Protein AF-0000000078822548 (afdb_homodimer)

Secondary structure (DSSP, 8-state):
-----GGGGGTS--SSTTS-S-------THHHHHHHHHH--TT---HHHHHHHHHHHHHHHHHHHHHHHHHHHHHHHHHHHHHHHHHHHHHHHHTTTSSSHHHHHHHHHHHHHHHHHHHHHHHHHHHH-TT--HHHHHHHHHHHHHHHTHHHHHHHHHTT-S-HHHHHHHHHHHHHHHHHHHHHHHHT---HHHHHHHHHHHHHHHHHHHHHHHHHHHHHHHHHSB--HHHHHHHHHHHHHHHHHHHHHHHHHHHHHHHHHHHHHTSHHHHHHHHHHHHHHSPPTT-B--TTHHHHHHHHHHHHHHHHHHHHHHHHHHHHHHHHHHHHHHHHHHHHHHHHHHHHHH--SS-S-GGGSTT-TTS--HHHHHT----TTS---SSSHHHHHHHHHHHHHHHHHHHHHHHHHHHHHHHHHHHHHHHHHHH---HHHHHHHHHHHHHHHT--HHHHHHHHHHHHHHH-/-----GGGGGTS--SSTTS-S-------THHHHHHHHHH--TTS--HHHHHHHHHHHHHHHHHHHHHHHHHHHHHHHHHHHHHHHHHHHHHHHHTTTSSSHHHHHHHHHHHHHHHHHHHHHHHHHHHH-TT--HHHHHHHHHHHHHHHTHHHHHHHHHTT-S-HHHHHHHHHHHHHHHHHHHHHHHHT---HHHHHHHHHHHHHHHHHHHHHHHHHHHHHHHHHSB--HHHHHHHHHHHHHHHHHHHHHHHHHHHHHHHHHHHHHTSHHHHHHHHHHHHHHSPPTT-B--TTHHHHHHHHHHHHHHHHHHHHHHHHHHHHHHHHHHHHHHHHHHHHHHHHHHHHHH--TTTS-GGGSTT-TTS--HHHHHT----TT----SSSHHHHHHHHHHHHHHHHHHHHHHHHHHHHHHHHHHHHHHHHHHH---HHHHHHHHHHHHHHHT--HHHHHHHHHHHHHHH-

Solvent-accessible surface area (backbone atoms only — not comparable to full-atom values): 49166 Å² total; per-residue (Å²): 135,83,73,72,63,75,74,54,66,71,67,54,70,63,86,73,69,75,62,69,67,69,77,74,82,75,82,71,66,67,50,57,58,48,43,48,65,68,71,36,66,71,87,62,82,44,36,68,56,32,48,51,47,18,42,50,40,46,44,49,52,49,50,40,48,51,44,48,50,53,37,48,49,48,51,52,51,49,45,54,50,50,53,49,43,46,54,30,50,48,48,14,55,75,46,74,57,73,37,47,54,67,60,35,51,52,47,51,56,53,49,55,54,48,50,55,51,44,51,52,37,48,40,51,38,58,72,59,32,86,73,65,41,34,64,57,28,46,39,50,21,52,47,44,46,41,59,70,46,42,62,61,52,52,49,31,52,75,68,64,73,52,54,69,71,55,50,53,49,42,47,49,52,52,45,49,48,54,51,45,48,48,46,52,54,35,71,67,49,87,44,40,71,59,30,34,48,38,48,15,47,46,24,44,53,50,19,49,49,32,49,51,51,39,37,53,54,49,34,49,35,21,62,66,31,36,37,45,57,71,58,40,52,49,46,53,45,34,51,51,52,23,54,52,25,47,50,49,16,39,67,47,47,37,70,68,49,35,51,52,48,52,59,64,59,68,37,70,62,46,51,52,42,50,51,55,49,45,58,56,69,70,49,52,73,62,35,77,42,60,48,73,54,21,58,55,49,41,46,42,44,48,49,51,51,46,53,53,48,52,51,50,52,51,51,52,50,51,48,54,52,50,51,51,51,52,45,53,52,42,54,52,49,43,52,53,48,53,52,49,52,52,52,50,61,73,54,51,70,81,59,81,33,71,81,59,38,85,72,25,77,90,54,79,54,67,38,32,63,64,38,38,83,62,78,78,77,65,78,67,71,71,95,40,72,52,46,52,50,40,50,52,22,48,54,47,29,53,51,50,56,53,28,49,58,55,49,48,53,52,51,44,49,52,45,41,49,47,32,32,41,49,43,20,67,73,68,69,45,49,71,60,54,27,45,48,50,42,47,50,50,10,59,76,65,73,47,56,50,58,56,47,22,49,50,54,49,51,52,49,58,71,70,99,134,83,74,74,63,75,74,53,66,69,67,54,70,63,86,71,69,75,61,71,69,69,76,72,82,77,81,69,68,66,51,58,58,46,41,47,63,66,71,37,68,70,85,63,83,44,36,68,54,33,47,50,48,17,43,50,40,47,43,49,50,49,50,42,48,50,45,49,49,52,36,48,51,49,50,52,51,48,46,55,52,51,52,50,41,46,53,29,50,49,47,14,55,76,48,75,57,74,37,48,53,67,60,35,52,53,46,51,55,53,49,56,53,49,50,54,50,44,53,51,38,47,39,53,38,58,71,60,32,84,74,64,41,35,64,59,28,47,39,47,20,53,46,43,44,41,59,70,46,42,61,61,51,52,48,30,52,75,67,64,72,51,53,70,69,56,51,52,49,40,47,49,52,52,46,48,48,55,51,44,49,49,48,54,54,35,70,67,48,87,44,39,71,58,28,35,48,37,49,16,45,46,24,43,53,52,20,50,50,32,50,52,50,38,35,54,53,48,34,49,36,21,61,66,30,35,38,46,57,72,59,39,52,50,45,54,44,32,52,52,51,24,53,53,24,46,50,50,17,41,67,48,47,40,69,68,49,35,51,52,50,52,58,65,59,66,36,72,63,46,50,52,42,51,50,55,48,45,57,57,69,70,50,52,76,62,35,77,44,58,48,73,53,21,59,56,50,42,43,42,43,46,50,52,53,45,52,53,48,54,52,51,51,51,52,52,50,50,48,53,53,50,51,52,52,52,43,52,52,44,54,51,50,41,52,52,50,53,53,50,52,52,52,50,63,73,54,51,72,80,56,78,35,72,84,56,39,86,72,25,77,90,54,80,53,68,37,30,63,66,38,37,84,63,77,79,78,64,77,68,74,70,93,39,72,53,48,52,49,40,50,52,22,49,54,47,28,52,49,50,57,55,29,50,58,56,50,48,54,50,50,44,47,53,45,41,51,48,32,32,42,49,44,21,67,74,68,69,47,49,70,61,56,27,46,47,50,43,47,50,51,10,58,75,65,72,46,55,50,57,58,46,23,49,50,54,48,50,54,50,58,72,71,98

InterPro domains:
  IPR005561 ANTAR domain [PF03861] (405-457)
  IPR005561 ANTAR domain [PS50921] (396-457)
  IPR005561 ANTAR domain [SM01012] (402-457)
  IPR011006 CheY-like superfamily [SSF52172] (381-457)
  IPR013587 Nitrate/nitrite sensing protein [PF08376] (78-319)
  IPR036388 Winged helix-like DNA-binding domain superfamily [G3DSA:1.10.10.10] (405-462)

Nearest PDB structures (foldseek):
  4akk-assembly1_B  TM=7.105E-01  e=1.099E-14  Klebsiella oxytoca
  4akk-assembly1_B  TM=7.104E-01  e=1.226E-14  Klebsiella oxytoca

Organism: Methylobacillus flagellatus (strain ATCC 51484 / DSM 6875 / VKM B-1610 / KT) (NCBI:txid265072)

Structure (mmCIF, N/CA/C/O backbone):
data_AF-0000000078822548-model_v1
#
loop_
_entity.id
_entity.type
_entity.pdbx_description
1 polymer 'Response regulator receiver and ANTAR domain protein'
#
loop_
_atom_site.group_PDB
_atom_site.id
_atom_site.type_symbol
_atom_site.label_atom_id
_atom_site.label_alt_id
_atom_site.label_comp_id
_atom_site.label_asym_id
_atom_site.label_entity_id
_atom_site.label_seq_id
_atom_site.pdbx_PDB_ins_code
_atom_site.Cartn_x
_atom_site.Cartn_y
_atom_site.Cartn_z
_atom_site.occupancy
_atom_site.B_iso_or_equiv
_atom_site.auth_seq_id
_atom_site.auth_comp_id
_atom_site.auth_asym_id
_atom_site.auth_atom_id
_atom_site.pdbx_PDB_model_num
ATOM 1 N N . MET A 1 1 ? -16.266 44.938 33.969 1 22.66 1 MET A N 1
ATOM 2 C CA . MET A 1 1 ? -16.922 43.906 33.188 1 22.66 1 MET A CA 1
ATOM 3 C C . MET A 1 1 ? -16.531 44.031 31.703 1 22.66 1 MET A C 1
ATOM 5 O O . MET A 1 1 ? -17.109 44.844 30.969 1 22.66 1 MET A O 1
ATOM 9 N N . GLN A 1 2 ? -15.211 44.031 31.406 1 28.94 2 GLN A N 1
ATOM 10 C CA . GLN A 1 2 ? -14.562 44.438 30.156 1 28.94 2 GLN A CA 1
ATOM 11 C C . GLN A 1 2 ? -15.055 43.562 28.984 1 28.94 2 GLN A C 1
ATOM 13 O O . GLN A 1 2 ? -15.055 42.344 29.062 1 28.94 2 GLN A O 1
ATOM 18 N N . ALA A 1 3 ? -15.812 44.094 28.109 1 38.53 3 ALA A N 1
ATOM 19 C CA . ALA A 1 3 ? -16.578 43.625 26.953 1 38.53 3 ALA A CA 1
ATOM 20 C C . ALA A 1 3 ? -15.68 42.844 25.969 1 38.53 3 ALA A C 1
ATOM 22 O O . ALA A 1 3 ? -14.57 43.281 25.672 1 38.53 3 ALA A O 1
ATOM 23 N N . ARG A 1 4 ? -15.852 41.594 26.016 1 43.69 4 ARG A N 1
ATOM 24 C CA . ARG A 1 4 ? -15.195 40.719 25.062 1 43.69 4 ARG A CA 1
ATOM 25 C C . ARG A 1 4 ? -15.328 41.25 23.641 1 43.69 4 ARG A C 1
ATOM 27 O O . ARG A 1 4 ? -16.359 41.844 23.281 1 43.69 4 ARG A O 1
ATOM 34 N N . HIS A 1 5 ? -14.344 41.656 23.125 1 38.56 5 HIS A N 1
ATOM 35 C CA . HIS A 1 5 ? -14.352 42.25 21.797 1 38.56 5 HIS A CA 1
ATOM 36 C C . HIS A 1 5 ? -15.195 41.438 20.828 1 38.56 5 HIS A C 1
ATOM 38 O O . HIS A 1 5 ? -15.195 40.188 20.906 1 38.56 5 HIS A O 1
ATOM 44 N N . PRO A 1 6 ? -16.281 41.969 20.219 1 35.84 6 PRO A N 1
ATOM 45 C CA . PRO A 1 6 ? -17.266 41.344 19.344 1 35.84 6 PRO A CA 1
ATOM 46 C C . PRO A 1 6 ? -16.625 40.406 18.312 1 35.84 6 PRO A C 1
ATOM 48 O O . PRO A 1 6 ? -17.297 39.531 17.797 1 35.84 6 PRO A O 1
ATOM 51 N N . GLY A 1 7 ? -15.547 40.781 17.953 1 37.34 7 GLY A N 1
ATOM 52 C CA . GLY A 1 7 ? -15 40 16.828 1 37.34 7 GLY A CA 1
ATOM 53 C C . GLY A 1 7 ? -14.781 38.531 17.172 1 37.34 7 GLY A C 1
ATOM 54 O O . GLY A 1 7 ? -14.391 37.75 16.297 1 37.34 7 GLY A O 1
ATOM 55 N N . TYR A 1 8 ? -14.617 38.281 18.5 1 38.38 8 TYR A N 1
ATOM 56 C CA . TYR A 1 8 ? -14.195 36.969 18.906 1 38.38 8 TYR A CA 1
ATOM 57 C C . TYR A 1 8 ? -15.367 35.969 18.875 1 38.38 8 TYR A C 1
ATOM 59 O O . TYR A 1 8 ? -15.219 34.812 19.234 1 38.38 8 TYR A O 1
ATOM 67 N N . ARG A 1 9 ? -16.531 36.438 18.766 1 38.66 9 ARG A N 1
ATOM 68 C CA . ARG A 1 9 ? -17.656 35.5 18.828 1 38.66 9 ARG A CA 1
ATOM 69 C C . ARG A 1 9 ? -17.5 34.406 17.797 1 38.66 9 ARG A C 1
ATOM 71 O O . ARG A 1 9 ? -18.078 33.344 17.938 1 38.66 9 ARG A O 1
ATOM 78 N N . ALA A 1 10 ? -16.875 34.844 16.766 1 36.78 10 ALA A N 1
ATOM 79 C CA . ALA A 1 10 ? -16.891 33.938 15.633 1 36.78 10 ALA A CA 1
ATOM 80 C C . ALA A 1 10 ? -15.938 32.75 15.852 1 36.78 10 ALA A C 1
ATOM 82 O O . ALA A 1 10 ? -15.875 31.828 15.039 1 36.78 10 ALA A O 1
ATOM 83 N N . TYR A 1 11 ? -15.07 33 16.781 1 36.44 11 TYR A N 1
ATOM 84 C CA . TYR A 1 11 ? -14.055 31.953 16.797 1 36.44 11 TYR A CA 1
ATOM 85 C C . TYR A 1 11 ? -14.516 30.75 17.609 1 36.44 11 TYR A C 1
ATOM 87 O O . TYR A 1 11 ? -13.828 29.719 17.656 1 36.44 11 TYR A O 1
ATOM 95 N N . CYS A 1 12 ? -15.242 31.016 18.875 1 35.56 12 CYS A N 1
ATOM 96 C CA . CYS A 1 12 ? -15.453 29.859 19.734 1 35.56 12 CYS A CA 1
ATOM 97 C C . CYS A 1 12 ? -16.484 28.906 19.141 1 35.56 12 CYS A C 1
ATOM 99 O O . CYS A 1 12 ? -17.547 29.344 18.703 1 35.56 12 CYS A O 1
ATOM 101 N N . PRO A 1 13 ? -16.141 27.75 18.766 1 37.09 13 PRO A N 1
ATOM 102 C CA . PRO A 1 13 ? -17.266 26.891 18.422 1 37.09 13 PRO A CA 1
ATOM 103 C C . PRO A 1 13 ? -18.453 27.062 19.375 1 37.09 13 PRO A C 1
ATOM 105 O O . PRO A 1 13 ? -18.266 27.453 20.531 1 37.09 13 PRO A O 1
ATOM 108 N N . PRO A 1 14 ? -19.641 27.516 19.031 1 30.48 14 PRO A N 1
ATOM 109 C CA . PRO A 1 14 ? -20.688 27.516 20.047 1 30.48 14 PRO A CA 1
ATOM 110 C C . PRO A 1 14 ? -20.5 26.438 21.109 1 30.48 14 PRO A C 1
ATOM 112 O O . PRO A 1 14 ? -19.906 25.391 20.812 1 30.48 14 PRO A O 1
ATOM 115 N N . ARG A 1 15 ? -20.375 26.812 22.438 1 32.22 15 ARG A N 1
ATOM 116 C CA . ARG A 1 15 ? -20.328 25.844 23.531 1 32.22 15 ARG A CA 1
ATOM 117 C C . ARG A 1 15 ? -21 24.547 23.141 1 32.22 15 ARG A C 1
ATOM 119 O O . ARG A 1 15 ? -20.641 23.469 23.625 1 32.22 15 ARG A O 1
ATOM 126 N N . GLY A 1 16 ? -22.375 24.547 22.828 1 30.14 16 GLY A N 1
ATOM 127 C CA . GLY A 1 16 ? -23.266 23.406 22.734 1 30.14 16 GLY A CA 1
ATOM 128 C C . GLY A 1 16 ? -22.906 22.453 21.594 1 30.14 16 GLY A C 1
ATOM 129 O O . GLY A 1 16 ? -23.469 21.375 21.484 1 30.14 16 GLY A O 1
ATOM 130 N N . GLY A 1 17 ? -22.531 22.953 20.438 1 29.14 17 GLY A N 1
ATOM 131 C CA . GLY A 1 17 ? -22.641 22.156 19.234 1 29.14 17 GLY A CA 1
ATOM 132 C C . GLY A 1 17 ? -21.484 21.203 19.047 1 29.14 17 GLY A C 1
ATOM 133 O O . GLY A 1 17 ? -21.312 20.625 17.969 1 29.14 17 GLY A O 1
ATOM 134 N N . LEU A 1 18 ? -20.406 21.375 19.641 1 33.59 18 LEU A N 1
ATOM 135 C CA . LEU A 1 18 ? -19.375 20.344 19.625 1 33.59 18 LEU A CA 1
ATOM 136 C C . LEU A 1 18 ? -19.906 19.031 20.172 1 33.59 18 LEU A C 1
ATOM 138 O O . LEU A 1 18 ? -19.156 18.078 20.359 1 33.59 18 LEU A O 1
ATOM 142 N N . THR A 1 19 ? -21.047 18.938 20.984 1 30.55 19 THR A N 1
ATOM 143 C CA . THR A 1 19 ? -21.625 17.75 21.609 1 30.55 19 THR A CA 1
ATOM 144 C C . THR A 1 19 ? -21.828 16.641 20.562 1 30.55 19 THR A C 1
ATOM 146 O O . THR A 1 19 ? -21.672 15.461 20.875 1 30.55 19 THR A O 1
ATOM 149 N N . ASP A 1 20 ? -22.656 16.891 19.453 1 30.83 20 ASP A N 1
ATOM 150 C CA . ASP A 1 20 ? -23.438 15.773 18.953 1 30.83 20 ASP A CA 1
ATOM 151 C C . ASP A 1 20 ? -22.609 14.93 17.969 1 30.83 20 ASP A C 1
ATOM 153 O O . ASP A 1 20 ? -23.172 14.258 17.109 1 30.83 20 ASP A O 1
ATOM 157 N N . CYS A 1 21 ? -21.484 15.461 17.609 1 33.53 21 CYS A N 1
ATOM 158 C CA . CYS A 1 21 ? -21.031 14.32 16.828 1 33.53 21 CYS A CA 1
ATOM 159 C C . CYS A 1 21 ? -20.828 13.094 17.703 1 33.53 21 CYS A C 1
ATOM 161 O O . CYS A 1 21 ? -19.953 13.102 18.578 1 33.53 21 CYS A O 1
ATOM 163 N N . PRO A 1 22 ? -21.797 12.305 17.984 1 29.62 22 PRO A N 1
ATOM 164 C CA . PRO A 1 22 ? -21.625 11.102 18.797 1 29.62 22 PRO A CA 1
ATOM 165 C C . PRO A 1 22 ? -20.375 10.312 18.406 1 29.62 22 PRO A C 1
ATOM 167 O O . PRO A 1 22 ? -20.141 10.047 17.219 1 29.62 22 PRO A O 1
ATOM 170 N N . ILE A 1 23 ? -19.406 10.539 19.156 1 33.94 23 ILE A N 1
ATOM 171 C CA . ILE A 1 23 ? -18.297 9.594 19.031 1 33.94 23 ILE A CA 1
ATOM 172 C C . ILE A 1 23 ? -18.828 8.164 19.078 1 33.94 23 ILE A C 1
ATOM 174 O O . ILE A 1 23 ? -19.391 7.742 20.094 1 33.94 23 ILE A O 1
ATOM 178 N N . ILE A 1 24 ? -19.172 7.602 18.125 1 30.88 24 ILE A N 1
ATOM 179 C CA . ILE A 1 24 ? -19.562 6.195 18.094 1 30.88 24 ILE A CA 1
ATOM 180 C C . ILE A 1 24 ? -18.391 5.32 18.516 1 30.88 24 ILE A C 1
ATOM 182 O O . ILE A 1 24 ? -17.312 5.367 17.906 1 30.88 24 ILE A O 1
ATOM 186 N N . VAL A 1 25 ? -18.359 4.941 19.766 1 31.62 25 VAL A N 1
ATOM 187 C CA . VAL A 1 25 ? -17.391 4.07 20.406 1 31.62 25 VAL A CA 1
ATOM 188 C C . VAL A 1 25 ? -17.359 2.713 19.719 1 31.62 25 VAL A C 1
ATOM 190 O O . VAL A 1 25 ? -18.406 2.066 19.562 1 31.62 25 VAL A O 1
ATOM 193 N N . GLY A 1 26 ? -16.391 2.51 18.969 1 34.06 26 GLY A N 1
ATOM 194 C CA . GLY A 1 26 ? -16.109 1.391 18.078 1 34.06 26 GLY A CA 1
ATOM 195 C C . GLY A 1 26 ? -15.898 0.083 18.828 1 34.06 26 GLY A C 1
ATOM 196 O O . GLY A 1 26 ? -15.625 0.082 20.031 1 34.06 26 GLY A O 1
ATOM 197 N N . PHE A 1 27 ? -16.266 -1.013 18.25 1 34 27 PHE A N 1
ATOM 198 C CA . PHE A 1 27 ? -16.312 -2.449 18.484 1 34 27 PHE A CA 1
ATOM 199 C C . PHE A 1 27 ? -14.914 -3.023 18.656 1 34 27 PHE A C 1
ATOM 201 O O . PHE A 1 27 ? -13.953 -2.535 18.047 1 34 27 PHE A O 1
ATOM 208 N N . SER A 1 28 ? -14.555 -3.77 19.625 1 38.16 28 SER A N 1
ATOM 209 C CA . SER A 1 28 ? -13.344 -4.43 20.094 1 38.16 28 SER A CA 1
ATOM 210 C C . SER A 1 28 ? -12.844 -5.461 19.094 1 38.16 28 SER A C 1
ATOM 212 O O . SER A 1 28 ? -13.609 -6.305 18.625 1 38.16 28 SER A O 1
ATOM 214 N N . ILE A 1 29 ? -11.844 -5.289 18.453 1 42.53 29 ILE A N 1
ATOM 215 C CA . ILE A 1 29 ? -11.023 -6.141 17.594 1 42.53 29 ILE A CA 1
ATOM 216 C C . ILE A 1 29 ? -10.812 -7.496 18.266 1 42.53 29 ILE A C 1
ATOM 218 O O . ILE A 1 29 ? -10.602 -8.5 17.578 1 42.53 29 ILE A O 1
ATOM 222 N N . ASP A 1 30 ? -10.852 -7.613 19.547 1 46.5 30 ASP A N 1
ATOM 223 C CA . ASP A 1 30 ? -10.633 -8.867 20.266 1 46.5 30 ASP A CA 1
ATOM 224 C C . ASP A 1 30 ? -11.586 -9.953 19.781 1 46.5 30 ASP A C 1
ATOM 226 O O . ASP A 1 30 ? -11.352 -11.141 20.016 1 46.5 30 ASP A O 1
ATOM 230 N N . ARG A 1 31 ? -12.547 -9.539 19.219 1 44.84 31 ARG A N 1
ATOM 231 C CA . ARG A 1 31 ? -13.586 -10.523 18.906 1 44.84 31 ARG A CA 1
ATOM 232 C C . ARG A 1 31 ? -13.164 -11.414 17.75 1 44.84 31 ARG A C 1
ATOM 234 O O . ARG A 1 31 ? -13.5 -12.602 17.719 1 44.84 31 ARG A O 1
ATOM 241 N N . THR A 1 32 ? -12.484 -10.867 16.797 1 45.75 32 THR A N 1
ATOM 242 C CA . THR A 1 32 ? -12.141 -11.695 15.641 1 45.75 32 THR A CA 1
ATOM 243 C C . THR A 1 32 ? -11.172 -12.805 16.047 1 45.75 32 THR A C 1
ATOM 245 O O . THR A 1 32 ? -11.312 -13.945 15.594 1 45.75 32 THR A O 1
ATOM 248 N N . ARG A 1 33 ? -10.227 -12.453 16.891 1 50.5 33 ARG A N 1
ATOM 249 C CA . ARG A 1 33 ? -9.32 -13.492 17.375 1 50.5 33 ARG A CA 1
ATOM 250 C C . ARG A 1 33 ? -10.078 -14.578 18.141 1 50.5 33 ARG A C 1
ATOM 252 O O . ARG A 1 33 ? -9.766 -15.758 18.016 1 50.5 33 ARG A O 1
ATOM 259 N N . MET A 1 34 ? -10.961 -14.008 18.781 1 48.66 34 MET A N 1
ATOM 260 C CA . MET A 1 34 ? -11.766 -14.945 19.562 1 48.66 34 MET A CA 1
ATOM 261 C C . MET A 1 34 ? -12.586 -15.852 18.656 1 48.66 34 MET A C 1
ATOM 263 O O . MET A 1 34 ? -12.734 -17.047 18.938 1 48.66 34 MET A O 1
ATOM 267 N N . ILE A 1 35 ? -13.031 -15.297 17.641 1 48.94 35 ILE A N 1
ATOM 268 C CA . ILE A 1 35 ? -13.859 -16.094 16.734 1 48.94 35 ILE A CA 1
ATOM 269 C C . ILE A 1 35 ? -13 -17.141 16.031 1 48.94 35 ILE A C 1
ATOM 271 O O . ILE A 1 35 ? -13.398 -18.297 15.906 1 48.94 35 ILE A O 1
ATOM 275 N N . ILE A 1 36 ? -11.844 -16.656 15.578 1 52.59 36 ILE A N 1
ATOM 276 C CA . ILE A 1 36 ? -10.992 -17.609 14.875 1 52.59 36 ILE A CA 1
ATOM 277 C C . ILE A 1 36 ? -10.633 -18.766 15.805 1 52.59 36 ILE A C 1
ATOM 279 O O . ILE A 1 36 ? -10.688 -19.938 15.406 1 52.59 36 ILE A O 1
ATOM 283 N N . ALA A 1 37 ? -10.258 -18.359 17.031 1 51.22 37 ALA A N 1
ATOM 284 C CA . ALA A 1 37 ? -9.867 -19.391 17.984 1 51.22 37 ALA A CA 1
ATOM 285 C C . ALA A 1 37 ? -11.039 -20.328 18.297 1 51.22 37 ALA A C 1
ATOM 287 O O . ALA A 1 37 ? -10.844 -21.531 18.469 1 51.22 37 ALA A O 1
ATOM 288 N N . THR A 1 38 ? -12.164 -19.75 18.344 1 50.06 38 THR A N 1
ATOM 289 C CA . THR A 1 38 ? -13.289 -20.547 18.797 1 50.06 38 THR A CA 1
ATOM 290 C C . THR A 1 38 ? -13.914 -21.312 17.625 1 50.06 38 THR A C 1
ATOM 292 O O . THR A 1 38 ? -14.344 -22.453 17.766 1 50.06 38 THR A O 1
ATOM 295 N N . GLU A 1 39 ? -14.102 -20.656 16.578 1 54.25 39 GLU A N 1
ATOM 296 C CA . GLU A 1 39 ? -14.883 -21.266 15.508 1 54.25 39 GLU A CA 1
ATOM 297 C C . GLU A 1 39 ? -14 -22.109 14.602 1 54.25 39 GLU A C 1
ATOM 299 O O . GLU A 1 39 ? -14.5 -23 13.898 1 54.25 39 GLU A O 1
ATOM 304 N N . PHE A 1 40 ? -12.781 -21.766 14.617 1 55.16 40 PHE A N 1
ATOM 305 C CA . PHE A 1 40 ? -12.016 -22.469 13.594 1 55.16 40 PHE A CA 1
ATOM 306 C C . PHE A 1 40 ? -10.992 -23.406 14.234 1 55.16 40 PHE A C 1
ATOM 308 O O . PHE A 1 40 ? -10.211 -22.984 15.094 1 55.16 40 PHE A O 1
ATOM 315 N N . ASN A 1 41 ? -11.344 -24.609 14.289 1 52.97 41 ASN A N 1
ATOM 316 C CA . ASN A 1 41 ? -10.273 -25.562 14.594 1 52.97 41 ASN A CA 1
ATOM 317 C C . ASN A 1 41 ? -9.062 -25.344 13.68 1 52.97 41 ASN A C 1
ATOM 319 O O . ASN A 1 41 ? -9.148 -25.562 12.469 1 52.97 41 ASN A O 1
ATOM 323 N N . MET A 1 42 ? -8.016 -24.688 14.102 1 53.38 42 MET A N 1
ATOM 324 C CA . MET A 1 42 ? -6.859 -24.141 13.383 1 53.38 42 MET A CA 1
ATOM 325 C C . MET A 1 42 ? -6.09 -25.25 12.68 1 53.38 42 MET A C 1
ATOM 327 O O . MET A 1 42 ? -5.207 -24.984 11.859 1 53.38 42 MET A O 1
ATOM 331 N N . LYS A 1 43 ? -6.328 -26.516 12.867 1 56.59 43 LYS A N 1
ATOM 332 C CA . LYS A 1 43 ? -5.465 -27.562 12.312 1 56.59 43 LYS A CA 1
ATOM 333 C C . LYS A 1 43 ? -5.938 -27.984 10.922 1 56.59 43 LYS A C 1
ATOM 335 O O . LYS A 1 43 ? -5.16 -28.531 10.141 1 56.59 43 LYS A O 1
ATOM 340 N N . ASP A 1 44 ? -7.258 -27.594 10.57 1 69.5 44 ASP A N 1
ATOM 341 C CA . ASP A 1 44 ? -7.691 -28.047 9.258 1 69.5 44 ASP A CA 1
ATOM 342 C C . ASP A 1 44 ? -8.531 -27 8.547 1 69.5 44 ASP A C 1
ATOM 344 O O . ASP A 1 44 ? -9.758 -27.062 8.547 1 69.5 44 ASP A O 1
ATOM 348 N N . PHE A 1 45 ? -7.758 -26.094 7.961 1 82.44 45 PHE A N 1
ATOM 349 C CA . PHE A 1 45 ? -8.492 -25.047 7.262 1 82.44 45 PHE A CA 1
ATOM 350 C C . PHE A 1 45 ? -9.172 -25.594 6.016 1 82.44 45 PHE A C 1
ATOM 352 O O . PHE A 1 45 ? -8.531 -26.266 5.199 1 82.44 45 PHE A O 1
ATOM 359 N N . SER A 1 46 ? -10.531 -25.422 6.02 1 88.19 46 SER A N 1
ATOM 360 C CA . SER A 1 46 ? -11.328 -25.734 4.832 1 88.19 46 SER A CA 1
ATOM 361 C C . SER A 1 46 ? -11.633 -24.469 4.035 1 88.19 46 SER A C 1
ATOM 363 O O . SER A 1 46 ? -11.492 -23.359 4.547 1 88.19 46 SER A O 1
ATOM 365 N N . PRO A 1 47 ? -11.961 -24.625 2.781 1 90.94 47 PRO A N 1
ATOM 366 C CA . PRO A 1 47 ? -12.375 -23.453 1.993 1 90.94 47 PRO A CA 1
ATOM 367 C C . PRO A 1 47 ? -13.523 -22.688 2.639 1 90.94 47 PRO A C 1
ATOM 369 O O . PRO A 1 47 ? -13.523 -21.453 2.617 1 90.94 47 PRO A O 1
ATOM 372 N N . ASP A 1 48 ? -14.445 -23.406 3.27 1 90.06 48 ASP A N 1
ATOM 373 C CA . ASP A 1 48 ? -15.57 -22.766 3.93 1 90.06 48 ASP A CA 1
ATOM 374 C C . ASP A 1 48 ? -15.094 -21.812 5.027 1 90.06 48 ASP A C 1
ATOM 376 O O . ASP A 1 48 ? -15.555 -20.672 5.121 1 90.06 48 ASP A O 1
ATOM 380 N N . GLN A 1 49 ? -14.172 -22.312 5.75 1 89.69 49 GLN A N 1
ATOM 381 C CA . GLN A 1 49 ? -13.664 -21.531 6.871 1 89.69 49 GLN A CA 1
ATOM 382 C C . GLN A 1 49 ? -12.922 -20.297 6.387 1 89.69 49 GLN A C 1
ATOM 384 O O . GLN A 1 49 ? -13.094 -19.203 6.945 1 89.69 49 GLN A O 1
ATOM 389 N N . THR A 1 50 ? -12.125 -20.422 5.391 1 92.94 50 THR A N 1
ATOM 390 C CA . THR A 1 50 ? -11.352 -19.281 4.902 1 92.94 50 THR A CA 1
ATOM 391 C C . THR A 1 50 ? -12.25 -18.266 4.207 1 92.94 50 THR A C 1
ATOM 393 O O . THR A 1 50 ? -11.984 -17.062 4.25 1 92.94 50 THR A O 1
ATOM 396 N N . ILE A 1 51 ? -13.359 -18.781 3.578 1 93.44 51 ILE A N 1
ATOM 397 C CA . ILE A 1 51 ? -14.328 -17.875 2.973 1 93.44 51 ILE A CA 1
ATOM 398 C C . ILE A 1 51 ? -14.969 -17 4.051 1 93.44 51 ILE A C 1
ATOM 400 O O . ILE A 1 51 ? -15.07 -15.781 3.904 1 93.44 51 ILE A O 1
ATOM 404 N N . ILE A 1 52 ? -15.344 -17.672 5.098 1 93.06 52 ILE A N 1
ATOM 405 C CA . ILE A 1 52 ? -15.977 -16.969 6.207 1 93.06 52 ILE A CA 1
ATOM 406 C C . ILE A 1 52 ? -14.969 -16.016 6.848 1 93.06 52 ILE A C 1
ATOM 408 O O . ILE A 1 52 ? -15.297 -14.859 7.152 1 93.06 52 ILE A O 1
ATOM 412 N N . LEU A 1 53 ? -13.758 -16.484 7.027 1 91.69 53 LEU A N 1
ATOM 413 C CA . LEU A 1 53 ? -12.711 -15.648 7.609 1 91.69 53 LEU A CA 1
ATOM 414 C C . LEU A 1 53 ? -12.477 -14.406 6.758 1 91.69 53 LEU A C 1
ATOM 416 O O . LEU A 1 53 ? -12.219 -13.32 7.285 1 91.69 53 LEU A O 1
ATOM 420 N N . ALA A 1 54 ? -12.555 -14.578 5.457 1 93.44 54 ALA A N 1
ATOM 421 C CA . ALA A 1 54 ? -12.383 -13.438 4.562 1 93.44 54 ALA A CA 1
ATOM 422 C C . ALA A 1 54 ? -13.438 -12.375 4.824 1 93.44 54 ALA A C 1
ATOM 424 O O . ALA A 1 54 ? -13.133 -11.18 4.852 1 93.44 54 ALA A O 1
ATOM 425 N N . LYS A 1 55 ? -14.664 -12.844 5.055 1 94.06 55 LYS A N 1
ATOM 426 C CA . LYS A 1 55 ? -15.75 -11.914 5.34 1 94.06 55 LYS A CA 1
ATOM 427 C C . LYS A 1 55 ? -15.539 -11.219 6.684 1 94.06 55 LYS A C 1
ATOM 429 O O . LYS A 1 55 ? -15.773 -10.008 6.805 1 94.06 55 LYS A O 1
ATOM 434 N N . ILE A 1 56 ? -15.078 -11.961 7.574 1 91.19 56 ILE A N 1
ATOM 435 C CA . ILE A 1 56 ? -14.844 -11.43 8.914 1 91.19 56 ILE A CA 1
ATOM 436 C C . ILE A 1 56 ? -13.727 -10.391 8.852 1 91.19 56 ILE A C 1
ATOM 438 O O . ILE A 1 56 ? -13.844 -9.305 9.438 1 91.19 56 ILE A O 1
ATOM 442 N N . ARG A 1 57 ? -12.656 -10.703 8.18 1 89.62 57 ARG A N 1
ATOM 443 C CA . ARG A 1 57 ? -11.531 -9.781 8.055 1 89.62 57 ARG A CA 1
ATOM 444 C C . ARG A 1 57 ? -11.961 -8.484 7.379 1 89.62 57 ARG A C 1
ATOM 446 O O . ARG A 1 57 ? -11.453 -7.41 7.699 1 89.62 57 ARG A O 1
ATOM 453 N N . HIS A 1 58 ? -12.867 -8.617 6.449 1 90.56 58 HIS A N 1
ATOM 454 C CA . HIS A 1 58 ? -13.383 -7.43 5.789 1 90.56 58 HIS A CA 1
ATOM 455 C C . HIS A 1 58 ? -14.117 -6.527 6.777 1 90.56 58 HIS A C 1
ATOM 457 O O . HIS A 1 58 ? -13.945 -5.309 6.758 1 90.56 58 HIS A O 1
ATOM 463 N N . ILE A 1 59 ? -14.898 -7.102 7.605 1 91 59 ILE A N 1
ATOM 464 C CA . ILE A 1 59 ? -15.633 -6.359 8.617 1 91 59 ILE A CA 1
ATOM 465 C C . ILE A 1 59 ? -14.648 -5.719 9.602 1 91 59 ILE A C 1
ATOM 467 O O . ILE A 1 59 ? -14.805 -4.555 9.977 1 91 59 ILE A O 1
ATOM 471 N N . GLU A 1 60 ? -13.586 -6.445 9.961 1 86.5 60 GLU A N 1
ATOM 472 C CA . GLU A 1 60 ? -12.57 -5.922 10.859 1 86.5 60 GLU A CA 1
ATOM 473 C C . GLU A 1 60 ? -11.867 -4.711 10.25 1 86.5 60 GLU A C 1
ATOM 475 O O . GLU A 1 60 ? -11.555 -3.75 10.961 1 86.5 60 GLU A O 1
ATOM 480 N N . GLU A 1 61 ? -11.617 -4.816 9.047 1 87 61 GLU A N 1
ATOM 481 C CA . GLU A 1 61 ? -10.984 -3.703 8.344 1 87 61 GLU A CA 1
ATOM 482 C C . GLU A 1 61 ? -11.859 -2.453 8.391 1 87 61 GLU A C 1
ATOM 484 O O . GLU A 1 61 ? -11.359 -1.347 8.609 1 87 61 GLU A O 1
ATOM 489 N N . LEU A 1 62 ? -13.141 -2.615 8.188 1 89.44 62 LEU A N 1
ATOM 490 C CA . LEU A 1 62 ? -14.062 -1.486 8.234 1 89.44 62 LEU A CA 1
ATOM 491 C C . LEU A 1 62 ? -14.156 -0.912 9.641 1 89.44 62 LEU A C 1
ATOM 493 O O . LEU A 1 62 ? -14.258 0.305 9.812 1 89.44 62 LEU A O 1
ATOM 497 N N . GLU A 1 63 ? -14.039 -1.769 10.594 1 85.69 63 GLU A N 1
ATOM 498 C CA . GLU A 1 63 ? -14.062 -1.316 11.984 1 85.69 63 GLU A CA 1
ATOM 499 C C . GLU A 1 63 ? -12.797 -0.542 12.328 1 85.69 63 GLU A C 1
ATOM 501 O O . GLU A 1 63 ? -12.852 0.466 13.039 1 85.69 63 GLU A O 1
ATOM 506 N N . ARG A 1 64 ? -11.727 -1.045 11.883 1 84.88 64 ARG A N 1
ATOM 507 C CA . ARG A 1 64 ? -10.469 -0.329 12.07 1 84.88 64 ARG A CA 1
ATOM 508 C C . ARG A 1 64 ? -10.523 1.053 11.422 1 84.88 64 ARG A C 1
ATOM 510 O O . ARG A 1 64 ? -10.047 2.031 12 1 84.88 64 ARG A O 1
ATOM 517 N N . LEU A 1 65 ? -11.109 1.115 10.281 1 87.5 65 LEU A N 1
ATOM 518 C CA . LEU A 1 65 ? -11.234 2.387 9.578 1 87.5 65 LEU A CA 1
ATOM 519 C C . LEU A 1 65 ? -12.125 3.354 10.352 1 87.5 65 LEU A C 1
ATOM 521 O O . LEU A 1 65 ? -11.898 4.566 10.32 1 87.5 65 LEU A O 1
ATOM 525 N N . SER A 1 66 ? -13.109 2.777 11 1 87.88 66 SER A N 1
ATOM 526 C CA . SER A 1 66 ? -13.977 3.615 11.828 1 87.88 66 SER A CA 1
ATOM 527 C C . SER A 1 66 ? -13.188 4.281 12.953 1 87.88 66 SER A C 1
ATOM 529 O O . SER A 1 66 ? -13.344 5.477 13.203 1 87.88 66 SER A O 1
ATOM 531 N N . ALA A 1 67 ? -12.336 3.508 13.578 1 84.19 67 ALA A N 1
ATOM 532 C CA . ALA A 1 67 ? -11.477 4.066 14.617 1 84.19 67 ALA A CA 1
ATOM 533 C C . ALA A 1 67 ? -10.523 5.109 14.047 1 84.19 67 ALA A C 1
ATOM 535 O O . ALA A 1 67 ? -10.281 6.145 14.672 1 84.19 67 ALA A O 1
ATOM 536 N N . CYS A 1 68 ? -10.016 4.812 12.961 1 88.38 68 CYS A N 1
ATOM 537 C CA . CYS A 1 68 ? -9.109 5.738 12.281 1 88.38 68 CYS A CA 1
ATOM 538 C C . CYS A 1 68 ? -9.82 7.047 11.953 1 88.38 68 CYS A C 1
ATOM 540 O O . CYS A 1 68 ? -9.234 8.125 12.086 1 88.38 68 CYS A O 1
ATOM 542 N N . THR A 1 69 ? -11.047 6.961 11.539 1 89.75 69 THR A N 1
ATOM 543 C CA . THR A 1 69 ? -11.805 8.148 11.18 1 89.75 69 THR A CA 1
ATOM 544 C C . THR A 1 69 ? -12.047 9.031 12.398 1 89.75 69 THR A C 1
ATOM 546 O O . THR A 1 69 ? -11.977 10.258 12.32 1 89.75 69 THR A O 1
ATOM 549 N N . VAL A 1 70 ? -12.266 8.422 13.516 1 90.94 70 VAL A N 1
ATOM 550 C CA . VAL A 1 70 ? -12.445 9.172 14.758 1 90.94 70 VAL A CA 1
ATOM 551 C C . VAL A 1 70 ? -11.148 9.891 15.117 1 90.94 70 VAL A C 1
ATOM 553 O O . VAL A 1 70 ? -11.172 11.039 15.562 1 90.94 70 VAL A O 1
ATOM 556 N N . PHE A 1 71 ? -10.109 9.227 14.961 1 93.69 71 PHE A N 1
ATOM 557 C CA . PHE A 1 71 ? -8.805 9.812 15.25 1 93.69 71 PHE A CA 1
ATOM 558 C C . PHE A 1 71 ? -8.539 11.008 14.344 1 93.69 71 PHE A C 1
ATOM 560 O O . PHE A 1 71 ? -8.125 12.07 14.805 1 93.69 71 PHE A O 1
ATOM 567 N N . VAL A 1 72 ? -8.805 10.82 13.047 1 94.44 72 VAL A N 1
ATOM 568 C CA . VAL A 1 72 ? -8.586 11.883 12.078 1 94.44 72 VAL A CA 1
ATOM 569 C C . VAL A 1 72 ? -9.492 13.078 12.398 1 94.44 72 VAL A C 1
ATOM 571 O O . VAL A 1 72 ? -9.078 14.227 12.273 1 94.44 72 VAL A O 1
ATOM 574 N N . GLU A 1 73 ? -10.672 12.781 12.789 1 94.12 73 GLU A N 1
ATOM 575 C CA . GLU A 1 73 ? -11.602 13.828 13.219 1 94.12 73 GLU A CA 1
ATOM 576 C C . GLU A 1 73 ? -11.023 14.641 14.375 1 94.12 73 GLU A C 1
ATOM 578 O O . GLU A 1 73 ? -11.094 15.875 14.367 1 94.12 73 GLU A O 1
ATOM 583 N N . THR A 1 74 ? -10.492 13.961 15.312 1 95.38 74 THR A N 1
ATOM 584 C CA . THR A 1 74 ? -9.891 14.617 16.469 1 95.38 74 THR A CA 1
ATOM 585 C C . THR A 1 74 ? -8.711 15.492 16.047 1 95.38 74 THR A C 1
ATOM 587 O O . THR A 1 74 ? -8.57 16.625 16.516 1 95.38 74 THR A O 1
ATOM 590 N N . ILE A 1 75 ? -7.898 14.984 15.164 1 96.75 75 ILE A N 1
ATOM 591 C CA . ILE A 1 75 ? -6.766 15.75 14.664 1 96.75 75 ILE A CA 1
ATOM 592 C C . ILE A 1 75 ? -7.27 17.016 13.961 1 96.75 75 ILE A C 1
ATOM 594 O O . ILE A 1 75 ? -6.727 18.094 14.164 1 96.75 75 ILE A O 1
ATOM 598 N N . GLY A 1 76 ? -8.305 16.812 13.141 1 95.19 76 GLY A N 1
ATOM 599 C CA . GLY A 1 76 ? -8.891 17.953 12.469 1 95.19 76 GLY A CA 1
ATOM 600 C C . GLY A 1 76 ? -9.359 19.031 13.43 1 95.19 76 GLY A C 1
ATOM 601 O O . GLY A 1 76 ? -9.156 20.219 13.188 1 95.19 76 GLY A O 1
ATOM 602 N N . LEU A 1 77 ? -9.93 18.625 14.5 1 94.5 77 LEU A N 1
ATOM 603 C CA . LEU A 1 77 ? -10.414 19.562 15.516 1 94.5 77 LEU A CA 1
ATOM 604 C C . LEU A 1 77 ? -9.258 20.297 16.172 1 94.5 77 LEU A C 1
ATOM 606 O O . LEU A 1 77 ? -9.328 21.5 16.391 1 94.5 77 LEU A O 1
ATOM 610 N N . ILE A 1 78 ? -8.266 19.594 16.453 1 96.25 78 ILE A N 1
ATOM 611 C CA . ILE A 1 78 ? -7.098 20.188 17.109 1 96.25 78 ILE A CA 1
ATOM 612 C C . ILE A 1 78 ? -6.461 21.203 16.172 1 96.25 78 ILE A C 1
ATOM 614 O O . ILE A 1 78 ? -6.07 22.297 16.609 1 96.25 78 ILE A O 1
ATOM 618 N N . ILE A 1 79 ? -6.344 20.859 14.906 1 96.44 79 ILE A N 1
ATOM 619 C CA . ILE A 1 79 ? -5.781 21.781 13.922 1 96.44 79 ILE A CA 1
ATOM 620 C C . ILE A 1 79 ? -6.586 23.078 13.914 1 96.44 79 ILE A C 1
ATOM 622 O O . ILE A 1 79 ? -6.016 24.172 13.977 1 96.44 79 ILE A O 1
ATOM 626 N N . HIS A 1 80 ? -7.871 22.969 13.953 1 94.62 80 HIS A N 1
ATOM 627 C CA . HIS A 1 80 ? -8.742 24.141 13.953 1 94.62 80 HIS A CA 1
ATOM 628 C C . HIS A 1 80 ? -8.5 25 15.18 1 94.62 80 HIS A C 1
ATOM 630 O O . HIS A 1 80 ? -8.383 26.234 15.062 1 94.62 80 HIS A O 1
ATOM 636 N N . GLN A 1 81 ? -8.328 24.406 16.281 1 94.19 81 GLN A N 1
ATOM 637 C CA . GLN A 1 81 ? -8.188 25.156 17.531 1 94.19 81 GLN A CA 1
ATOM 638 C C . GLN A 1 81 ? -6.793 25.75 17.672 1 94.19 81 GLN A C 1
ATOM 640 O O . GLN A 1 81 ? -6.629 26.844 18.219 1 94.19 81 GLN A O 1
ATOM 645 N N . ILE A 1 82 ? -5.824 25.016 17.188 1 96 82 ILE A N 1
ATOM 646 C CA . ILE A 1 82 ? -4.465 25.547 17.219 1 96 82 ILE A CA 1
ATOM 647 C C . ILE A 1 82 ? -4.355 26.734 16.266 1 96 82 ILE A C 1
ATOM 649 O O . ILE A 1 82 ? -3.65 27.703 16.547 1 96 82 ILE A O 1
ATOM 653 N N . GLN A 1 83 ? -5.07 26.656 15.164 1 93 83 GLN A N 1
ATOM 654 C CA . GLN A 1 83 ? -5.121 27.781 14.234 1 93 83 GLN A CA 1
ATOM 655 C C . GLN A 1 83 ? -5.754 29 14.891 1 93 83 GLN A C 1
ATOM 657 O O . GLN A 1 83 ? -5.309 30.141 14.664 1 93 83 GLN A O 1
ATOM 662 N N . ALA A 1 84 ? -6.73 28.797 15.688 1 93.06 84 ALA A N 1
ATOM 663 C CA . ALA A 1 84 ? -7.34 29.875 16.438 1 93.06 84 ALA A CA 1
ATOM 664 C C . ALA A 1 84 ? -6.352 30.469 17.453 1 93.06 84 ALA A C 1
ATOM 666 O O . ALA A 1 84 ? -6.266 31.688 17.609 1 93.06 84 ALA A O 1
ATOM 667 N N . GLU A 1 85 ? -5.629 29.609 18.078 1 94.88 85 GLU A N 1
ATOM 668 C CA . GLU A 1 85 ? -4.629 30.078 19.031 1 94.88 85 GLU A CA 1
ATOM 669 C C . GLU A 1 85 ? -3.537 30.891 18.344 1 94.88 85 GLU A C 1
ATOM 671 O O . GLU A 1 85 ? -3.066 31.891 18.891 1 94.88 85 GLU A O 1
ATOM 676 N N . ARG A 1 86 ? -3.143 30.359 17.234 1 94.12 86 ARG A N 1
ATOM 677 C CA . ARG A 1 86 ? -2.162 31.109 16.453 1 94.12 86 ARG A CA 1
ATOM 678 C C . ARG A 1 86 ? -2.65 32.531 16.156 1 94.12 86 ARG A C 1
ATOM 680 O O . ARG A 1 86 ? -1.919 33.5 16.375 1 94.12 86 ARG A O 1
ATOM 687 N N . GLY A 1 87 ? -3.902 32.656 15.711 1 89.5 87 GLY A N 1
ATOM 688 C CA . GLY A 1 87 ? -4.469 33.969 15.414 1 89.5 87 GLY A CA 1
ATOM 689 C C . GLY A 1 87 ? -4.512 34.875 16.625 1 89.5 87 GLY A C 1
ATOM 690 O O . GLY A 1 87 ? -4.082 36.031 16.547 1 89.5 87 GLY A O 1
ATOM 691 N N . ALA A 1 88 ? -4.969 34.375 17.719 1 91.31 88 ALA A N 1
ATOM 692 C CA . ALA A 1 88 ? -5.07 35.188 18.953 1 91.31 88 ALA A CA 1
ATOM 693 C C . ALA A 1 88 ? -3.691 35.594 19.453 1 91.31 88 ALA A C 1
ATOM 695 O O . ALA A 1 88 ? -3.512 36.719 19.922 1 91.31 88 ALA A O 1
ATOM 696 N N . SER A 1 89 ? -2.754 34.688 19.359 1 93.75 89 SER A N 1
ATOM 697 C CA . SER A 1 89 ? -1.396 34.969 19.812 1 93.75 89 SER A CA 1
ATOM 698 C C . SER A 1 89 ? -0.748 36.062 18.953 1 93.75 89 SER A C 1
ATOM 700 O O . SER A 1 89 ? -0.051 36.938 19.469 1 93.75 89 SER A O 1
ATOM 702 N N . CYS A 1 90 ? -1.003 35.938 17.703 1 88.06 90 CYS A N 1
ATOM 703 C CA . CYS A 1 90 ? -0.45 36.938 16.797 1 88.06 90 CYS A CA 1
ATOM 704 C C . CYS A 1 90 ? -1.024 38.312 17.094 1 88.06 90 CYS A C 1
ATOM 706 O O . CYS A 1 90 ? -0.286 39.312 17.141 1 88.06 90 CYS A O 1
ATOM 708 N N . LEU A 1 91 ? -2.336 38.438 17.328 1 85.12 91 LEU A N 1
ATOM 709 C CA . LEU A 1 91 ? -2.967 39.719 17.641 1 85.12 91 LEU A CA 1
ATOM 710 C C . LEU A 1 91 ? -2.492 40.219 19 1 85.12 91 LEU A C 1
ATOM 712 O O . LEU A 1 91 ? -2.305 41.438 19.172 1 85.12 91 LEU A O 1
ATOM 716 N N . TYR A 1 92 ? -2.316 39.344 19.859 1 90.81 92 TYR A N 1
ATOM 717 C CA . TYR A 1 92 ? -1.805 39.688 21.172 1 90.81 92 TYR A CA 1
ATOM 718 C C . TYR A 1 92 ? -0.418 40.312 21.062 1 90.81 92 TYR A C 1
ATOM 720 O O . TYR A 1 92 ? -0.161 41.375 21.641 1 90.81 92 TYR A O 1
ATOM 728 N N . LEU A 1 93 ? 0.44 39.688 20.359 1 89.5 93 LEU A N 1
ATOM 729 C CA . LEU A 1 93 ? 1.797 40.219 20.172 1 89.5 93 LEU A CA 1
ATOM 730 C C . LEU A 1 93 ? 1.786 41.531 19.406 1 89.5 93 LEU A C 1
ATOM 732 O O . LEU A 1 93 ? 2.506 42.469 19.766 1 89.5 93 LEU A O 1
ATOM 736 N N . ALA A 1 94 ? 0.996 41.594 18.391 1 82.44 94 ALA A N 1
ATOM 737 C CA . ALA A 1 94 ? 0.941 42.781 17.547 1 82.44 94 ALA A CA 1
ATOM 738 C C . ALA A 1 94 ? 0.445 44 18.344 1 82.44 94 ALA A C 1
ATOM 740 O O . ALA A 1 94 ? 0.81 45.125 18.047 1 82.44 94 ALA A O 1
ATOM 741 N N . SER A 1 95 ? -0.342 43.781 19.375 1 83.88 95 SER A N 1
ATOM 742 C CA . SER A 1 95 ? -0.9 44.875 20.188 1 83.88 95 SER A CA 1
ATOM 743 C C . SER A 1 95 ? -0.094 45.094 21.453 1 83.88 95 SER A C 1
ATOM 745 O O . SER A 1 95 ? -0.549 45.75 22.375 1 83.88 95 SER A O 1
ATOM 747 N N . ALA A 1 96 ? 1.017 44.406 21.531 1 86.69 96 ALA A N 1
ATOM 748 C CA . ALA A 1 96 ? 1.866 44.5 22.719 1 86.69 96 ALA A CA 1
ATOM 749 C C . ALA A 1 96 ? 1.095 44.094 23.984 1 86.69 96 ALA A C 1
ATOM 751 O O . ALA A 1 96 ? 1.228 44.75 25.016 1 86.69 96 ALA A O 1
ATOM 752 N N . GLY A 1 97 ? 0.153 43.062 23.766 1 87.88 97 GLY A N 1
ATOM 753 C CA . GLY A 1 97 ? -0.563 42.469 24.891 1 87.88 97 GLY A CA 1
ATOM 754 C C . GLY A 1 97 ? -1.832 43.219 25.25 1 87.88 97 GLY A C 1
ATOM 755 O O . GLY A 1 97 ? -2.537 42.844 26.188 1 87.88 97 GLY A O 1
ATOM 756 N N . GLN A 1 98 ? -2.182 44.281 24.547 1 86.94 98 GLN A N 1
ATOM 757 C CA . GLN A 1 98 ? -3.316 45.125 24.891 1 86.94 98 GLN A CA 1
ATOM 758 C C . GLN A 1 98 ? -4.629 44.5 24.422 1 86.94 98 GLN A C 1
ATOM 760 O O . GLN A 1 98 ? -5.691 44.812 24.969 1 86.94 98 GLN A O 1
ATOM 765 N N . ARG A 1 99 ? -4.512 43.719 23.453 1 85.06 99 ARG A N 1
ATOM 766 C CA . ARG A 1 99 ? -5.715 43.094 22.906 1 85.06 99 ARG A CA 1
ATOM 767 C C . ARG A 1 99 ? -5.605 41.562 22.938 1 85.06 99 ARG A C 1
ATOM 769 O O . ARG A 1 99 ? -4.504 41.031 22.891 1 85.06 99 ARG A O 1
ATOM 776 N N . PHE A 1 100 ? -6.711 40.844 23.078 1 86.31 100 PHE A N 1
ATOM 777 C CA . PHE A 1 100 ? -6.914 39.406 22.891 1 86.31 100 PHE A CA 1
ATOM 778 C C . PHE A 1 100 ? -6.27 38.625 24 1 86.31 100 PHE A C 1
ATOM 780 O O . PHE A 1 100 ? -6.051 37.406 23.875 1 86.31 100 PHE A O 1
ATOM 787 N N . GLY A 1 101 ? -5.855 39.281 25.062 1 89.44 101 GLY A N 1
ATOM 788 C CA . GLY A 1 101 ? -5.309 38.562 26.188 1 89.44 101 GLY A CA 1
ATOM 789 C C . GLY A 1 101 ? -6.281 37.562 26.797 1 89.44 101 GLY A C 1
ATOM 790 O O . GLY A 1 101 ? -5.941 36.406 26.984 1 89.44 101 GLY A O 1
ATOM 791 N N . ARG A 1 102 ? -7.469 38 27.031 1 91.25 102 ARG A N 1
ATOM 792 C CA . ARG A 1 102 ? -8.484 37.156 27.625 1 91.25 102 ARG A CA 1
ATOM 793 C C . ARG A 1 102 ? -8.914 36.062 26.656 1 91.25 102 ARG A C 1
ATOM 795 O O . ARG A 1 102 ? -9.047 34.875 27.031 1 91.25 102 ARG A O 1
ATOM 802 N N . GLU A 1 103 ? -9.18 36.438 25.438 1 89.31 103 GLU A N 1
ATOM 803 C CA . GLU A 1 103 ? -9.578 35.5 24.406 1 89.31 103 GLU A CA 1
ATOM 804 C C . GLU A 1 103 ? -8.523 34.406 24.234 1 89.31 103 GLU A C 1
ATOM 806 O O . GLU A 1 103 ? -8.859 33.219 24.125 1 89.31 103 GLU A O 1
ATOM 811 N N . ARG A 1 104 ? -7.309 34.844 24.141 1 93.56 104 ARG A N 1
ATOM 812 C CA . ARG A 1 104 ? -6.203 33.875 24 1 93.56 104 ARG A CA 1
ATOM 813 C C . ARG A 1 104 ? -6.168 32.906 25.156 1 93.56 104 ARG A C 1
ATOM 815 O O . ARG A 1 104 ? -5.973 31.703 24.953 1 93.56 104 ARG A O 1
ATOM 822 N N . SER A 1 105 ? -6.387 33.406 26.359 1 94.62 105 SER A N 1
ATOM 823 C CA . SER A 1 105 ? -6.391 32.562 27.531 1 94.62 105 SER A CA 1
ATOM 824 C C . SER A 1 105 ? -7.508 31.516 27.469 1 94.62 105 SER A C 1
ATOM 826 O O . SER A 1 105 ? -7.309 30.359 27.828 1 94.62 105 SER A O 1
ATOM 828 N N . ASP A 1 106 ? -8.648 31.906 27.031 1 93.69 106 ASP A N 1
ATOM 829 C CA . ASP A 1 106 ? -9.773 30.984 26.875 1 93.69 106 ASP A CA 1
ATOM 830 C C . ASP A 1 106 ? -9.453 29.891 25.859 1 93.69 106 ASP A C 1
ATOM 832 O O . ASP A 1 106 ? -9.758 28.719 26.078 1 93.69 106 ASP A O 1
ATOM 836 N N . ILE A 1 107 ? -8.914 30.297 24.797 1 94.38 107 ILE A N 1
ATOM 837 C CA . ILE A 1 107 ? -8.57 29.359 23.734 1 94.38 107 ILE A CA 1
ATOM 838 C C . ILE A 1 107 ? -7.543 28.344 24.234 1 94.38 107 ILE A C 1
ATOM 840 O O . ILE A 1 107 ? -7.66 27.141 23.984 1 94.38 107 ILE A O 1
ATOM 844 N N . ILE A 1 108 ? -6.539 28.828 24.953 1 96.06 108 ILE A N 1
ATOM 845 C CA . ILE A 1 108 ? -5.496 27.969 25.5 1 96.06 108 ILE A CA 1
ATOM 846 C C . ILE A 1 108 ? -6.109 26.922 26.438 1 96.06 108 ILE A C 1
ATOM 848 O O . ILE A 1 108 ? -5.75 25.75 26.391 1 96.06 108 ILE A O 1
ATOM 852 N N . GLU A 1 109 ? -7.039 27.375 27.25 1 94.44 109 GLU A N 1
ATOM 853 C CA . GLU A 1 109 ? -7.715 26.469 28.156 1 94.44 109 GLU A CA 1
ATOM 854 C C . GLU A 1 109 ? -8.469 25.375 27.406 1 94.44 109 GLU A C 1
ATOM 856 O O . GLU A 1 109 ? -8.391 24.203 27.75 1 94.44 109 GLU A O 1
ATOM 861 N N . GLN A 1 110 ? -9.156 25.734 26.406 1 93.12 110 GLN A N 1
ATOM 862 C CA . GLN A 1 110 ? -9.867 24.781 25.578 1 93.12 110 GLN A CA 1
ATOM 863 C C . GLN A 1 110 ? -8.891 23.812 24.891 1 93.12 110 GLN A C 1
ATOM 865 O O . GLN A 1 110 ? -9.156 22.609 24.812 1 93.12 110 GLN A O 1
ATOM 870 N N . ASN A 1 111 ? -7.793 24.344 24.406 1 95.12 111 ASN A N 1
ATOM 871 C CA . ASN A 1 111 ? -6.805 23.531 23.703 1 95.12 111 ASN A CA 1
ATOM 872 C C . ASN A 1 111 ? -6.156 22.516 24.625 1 95.12 111 ASN A C 1
ATOM 874 O O . ASN A 1 111 ? -5.789 21.422 24.188 1 95.12 111 ASN A O 1
ATOM 878 N N . GLN A 1 112 ? -6.012 22.875 25.875 1 93.31 112 GLN A N 1
ATOM 879 C CA . GLN A 1 112 ? -5.469 21.922 26.844 1 93.31 112 GLN A CA 1
ATOM 880 C C . GLN A 1 112 ? -6.402 20.734 27.016 1 93.31 112 GLN A C 1
ATOM 882 O O . GLN A 1 112 ? -5.949 19.594 27.156 1 93.31 112 GLN A O 1
ATOM 887 N N . GLY A 1 113 ? -7.703 21 27 1 92.56 113 GLY A N 1
ATOM 888 C CA . GLY A 1 113 ? -8.664 19.906 27.031 1 92.56 113 GLY A CA 1
ATOM 889 C C . GLY A 1 113 ? -8.625 19.047 25.781 1 92.56 113 GLY A C 1
ATOM 890 O O . GLY A 1 113 ? -8.758 17.828 25.859 1 92.56 113 GLY A O 1
ATOM 891 N N . LEU A 1 114 ? -8.422 19.641 24.719 1 92.81 114 LEU A N 1
ATOM 892 C CA . LEU A 1 114 ? -8.391 18.922 23.438 1 92.81 114 LEU A CA 1
ATOM 893 C C . LEU A 1 114 ? -7.148 18.047 23.344 1 92.81 114 LEU A C 1
ATOM 895 O O . LEU A 1 114 ? -7.18 16.984 22.719 1 92.81 114 LEU A O 1
ATOM 899 N N . GLU A 1 115 ? -6.039 18.531 23.938 1 93.69 115 GLU A N 1
ATOM 900 C CA . GLU A 1 115 ? -4.855 17.672 23.969 1 93.69 115 GLU A CA 1
ATOM 901 C C . GLU A 1 115 ? -5.152 16.359 24.672 1 93.69 115 GLU A C 1
ATOM 903 O O . GLU A 1 115 ? -4.711 15.297 24.219 1 93.69 115 GLU A O 1
ATOM 908 N N . LEU A 1 116 ? -5.883 16.422 25.766 1 91.56 116 LEU A N 1
ATOM 909 C CA . LEU A 1 116 ? -6.266 15.203 26.469 1 91.56 116 LEU A CA 1
ATOM 910 C C . LEU A 1 116 ? -7.117 14.305 25.578 1 91.56 116 LEU A C 1
ATOM 912 O O . LEU A 1 116 ? -6.941 13.086 25.578 1 91.56 116 LEU A O 1
ATOM 916 N N . ARG A 1 117 ? -7.973 14.898 24.859 1 91.5 117 ARG A N 1
ATOM 917 C CA . ARG A 1 117 ? -8.805 14.141 23.922 1 91.5 117 ARG A CA 1
ATOM 918 C C . ARG A 1 117 ? -7.957 13.492 22.844 1 91.5 117 ARG A C 1
ATOM 920 O O . ARG A 1 117 ? -8.25 12.375 22.406 1 91.5 117 ARG A O 1
ATOM 927 N N . PHE A 1 118 ? -6.992 14.203 22.438 1 93.81 118 PHE A N 1
ATOM 928 C CA . PHE A 1 118 ? -6.086 13.656 21.438 1 93.81 118 PHE A CA 1
ATOM 929 C C . PHE A 1 118 ? -5.406 12.398 21.969 1 93.81 118 PHE A C 1
ATOM 931 O O . PHE A 1 118 ? -5.355 11.375 21.266 1 93.81 118 PHE A O 1
ATOM 938 N N . ARG A 1 119 ? -4.875 12.5 23.109 1 91.81 119 ARG A N 1
ATOM 939 C CA . ARG A 1 119 ? -4.141 11.383 23.703 1 91.81 119 ARG A CA 1
ATOM 940 C C . ARG A 1 119 ? -5.055 10.18 23.922 1 91.81 119 ARG A C 1
ATOM 942 O O . ARG A 1 119 ? -4.637 9.039 23.734 1 91.81 119 ARG A O 1
ATOM 949 N N . GLU A 1 120 ? -6.293 10.422 24.234 1 88.81 120 GLU A N 1
ATOM 950 C CA . GLU A 1 120 ? -7.266 9.344 24.375 1 88.81 120 GLU A CA 1
ATOM 951 C C . GLU A 1 120 ? -7.559 8.695 23.031 1 88.81 120 GLU A C 1
ATOM 953 O O . GLU A 1 120 ? -7.617 7.465 22.922 1 88.81 120 GLU A O 1
ATOM 958 N N . ALA A 1 121 ? -7.793 9.516 22.062 1 90.12 121 ALA A N 1
ATOM 959 C CA . ALA A 1 121 ? -8.055 9.008 20.719 1 90.12 121 ALA A CA 1
ATOM 960 C C . ALA A 1 121 ? -6.863 8.227 20.188 1 90.12 121 ALA A C 1
ATOM 962 O O . ALA A 1 121 ? -7.031 7.211 19.5 1 90.12 121 ALA A O 1
ATOM 963 N N . LEU A 1 122 ? -5.676 8.742 20.5 1 91.5 122 LEU A N 1
ATOM 964 C CA . LEU A 1 122 ? -4.449 8.055 20.109 1 91.5 122 LEU A CA 1
ATOM 965 C C . LEU A 1 122 ? -4.367 6.672 20.734 1 91.5 122 LEU A C 1
ATOM 967 O O . LEU A 1 122 ? -4.027 5.695 20.062 1 91.5 122 LEU A O 1
ATOM 971 N N . GLN A 1 123 ? -4.699 6.609 21.984 1 86.5 123 GLN A N 1
ATOM 972 C CA . GLN A 1 123 ? -4.691 5.328 22.672 1 86.5 123 GLN A CA 1
ATOM 973 C C . GLN A 1 123 ? -5.641 4.336 22 1 86.5 123 GLN A C 1
ATOM 975 O O . GLN A 1 123 ? -5.281 3.176 21.781 1 86.5 123 GLN A O 1
ATOM 980 N N . ARG A 1 124 ? -6.758 4.793 21.672 1 84.38 124 ARG A N 1
ATOM 981 C CA . ARG A 1 124 ? -7.73 3.936 21 1 84.38 124 ARG A CA 1
ATOM 982 C C . ARG A 1 124 ? -7.23 3.502 19.641 1 84.38 124 ARG A C 1
ATOM 984 O O . ARG A 1 124 ? -7.391 2.344 19.25 1 84.38 124 ARG A O 1
ATOM 991 N N . HIS A 1 125 ? -6.641 4.402 19 1 86.62 125 HIS A N 1
ATOM 992 C CA . HIS A 1 125 ? -6.102 4.141 17.672 1 86.62 125 HIS A CA 1
ATOM 993 C C . HIS A 1 125 ? -5.016 3.07 17.719 1 86.62 125 HIS A C 1
ATOM 995 O O . HIS A 1 125 ? -5.012 2.148 16.906 1 86.62 125 HIS A O 1
ATOM 1001 N N . LEU A 1 126 ? -4.137 3.164 18.688 1 83.69 126 LEU A N 1
ATOM 1002 C CA . LEU A 1 126 ? -3.02 2.234 18.797 1 83.69 126 LEU A CA 1
ATOM 1003 C C . LEU A 1 126 ? -3.494 0.873 19.297 1 83.69 126 LEU A C 1
ATOM 1005 O O . LEU A 1 126 ? -2.9 -0.156 18.969 1 83.69 126 LEU A O 1
ATOM 1009 N N . GLU A 1 127 ? -4.543 0.844 20 1 76.81 127 GLU A N 1
ATOM 1010 C CA . GLU A 1 127 ? -5.09 -0.407 20.516 1 76.81 127 GLU A CA 1
ATOM 1011 C C . GLU A 1 127 ? -5.816 -1.185 19.422 1 76.81 127 GLU A C 1
ATOM 1013 O O . GLU A 1 127 ? -5.758 -2.416 19.391 1 76.81 127 GLU A O 1
ATOM 1018 N N . HIS A 1 128 ? -6.406 -0.472 18.562 1 70.75 128 HIS A N 1
ATOM 1019 C CA . HIS A 1 128 ? -7.258 -1.122 17.562 1 70.75 128 HIS A CA 1
ATOM 1020 C C . HIS A 1 128 ? -6.504 -1.356 16.266 1 70.75 128 HIS A C 1
ATOM 1022 O O . HIS A 1 128 ? -6.973 -2.094 15.391 1 70.75 128 HIS A O 1
ATOM 1028 N N . ASP A 1 129 ? -5.477 -0.69 16.219 1 65.81 129 ASP A N 1
ATOM 1029 C CA . ASP A 1 129 ? -4.793 -0.788 14.93 1 65.81 129 ASP A CA 1
ATOM 1030 C C . ASP A 1 129 ? -3.381 -1.342 15.094 1 65.81 129 ASP A C 1
ATOM 1032 O O . ASP A 1 129 ? -2.434 -0.583 15.312 1 65.81 129 ASP A O 1
ATOM 1036 N N . SER A 1 130 ? -3.334 -2.525 14.906 1 64.94 130 SER A N 1
ATOM 1037 C CA . SER A 1 130 ? -2.029 -3.174 14.992 1 64.94 130 SER A CA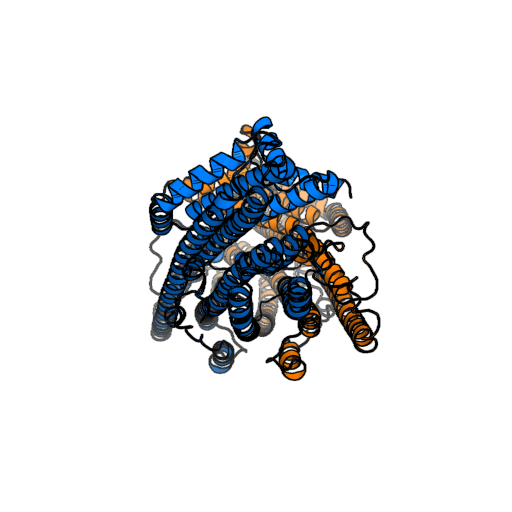 1
ATOM 1038 C C . SER A 1 130 ? -1.185 -2.883 13.758 1 64.94 130 SER A C 1
ATOM 1040 O O . SER A 1 130 ? -0.01 -3.252 13.703 1 64.94 130 SER A O 1
ATOM 1042 N N . MET A 1 131 ? -1.788 -2.059 12.93 1 71.56 131 MET A N 1
ATOM 1043 C CA . MET A 1 131 ? -1.105 -1.828 11.664 1 71.56 131 MET A CA 1
ATOM 1044 C C . MET A 1 131 ? -0.357 -0.5 11.68 1 71.56 131 MET A C 1
ATOM 1046 O O . MET A 1 131 ? 0.335 -0.16 10.719 1 71.56 131 MET A O 1
ATOM 1050 N N . VAL A 1 132 ? -0.445 0.15 12.805 1 85.31 132 VAL A N 1
ATOM 1051 C CA . VAL A 1 132 ? 0.32 1.39 12.891 1 85.31 132 VAL A CA 1
ATOM 1052 C C . VAL A 1 132 ? 1.813 1.081 12.828 1 85.31 132 VAL A C 1
ATOM 1054 O O . VAL A 1 132 ? 2.336 0.344 13.672 1 85.31 132 VAL A O 1
ATOM 1057 N N . ASP A 1 133 ? 2.43 1.659 11.914 1 88.56 133 ASP A N 1
ATOM 1058 C CA . ASP A 1 133 ? 3.818 1.288 11.664 1 88.56 133 ASP A CA 1
ATOM 1059 C C . ASP A 1 133 ? 4.777 2.32 12.25 1 88.56 133 ASP A C 1
ATOM 1061 O O . ASP A 1 133 ? 4.352 3.264 12.922 1 88.56 133 ASP A O 1
ATOM 1065 N N . ALA A 1 134 ? 6.059 2.074 12.047 1 91.12 134 ALA A N 1
ATOM 1066 C CA . ALA A 1 134 ? 7.109 2.914 12.617 1 91.12 134 ALA A CA 1
ATOM 1067 C C . ALA A 1 134 ? 7.035 4.336 12.062 1 91.12 134 ALA A C 1
ATOM 1069 O O . ALA A 1 134 ? 7.324 5.301 12.773 1 91.12 134 ALA A O 1
ATOM 1070 N N . LYS A 1 135 ? 6.668 4.465 10.859 1 91.38 135 LYS A N 1
ATOM 1071 C CA . LYS A 1 135 ? 6.555 5.785 10.242 1 91.38 135 LYS A CA 1
ATOM 1072 C C . LYS A 1 135 ? 5.508 6.637 10.953 1 91.38 135 LYS A C 1
ATOM 1074 O O . LYS A 1 135 ? 5.797 7.758 11.375 1 91.38 135 LYS A O 1
ATOM 1079 N N . GLN A 1 136 ? 4.34 6.066 11.094 1 93.25 136 GLN A N 1
ATOM 1080 C CA . GLN A 1 136 ? 3.26 6.801 11.742 1 93.25 136 GLN A CA 1
ATOM 1081 C C . GLN A 1 136 ? 3.604 7.109 13.195 1 93.25 136 GLN A C 1
ATOM 1083 O O . GLN A 1 136 ? 3.314 8.203 13.688 1 93.25 136 GLN A O 1
ATOM 1088 N N . LEU A 1 137 ? 4.23 6.195 13.852 1 94.06 137 LEU A N 1
ATOM 1089 C CA . LEU A 1 137 ? 4.594 6.383 15.25 1 94.06 137 LEU A CA 1
ATOM 1090 C C . LEU A 1 137 ? 5.648 7.477 15.391 1 94.06 137 LEU A C 1
ATOM 1092 O O . LEU A 1 137 ? 5.656 8.211 16.391 1 94.06 137 LEU A O 1
ATOM 1096 N N . THR A 1 138 ? 6.516 7.578 14.461 1 93.88 138 THR A N 1
ATOM 1097 C CA . THR A 1 138 ? 7.504 8.648 14.484 1 93.88 138 THR A CA 1
ATOM 1098 C C . THR A 1 138 ? 6.836 10.008 14.328 1 93.88 138 THR A C 1
ATOM 1100 O O . THR A 1 138 ? 7.184 10.961 15.023 1 93.88 138 THR A O 1
ATOM 1103 N N . LEU A 1 139 ? 5.883 10.07 13.453 1 94.5 139 LEU A N 1
ATOM 1104 C CA . LEU A 1 139 ? 5.109 11.297 13.305 1 94.5 139 LEU A CA 1
ATOM 1105 C C . LEU A 1 139 ? 4.395 11.656 14.602 1 94.5 139 LEU A C 1
ATOM 1107 O O . LEU A 1 139 ? 4.406 12.812 15.031 1 94.5 139 LEU A O 1
ATOM 1111 N N . ILE A 1 140 ? 3.854 10.633 15.188 1 95.94 140 ILE A N 1
ATOM 1112 C CA . ILE A 1 140 ? 3.141 10.812 16.453 1 95.94 140 ILE A CA 1
ATOM 1113 C C . ILE A 1 140 ? 4.109 11.297 17.531 1 95.94 140 ILE A C 1
ATOM 1115 O O . ILE A 1 140 ? 3.764 12.156 18.344 1 95.94 140 ILE A O 1
ATOM 1119 N N . SER A 1 141 ? 5.336 10.836 17.5 1 95.44 141 SER A N 1
ATOM 1120 C CA . SER A 1 141 ? 6.355 11.266 18.453 1 95.44 141 SER A CA 1
ATOM 1121 C C . SER A 1 141 ? 6.648 12.758 18.312 1 95.44 141 SER A C 1
ATOM 1123 O O . SER A 1 141 ? 6.789 13.469 19.312 1 95.44 141 SER A O 1
ATOM 1125 N N . TRP A 1 142 ? 6.738 13.18 17.109 1 94.38 142 TRP A N 1
ATOM 1126 C CA . TRP A 1 142 ? 6.934 14.602 16.859 1 94.38 142 TRP A CA 1
ATOM 1127 C C . TRP A 1 142 ? 5.773 15.422 17.406 1 94.38 142 TRP A C 1
ATOM 1129 O O . TRP A 1 142 ? 5.98 16.453 18.047 1 94.38 142 TRP A O 1
ATOM 1139 N N . ILE A 1 143 ? 4.582 14.961 17.188 1 96.31 143 ILE A N 1
ATOM 1140 C CA . ILE A 1 143 ? 3.377 15.664 17.609 1 96.31 143 ILE A CA 1
ATOM 1141 C C . ILE A 1 143 ? 3.318 15.719 19.141 1 96.31 143 ILE A C 1
ATOM 1143 O O . ILE A 1 143 ? 3.035 16.766 19.719 1 96.31 143 ILE A O 1
ATOM 1147 N N . LEU A 1 144 ? 3.627 14.633 19.766 1 95.12 144 LEU A N 1
ATOM 1148 C CA . LEU A 1 144 ? 3.613 14.586 21.234 1 95.12 144 LEU A CA 1
ATOM 1149 C C . LEU A 1 144 ? 4.672 15.523 21.812 1 95.12 144 LEU A C 1
ATOM 1151 O O . LEU A 1 144 ? 4.43 16.188 22.812 1 95.12 144 LEU A O 1
ATOM 1155 N N . LEU A 1 145 ? 5.832 15.531 21.156 1 93.44 145 LEU A N 1
ATOM 1156 C CA . LEU A 1 145 ? 6.867 16.469 21.594 1 93.44 145 LEU A CA 1
ATOM 1157 C C . LEU A 1 145 ? 6.391 17.906 21.438 1 93.44 145 LEU A C 1
ATOM 1159 O O . LEU A 1 145 ? 6.641 18.75 22.312 1 93.44 145 LEU A O 1
ATOM 1163 N N . GLY A 1 146 ? 5.707 18.203 20.359 1 94.5 146 GLY A N 1
ATOM 1164 C CA . GLY A 1 146 ? 5.105 19.516 20.172 1 94.5 146 GLY A CA 1
ATOM 1165 C C . GLY A 1 146 ? 4.117 19.875 21.266 1 94.5 146 GLY A C 1
ATOM 1166 O O . GLY A 1 146 ? 4.16 20.984 21.797 1 94.5 146 GLY A O 1
ATOM 1167 N N . PHE A 1 147 ? 3.283 18.953 21.609 1 94.75 147 PHE A N 1
ATOM 1168 C CA . PHE A 1 147 ? 2.33 19.172 22.688 1 94.75 147 PHE A CA 1
ATOM 1169 C C . PHE A 1 147 ? 3.053 19.484 23.984 1 94.75 147 PHE A C 1
ATOM 1171 O O . PHE A 1 147 ? 2.705 20.422 24.703 1 94.75 147 PHE A O 1
ATOM 1178 N N . ASP A 1 148 ? 4.051 18.734 24.266 1 92.25 148 ASP A N 1
ATOM 1179 C CA . ASP A 1 148 ? 4.785 18.875 25.516 1 92.25 148 ASP A CA 1
ATOM 1180 C C . ASP A 1 148 ? 5.43 20.25 25.625 1 92.25 148 ASP A C 1
ATOM 1182 O O . ASP A 1 148 ? 5.598 20.781 26.734 1 92.25 148 ASP A O 1
ATOM 1186 N N . GLN A 1 149 ? 5.715 20.828 24.5 1 93.19 149 GLN A N 1
ATOM 1187 C CA . GLN A 1 149 ? 6.504 22.047 24.531 1 93.19 149 GLN A CA 1
ATOM 1188 C C . GLN A 1 149 ? 5.648 23.266 24.188 1 93.19 149 GLN A C 1
ATOM 1190 O O . GLN A 1 149 ? 6.168 24.375 24 1 93.19 149 GLN A O 1
ATOM 1195 N N . LEU A 1 150 ? 4.336 23.094 24.094 1 94.69 150 LEU A N 1
ATOM 1196 C CA . LEU A 1 150 ? 3.424 24.188 23.828 1 94.69 150 LEU A CA 1
ATOM 1197 C C . LEU A 1 150 ? 3.396 25.172 24.984 1 94.69 150 LEU A C 1
ATOM 1199 O O . LEU A 1 150 ? 3.27 26.391 24.781 1 94.69 150 LEU A O 1
ATOM 1203 N N . LYS A 1 151 ? 3.498 24.609 26.188 1 94.19 151 LYS A N 1
ATOM 1204 C CA . LYS A 1 151 ? 3.471 25.469 27.359 1 94.19 151 LYS A CA 1
ATOM 1205 C C . LYS A 1 151 ? 4.609 26.5 27.328 1 94.19 151 LYS A C 1
ATOM 1207 O O . LYS A 1 151 ? 4.398 27.672 27.609 1 94.19 151 LYS A O 1
ATOM 1212 N N . ALA A 1 152 ? 5.777 26.031 27 1 93.31 152 ALA A N 1
ATOM 1213 C CA . ALA A 1 152 ? 6.93 26.922 26.906 1 93.31 152 ALA A CA 1
ATOM 1214 C C . ALA A 1 152 ? 6.727 27.969 25.828 1 93.31 152 ALA A C 1
ATOM 1216 O O . ALA A 1 152 ? 7.078 29.141 26 1 93.31 152 ALA A O 1
ATOM 1217 N N . LEU A 1 153 ? 6.188 27.594 24.703 1 95 153 LEU A N 1
ATOM 1218 C CA . LEU A 1 153 ? 5.91 28.547 23.625 1 95 153 LEU A CA 1
ATOM 1219 C C . LEU A 1 153 ? 4.898 29.594 24.062 1 95 153 LEU A C 1
ATOM 1221 O O . LEU A 1 153 ? 5.09 30.781 23.828 1 95 153 LEU A O 1
ATOM 1225 N N . ARG A 1 154 ? 3.826 29.141 24.719 1 95.88 154 ARG A N 1
ATOM 1226 C CA . ARG A 1 154 ? 2.783 30.031 25.219 1 95.88 154 ARG A CA 1
ATOM 1227 C C . ARG A 1 154 ? 3.35 31.047 26.203 1 95.88 154 ARG A C 1
ATOM 1229 O O . ARG A 1 154 ? 2.957 32.219 26.188 1 95.88 154 ARG A O 1
ATOM 1236 N N . HIS A 1 155 ? 4.309 30.641 26.984 1 95.12 155 HIS A N 1
ATOM 1237 C CA . HIS A 1 155 ? 4.965 31.531 27.938 1 95.12 155 HIS A CA 1
ATOM 1238 C C . HIS A 1 155 ? 5.785 32.594 27.203 1 95.12 155 HIS A C 1
ATOM 1240 O O . HIS A 1 155 ? 5.777 33.75 27.594 1 95.12 155 HIS A O 1
ATOM 1246 N N . GLN A 1 156 ? 6.477 32.156 26.188 1 94.94 156 GLN A N 1
ATOM 1247 C CA . GLN A 1 156 ? 7.25 33.125 25.406 1 94.94 156 GLN A CA 1
ATOM 1248 C C . GLN A 1 156 ? 6.344 34.188 24.781 1 94.94 156 GLN A C 1
ATOM 1250 O O . GLN A 1 156 ? 6.707 35.375 24.734 1 94.94 156 GLN A O 1
ATOM 1255 N N . VAL A 1 157 ? 5.223 33.781 24.344 1 95.19 157 VAL A N 1
ATOM 1256 C CA . VAL A 1 157 ? 4.277 34.719 23.734 1 95.19 157 VAL A CA 1
ATOM 1257 C C . VAL A 1 157 ? 3.752 35.688 24.812 1 95.19 157 VAL A C 1
ATOM 1259 O O . VAL A 1 157 ? 3.701 36.906 24.594 1 95.19 157 VAL A O 1
ATOM 1262 N N . THR A 1 158 ? 3.41 35.125 25.969 1 95.44 158 THR A N 1
ATOM 1263 C CA . THR A 1 158 ? 2.869 35.938 27.062 1 95.44 158 THR A CA 1
ATOM 1264 C C . THR A 1 158 ? 3.869 37 27.5 1 95.44 158 THR A C 1
ATOM 1266 O O . THR A 1 158 ? 3.486 38.156 27.766 1 95.44 158 THR A O 1
ATOM 1269 N N . LEU A 1 159 ? 5.176 36.625 27.438 1 94.81 159 LEU A N 1
ATOM 1270 C CA . LEU A 1 159 ? 6.219 37.531 27.922 1 94.81 159 LEU A CA 1
ATOM 1271 C C . LEU A 1 159 ? 6.773 38.375 26.797 1 94.81 159 LEU A C 1
ATOM 1273 O O . LEU A 1 159 ? 7.703 39.156 27 1 94.81 159 LEU A O 1
ATOM 1277 N N . HIS A 1 160 ? 6.27 38.25 25.609 1 93.69 160 HIS A N 1
ATOM 1278 C CA . HIS A 1 160 ? 6.719 38.969 24.438 1 93.69 160 HIS A CA 1
ATOM 1279 C C . HIS A 1 160 ? 8.195 38.719 24.156 1 93.69 160 HIS A C 1
ATOM 1281 O O . HIS A 1 160 ? 8.945 39.625 23.812 1 93.69 160 HIS A O 1
ATOM 1287 N N . LYS A 1 161 ? 8.586 37.469 24.328 1 93.56 161 LYS A N 1
ATOM 1288 C CA . LYS A 1 161 ? 9.977 37.062 24.094 1 93.56 161 LYS A CA 1
ATOM 1289 C C . LYS A 1 161 ? 10.133 36.344 22.766 1 93.56 161 LYS A C 1
ATOM 1291 O O . LYS A 1 161 ? 11.125 35.656 22.531 1 93.56 161 LYS A O 1
ATOM 1296 N N . ILE A 1 162 ? 9.117 36.375 22 1 93.81 162 ILE A N 1
ATOM 1297 C CA . ILE A 1 162 ? 9.148 35.781 20.656 1 93.81 162 ILE A CA 1
ATOM 1298 C C . ILE A 1 162 ? 8.664 36.812 19.641 1 93.81 162 ILE A C 1
ATOM 1300 O O . ILE A 1 162 ? 7.727 37.562 19.906 1 93.81 162 ILE A O 1
ATOM 1304 N N . SER A 1 163 ? 9.391 36.812 18.5 1 90.62 163 SER A N 1
ATOM 1305 C CA . SER A 1 163 ? 8.984 37.75 17.453 1 90.62 163 SER A CA 1
ATOM 1306 C C . SER A 1 163 ? 7.688 37.281 16.797 1 90.62 163 SER A C 1
ATOM 1308 O O . SER A 1 163 ? 7.32 36.125 16.859 1 90.62 163 SER A O 1
ATOM 1310 N N . PHE A 1 164 ? 7.004 38.281 16.203 1 87.5 164 PHE A N 1
ATOM 1311 C CA . PHE A 1 164 ? 5.758 38 15.492 1 87.5 164 PHE A CA 1
ATOM 1312 C C . PHE A 1 164 ? 5.957 36.938 14.422 1 87.5 164 PHE A C 1
ATOM 1314 O O . PHE A 1 164 ? 5.242 35.938 14.391 1 87.5 164 PHE A O 1
ATOM 1321 N N . PRO A 1 165 ? 6.91 36.969 13.547 1 86.94 165 PRO A N 1
ATOM 1322 C CA . PRO A 1 165 ? 7.117 35.938 12.523 1 86.94 165 PRO A CA 1
ATOM 1323 C C . PRO A 1 165 ? 7.449 34.562 13.125 1 86.94 165 PRO A C 1
ATOM 1325 O O . PRO A 1 165 ? 6.992 33.562 12.617 1 86.94 165 PRO A O 1
ATOM 1328 N N . ASP A 1 166 ? 8.211 34.562 14.18 1 91.88 166 ASP A N 1
ATOM 1329 C CA . ASP A 1 166 ? 8.586 33.312 14.805 1 91.88 166 ASP A CA 1
ATOM 1330 C C . ASP A 1 166 ? 7.379 32.625 15.453 1 91.88 166 ASP A C 1
ATOM 1332 O O . ASP A 1 166 ? 7.289 31.406 15.477 1 91.88 166 ASP A O 1
ATOM 1336 N N . CYS A 1 167 ? 6.531 33.469 16 1 93.75 167 CYS A N 1
ATOM 1337 C CA . CYS A 1 167 ? 5.301 32.938 16.578 1 93.75 167 CYS A CA 1
ATOM 1338 C C . CYS A 1 167 ? 4.469 32.219 15.516 1 93.75 167 CYS A C 1
ATOM 1340 O O . CYS A 1 167 ? 4.066 31.078 15.711 1 93.75 167 CYS A O 1
ATOM 1342 N N . ILE A 1 168 ? 4.297 32.844 14.406 1 91.44 168 ILE A N 1
ATOM 1343 C CA . ILE A 1 168 ? 3.535 32.281 13.305 1 91.44 168 ILE A CA 1
ATOM 1344 C C . ILE A 1 168 ? 4.188 30.953 12.859 1 91.44 168 ILE A C 1
ATOM 1346 O O . ILE A 1 168 ? 3.514 29.938 12.742 1 91.44 168 ILE A O 1
ATOM 1350 N N . GLN A 1 169 ? 5.445 31.016 12.711 1 91.44 169 GLN A N 1
ATOM 1351 C CA . GLN A 1 169 ? 6.164 29.859 12.188 1 91.44 169 GLN A CA 1
ATOM 1352 C C . GLN A 1 169 ? 6.121 28.688 13.172 1 91.44 169 GLN A C 1
ATOM 1354 O O . GLN A 1 169 ? 6.082 27.531 12.758 1 91.44 169 GLN A O 1
ATOM 1359 N N . SER A 1 170 ? 6.191 29.016 14.406 1 94.31 170 SER A N 1
ATOM 1360 C CA . SER A 1 170 ? 6.125 27.969 15.422 1 94.31 170 SER A CA 1
ATOM 1361 C C . SER A 1 170 ? 4.801 27.203 15.352 1 94.31 170 SER A C 1
ATOM 1363 O O . SER A 1 170 ? 4.785 25.969 15.328 1 94.31 170 SER A O 1
ATOM 1365 N N . PHE A 1 171 ? 3.715 27.938 15.281 1 95.5 171 PHE A N 1
ATOM 1366 C CA . PHE A 1 171 ? 2.414 27.297 15.188 1 95.5 171 PHE A CA 1
ATOM 1367 C C . PHE A 1 171 ? 2.264 26.578 13.844 1 95.5 171 PHE A C 1
ATOM 1369 O O . PHE A 1 171 ? 1.659 25.516 13.766 1 95.5 171 PHE A O 1
ATOM 1376 N N . ASN A 1 172 ? 2.805 27.188 12.773 1 93.38 172 ASN A N 1
ATOM 1377 C CA . ASN A 1 172 ? 2.777 26.531 11.477 1 93.38 172 ASN A CA 1
ATOM 1378 C C . ASN A 1 172 ? 3.459 25.172 11.523 1 93.38 172 ASN A C 1
ATOM 1380 O O . ASN A 1 172 ? 2.971 24.203 10.93 1 93.38 172 ASN A O 1
ATOM 1384 N N . ARG A 1 173 ? 4.527 25.109 12.156 1 92.5 173 ARG A N 1
ATOM 1385 C CA . ARG A 1 173 ? 5.281 23.875 12.305 1 92.5 173 ARG A CA 1
ATOM 1386 C C . ARG A 1 173 ? 4.441 22.797 12.977 1 92.5 173 ARG A C 1
ATOM 1388 O O . ARG A 1 173 ? 4.391 21.656 12.5 1 92.5 173 ARG A O 1
ATOM 1395 N N . PHE A 1 174 ? 3.861 23.172 14.055 1 95.31 174 PHE A N 1
ATOM 1396 C CA . PHE A 1 174 ? 3.066 22.203 14.805 1 95.31 174 PHE A CA 1
ATOM 1397 C C . PHE A 1 174 ? 1.878 21.719 13.984 1 95.31 174 PHE A C 1
ATOM 1399 O O . PHE A 1 174 ? 1.623 20.516 13.898 1 95.31 174 PHE A O 1
ATOM 1406 N N . VAL A 1 175 ? 1.121 22.625 13.383 1 96.06 175 VAL A N 1
ATOM 1407 C CA . VAL A 1 175 ? -0.017 22.281 12.539 1 96.06 175 VAL A CA 1
ATOM 1408 C C . VAL A 1 175 ? 0.447 21.406 11.375 1 96.06 175 VAL A C 1
ATOM 1410 O O . VAL A 1 175 ? -0.24 20.453 11 1 96.06 175 VAL A O 1
ATOM 1413 N N . GLY A 1 176 ? 1.611 21.703 10.812 1 93 176 GLY A N 1
ATOM 1414 C CA . GLY A 1 176 ? 2.176 20.891 9.742 1 93 176 GLY A CA 1
ATOM 1415 C C . GLY A 1 176 ? 2.387 19.438 10.141 1 93 176 GLY A C 1
ATOM 1416 O O . GLY A 1 176 ? 2.15 18.531 9.344 1 93 176 GLY A O 1
ATOM 1417 N N . CYS A 1 177 ? 2.816 19.25 11.352 1 94.19 177 CYS A N 1
ATOM 1418 C CA . CYS A 1 177 ? 2.994 17.891 11.859 1 94.19 177 CYS A CA 1
ATOM 1419 C C . CYS A 1 177 ? 1.663 17.156 11.914 1 94.19 177 CYS A C 1
ATOM 1421 O O . CYS A 1 177 ? 1.576 15.992 11.523 1 94.19 177 CYS A O 1
ATOM 1423 N N . LEU A 1 178 ? 0.701 17.859 12.391 1 96.44 178 LEU A N 1
ATOM 1424 C CA . LEU A 1 178 ? -0.622 17.25 12.508 1 96.44 178 LEU A CA 1
ATOM 1425 C C . LEU A 1 178 ? -1.187 16.9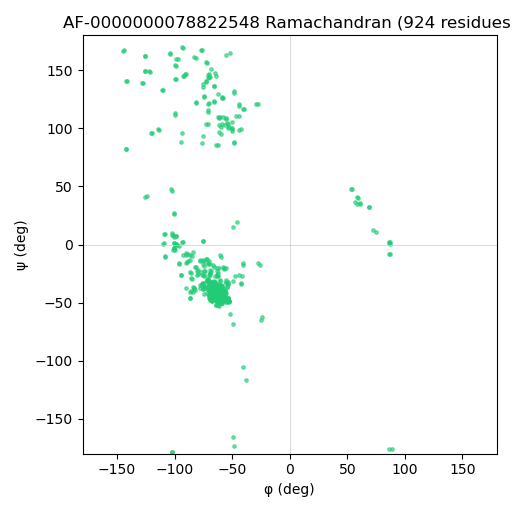06 11.141 1 96.44 178 LEU A C 1
ATOM 1427 O O . LEU A 1 178 ? -1.757 15.828 10.953 1 96.44 178 LEU A O 1
ATOM 1431 N N . ILE A 1 179 ? -1.003 17.75 10.172 1 95.06 179 ILE A N 1
ATOM 1432 C CA . ILE A 1 179 ? -1.497 17.531 8.82 1 95.06 179 ILE A CA 1
ATOM 1433 C C . ILE A 1 179 ? -0.749 16.359 8.18 1 95.06 179 ILE A C 1
ATOM 1435 O O . ILE A 1 179 ? -1.345 15.547 7.473 1 95.06 179 ILE A O 1
ATOM 1439 N N . SER A 1 180 ? 0.536 16.266 8.453 1 92.19 180 SER A N 1
ATOM 1440 C CA . SER A 1 180 ? 1.322 15.148 7.949 1 92.19 180 SER A CA 1
ATOM 1441 C C . SER A 1 180 ? 0.78 13.82 8.461 1 92.19 180 SER A C 1
ATOM 1443 O O . SER A 1 180 ? 0.819 12.812 7.75 1 92.19 180 SER A O 1
ATOM 1445 N N . LEU A 1 181 ? 0.336 13.844 9.664 1 94.25 181 LEU A N 1
ATOM 1446 C CA . LEU A 1 181 ? -0.251 12.625 10.227 1 94.25 181 LEU A CA 1
ATOM 1447 C C . LEU A 1 181 ? -1.54 12.266 9.5 1 94.25 181 LEU A C 1
ATOM 1449 O O . LEU A 1 181 ? -1.773 11.094 9.195 1 94.25 181 LEU A O 1
ATOM 1453 N N . ILE A 1 182 ? -2.389 13.234 9.164 1 93.31 182 ILE A N 1
ATOM 1454 C CA . ILE A 1 182 ? -3.6 12.977 8.391 1 93.31 182 ILE A CA 1
ATOM 1455 C C . ILE A 1 182 ? -3.23 12.367 7.043 1 93.31 182 ILE A C 1
ATOM 1457 O O . ILE A 1 182 ? -3.861 11.406 6.594 1 93.31 182 ILE A O 1
ATOM 1461 N N . PHE A 1 183 ? -2.236 12.875 6.488 1 88.5 183 PHE A N 1
ATOM 1462 C CA . PHE A 1 183 ? -1.798 12.375 5.191 1 88.5 183 PHE A CA 1
ATOM 1463 C C . PHE A 1 183 ? -1.333 10.922 5.301 1 88.5 183 PHE A C 1
ATOM 1465 O O . PHE A 1 183 ? -1.66 10.094 4.445 1 88.5 183 PHE A O 1
ATOM 1472 N N . ASP A 1 184 ? -0.568 10.633 6.305 1 90.44 184 ASP A N 1
ATOM 1473 C CA . ASP A 1 184 ? -0.079 9.273 6.504 1 90.44 184 ASP A CA 1
ATOM 1474 C C . ASP A 1 184 ? -1.237 8.289 6.68 1 90.44 184 ASP A C 1
ATOM 1476 O O . ASP A 1 184 ? -1.223 7.195 6.109 1 90.44 184 ASP A O 1
ATOM 1480 N N . ILE A 1 185 ? -2.186 8.695 7.426 1 89.62 185 ILE A N 1
ATOM 1481 C CA . ILE A 1 185 ? -3.355 7.855 7.664 1 89.62 185 ILE A CA 1
ATOM 1482 C C . ILE A 1 185 ? -4.117 7.652 6.355 1 89.62 185 ILE A C 1
ATOM 1484 O O . ILE A 1 185 ? -4.562 6.543 6.055 1 89.62 185 ILE A O 1
ATOM 1488 N N . THR A 1 186 ? -4.23 8.68 5.574 1 85.38 186 THR A N 1
ATOM 1489 C CA . THR A 1 186 ? -4.898 8.617 4.277 1 85.38 186 THR A CA 1
ATOM 1490 C C . THR A 1 186 ? -4.176 7.645 3.348 1 85.38 186 THR A C 1
ATOM 1492 O O . THR A 1 186 ? -4.809 6.832 2.674 1 85.38 186 THR A O 1
ATOM 1495 N N . ASP A 1 187 ? -2.92 7.684 3.383 1 81.88 187 ASP A N 1
ATOM 1496 C CA . ASP A 1 187 ? -2.082 6.879 2.5 1 81.88 187 ASP A CA 1
ATOM 1497 C C . ASP A 1 187 ? -2.178 5.398 2.852 1 81.88 187 ASP A C 1
ATOM 1499 O O . ASP A 1 187 ? -1.952 4.535 2 1 81.88 187 ASP A O 1
ATOM 1503 N N . ASN A 1 188 ? -2.504 5.066 3.996 1 77.44 188 ASN A N 1
ATOM 1504 C CA . ASN A 1 188 ? -2.535 3.684 4.457 1 77.44 188 ASN A CA 1
ATOM 1505 C C . ASN A 1 188 ? -3.949 3.111 4.414 1 77.44 188 ASN A C 1
ATOM 1507 O O . ASN A 1 188 ? -4.164 1.949 4.766 1 77.44 188 ASN A O 1
ATOM 1511 N N . ALA A 1 189 ? -4.918 3.896 3.969 1 72.44 189 ALA A N 1
ATOM 1512 C CA . ALA A 1 189 ? -6.301 3.422 3.918 1 72.44 189 ALA A CA 1
ATOM 1513 C C . ALA A 1 189 ? -6.492 2.418 2.787 1 72.44 189 ALA A C 1
ATOM 1515 O O . ALA A 1 189 ? -5.945 2.59 1.694 1 72.44 189 ALA A O 1
ATOM 1516 N N . VAL A 1 190 ? -7.262 1.423 3.109 1 71.12 190 VAL A N 1
ATOM 1517 C CA . VAL A 1 190 ? -7.363 0.287 2.199 1 71.12 190 VAL A CA 1
ATOM 1518 C C . VAL A 1 190 ? -8.742 0.269 1.544 1 71.12 190 VAL A C 1
ATOM 1520 O O . VAL A 1 190 ? -9.086 -0.68 0.836 1 71.12 190 VAL A O 1
ATOM 1523 N N . ASN A 1 191 ? -9.578 1.173 1.811 1 80.56 191 ASN A N 1
ATOM 1524 C CA . ASN A 1 191 ? -10.891 1.274 1.18 1 80.56 191 ASN A CA 1
ATOM 1525 C C . ASN A 1 191 ? -10.977 2.49 0.262 1 80.56 191 ASN A C 1
ATOM 1527 O O . ASN A 1 191 ? -10.664 3.609 0.675 1 80.56 191 ASN A O 1
ATOM 1531 N N . SER A 1 192 ? -11.484 2.258 -0.898 1 80.69 192 SER A N 1
ATOM 1532 C CA . SER A 1 192 ? -11.453 3.301 -1.918 1 80.69 192 SER A CA 1
ATOM 1533 C C . SER A 1 192 ? -12.367 4.465 -1.547 1 80.69 192 SER A C 1
ATOM 1535 O O . SER A 1 192 ? -11.992 5.629 -1.708 1 80.69 192 SER A O 1
ATOM 1537 N N . LYS A 1 193 ? -13.508 4.141 -1.128 1 86.88 193 LYS A N 1
ATOM 1538 C CA . LYS A 1 193 ? -14.461 5.199 -0.799 1 86.88 193 LYS A CA 1
ATOM 1539 C C . LYS A 1 193 ? -13.961 6.047 0.366 1 86.88 193 LYS A C 1
ATOM 1541 O O . LYS A 1 193 ? -13.984 7.277 0.301 1 86.88 193 LYS A O 1
ATOM 1546 N N . ILE A 1 194 ? -13.484 5.41 1.336 1 90.62 194 ILE A N 1
ATOM 1547 C CA . ILE A 1 194 ? -13.008 6.121 2.514 1 90.62 194 ILE A CA 1
ATOM 1548 C C . ILE A 1 194 ? -11.711 6.863 2.178 1 90.62 194 ILE A C 1
ATOM 1550 O O . ILE A 1 194 ? -11.492 7.984 2.643 1 90.62 194 ILE A O 1
ATOM 1554 N N . SER A 1 195 ? -10.883 6.25 1.411 1 88.62 195 SER A N 1
ATOM 1555 C CA . SER A 1 195 ? -9.656 6.91 0.979 1 88.62 195 SER A CA 1
ATOM 1556 C C . SER A 1 195 ? -9.953 8.211 0.233 1 88.62 195 SER A C 1
ATOM 1558 O O . SER A 1 195 ? -9.234 9.195 0.382 1 88.62 195 SER A O 1
ATOM 1560 N N . THR A 1 196 ? -10.977 8.18 -0.558 1 89.38 196 THR A N 1
ATOM 1561 C CA . THR A 1 196 ? -11.383 9.375 -1.287 1 89.38 196 THR A CA 1
ATOM 1562 C C . THR A 1 196 ? -11.836 10.469 -0.324 1 89.38 196 THR A C 1
ATOM 1564 O O . THR A 1 196 ? -11.484 11.633 -0.491 1 89.38 196 THR A O 1
ATOM 1567 N N . TYR A 1 197 ? -12.57 10.07 0.654 1 92.56 197 TYR A N 1
ATOM 1568 C CA . TYR A 1 197 ? -12.984 11.008 1.689 1 92.56 197 TYR A CA 1
ATOM 1569 C C . TYR A 1 197 ? -11.773 11.594 2.41 1 92.56 197 TYR A C 1
ATOM 1571 O O . TYR A 1 197 ? -11.703 12.797 2.65 1 92.56 197 TYR A O 1
ATOM 1579 N N . LEU A 1 198 ? -10.883 10.688 2.732 1 92.44 198 LEU A N 1
ATOM 1580 C CA . LEU A 1 198 ? -9.695 11.109 3.469 1 92.44 198 LEU A CA 1
ATOM 1581 C C . LEU A 1 198 ? -8.836 12.039 2.623 1 92.44 198 LEU A C 1
ATOM 1583 O O . LEU A 1 198 ? -8.258 13 3.141 1 92.44 198 LEU A O 1
ATOM 1587 N N . LEU A 1 199 ? -8.789 11.82 1.389 1 90.38 199 LEU A N 1
ATOM 1588 C CA . LEU A 1 199 ? -8.039 12.68 0.486 1 90.38 199 LEU A CA 1
ATOM 1589 C C . LEU A 1 199 ? -8.688 14.055 0.38 1 90.38 199 LEU A C 1
ATOM 1591 O O . LEU A 1 199 ? -7.996 15.078 0.387 1 90.38 199 LEU A O 1
ATOM 1595 N N . ALA A 1 200 ? -9.953 14.055 0.232 1 94.31 200 ALA A N 1
ATOM 1596 C CA . ALA A 1 200 ? -10.68 15.328 0.234 1 94.31 200 ALA A CA 1
ATOM 1597 C C . ALA A 1 200 ? -10.438 16.094 1.529 1 94.31 200 ALA A C 1
ATOM 1599 O O . ALA A 1 200 ? -10.203 17.297 1.507 1 94.31 200 ALA A O 1
ATOM 1600 N N . LEU A 1 201 ? -10.477 15.359 2.57 1 95.5 201 LEU A N 1
ATOM 1601 C CA . LEU A 1 201 ? -10.273 15.977 3.877 1 95.5 201 LEU A CA 1
ATOM 1602 C C . LEU A 1 201 ? -8.875 16.562 3.988 1 95.5 201 LEU A C 1
ATOM 1604 O O . LEU A 1 201 ? -8.703 17.688 4.457 1 95.5 201 LEU A O 1
ATOM 1608 N N . TYR A 1 202 ? -7.941 15.781 3.609 1 94 202 TYR A N 1
ATOM 1609 C CA . TYR A 1 202 ? -6.559 16.25 3.643 1 94 202 TYR A CA 1
ATOM 1610 C C . TYR A 1 202 ? -6.418 17.578 2.896 1 94 202 TYR A C 1
ATOM 1612 O O . TYR A 1 202 ? -5.816 18.516 3.408 1 94 202 TYR A O 1
ATOM 1620 N N . ASN A 1 203 ? -6.949 17.641 1.703 1 93.62 203 ASN A N 1
ATOM 1621 C CA . ASN A 1 203 ? -6.824 18.844 0.886 1 93.62 203 ASN A CA 1
ATOM 1622 C C . ASN A 1 203 ? -7.578 20.016 1.497 1 93.62 203 ASN A C 1
ATOM 1624 O O . ASN A 1 203 ? -7.117 21.156 1.433 1 93.62 203 ASN A O 1
ATOM 1628 N N . LEU A 1 204 ? -8.664 19.734 2.055 1 97.12 204 LEU A N 1
ATOM 1629 C CA . LEU A 1 204 ? -9.438 20.797 2.697 1 97.12 204 LEU A CA 1
ATOM 1630 C C . LEU A 1 204 ? -8.68 21.359 3.895 1 97.12 204 LEU A C 1
ATOM 1632 O O . LEU A 1 204 ? -8.594 22.578 4.051 1 97.12 204 LEU A O 1
ATOM 1636 N N . VAL A 1 205 ? -8.141 20.484 4.68 1 96.56 205 VAL A N 1
ATOM 1637 C CA . VAL A 1 205 ? -7.434 20.891 5.887 1 96.56 205 VAL A CA 1
ATOM 1638 C C . VAL A 1 205 ? -6.168 21.656 5.504 1 96.56 205 VAL A C 1
ATOM 1640 O O . VAL A 1 205 ? -5.84 22.688 6.121 1 96.56 205 VAL A O 1
ATOM 1643 N N . GLN A 1 206 ? -5.492 21.188 4.496 1 93.69 206 GLN A N 1
ATOM 1644 C CA . GLN A 1 206 ? -4.297 21.875 4.027 1 93.69 206 GLN A CA 1
ATOM 1645 C C . GLN A 1 206 ? -4.641 23.25 3.473 1 93.69 206 GLN A C 1
ATOM 1647 O O . GLN A 1 206 ? -3.949 24.234 3.76 1 93.69 206 GLN A O 1
ATOM 1652 N N . GLY A 1 207 ? -5.641 23.328 2.686 1 95.94 207 GLY A N 1
ATOM 1653 C CA . GLY A 1 207 ? -6.09 24.625 2.201 1 95.94 207 GLY A CA 1
ATOM 1654 C C . GLY A 1 207 ? -6.469 25.578 3.316 1 95.94 207 GLY A C 1
ATOM 1655 O O . GLY A 1 207 ? -6.125 26.766 3.273 1 95.94 207 GLY A O 1
ATOM 1656 N N . LYS A 1 208 ? -7.152 25.062 4.246 1 97.06 208 LYS A N 1
ATOM 1657 C CA . LYS A 1 208 ? -7.551 25.859 5.402 1 97.06 208 LYS A CA 1
ATOM 1658 C C . LYS A 1 208 ? -6.336 26.391 6.156 1 97.06 208 LYS A C 1
ATOM 1660 O O . LYS A 1 208 ? -6.348 27.516 6.656 1 97.06 208 LYS A O 1
ATOM 1665 N N . GLU A 1 209 ? -5.316 25.516 6.25 1 95.94 209 GLU A N 1
ATOM 1666 C CA . GLU A 1 209 ? -4.078 25.953 6.895 1 95.94 209 GLU A CA 1
ATOM 1667 C C . GLU A 1 209 ? -3.463 27.141 6.16 1 95.94 209 GLU A C 1
ATOM 1669 O O . GLU A 1 209 ? -3.057 28.125 6.789 1 95.94 209 GLU A O 1
ATOM 1674 N N . PHE A 1 210 ? -3.43 27.109 4.887 1 95.31 210 PHE A N 1
ATOM 1675 C CA . PHE A 1 210 ? -2.869 28.203 4.117 1 95.31 210 PHE A CA 1
ATOM 1676 C C . PHE A 1 210 ? -3.74 29.453 4.246 1 95.31 210 PHE A C 1
ATOM 1678 O O . PHE A 1 210 ? -3.23 30.578 4.238 1 95.31 210 PHE A O 1
ATOM 1685 N N . ALA A 1 211 ? -5 29.25 4.359 1 96.94 211 ALA A N 1
ATOM 1686 C CA . ALA A 1 211 ? -5.895 30.375 4.617 1 96.94 211 ALA A CA 1
ATOM 1687 C C . ALA A 1 211 ? -5.598 31.016 5.973 1 96.94 211 ALA A C 1
ATOM 1689 O O . ALA A 1 211 ? -5.652 32.25 6.117 1 96.94 211 ALA A O 1
ATOM 1690 N N . GLY A 1 212 ? -5.324 30.156 6.918 1 95.25 212 GLY A N 1
ATOM 1691 C CA . GLY A 1 212 ? -4.93 30.672 8.219 1 95.25 212 GLY A CA 1
ATOM 1692 C C . GLY A 1 212 ? -3.633 31.453 8.188 1 95.25 212 GLY A C 1
ATOM 1693 O O . GLY A 1 212 ? -3.504 32.5 8.844 1 95.25 212 GLY A O 1
ATOM 1694 N N . GLN A 1 213 ? -2.705 31 7.469 1 93.69 213 GLN A N 1
ATOM 1695 C CA . GLN A 1 213 ? -1.452 31.719 7.297 1 93.69 213 GLN A CA 1
ATOM 1696 C C . GLN A 1 213 ? -1.683 33.062 6.578 1 93.69 213 GLN A C 1
ATOM 1698 O O . GLN A 1 213 ? -1.049 34.062 6.906 1 93.69 213 GLN A O 1
ATOM 1703 N N . GLU A 1 214 ? -2.559 33 5.633 1 95.25 214 GLU A N 1
ATOM 1704 C CA . GLU A 1 214 ? -2.932 34.219 4.941 1 95.25 214 GLU A CA 1
ATOM 1705 C C . GLU A 1 214 ? -3.459 35.25 5.922 1 95.25 214 GLU A C 1
ATOM 1707 O O . GLU A 1 214 ? -3.098 36.438 5.836 1 95.25 214 GLU A O 1
ATOM 1712 N N . ARG A 1 215 ? -4.316 34.844 6.781 1 93.88 215 ARG A N 1
ATOM 1713 C CA . ARG A 1 215 ? -4.844 35.75 7.809 1 93.88 215 ARG A CA 1
ATOM 1714 C C . ARG A 1 215 ? -3.713 36.406 8.594 1 93.88 215 ARG A C 1
ATOM 1716 O O . ARG A 1 215 ? -3.732 37.625 8.82 1 93.88 215 ARG A O 1
ATOM 1723 N N . ALA A 1 216 ? -2.719 35.562 9.008 1 89.31 216 ALA A N 1
ATOM 1724 C CA . ALA A 1 216 ? -1.608 36.062 9.82 1 89.31 216 ALA A CA 1
ATOM 1725 C C . ALA A 1 216 ? -0.754 37.062 9.031 1 89.31 216 ALA A C 1
ATOM 1727 O O . ALA A 1 216 ? -0.428 38.156 9.531 1 89.31 216 ALA A O 1
ATOM 1728 N N . VAL A 1 217 ? -0.448 36.75 7.828 1 90.25 217 VAL A N 1
ATOM 1729 C CA . VAL A 1 217 ? 0.402 37.594 6.992 1 90.25 217 VAL A CA 1
ATOM 1730 C C . VAL A 1 217 ? -0.316 38.906 6.68 1 90.25 217 VAL A C 1
ATOM 1732 O O . VAL A 1 217 ? 0.275 39.969 6.781 1 90.25 217 VAL A O 1
ATOM 1735 N N . GLY A 1 218 ? -1.593 38.812 6.305 1 92.19 218 GLY A N 1
ATOM 1736 C CA . GLY A 1 218 ? -2.369 40 6.035 1 92.19 218 GLY A CA 1
ATOM 1737 C C . GLY A 1 218 ? -2.506 40.906 7.25 1 92.19 218 GLY A C 1
ATOM 1738 O O . GLY A 1 218 ? -2.432 42.125 7.129 1 92.19 218 GLY A O 1
ATOM 1739 N N . SER A 1 219 ? -2.744 40.312 8.367 1 89 219 SER A N 1
ATOM 1740 C CA . SER A 1 219 ? -2.83 41.094 9.594 1 89 219 SER A CA 1
ATOM 1741 C C . SER A 1 219 ? -1.536 41.844 9.859 1 89 219 SER A C 1
ATOM 1743 O O . SER A 1 219 ? -1.565 43 10.305 1 89 219 SER A O 1
ATOM 1745 N N . TYR A 1 220 ? -0.448 41.156 9.648 1 85.31 220 TYR A N 1
ATOM 1746 C CA . TYR A 1 220 ? 0.843 41.812 9.797 1 85.31 220 TYR A CA 1
ATOM 1747 C C . TYR A 1 220 ? 0.978 42.969 8.812 1 85.31 220 TYR A C 1
ATOM 1749 O O . TYR A 1 220 ? 1.448 44.062 9.172 1 85.31 220 TYR A O 1
ATOM 1757 N N . MET A 1 221 ? 0.605 42.75 7.621 1 89.88 221 MET A N 1
ATOM 1758 C CA . MET A 1 221 ? 0.731 43.781 6.578 1 89.88 221 MET A CA 1
ATOM 1759 C C . MET A 1 221 ? -0.116 45 6.902 1 89.88 221 MET A C 1
ATOM 1761 O O . MET A 1 221 ? 0.372 46.125 6.844 1 89.88 221 MET A O 1
ATOM 1765 N N . PHE A 1 222 ? -1.332 44.875 7.23 1 90.06 222 PHE A N 1
ATOM 1766 C CA . PHE A 1 222 ? -2.184 46 7.621 1 90.06 222 PHE A CA 1
ATOM 1767 C C . PHE A 1 222 ? -1.666 46.656 8.898 1 90.06 222 PHE A C 1
ATOM 1769 O O . PHE A 1 222 ? -1.672 47.875 9.016 1 90.06 222 PHE A O 1
ATOM 1776 N N . GLY A 1 223 ? -1.206 45.812 9.836 1 84.56 223 GLY A N 1
ATOM 1777 C CA . GLY A 1 223 ? -0.726 46.344 11.109 1 84.56 223 GLY A CA 1
ATOM 1778 C C . GLY A 1 223 ? 0.542 47.156 10.984 1 84.56 223 GLY A C 1
ATOM 1779 O O . GLY A 1 223 ? 0.763 48.094 11.766 1 84.56 223 GLY A O 1
ATOM 1780 N N . SER A 1 224 ? 1.358 46.812 10.07 1 84.44 224 SER A N 1
ATOM 1781 C CA . SER A 1 224 ? 2.611 47.531 9.867 1 84.44 224 SER A CA 1
ATOM 1782 C C . SER A 1 224 ? 2.375 48.875 9.203 1 84.44 224 SER A C 1
ATOM 1784 O O . SER A 1 224 ? 3.25 49.719 9.211 1 84.44 224 SER A O 1
ATOM 1786 N N . GLY A 1 225 ? 1.292 49 8.539 1 88.19 225 GLY A N 1
ATOM 1787 C CA . GLY A 1 225 ? 0.927 50.25 7.902 1 88.19 225 GLY A CA 1
ATOM 1788 C C . GLY A 1 225 ? 1.493 50.406 6.504 1 88.19 225 GLY A C 1
ATOM 1789 O O . GLY A 1 225 ? 1.191 51.375 5.805 1 88.19 225 GLY A O 1
ATOM 1790 N N . GLN A 1 226 ? 2.354 49.5 6.129 1 90.56 226 GLN A N 1
ATOM 1791 C CA . GLN A 1 226 ? 2.934 49.531 4.793 1 90.56 226 GLN A CA 1
ATOM 1792 C C . GLN A 1 226 ? 3.09 48.125 4.227 1 90.56 226 GLN A C 1
ATOM 1794 O O . GLN A 1 226 ? 3.412 47.188 4.965 1 90.56 226 GLN A O 1
ATOM 1799 N N . VAL A 1 227 ? 2.791 48.031 2.916 1 91.5 227 VAL A N 1
ATOM 1800 C CA . VAL A 1 227 ? 2.928 46.75 2.248 1 91.5 227 VAL A CA 1
ATOM 1801 C C . VAL A 1 227 ? 4.391 46.531 1.868 1 91.5 227 VAL A C 1
ATOM 1803 O O . VAL A 1 227 ? 5.02 47.375 1.246 1 91.5 227 VAL A O 1
ATOM 1806 N N . GLN A 1 228 ? 4.914 45.531 2.314 1 90.62 228 GLN A N 1
ATOM 1807 C CA . GLN A 1 228 ? 6.262 45.094 1.954 1 90.62 228 GLN A CA 1
ATOM 1808 C C . GLN A 1 228 ? 6.234 44 0.897 1 90.62 228 GLN A C 1
ATOM 1810 O O . GLN A 1 228 ? 5.445 43.062 0.995 1 90.62 228 GLN A O 1
ATOM 1815 N N . GLN A 1 229 ? 7.137 44.062 0.045 1 90.12 229 GLN A N 1
ATOM 1816 C CA . GLN A 1 229 ? 7.164 43.188 -1.105 1 90.12 229 GLN A CA 1
ATOM 1817 C C . GLN A 1 229 ? 7.312 41.719 -0.666 1 90.12 229 GLN A C 1
ATOM 1819 O O . GLN A 1 229 ? 6.695 40.844 -1.244 1 90.12 229 GLN A O 1
ATOM 1824 N N . GLU A 1 230 ? 8.109 41.5 0.272 1 86.25 230 GLU A N 1
ATOM 1825 C CA . GLU A 1 230 ? 8.352 40.125 0.748 1 86.25 230 GLU A CA 1
ATOM 1826 C C . GLU A 1 230 ? 7.066 39.5 1.254 1 86.25 230 GLU A C 1
ATOM 1828 O O . GLU A 1 230 ? 6.785 38.312 0.943 1 86.25 230 GLU A O 1
ATOM 1833 N N . HIS A 1 231 ? 6.328 40.25 1.991 1 89.19 231 HIS A N 1
ATOM 1834 C CA . HIS A 1 231 ? 5.09 39.719 2.553 1 89.19 231 HIS A CA 1
ATOM 1835 C C . HIS A 1 231 ? 4 39.625 1.489 1 89.19 231 HIS A C 1
ATOM 1837 O O . HIS A 1 231 ? 3.154 38.719 1.542 1 89.19 231 HIS A O 1
ATOM 1843 N N . GLN A 1 232 ? 4.051 40.562 0.564 1 92.06 232 GLN A N 1
ATOM 1844 C CA . GLN A 1 232 ? 3.111 40.5 -0.548 1 92.06 232 GLN A CA 1
ATOM 1845 C C . GLN A 1 232 ? 3.34 39.219 -1.366 1 92.06 232 GLN A C 1
ATOM 1847 O O . GLN A 1 232 ? 2.383 38.562 -1.771 1 92.06 232 GLN A O 1
ATOM 1852 N N . GLN A 1 233 ? 4.57 38.906 -1.614 1 87.81 233 GLN A N 1
ATOM 1853 C CA . GLN A 1 233 ? 4.906 37.688 -2.338 1 87.81 233 GLN A CA 1
ATOM 1854 C C . GLN A 1 233 ? 4.445 36.438 -1.572 1 87.81 233 GLN A C 1
ATOM 1856 O O . GLN A 1 233 ? 3.928 35.5 -2.168 1 87.81 233 GLN A O 1
ATOM 1861 N N . LYS A 1 234 ? 4.637 36.438 -0.339 1 88.88 234 LYS A N 1
ATOM 1862 C CA . LYS A 1 234 ? 4.176 35.344 0.491 1 88.88 234 LYS A CA 1
ATOM 1863 C C . LYS A 1 234 ? 2.658 35.188 0.421 1 88.88 234 LYS A C 1
ATOM 1865 O O . LYS A 1 234 ? 2.141 34.062 0.351 1 88.88 234 LYS A O 1
ATOM 1870 N N . LEU A 1 235 ? 2.014 36.312 0.471 1 92.5 235 LEU A N 1
ATOM 1871 C CA . LEU A 1 235 ? 0.558 36.281 0.375 1 92.5 235 LEU A CA 1
ATOM 1872 C C . LEU A 1 235 ? 0.104 35.688 -0.942 1 92.5 235 LEU A C 1
ATOM 1874 O O . LEU A 1 235 ? -0.817 34.844 -0.963 1 92.5 235 LEU A O 1
ATOM 1878 N N . LEU A 1 236 ? 0.749 36.031 -1.995 1 90.56 236 LEU A N 1
ATOM 1879 C CA . LEU A 1 236 ? 0.418 35.5 -3.316 1 90.56 236 LEU A CA 1
ATOM 1880 C C . LEU A 1 236 ? 0.659 34 -3.379 1 90.56 236 LEU A C 1
ATOM 1882 O O . LEU A 1 236 ? -0.138 33.281 -3.963 1 90.56 236 LEU A O 1
ATOM 1886 N N . GLU A 1 237 ? 1.685 33.594 -2.771 1 88.38 237 GLU A N 1
ATOM 1887 C CA . GLU A 1 237 ? 1.99 32.156 -2.713 1 88.38 237 GLU A CA 1
ATOM 1888 C C . GLU A 1 237 ? 0.918 31.406 -1.942 1 88.38 237 GLU A C 1
ATOM 1890 O O . GLU A 1 237 ? 0.474 30.344 -2.375 1 88.38 237 GLU A O 1
ATOM 1895 N N . LEU A 1 238 ? 0.554 31.891 -0.828 1 92.88 238 LEU A N 1
ATOM 1896 C CA . LEU A 1 238 ? -0.462 31.25 0.003 1 92.88 238 LEU A CA 1
ATOM 1897 C C . LEU A 1 238 ? -1.788 31.141 -0.744 1 92.88 238 LEU A C 1
ATOM 1899 O O . LEU A 1 238 ? -2.486 30.141 -0.64 1 92.88 238 LEU A O 1
ATOM 1903 N N . ILE A 1 239 ? -2.092 32.219 -1.491 1 93.69 239 ILE A N 1
ATOM 1904 C CA . ILE A 1 239 ? -3.318 32.219 -2.281 1 93.69 239 ILE A CA 1
ATOM 1905 C C . ILE A 1 239 ? -3.262 31.125 -3.332 1 93.69 239 ILE A C 1
ATOM 1907 O O . ILE A 1 239 ? -4.215 30.359 -3.486 1 93.69 239 ILE A O 1
ATOM 1911 N N . ALA A 1 240 ? -2.17 30.969 -3.973 1 88.81 240 ALA A N 1
ATOM 1912 C CA . ALA A 1 240 ? -2.002 29.953 -5 1 88.81 240 ALA A CA 1
ATOM 1913 C C . ALA A 1 240 ? -2.113 28.547 -4.402 1 88.81 240 ALA A C 1
ATOM 1915 O O . ALA A 1 240 ? -2.732 27.656 -4.992 1 88.81 240 ALA A O 1
ATOM 1916 N N . LEU A 1 241 ? -1.503 28.328 -3.328 1 89 241 LEU A N 1
ATOM 1917 C CA . LEU A 1 241 ? -1.543 27.031 -2.656 1 89 241 LEU A CA 1
ATOM 1918 C C . LEU A 1 241 ? -2.965 26.688 -2.225 1 89 241 LEU A C 1
ATOM 1920 O O . LEU A 1 241 ? -3.393 25.531 -2.342 1 89 241 LEU A O 1
ATOM 1924 N N . GLN A 1 242 ? -3.66 27.688 -1.731 1 94.44 242 GLN A N 1
ATOM 1925 C CA . GLN A 1 242 ? -5.059 27.484 -1.374 1 94.44 242 GLN A CA 1
ATOM 1926 C C . GLN A 1 242 ? -5.875 27.031 -2.58 1 94.44 242 GLN A C 1
ATOM 1928 O O . GLN A 1 242 ? -6.605 26.031 -2.506 1 94.44 242 GLN A O 1
ATOM 1933 N N . ASP A 1 243 ? -5.73 27.75 -3.631 1 92.62 243 ASP A N 1
ATOM 1934 C CA . ASP A 1 243 ? -6.5 27.453 -4.836 1 92.62 243 ASP A CA 1
ATOM 1935 C C . ASP A 1 243 ? -6.27 26.016 -5.293 1 92.62 243 ASP A C 1
ATOM 1937 O O . ASP A 1 243 ? -7.215 25.297 -5.641 1 92.62 243 ASP A O 1
ATOM 1941 N N . ARG A 1 244 ? -5.125 25.578 -5.262 1 87.31 244 ARG A N 1
ATOM 1942 C CA . ARG A 1 244 ? -4.781 24.219 -5.68 1 87.31 244 ARG A CA 1
ATOM 1943 C C . ARG A 1 244 ? -5.445 23.188 -4.781 1 87.31 244 ARG A C 1
ATOM 1945 O O . ARG A 1 244 ? -6.07 22.234 -5.266 1 87.31 244 ARG A O 1
ATOM 1952 N N . HIS A 1 245 ? -5.289 23.297 -3.531 1 92.88 245 HIS A N 1
ATOM 1953 C CA . HIS A 1 245 ? -5.82 22.312 -2.592 1 92.88 245 HIS A CA 1
ATOM 1954 C C . HIS A 1 245 ? -7.344 22.312 -2.602 1 92.88 245 HIS A C 1
ATOM 1956 O O . HIS A 1 245 ? -7.969 21.25 -2.48 1 92.88 245 HIS A O 1
ATOM 1962 N N . PHE A 1 246 ? -7.949 23.516 -2.758 1 95.56 246 PHE A N 1
ATOM 1963 C CA . PHE A 1 246 ? -9.406 23.562 -2.795 1 95.56 246 PHE A CA 1
ATOM 1964 C C . PHE A 1 246 ? -9.938 22.969 -4.098 1 95.56 246 PHE A C 1
ATOM 1966 O O . PHE A 1 246 ? -11.008 22.359 -4.117 1 95.56 246 PHE A O 1
ATOM 1973 N N . GLU A 1 247 ? -9.18 23.094 -5.125 1 92.44 247 GLU A N 1
ATOM 1974 C CA . GLU A 1 247 ? -9.531 22.422 -6.367 1 92.44 247 GLU A CA 1
ATOM 1975 C C . GLU A 1 247 ? -9.531 20.906 -6.191 1 92.44 247 GLU A C 1
ATOM 1977 O O . GLU A 1 247 ? -10.453 20.219 -6.633 1 92.44 247 GLU A O 1
ATOM 1982 N N . LEU A 1 248 ? -8.539 20.406 -5.598 1 89 248 LEU A N 1
ATOM 1983 C CA . LEU A 1 248 ? -8.43 18.969 -5.344 1 89 248 LEU A CA 1
ATOM 1984 C C . LEU A 1 248 ? -9.523 18.5 -4.387 1 89 248 LEU A C 1
ATOM 1986 O O . LEU A 1 248 ? -10.078 17.422 -4.555 1 89 248 LEU A O 1
ATOM 1990 N N . PHE A 1 249 ? -9.828 19.297 -3.41 1 94.94 249 PHE A N 1
ATOM 1991 C CA . PHE A 1 249 ? -10.938 18.984 -2.508 1 94.94 249 PHE A CA 1
ATOM 1992 C C . PHE A 1 249 ? -12.234 18.812 -3.283 1 94.94 249 PHE A C 1
ATOM 1994 O O . PHE A 1 249 ? -12.961 17.844 -3.064 1 94.94 249 PHE A O 1
ATOM 2001 N N . CYS A 1 250 ? -12.438 19.703 -4.184 1 94.06 250 CYS A N 1
ATOM 2002 C CA . CYS A 1 250 ? -13.664 19.641 -4.977 1 94.06 250 CYS A CA 1
ATOM 2003 C C . CYS A 1 250 ? -13.648 18.453 -5.918 1 94.06 250 CYS A C 1
ATOM 2005 O O . CYS A 1 250 ? -14.688 17.828 -6.168 1 94.06 250 CYS A O 1
ATOM 2007 N N . GLN A 1 251 ? -12.555 18.141 -6.398 1 87.81 251 GLN A N 1
ATOM 2008 C CA . GLN A 1 251 ? -12.414 17 -7.301 1 87.81 251 GLN A CA 1
ATOM 2009 C C . GLN A 1 251 ? -12.719 15.688 -6.582 1 87.81 251 GLN A C 1
ATOM 2011 O O . GLN A 1 251 ? -13.445 14.844 -7.105 1 87.81 251 GLN A O 1
ATOM 2016 N N . PHE A 1 252 ? -12.258 15.555 -5.383 1 88.31 252 PHE A N 1
ATOM 2017 C CA . PHE A 1 252 ? -12.391 14.289 -4.672 1 88.31 252 PHE A CA 1
ATOM 2018 C C . PHE A 1 252 ? -13.641 14.289 -3.801 1 88.31 252 PHE A C 1
ATOM 2020 O O . PHE A 1 252 ? -14.133 13.227 -3.418 1 88.31 252 PHE A O 1
ATOM 2027 N N . GLY A 1 253 ? -14.117 15.406 -3.359 1 88.94 253 GLY A N 1
ATOM 2028 C CA . GLY A 1 253 ? -15.234 15.523 -2.436 1 88.94 253 GLY A CA 1
ATOM 2029 C C . GLY A 1 253 ? -16.562 15.117 -3.051 1 88.94 253 GLY A C 1
ATOM 2030 O O . GLY A 1 253 ? -17.531 14.844 -2.336 1 88.94 253 GLY A O 1
ATOM 2031 N N . GLY A 1 254 ? -16.688 15.023 -4.309 1 87.44 254 GLY A N 1
ATOM 2032 C CA . GLY A 1 254 ? -17.938 14.672 -4.949 1 87.44 254 GLY A CA 1
ATOM 2033 C C . GLY A 1 254 ? -18.812 15.875 -5.242 1 87.44 254 GLY A C 1
ATOM 2034 O O . GLY A 1 254 ? -18.469 17 -4.887 1 87.44 254 GLY A O 1
ATOM 2035 N N . HIS A 1 255 ? -19.984 15.602 -5.742 1 90.81 255 HIS A N 1
ATOM 2036 C CA . HIS A 1 255 ? -20.859 16.656 -6.25 1 90.81 255 HIS A CA 1
ATOM 2037 C C . HIS A 1 255 ? -21.5 17.438 -5.109 1 90.81 255 HIS A C 1
ATOM 2039 O O . HIS A 1 255 ? -21.609 18.656 -5.184 1 90.81 255 HIS A O 1
ATOM 2045 N N . GLN A 1 256 ? -21.859 16.859 -4.098 1 91.12 256 GLN A N 1
ATOM 2046 C CA . GLN A 1 256 ? -22.531 17.516 -2.984 1 91.12 256 GLN A CA 1
ATOM 2047 C C . GLN A 1 256 ? -21.609 18.516 -2.291 1 91.12 256 GLN A C 1
ATOM 2049 O O . GLN A 1 256 ? -22.016 19.641 -1.993 1 91.12 256 GLN A O 1
ATOM 2054 N N . LEU A 1 257 ? -20.406 18.109 -2.045 1 93.25 257 LEU A N 1
ATOM 2055 C CA . LEU A 1 257 ? -19.453 18.984 -1.371 1 93.25 257 LEU A CA 1
ATOM 2056 C C . LEU A 1 257 ? -19 20.109 -2.295 1 93.25 257 LEU A C 1
ATOM 2058 O O . LEU A 1 257 ? -18.734 21.219 -1.838 1 93.25 257 LEU A O 1
ATOM 2062 N N . GLN A 1 258 ? -18.969 19.812 -3.555 1 94.25 258 GLN A N 1
ATOM 2063 C CA . GLN A 1 258 ? -18.656 20.844 -4.527 1 94.25 258 GLN A CA 1
ATOM 2064 C C . GLN A 1 258 ? -19.719 21.938 -4.52 1 94.25 258 GLN A C 1
ATOM 2066 O O . GLN A 1 258 ? -19.391 23.125 -4.562 1 94.25 258 GLN A O 1
ATOM 2071 N N . LYS A 1 259 ? -20.906 21.562 -4.461 1 95.12 259 LYS A N 1
ATOM 2072 C CA . LYS A 1 259 ? -22 22.516 -4.41 1 95.12 259 LYS A CA 1
ATOM 2073 C C . LYS A 1 259 ? -21.984 23.312 -3.111 1 95.12 259 LYS A C 1
ATOM 2075 O O . LYS A 1 259 ? -22.203 24.531 -3.117 1 95.12 259 LYS A O 1
ATOM 2080 N N . ALA A 1 260 ? -21.734 22.625 -2.053 1 95.25 260 ALA A N 1
ATOM 2081 C CA . ALA A 1 260 ? -21.656 23.297 -0.757 1 95.25 260 ALA A CA 1
ATOM 2082 C C . ALA A 1 260 ? -20.531 24.312 -0.724 1 95.25 260 ALA A C 1
ATOM 2084 O O . ALA A 1 260 ? -20.672 25.406 -0.172 1 95.25 260 ALA A O 1
ATOM 2085 N N . TRP A 1 261 ? -19.438 23.922 -1.309 1 96.06 261 TRP A N 1
ATOM 2086 C CA . TRP A 1 261 ? -18.281 24.828 -1.396 1 96.06 261 TRP A CA 1
ATOM 2087 C C . TRP A 1 261 ? -18.641 26.078 -2.195 1 96.06 261 TRP A C 1
ATOM 2089 O O . TRP A 1 261 ? -18.391 27.203 -1.745 1 96.06 261 TRP A O 1
ATOM 2099 N N . ALA A 1 262 ? -19.234 25.875 -3.328 1 94.88 262 ALA A N 1
ATOM 2100 C CA . ALA A 1 262 ? -19.594 26.984 -4.199 1 94.88 262 ALA A CA 1
ATOM 2101 C C . ALA A 1 262 ? -20.578 27.938 -3.504 1 94.88 262 ALA A C 1
ATOM 2103 O O . ALA A 1 262 ? -20.438 29.156 -3.594 1 94.88 262 ALA A O 1
ATOM 2104 N N . ALA A 1 263 ? -21.469 27.406 -2.861 1 94.75 263 ALA A N 1
ATOM 2105 C CA . ALA A 1 263 ? -22.469 28.203 -2.152 1 94.75 263 ALA A CA 1
ATOM 2106 C C . ALA A 1 263 ? -21.828 29.016 -1.024 1 94.75 263 ALA A C 1
ATOM 2108 O O . ALA A 1 263 ? -22.172 30.172 -0.812 1 94.75 263 ALA A O 1
ATOM 2109 N N . SER A 1 264 ? -20.906 28.375 -0.337 1 92.94 264 SER A N 1
ATOM 2110 C CA . SER A 1 264 ? -20.25 29.016 0.793 1 92.94 264 SER A CA 1
ATOM 2111 C C . SER A 1 264 ? -19.344 30.156 0.328 1 92.94 264 SER A C 1
ATOM 2113 O O . SER A 1 264 ? -19.219 31.172 1.011 1 92.94 264 SER A O 1
ATOM 2115 N N . MET A 1 265 ? -18.75 30.016 -0.878 1 90.38 265 MET A N 1
ATOM 2116 C CA . MET A 1 265 ? -17.766 30.984 -1.356 1 90.38 265 MET A CA 1
ATOM 2117 C C . MET A 1 265 ? -18.453 32.125 -2.102 1 90.38 265 MET A C 1
ATOM 2119 O O . MET A 1 265 ? -17.828 33.156 -2.375 1 90.38 265 MET A O 1
ATOM 2123 N N . ASP A 1 266 ? -19.688 32 -2.336 1 90.25 266 ASP A N 1
ATOM 2124 C CA . ASP A 1 266 ? -20.406 33.031 -3.086 1 90.25 266 ASP A CA 1
ATOM 2125 C C . ASP A 1 266 ? -21.188 33.938 -2.148 1 90.25 266 ASP A C 1
ATOM 2127 O O . ASP A 1 266 ? -22.078 34.688 -2.59 1 90.25 266 ASP A O 1
ATOM 2131 N N . THR A 1 267 ? -20.859 34.125 -0.995 1 92.31 267 THR A N 1
ATOM 2132 C CA . THR A 1 267 ? -21.531 35 -0.034 1 92.31 267 THR A CA 1
ATOM 2133 C C . THR A 1 267 ? -20.922 36.375 -0.042 1 92.31 267 THR A C 1
ATOM 2135 O O . THR A 1 267 ? -19.844 36.594 -0.595 1 92.31 267 THR A O 1
ATOM 2138 N N . SER A 1 268 ? -21.594 37.312 0.623 1 92.69 268 SER A N 1
ATOM 2139 C CA . SER A 1 268 ? -21.141 38.688 0.687 1 92.69 268 SER A CA 1
ATOM 2140 C C . SER A 1 268 ? -19.844 38.812 1.485 1 92.69 268 SER A C 1
ATOM 2142 O O . SER A 1 268 ? -18.969 39.625 1.148 1 92.69 268 SER A O 1
ATOM 2144 N N . ILE A 1 269 ? -19.75 38 2.387 1 91.62 269 ILE A N 1
ATOM 2145 C CA . ILE A 1 269 ? -18.562 38.031 3.24 1 91.62 269 ILE A CA 1
ATOM 2146 C C . ILE A 1 269 ? -17.328 37.625 2.428 1 91.62 269 ILE A C 1
ATOM 2148 O O . ILE A 1 269 ? -16.266 38.25 2.561 1 91.62 269 ILE A O 1
ATOM 2152 N N . HIS A 1 270 ? -17.453 36.719 1.591 1 93.19 270 HIS A N 1
ATOM 2153 C CA . HIS A 1 270 ? -16.312 36.25 0.796 1 93.19 270 HIS A CA 1
ATOM 2154 C C . HIS A 1 270 ? -15.992 37.219 -0.323 1 93.19 270 HIS A C 1
ATOM 2156 O O . HIS A 1 270 ? -14.836 37.344 -0.725 1 93.19 270 HIS A O 1
ATOM 2162 N N . GLN A 1 271 ? -16.984 38 -0.716 1 94.19 271 GLN A N 1
ATOM 2163 C CA . GLN A 1 271 ? -16.719 39.062 -1.672 1 94.19 271 GLN A CA 1
ATOM 2164 C C . GLN A 1 271 ? -15.891 40.156 -1.039 1 94.19 271 GLN A C 1
ATOM 2166 O O . GLN A 1 271 ? -14.953 40.688 -1.658 1 94.19 271 GLN A O 1
ATOM 2171 N N . ARG A 1 272 ? -16.297 40.469 0.132 1 95.5 272 ARG A N 1
ATOM 2172 C CA . ARG A 1 272 ? -15.539 41.469 0.86 1 95.5 272 ARG A CA 1
ATOM 2173 C C . ARG A 1 272 ? -14.117 41 1.134 1 95.5 272 ARG A C 1
ATOM 2175 O O . ARG A 1 272 ? -13.172 41.781 1.032 1 95.5 272 ARG A O 1
ATOM 2182 N N . HIS A 1 273 ? -13.969 39.781 1.517 1 96.06 273 HIS A N 1
ATOM 2183 C CA . HIS A 1 273 ? -12.641 39.219 1.718 1 96.06 273 HIS A CA 1
ATOM 2184 C C . HIS A 1 273 ? -11.789 39.344 0.462 1 96.06 273 HIS A C 1
ATOM 2186 O O . HIS A 1 273 ? -10.617 39.719 0.542 1 96.06 273 HIS A O 1
ATOM 2192 N N . ARG A 1 274 ? -12.359 39.125 -0.689 1 95.31 274 ARG A N 1
ATOM 2193 C CA . ARG A 1 274 ? -11.648 39.219 -1.956 1 95.31 274 ARG A CA 1
ATOM 2194 C C . ARG A 1 274 ? -11.219 40.656 -2.223 1 95.31 274 ARG A C 1
ATOM 2196 O O . ARG A 1 274 ? -10.148 40.906 -2.781 1 95.31 274 ARG A O 1
ATOM 2203 N N . GLN A 1 275 ? -12.023 41.531 -1.799 1 95.38 275 GLN A N 1
ATOM 2204 C CA . GLN A 1 275 ? -11.695 42.938 -1.963 1 95.38 275 GLN A CA 1
ATOM 2205 C C . GLN A 1 275 ? -10.461 43.312 -1.142 1 95.38 275 GLN A C 1
ATOM 2207 O O . GLN A 1 275 ? -9.562 44 -1.637 1 95.38 275 GLN A O 1
ATOM 2212 N N . PHE A 1 276 ? -10.461 42.875 0.059 1 95.69 276 PHE A N 1
ATOM 2213 C CA . PHE A 1 276 ? -9.328 43.156 0.925 1 95.69 276 PHE A CA 1
ATOM 2214 C C . PHE A 1 276 ? -8.07 42.469 0.42 1 95.69 276 PHE A C 1
ATOM 2216 O O . PHE A 1 276 ? -6.973 43.031 0.486 1 95.69 276 PHE A O 1
ATOM 2223 N N . ARG A 1 277 ? -8.266 41.25 -0.045 1 95.44 277 ARG A N 1
ATOM 2224 C CA . ARG A 1 277 ? -7.168 40.531 -0.698 1 95.44 277 ARG A CA 1
ATOM 2225 C C . ARG A 1 277 ? -6.586 41.375 -1.838 1 95.44 277 ARG A C 1
ATOM 2227 O O . ARG A 1 277 ? -5.367 41.469 -1.968 1 95.44 277 ARG A O 1
ATOM 2234 N N . GLY A 1 278 ? -7.43 41.875 -2.578 1 95.12 278 GLY A N 1
ATOM 2235 C CA . GLY A 1 278 ? -7.02 42.719 -3.705 1 95.12 278 GLY A CA 1
ATOM 2236 C C . GLY A 1 278 ? -6.242 43.938 -3.289 1 95.12 278 GLY A C 1
ATOM 2237 O O . GLY A 1 278 ? -5.27 44.312 -3.949 1 95.12 278 GLY A O 1
ATOM 2238 N N . LYS A 1 279 ? -6.621 44.562 -2.203 1 94.38 279 LYS A N 1
ATOM 2239 C CA . LYS A 1 279 ? -5.918 45.75 -1.688 1 94.38 279 LYS A CA 1
ATOM 2240 C C . LYS A 1 279 ? -4.457 45.438 -1.391 1 94.38 279 LYS A C 1
ATOM 2242 O O . LYS A 1 279 ? -3.568 46.25 -1.642 1 94.38 279 LYS A O 1
ATOM 2247 N N . LEU A 1 280 ? -4.266 44.25 -0.88 1 94.62 280 LEU A N 1
ATOM 2248 C CA . LEU A 1 280 ? -2.922 43.844 -0.474 1 94.62 280 LEU A CA 1
ATOM 2249 C C . LEU A 1 280 ? -2.123 43.312 -1.664 1 94.62 280 LEU A C 1
ATOM 2251 O O . LEU A 1 280 ? -0.926 43.594 -1.782 1 94.62 280 LEU A O 1
ATOM 2255 N N . THR A 1 281 ? -2.766 42.594 -2.553 1 94.56 281 THR A N 1
ATOM 2256 C CA . THR A 1 281 ? -2.053 41.906 -3.629 1 94.56 281 THR A CA 1
ATOM 2257 C C . THR A 1 281 ? -1.733 42.875 -4.762 1 94.56 281 THR A C 1
ATOM 2259 O O . THR A 1 281 ? -0.773 42.656 -5.508 1 94.56 281 THR A O 1
ATOM 2262 N N . HIS A 1 282 ? -2.441 43.969 -4.902 1 92.75 282 HIS A N 1
ATOM 2263 C CA . HIS A 1 282 ? -2.234 44.938 -5.984 1 92.75 282 HIS A CA 1
ATOM 2264 C C . HIS A 1 282 ? -1.43 46.156 -5.508 1 92.75 282 HIS A C 1
ATOM 2266 O O . HIS A 1 282 ? -1.096 47.031 -6.301 1 92.75 282 HIS A O 1
ATOM 2272 N N . ALA A 1 283 ? -1.143 46.156 -4.27 1 92.75 283 ALA A N 1
ATOM 2273 C CA . ALA A 1 283 ? -0.416 47.281 -3.717 1 92.75 283 ALA A CA 1
ATOM 2274 C C . ALA A 1 283 ? 1.029 47.312 -4.207 1 92.75 283 ALA A C 1
ATOM 2276 O O . ALA A 1 283 ? 1.617 46.25 -4.465 1 92.75 283 ALA A O 1
ATOM 2277 N N . HIS A 1 284 ? 1.568 48.438 -4.379 1 92.12 284 HIS A N 1
ATOM 2278 C CA . HIS A 1 284 ? 2.986 48.562 -4.699 1 92.12 284 HIS A CA 1
ATOM 2279 C C . HIS A 1 284 ? 3.844 48.5 -3.441 1 92.12 284 HIS A C 1
ATOM 2281 O O . HIS A 1 284 ? 3.338 48.656 -2.33 1 92.12 284 HIS A O 1
ATOM 2287 N N . ASP A 1 285 ? 5.082 48.219 -3.676 1 91.5 285 ASP A N 1
ATOM 2288 C CA . ASP A 1 285 ? 5.996 48.125 -2.541 1 91.5 285 ASP A CA 1
ATOM 2289 C C . ASP A 1 285 ? 6.039 49.438 -1.766 1 91.5 285 ASP A C 1
ATOM 2291 O O . ASP A 1 285 ? 6.234 50.5 -2.352 1 91.5 285 ASP A O 1
ATOM 2295 N N . GLY A 1 286 ? 5.82 49.375 -0.547 1 91.19 286 GLY A N 1
ATOM 2296 C CA . GLY A 1 286 ? 5.855 50.562 0.304 1 91.19 286 GLY A CA 1
ATOM 2297 C C . GLY A 1 286 ? 4.531 51.312 0.348 1 91.19 286 GLY A C 1
ATOM 2298 O O . GLY A 1 286 ? 4.395 52.312 1.064 1 91.19 286 GLY A O 1
ATOM 2299 N N . GLN A 1 287 ? 3.559 50.844 -0.307 1 93.56 287 GLN A N 1
ATOM 2300 C CA . GLN A 1 287 ? 2.268 51.531 -0.336 1 93.56 287 GLN A CA 1
ATOM 2301 C C . GLN A 1 287 ? 1.626 51.531 1.048 1 93.56 287 GLN A C 1
ATOM 2303 O O . GLN A 1 287 ? 1.64 50.531 1.76 1 93.56 287 GLN A O 1
ATOM 2308 N N . ALA A 1 288 ? 1.061 52.719 1.423 1 93.5 288 ALA A N 1
ATOM 2309 C CA . ALA A 1 288 ? 0.431 52.844 2.732 1 93.5 288 ALA A CA 1
ATOM 2310 C C . ALA A 1 288 ? -0.929 52.156 2.77 1 93.5 288 ALA A C 1
ATOM 2312 O O . ALA A 1 288 ? -1.682 52.219 1.793 1 93.5 288 ALA A O 1
ATOM 2313 N N . VAL A 1 289 ? -1.161 51.469 3.863 1 91.5 289 VAL A N 1
ATOM 2314 C CA . VAL A 1 289 ? -2.463 50.844 4.105 1 91.5 289 VAL A CA 1
ATOM 2315 C C . VAL A 1 289 ? -3.002 51.312 5.461 1 91.5 289 VAL A C 1
ATOM 2317 O O . VAL A 1 289 ? -2.23 51.656 6.355 1 91.5 289 VAL A O 1
ATOM 2320 N N . LYS A 1 290 ? -4.289 51.375 5.539 1 90.38 290 LYS A N 1
ATOM 2321 C CA . LYS A 1 290 ? -4.926 51.812 6.773 1 90.38 290 LYS A CA 1
ATOM 2322 C C . LYS A 1 290 ? -4.863 50.75 7.844 1 90.38 290 LYS A C 1
ATOM 2324 O O . LYS A 1 290 ? -5.391 49.625 7.652 1 90.38 290 LYS A O 1
ATOM 2329 N N . THR A 1 291 ? -4.395 51.031 9.008 1 84.19 291 THR A N 1
ATOM 2330 C CA . THR A 1 291 ? -4.203 50.094 10.102 1 84.19 291 THR A CA 1
ATOM 2331 C C . THR A 1 291 ? -5.543 49.562 10.609 1 84.19 291 THR A C 1
ATOM 2333 O O . THR A 1 291 ? -5.645 48.406 11.047 1 84.19 291 THR A O 1
ATOM 2336 N N . HIS A 1 292 ? -6.516 50.375 10.508 1 84.75 292 HIS A N 1
ATOM 2337 C CA . HIS A 1 292 ? -7.832 49.969 10.992 1 84.75 292 HIS A CA 1
ATOM 2338 C C . HIS A 1 292 ? -8.43 48.875 10.125 1 84.75 292 HIS A C 1
ATOM 2340 O O . HIS A 1 292 ? -9.289 48.125 10.57 1 84.75 292 HIS A O 1
ATOM 2346 N N . ASP A 1 293 ? -7.938 48.781 8.867 1 91.25 293 ASP A N 1
ATOM 2347 C CA . ASP A 1 293 ? -8.391 47.719 7.965 1 91.25 293 ASP A CA 1
ATOM 2348 C C . ASP A 1 293 ? -7.945 46.344 8.469 1 91.25 293 ASP A C 1
ATOM 2350 O O . ASP A 1 293 ? -8.492 45.312 8.055 1 91.25 293 ASP A O 1
ATOM 2354 N N . GLY A 1 294 ? -6.961 46.344 9.359 1 88.81 294 GLY A N 1
ATOM 2355 C CA . GLY A 1 294 ? -6.438 45.094 9.898 1 88.81 294 GLY A CA 1
ATOM 2356 C C . GLY A 1 294 ? -7.469 44.312 10.695 1 88.81 294 GLY A C 1
ATOM 2357 O O . GLY A 1 294 ? -7.523 43.062 10.602 1 88.81 294 GLY A O 1
ATOM 2358 N N . ASP A 1 295 ? -8.273 44.969 11.398 1 87.12 295 ASP A N 1
ATOM 2359 C CA . ASP A 1 295 ? -9.305 44.344 12.195 1 87.12 295 ASP A CA 1
ATOM 2360 C C . ASP A 1 295 ? -10.367 43.688 11.305 1 87.12 295 ASP A C 1
ATOM 2362 O O . ASP A 1 295 ? -10.797 42.562 11.555 1 87.12 295 ASP A O 1
ATOM 2366 N N . GLU A 1 296 ? -10.773 44.406 10.414 1 92.12 296 GLU A N 1
ATOM 2367 C CA . GLU A 1 296 ? -11.773 43.875 9.484 1 92.12 296 GLU A CA 1
ATOM 2368 C C . GLU A 1 296 ? -11.219 42.688 8.711 1 92.12 296 GLU A C 1
ATOM 2370 O O . GLU A 1 296 ? -11.922 41.688 8.516 1 92.12 296 GLU A O 1
ATOM 2375 N N . TRP A 1 297 ? -10.008 42.812 8.227 1 94.12 297 TRP A N 1
ATOM 2376 C CA . TRP A 1 297 ? -9.336 41.719 7.547 1 94.12 297 TRP A CA 1
ATOM 2377 C C . TRP A 1 297 ? -9.344 40.438 8.414 1 94.12 297 TRP A C 1
ATOM 2379 O O . TRP A 1 297 ? -9.703 39.375 7.941 1 94.12 297 TRP A O 1
ATOM 2389 N N . PHE A 1 298 ? -8.969 40.625 9.617 1 91.19 298 PHE A N 1
ATOM 2390 C CA . PHE A 1 298 ? -8.898 39.5 10.539 1 91.19 298 PHE A CA 1
ATOM 2391 C C . PHE A 1 298 ? -10.266 38.844 10.695 1 91.19 298 PHE A C 1
ATOM 2393 O O . PHE A 1 298 ? -10.383 37.625 10.68 1 91.19 298 PHE A O 1
ATOM 2400 N N . GLU A 1 299 ? -11.266 39.625 10.805 1 91.5 299 GLU A N 1
ATOM 2401 C CA . GLU A 1 299 ? -12.617 39.094 10.977 1 91.5 299 GLU A CA 1
ATOM 2402 C C . GLU A 1 299 ? -13.086 38.375 9.727 1 91.5 299 GLU A C 1
ATOM 2404 O O . GLU A 1 299 ? -13.711 37.312 9.812 1 91.5 299 GLU A O 1
ATOM 2409 N N . LEU A 1 300 ? -12.875 38.969 8.617 1 95.06 300 LEU A N 1
ATOM 2410 C CA . LEU A 1 300 ? -13.266 38.375 7.352 1 95.06 300 LEU A CA 1
ATOM 2411 C C . LEU A 1 300 ? -12.578 37 7.168 1 95.06 300 LEU A C 1
ATOM 2413 O O . LEU A 1 300 ? -13.227 36.031 6.812 1 95.06 300 LEU A O 1
ATOM 2417 N N . CYS A 1 301 ? -11.25 36.969 7.398 1 95.5 301 CYS A N 1
ATOM 2418 C CA . CYS A 1 301 ? -10.5 35.75 7.281 1 95.5 301 CYS A CA 1
ATOM 2419 C C . CYS A 1 301 ? -10.984 34.719 8.289 1 95.5 301 CYS A C 1
ATOM 2421 O O . CYS A 1 301 ? -11.07 33.531 7.98 1 95.5 301 CYS A O 1
ATOM 2423 N N . SER A 1 302 ? -11.266 35.125 9.484 1 93 302 SER A N 1
ATOM 2424 C CA . SER A 1 302 ? -11.75 34.219 10.523 1 93 302 SER A CA 1
ATOM 2425 C C . SER A 1 302 ? -13.086 33.594 10.133 1 93 302 SER A C 1
ATOM 2427 O O . SER A 1 302 ? -13.312 32.406 10.367 1 93 302 SER A O 1
ATOM 2429 N N . GLN A 1 303 ? -13.93 34.438 9.602 1 94.19 303 GLN A N 1
ATOM 2430 C CA . GLN A 1 303 ? -15.219 33.906 9.148 1 94.19 303 GLN A CA 1
ATOM 2431 C C . GLN A 1 303 ? -15.023 32.875 8.023 1 94.19 303 GLN A C 1
ATOM 2433 O O . GLN A 1 303 ? -15.711 31.859 7.984 1 94.19 303 GLN A O 1
ATOM 2438 N N . ARG A 1 304 ? -14.195 33.188 7.117 1 95.69 304 ARG A N 1
ATOM 2439 C CA . ARG A 1 304 ? -13.891 32.219 6.043 1 95.69 304 ARG A CA 1
ATOM 2440 C C . ARG A 1 304 ? -13.383 30.906 6.605 1 95.69 304 ARG A C 1
ATOM 2442 O O . ARG A 1 304 ? -13.805 29.844 6.156 1 95.69 304 ARG A O 1
ATOM 2449 N N . LEU A 1 305 ? -12.5 30.969 7.559 1 94.81 305 LEU A N 1
ATOM 2450 C CA . LEU A 1 305 ? -11.977 29.766 8.195 1 94.81 305 LEU A CA 1
ATOM 2451 C C . LEU A 1 305 ? -13.094 28.984 8.875 1 94.81 305 LEU A C 1
ATOM 2453 O O . LEU A 1 305 ? -13.102 27.75 8.836 1 94.81 305 LEU A O 1
ATOM 2457 N N . THR A 1 306 ? -14.008 29.688 9.461 1 94.19 306 THR A N 1
ATOM 2458 C CA . THR A 1 306 ? -15.156 29.047 10.102 1 94.19 306 THR A CA 1
ATOM 2459 C C . THR A 1 306 ? -16.031 28.344 9.062 1 94.19 306 THR A C 1
ATOM 2461 O O . THR A 1 306 ? -16.516 27.234 9.305 1 94.19 306 THR A O 1
ATOM 2464 N N . ASP A 1 307 ? -16.25 28.984 8 1 95.62 307 ASP A N 1
ATOM 2465 C CA . ASP A 1 307 ? -17.047 28.391 6.934 1 95.62 307 ASP A CA 1
ATOM 2466 C C . ASP A 1 307 ? -16.375 27.109 6.414 1 95.62 307 ASP A C 1
ATOM 2468 O O . ASP A 1 307 ? -17.062 26.109 6.164 1 95.62 307 ASP A O 1
ATOM 2472 N N . ILE A 1 308 ? -15.102 27.188 6.211 1 96.44 308 ILE A N 1
ATOM 2473 C CA . ILE A 1 308 ? -14.367 26.016 5.758 1 96.44 308 ILE A CA 1
ATOM 2474 C C . ILE A 1 308 ? -14.469 24.906 6.805 1 96.44 308 ILE A C 1
ATOM 2476 O O . ILE A 1 308 ? -14.594 23.734 6.457 1 96.44 308 ILE A O 1
ATOM 2480 N N . TRP A 1 309 ? -14.43 25.25 8.039 1 95.38 309 TRP A N 1
ATOM 2481 C CA . TRP A 1 309 ? -14.586 24.297 9.133 1 95.38 309 TRP A CA 1
ATOM 2482 C C . TRP A 1 309 ? -15.938 23.578 9.047 1 95.38 309 TRP A C 1
ATOM 2484 O O . TRP A 1 309 ? -16.016 22.375 9.258 1 95.38 309 TRP A O 1
ATOM 2494 N N . HIS A 1 310 ? -16.984 24.312 8.734 1 94.81 310 HIS A N 1
ATOM 2495 C CA . HIS A 1 310 ? -18.297 23.703 8.609 1 94.81 310 HIS A CA 1
ATOM 2496 C C . HIS A 1 310 ? -18.328 22.688 7.473 1 94.81 310 HIS A C 1
ATOM 2498 O O . HIS A 1 310 ? -18.953 21.641 7.594 1 94.81 310 HIS A O 1
ATOM 2504 N N . LEU A 1 311 ? -17.688 23.031 6.441 1 96.38 311 LEU A N 1
ATOM 2505 C CA . LEU A 1 311 ? -17.578 22.078 5.336 1 96.38 311 LEU A CA 1
ATOM 2506 C C . LEU A 1 311 ? -16.797 20.844 5.758 1 96.38 311 LEU A C 1
ATOM 2508 O O . LEU A 1 311 ? -17.125 19.719 5.352 1 96.38 311 LEU A O 1
ATOM 2512 N N . GLN A 1 312 ? -15.742 21.047 6.504 1 96.56 312 GLN A N 1
ATOM 2513 C CA . GLN A 1 312 ? -14.961 19.938 7.039 1 96.56 312 GLN A CA 1
ATOM 2514 C C . GLN A 1 312 ? -15.836 19.016 7.887 1 96.56 312 GLN A C 1
ATOM 2516 O O . GLN A 1 312 ? -15.75 17.797 7.762 1 96.56 312 GLN A O 1
ATOM 2521 N N . CYS A 1 313 ? -16.672 19.594 8.703 1 95.19 313 CYS A N 1
ATOM 2522 C CA . CYS A 1 313 ? -17.578 18.812 9.547 1 95.19 313 CYS A CA 1
ATOM 2523 C C . CYS A 1 313 ? -18.547 18 8.703 1 95.19 313 CYS A C 1
ATOM 2525 O O . CYS A 1 313 ? -18.844 16.844 9.016 1 95.19 313 CYS A O 1
ATOM 2527 N N . GLN A 1 314 ? -19.016 18.625 7.699 1 95.25 314 GLN A N 1
ATOM 2528 C CA . GLN A 1 314 ? -19.922 17.922 6.797 1 95.25 314 GLN A CA 1
ATOM 2529 C C . GLN A 1 314 ? -19.219 16.734 6.133 1 95.25 314 GLN A C 1
ATOM 2531 O O . GLN A 1 314 ? -19.812 15.664 6.016 1 95.25 314 GLN A O 1
ATOM 2536 N N . LEU A 1 315 ? -18.062 16.969 5.703 1 96.38 315 LEU A N 1
ATOM 2537 C CA . LEU A 1 315 ? -17.266 15.922 5.07 1 96.38 315 LEU A CA 1
ATOM 2538 C C . LEU A 1 315 ? -17.047 14.758 6.031 1 96.38 315 LEU A C 1
ATOM 2540 O O . LEU A 1 315 ? -17.203 13.602 5.652 1 96.38 315 LEU A O 1
ATOM 2544 N N . ILE A 1 316 ? -16.688 15.016 7.234 1 95.12 316 ILE A N 1
ATOM 2545 C CA . ILE A 1 316 ? -16.422 14.008 8.25 1 95.12 316 ILE A CA 1
ATOM 2546 C C . ILE A 1 316 ? -17.703 13.234 8.555 1 95.12 316 ILE A C 1
ATOM 2548 O O . ILE A 1 316 ? -17.672 12.008 8.688 1 95.12 316 ILE A O 1
ATOM 2552 N N . LYS A 1 317 ? -18.812 13.961 8.656 1 94.62 317 LYS A N 1
ATOM 2553 C CA . LYS A 1 317 ? -20.094 13.297 8.867 1 94.62 317 LYS A CA 1
ATOM 2554 C C . LYS A 1 317 ? -20.406 12.328 7.73 1 94.62 317 LYS A C 1
ATOM 2556 O O . LYS A 1 317 ? -20.844 11.203 7.969 1 94.62 317 LYS A O 1
ATOM 2561 N N . GLY A 1 318 ? -20.219 12.828 6.562 1 94.38 318 GLY A N 1
ATOM 2562 C CA . GLY A 1 318 ? -20.422 11.961 5.414 1 94.38 318 GLY A CA 1
ATOM 2563 C C . GLY A 1 318 ? -19.562 10.711 5.453 1 94.38 318 GLY A C 1
ATOM 2564 O O . GLY A 1 318 ? -20.016 9.633 5.082 1 94.38 318 GLY A O 1
ATOM 2565 N N . MET A 1 319 ? -18.375 10.844 5.852 1 93.38 319 MET A N 1
ATOM 2566 C CA . MET A 1 319 ? -17.453 9.719 5.973 1 93.38 319 MET A CA 1
ATOM 2567 C C . MET A 1 319 ? -17.953 8.703 6.992 1 93.38 319 MET A C 1
ATOM 2569 O O . MET A 1 319 ? -17.922 7.496 6.746 1 93.38 319 MET A O 1
ATOM 2573 N N . HIS A 1 320 ? -18.422 9.172 8.148 1 94.5 320 HIS A N 1
ATOM 2574 C CA . HIS A 1 320 ? -18.984 8.297 9.164 1 94.5 320 HIS A CA 1
ATOM 2575 C C . HIS A 1 320 ? -20.203 7.547 8.641 1 94.5 320 HIS A C 1
ATOM 2577 O O . HIS A 1 320 ? -20.344 6.34 8.859 1 94.5 320 HIS A O 1
ATOM 2583 N N . ASP A 1 321 ? -21.047 8.281 7.941 1 95.19 321 ASP A N 1
ATOM 2584 C CA . ASP A 1 321 ? -22.25 7.664 7.375 1 95.19 321 ASP A CA 1
ATOM 2585 C C . ASP A 1 321 ? -21.891 6.574 6.371 1 95.19 321 ASP A C 1
ATOM 2587 O O . ASP A 1 321 ? -22.484 5.5 6.367 1 95.19 321 ASP A O 1
ATOM 2591 N N . MET A 1 322 ? -20.938 6.871 5.559 1 94.19 322 MET A N 1
ATOM 2592 C CA . MET A 1 322 ? -20.484 5.902 4.562 1 94.19 322 MET A CA 1
ATOM 2593 C C . MET A 1 322 ? -19.938 4.648 5.234 1 94.19 322 MET A C 1
ATOM 2595 O O . MET A 1 322 ? -20.25 3.531 4.828 1 94.19 322 MET A O 1
ATOM 2599 N N . LEU A 1 323 ? -19.141 4.777 6.215 1 93.56 323 LEU A N 1
ATOM 2600 C CA . LEU A 1 323 ? -18.531 3.652 6.914 1 93.56 323 LEU A CA 1
ATOM 2601 C C . LEU A 1 323 ? -19.594 2.793 7.594 1 93.56 323 LEU A C 1
ATOM 2603 O O . LEU A 1 323 ? -19.484 1.563 7.605 1 93.56 323 LEU A O 1
ATOM 2607 N N . GLU A 1 324 ? -20.578 3.477 8.141 1 94.12 324 GLU A N 1
ATOM 2608 C CA . GLU A 1 324 ? -21.672 2.746 8.766 1 94.12 324 GLU A CA 1
ATOM 2609 C C . GLU A 1 324 ? -22.422 1.9 7.738 1 94.12 324 GLU A C 1
ATOM 2611 O O . GLU A 1 324 ? -22.766 0.746 8.008 1 94.12 324 GLU A O 1
ATOM 2616 N N . THR A 1 325 ? -22.656 2.482 6.637 1 95.56 325 THR A N 1
ATOM 2617 C CA . THR A 1 325 ? -23.344 1.771 5.559 1 95.56 325 THR A CA 1
ATOM 2618 C C . THR A 1 325 ? -22.516 0.578 5.09 1 95.56 325 THR A C 1
ATOM 2620 O O . THR A 1 325 ? -23.047 -0.529 4.949 1 95.56 325 THR A O 1
ATOM 2623 N N . LEU A 1 326 ? -21.266 0.772 4.879 1 93.88 326 LEU A N 1
ATOM 2624 C CA . LEU A 1 326 ? -20.391 -0.291 4.422 1 93.88 326 LEU A CA 1
ATOM 2625 C C . LEU A 1 326 ? -20.312 -1.421 5.441 1 93.88 326 LEU A C 1
ATOM 2627 O O . LEU A 1 326 ? -20.344 -2.598 5.078 1 93.88 326 LEU A O 1
ATOM 2631 N N . ALA A 1 327 ? -20.219 -1.085 6.703 1 94.12 327 ALA A N 1
ATOM 2632 C CA . ALA A 1 327 ? -20.141 -2.082 7.77 1 94.12 327 ALA A CA 1
ATOM 2633 C C . ALA A 1 327 ? -21.422 -2.916 7.828 1 94.12 327 ALA A C 1
ATOM 2635 O O . ALA A 1 327 ? -21.359 -4.141 7.973 1 94.12 327 ALA A O 1
ATOM 2636 N N . LYS A 1 328 ? -22.578 -2.234 7.707 1 95.38 328 LYS A N 1
ATOM 2637 C CA . LYS A 1 328 ? -23.859 -2.932 7.715 1 95.38 328 LYS A CA 1
ATOM 2638 C C . LYS A 1 328 ? -23.969 -3.891 6.531 1 95.38 328 LYS A C 1
ATOM 2640 O O . LYS A 1 328 ? -24.391 -5.035 6.691 1 95.38 328 LYS A O 1
ATOM 2645 N N . GLU A 1 329 ? -23.562 -3.445 5.398 1 95.38 329 GLU A N 1
ATOM 2646 C CA . GLU A 1 329 ? -23.578 -4.281 4.199 1 95.38 329 GLU A CA 1
ATOM 2647 C C . GLU A 1 329 ? -22.656 -5.484 4.348 1 95.38 329 GLU A C 1
ATOM 2649 O O . GLU A 1 329 ? -23 -6.598 3.943 1 95.38 329 GLU A O 1
ATOM 2654 N N . ALA A 1 330 ? -21.5 -5.281 4.895 1 94.56 330 ALA A N 1
ATOM 2655 C CA . ALA A 1 330 ? -20.531 -6.355 5.078 1 94.56 330 ALA A CA 1
ATOM 2656 C C . ALA A 1 330 ? -21.047 -7.406 6.055 1 94.56 330 ALA A C 1
ATOM 2658 O O . ALA A 1 330 ? -20.875 -8.609 5.836 1 94.56 330 ALA A O 1
ATOM 2659 N N . LYS A 1 331 ? -21.688 -6.98 7.145 1 95.44 331 LYS A N 1
ATOM 2660 C CA . LYS A 1 331 ? -22.266 -7.902 8.125 1 95.44 331 LYS A CA 1
ATOM 2661 C C . LYS A 1 331 ? -23.406 -8.711 7.52 1 95.44 331 LYS A C 1
ATOM 2663 O O . LYS A 1 331 ? -23.5 -9.922 7.758 1 95.44 331 LYS A O 1
ATOM 2668 N N . ASN A 1 332 ? -24.203 -8.023 6.711 1 96.31 332 ASN A N 1
ATOM 2669 C CA . ASN A 1 332 ? -25.266 -8.719 6 1 96.31 332 ASN A CA 1
ATOM 2670 C C . ASN A 1 332 ? -24.703 -9.758 5.027 1 96.31 332 ASN A C 1
ATOM 2672 O O . ASN A 1 332 ? -25.25 -10.859 4.91 1 96.31 332 ASN A O 1
ATOM 2676 N N . ASP A 1 333 ? -23.688 -9.422 4.355 1 95.06 333 ASP A N 1
ATOM 2677 C CA . ASP A 1 333 ? -23.047 -10.328 3.402 1 95.06 333 ASP A CA 1
ATOM 2678 C C . ASP A 1 333 ? -22.484 -11.555 4.105 1 95.06 333 ASP A C 1
ATOM 2680 O O . ASP A 1 333 ? -22.531 -12.664 3.574 1 95.06 333 ASP A O 1
ATOM 2684 N N . LEU A 1 334 ? -21.875 -11.367 5.301 1 95.31 334 LEU A N 1
ATOM 2685 C CA . LEU A 1 334 ? -21.359 -12.477 6.09 1 95.31 334 LEU A CA 1
ATOM 2686 C C . LEU A 1 334 ? -22.469 -13.461 6.449 1 95.31 334 LEU A C 1
ATOM 2688 O O . LEU A 1 334 ? -22.312 -14.672 6.301 1 95.31 334 LEU A O 1
ATOM 2692 N N . GLU A 1 335 ? -23.625 -12.93 6.824 1 95.12 335 GLU A N 1
ATOM 2693 C CA . GLU A 1 335 ? -24.75 -13.773 7.211 1 95.12 335 GLU A CA 1
ATOM 2694 C C . GLU A 1 335 ? -25.297 -14.539 6.012 1 95.12 335 GLU A C 1
ATOM 2696 O O . GLU A 1 335 ? -25.609 -15.727 6.117 1 95.12 335 GLU A O 1
ATOM 2701 N N . LYS A 1 336 ? -25.422 -13.914 4.914 1 94.81 336 LYS A N 1
ATOM 2702 C CA . LYS A 1 336 ? -25.875 -14.578 3.697 1 94.81 336 LYS A CA 1
ATOM 2703 C C . LYS A 1 336 ? -24.922 -15.695 3.287 1 94.81 336 LYS A C 1
ATOM 2705 O O . LYS A 1 336 ? -25.359 -16.766 2.865 1 94.81 336 LYS A O 1
ATOM 2710 N N . THR A 1 337 ? -23.641 -15.445 3.422 1 93.69 337 THR A N 1
ATOM 2711 C CA . THR A 1 337 ? -22.641 -16.438 3.064 1 93.69 337 THR A CA 1
ATOM 2712 C C . THR A 1 337 ? -22.719 -17.656 3.986 1 93.69 337 THR A C 1
ATOM 2714 O O . THR A 1 337 ? -22.625 -18.797 3.527 1 93.69 337 THR A O 1
ATOM 2717 N N . ARG A 1 338 ? -22.922 -17.391 5.289 1 92.69 338 ARG A N 1
ATOM 2718 C CA . ARG A 1 338 ? -23.062 -18.484 6.25 1 92.69 338 ARG A CA 1
ATOM 2719 C C . ARG A 1 338 ? -24.25 -19.359 5.898 1 92.69 338 ARG A C 1
ATOM 2721 O O . ARG A 1 338 ? -24.156 -20.594 5.906 1 92.69 338 ARG A O 1
ATOM 2728 N N . GLN A 1 339 ? -25.328 -18.719 5.531 1 92.12 339 GLN A N 1
ATOM 2729 C CA . GLN A 1 339 ? -26.531 -19.453 5.16 1 92.12 339 GLN A CA 1
ATOM 2730 C C . GLN A 1 339 ? -26.328 -20.25 3.875 1 92.12 339 GLN A C 1
ATOM 2732 O O . GLN A 1 339 ? -26.75 -21.406 3.773 1 92.12 339 GLN A O 1
ATOM 2737 N N . TYR A 1 340 ? -25.656 -19.625 3 1 91 340 TYR A N 1
ATOM 2738 C CA . TYR A 1 340 ? -25.391 -20.281 1.728 1 91 340 TYR A CA 1
ATOM 2739 C C . TYR A 1 340 ? -24.531 -21.531 1.93 1 91 340 TYR A C 1
ATOM 2741 O O . TYR A 1 340 ? -24.828 -22.594 1.39 1 91 340 TYR A O 1
ATOM 2749 N N . LEU A 1 341 ? -23.5 -21.438 2.709 1 89.88 341 LEU A N 1
ATOM 2750 C CA . LEU A 1 341 ? -22.578 -22.547 2.939 1 89.88 341 LEU A CA 1
ATOM 2751 C C . LEU A 1 341 ? -23.266 -23.672 3.709 1 89.88 341 LEU A C 1
ATOM 2753 O O . LEU A 1 341 ? -23 -24.844 3.467 1 89.88 341 LEU A O 1
ATOM 2757 N N . GLN A 1 342 ? -24.125 -23.312 4.605 1 88.31 342 GLN A N 1
ATOM 2758 C CA . GLN A 1 342 ? -24.906 -24.312 5.332 1 88.31 342 GLN A CA 1
ATOM 2759 C C . GLN A 1 342 ? -25.828 -25.078 4.395 1 88.31 342 GLN A C 1
ATOM 2761 O O . GLN A 1 342 ? -25.984 -26.297 4.527 1 88.31 342 GLN A O 1
ATOM 2766 N N . LYS A 1 343 ? -26.375 -24.422 3.475 1 86.06 343 LYS A N 1
ATOM 2767 C CA . LYS A 1 343 ? -27.25 -25.062 2.492 1 86.06 343 LYS A CA 1
ATOM 2768 C C . LYS A 1 343 ? -26.469 -26 1.588 1 86.06 343 LYS A C 1
ATOM 2770 O O . LYS A 1 343 ? -26.922 -27.109 1.312 1 86.06 343 LYS A O 1
ATOM 2775 N N . VAL A 1 344 ? -25.312 -25.531 1.154 1 82.56 344 VAL A N 1
ATOM 2776 C CA . VAL A 1 344 ? -24.484 -26.328 0.253 1 82.56 344 VAL A CA 1
ATOM 2777 C C . VAL A 1 344 ? -24 -27.578 0.969 1 82.56 344 VAL A C 1
ATOM 2779 O O . VAL A 1 344 ? -23.906 -28.656 0.364 1 82.56 344 VAL A O 1
ATOM 2782 N N . ARG A 1 345 ? -23.719 -27.594 2.254 1 77.81 345 ARG A N 1
ATOM 2783 C CA . ARG A 1 345 ? -23.219 -28.734 3.016 1 77.81 345 ARG A CA 1
ATOM 2784 C C . ARG A 1 345 ? -24.328 -29.75 3.254 1 77.81 345 ARG A C 1
ATOM 2786 O O . ARG A 1 345 ? -24.078 -30.953 3.307 1 77.81 345 ARG A O 1
ATOM 2793 N N . ARG A 1 346 ? -25.516 -29.266 3.588 1 74.12 346 ARG A N 1
ATOM 2794 C CA . ARG A 1 346 ? -26.641 -30.156 3.869 1 74.12 346 ARG A CA 1
ATOM 2795 C C . ARG A 1 346 ? -27.078 -30.906 2.615 1 74.12 346 ARG A C 1
ATOM 2797 O O . ARG A 1 346 ? -27.625 -32 2.703 1 74.12 346 ARG A O 1
ATOM 2804 N N . GLN A 1 347 ? -26.984 -30.328 1.638 1 63.09 347 GLN A N 1
ATOM 2805 C CA . GLN A 1 347 ? -27.375 -31 0.405 1 63.09 347 GLN A CA 1
ATOM 2806 C C . GLN A 1 347 ? -26.156 -31.484 -0.367 1 63.09 347 GLN A C 1
ATOM 2808 O O . GLN A 1 347 ? -25.828 -30.953 -1.433 1 63.09 347 GLN A O 1
ATOM 2813 N N . PRO A 1 348 ? -25.281 -32.094 0.45 1 54.44 348 PRO A N 1
ATOM 2814 C CA . PRO A 1 348 ? -24.047 -32.531 -0.212 1 54.44 348 PRO A CA 1
ATOM 2815 C C . PRO A 1 348 ? -24.312 -33.281 -1.52 1 54.44 348 PRO A C 1
ATOM 2817 O O . PRO A 1 348 ? -23.375 -33.688 -2.203 1 54.44 348 PRO A O 1
ATOM 2820 N N . ALA A 1 349 ? -25.5 -33.906 -1.551 1 48.31 349 ALA A N 1
ATOM 2821 C CA . ALA A 1 349 ? -25.844 -34.938 -2.516 1 48.31 349 ALA A CA 1
ATOM 2822 C C . ALA A 1 349 ? -25.281 -34.625 -3.895 1 48.31 349 ALA A C 1
ATOM 2824 O O . ALA A 1 349 ? -24.453 -35.375 -4.426 1 48.31 349 ALA A O 1
ATOM 2825 N N . GLN A 1 350 ? -26.312 -34.438 -4.855 1 44.06 350 GLN A N 1
ATOM 2826 C CA . GLN A 1 350 ? -26.203 -34.656 -6.297 1 44.06 350 GLN A CA 1
ATOM 2827 C C . GLN A 1 350 ? -25.141 -33.719 -6.902 1 44.06 350 GLN A C 1
ATOM 2829 O O . GLN A 1 350 ? -24.797 -33.875 -8.078 1 44.06 350 GLN A O 1
ATOM 2834 N N . SER A 1 351 ? -24.797 -32.688 -6.285 1 42.75 351 SER A N 1
ATOM 2835 C CA . SER A 1 351 ? -24.203 -31.547 -6.977 1 42.75 351 SER A CA 1
ATOM 2836 C C . SER A 1 351 ? -22.672 -31.672 -7.027 1 42.75 351 SER A C 1
ATOM 2838 O O . SER A 1 351 ? -22 -30.781 -7.539 1 42.75 351 SER A O 1
ATOM 2840 N N . ALA A 1 352 ? -22.062 -32.188 -5.957 1 48.94 352 ALA A N 1
ATOM 2841 C CA . ALA A 1 352 ? -20.656 -32.281 -6.305 1 48.94 352 ALA A CA 1
ATOM 2842 C C . ALA A 1 352 ? -20.469 -32.875 -7.707 1 48.94 352 ALA A C 1
ATOM 2844 O O . ALA A 1 352 ? -19.844 -33.906 -7.875 1 48.94 352 ALA A O 1
ATOM 2845 N N . THR A 1 353 ? -21.531 -32.781 -8.383 1 49.09 353 THR A N 1
ATOM 2846 C CA . THR A 1 353 ? -21.375 -33.094 -9.805 1 49.09 353 THR A CA 1
ATOM 2847 C C . THR A 1 353 ? -20.172 -32.344 -10.383 1 49.09 353 THR A C 1
ATOM 2849 O O . THR A 1 353 ? -19.797 -31.281 -9.867 1 49.09 353 THR A O 1
ATOM 2852 N N . LEU A 1 354 ? -19.391 -33.156 -11.102 1 54.12 354 LEU A N 1
ATOM 2853 C CA . LEU A 1 354 ? -18.266 -32.812 -11.953 1 54.12 354 LEU A CA 1
ATOM 2854 C C . LEU A 1 354 ? -18.406 -31.406 -12.516 1 54.12 354 LEU A C 1
ATOM 2856 O O . LEU A 1 354 ? -17.422 -30.719 -12.734 1 54.12 354 LEU A O 1
ATOM 2860 N N . ASP A 1 355 ? -19.75 -30.875 -12.398 1 58.59 355 ASP A N 1
ATOM 2861 C CA . ASP A 1 355 ? -19.969 -29.688 -13.227 1 58.59 355 ASP A CA 1
ATOM 2862 C C . ASP A 1 355 ? -19.594 -28.406 -12.477 1 58.59 355 ASP A C 1
ATOM 2864 O O . ASP A 1 355 ? -19.328 -27.375 -13.102 1 58.59 355 ASP A O 1
ATOM 2868 N N . SER A 1 356 ? -19.422 -28.562 -11.102 1 61.81 356 SER A N 1
ATOM 2869 C CA . SER A 1 356 ? -19.062 -27.328 -10.406 1 61.81 356 SER A CA 1
ATOM 2870 C C . SER A 1 356 ? -17.766 -27.5 -9.617 1 61.81 356 SER A C 1
ATOM 2872 O O . SER A 1 356 ? -17.641 -26.984 -8.5 1 61.81 356 SER A O 1
ATOM 2874 N N . ALA A 1 357 ? -16.906 -28.125 -10.203 1 79.38 357 ALA A N 1
ATOM 2875 C CA . ALA A 1 357 ? -15.656 -28.453 -9.547 1 79.38 357 ALA A CA 1
ATOM 2876 C C . ALA A 1 357 ? -14.555 -27.484 -9.945 1 79.38 357 ALA A C 1
ATOM 2878 O O . ALA A 1 357 ? -14.633 -26.844 -11 1 79.38 357 ALA A O 1
ATOM 2879 N N . PHE A 1 358 ? -13.617 -27.344 -9.07 1 87.19 358 PHE A N 1
ATOM 2880 C CA . PHE A 1 358 ? -12.438 -26.516 -9.305 1 87.19 358 PHE A CA 1
ATOM 2881 C C . PHE A 1 358 ? -11.758 -26.922 -10.609 1 87.19 358 PHE A C 1
ATOM 2883 O O . PHE A 1 358 ? -11.312 -26.062 -11.375 1 87.19 358 PHE A O 1
ATOM 2890 N N . PHE A 1 359 ? -11.773 -28.156 -10.961 1 89.5 359 PHE A N 1
ATOM 2891 C CA . PHE A 1 359 ? -11.039 -28.625 -12.125 1 89.5 359 PHE A CA 1
ATOM 2892 C C . PHE A 1 359 ? -11.969 -28.812 -13.32 1 89.5 359 PHE A C 1
ATOM 2894 O O . PHE A 1 359 ? -11.578 -29.406 -14.328 1 89.5 359 PHE A O 1
ATOM 2901 N N . ASN A 1 360 ? -13.25 -28.375 -13.211 1 86.31 360 ASN A N 1
ATOM 2902 C CA . ASN A 1 360 ? -14.109 -28.297 -14.391 1 86.31 360 ASN A CA 1
ATOM 2903 C C . ASN A 1 360 ? -13.695 -27.125 -15.289 1 86.31 360 ASN A C 1
ATOM 2905 O O . ASN A 1 360 ? -14.023 -25.969 -15.008 1 86.31 360 ASN A O 1
ATOM 2909 N N . LEU A 1 361 ? -13.062 -27.422 -16.328 1 85.12 361 LEU A N 1
ATOM 2910 C CA . LEU A 1 361 ? -12.414 -26.422 -17.188 1 85.12 361 LEU A CA 1
ATOM 2911 C C . LEU A 1 361 ? -13.453 -25.625 -17.969 1 85.12 361 LEU A C 1
ATOM 2913 O O . LEU A 1 361 ? -13.133 -24.609 -18.578 1 85.12 361 LEU A O 1
ATOM 2917 N N . SER A 1 362 ? -14.68 -26.078 -17.969 1 78.62 362 SER A N 1
ATOM 2918 C CA . SER A 1 362 ? -15.758 -25.328 -18.609 1 78.62 362 SER A CA 1
ATOM 2919 C C . SER A 1 362 ? -16.094 -24.078 -17.797 1 78.62 362 SER A C 1
ATOM 2921 O O . SER A 1 362 ? -16.75 -23.156 -18.312 1 78.62 362 SER A O 1
ATOM 2923 N N . ILE A 1 363 ? -15.625 -24.094 -16.562 1 78.75 363 ILE A N 1
ATOM 2924 C CA . ILE A 1 363 ? -15.812 -22.938 -15.695 1 78.75 363 ILE A CA 1
ATOM 2925 C C . ILE A 1 363 ? -14.539 -22.094 -15.672 1 78.75 363 ILE A C 1
ATOM 2927 O O . ILE A 1 363 ? -13.5 -22.547 -15.18 1 78.75 363 ILE A O 1
ATOM 2931 N N . PRO A 1 364 ? -14.539 -20.938 -16.203 1 76.81 364 PRO A N 1
ATOM 2932 C CA . PRO A 1 364 ? -13.336 -20.094 -16.188 1 76.81 364 PRO A CA 1
ATOM 2933 C C . PRO A 1 364 ? -13.078 -19.469 -14.828 1 76.81 364 PRO A C 1
ATOM 2935 O O . PRO A 1 364 ? -13.547 -18.359 -14.555 1 76.81 364 PRO A O 1
ATOM 2938 N N . VAL A 1 365 ? -12.32 -20.062 -14.039 1 78.38 365 VAL A N 1
ATOM 2939 C CA . VAL A 1 365 ? -12.117 -19.562 -12.688 1 78.38 365 VAL A CA 1
ATOM 2940 C C . VAL A 1 365 ? -10.797 -18.781 -12.625 1 78.38 365 VAL A C 1
ATOM 2942 O O . VAL A 1 365 ? -10.492 -18.156 -11.617 1 78.38 365 VAL A O 1
ATOM 2945 N N . GLU A 1 366 ? -10.016 -18.75 -13.703 1 76.38 366 GLU A N 1
ATOM 2946 C CA . GLU A 1 366 ? -8.695 -18.125 -13.703 1 76.38 366 GLU A CA 1
ATOM 2947 C C . GLU A 1 366 ? -8.789 -16.625 -13.406 1 76.38 366 GLU A C 1
ATOM 2949 O O . GLU A 1 366 ? -8.023 -16.109 -12.594 1 76.38 366 GLU A O 1
ATOM 2954 N N . ASN A 1 367 ? -9.758 -16.016 -13.938 1 74.06 367 ASN A N 1
ATOM 2955 C CA . ASN A 1 367 ? -9.945 -14.578 -13.727 1 74.06 367 ASN A CA 1
ATOM 2956 C C . ASN A 1 367 ? -10.398 -14.281 -12.305 1 74.06 367 ASN A C 1
ATOM 2958 O O . ASN A 1 367 ? -10.062 -13.234 -11.742 1 74.06 367 ASN A O 1
ATOM 2962 N N . ALA A 1 368 ? -11.047 -15.258 -11.836 1 76.31 368 ALA A N 1
ATOM 2963 C CA . ALA A 1 368 ? -11.617 -15.039 -10.508 1 76.31 368 ALA A CA 1
ATOM 2964 C C . ALA A 1 368 ? -10.523 -15.078 -9.438 1 76.31 368 ALA A C 1
ATOM 2966 O O . ALA A 1 368 ? -10.5 -14.234 -8.539 1 76.31 368 ALA A O 1
ATOM 2967 N N . TYR A 1 369 ? -9.57 -15.938 -9.633 1 75.94 369 TYR A N 1
ATOM 2968 C CA . TYR A 1 369 ? -8.586 -16 -8.562 1 75.94 369 TYR A CA 1
ATOM 2969 C C . TYR A 1 369 ? -7.445 -15.023 -8.812 1 75.94 369 TYR A C 1
ATOM 2971 O O . TYR A 1 369 ? -6.637 -14.75 -7.922 1 75.94 369 TYR A O 1
ATOM 2979 N N . THR A 1 370 ? -7.43 -14.414 -9.969 1 77.94 370 THR A N 1
ATOM 2980 C CA . THR A 1 370 ? -6.461 -13.352 -10.242 1 77.94 370 THR A CA 1
ATOM 2981 C C . THR A 1 370 ? -7.113 -11.977 -10.117 1 77.94 370 THR A C 1
ATOM 2983 O O . THR A 1 370 ? -6.449 -10.953 -10.289 1 77.94 370 THR A O 1
ATOM 2986 N N . PHE A 1 371 ? -8.375 -12.039 -9.891 1 76.19 371 PHE A N 1
ATOM 2987 C CA . PHE A 1 371 ? -9.18 -10.844 -9.68 1 76.19 371 PHE A CA 1
ATOM 2988 C C . PHE A 1 371 ? -9.148 -9.945 -10.906 1 76.19 371 PHE A C 1
ATOM 2990 O O . PHE A 1 371 ? -8.984 -8.734 -10.789 1 76.19 371 PHE A O 1
ATOM 2997 N N . LEU A 1 372 ? -9.117 -10.609 -11.992 1 69.62 372 LEU A N 1
ATOM 2998 C CA . LEU A 1 372 ? -9.172 -9.883 -13.258 1 69.62 372 LEU A CA 1
ATOM 2999 C C . LEU A 1 372 ? -10.609 -9.734 -13.727 1 69.62 372 LEU A C 1
ATOM 3001 O O . LEU A 1 372 ? -11.469 -10.555 -13.391 1 69.62 372 LEU A O 1
ATOM 3005 N N . ALA A 1 373 ? -10.914 -8.594 -14.414 1 60.19 373 ALA A N 1
ATOM 3006 C CA . ALA A 1 373 ? -12.25 -8.266 -14.898 1 60.19 373 ALA A CA 1
ATOM 3007 C C . ALA A 1 373 ? -12.805 -9.375 -15.789 1 60.19 373 ALA A C 1
ATOM 3009 O O . ALA A 1 373 ? -12.078 -9.93 -16.625 1 60.19 373 ALA A O 1
ATOM 3010 N N . HIS A 1 374 ? -13.805 -10.102 -15.273 1 58.19 374 HIS A N 1
ATOM 3011 C CA . HIS A 1 374 ? -14.5 -11.062 -16.109 1 58.19 374 HIS A CA 1
ATOM 3012 C C . HIS A 1 374 ? -15.727 -10.438 -16.766 1 58.19 374 HIS A C 1
ATOM 3014 O O . HIS A 1 374 ? -16.312 -9.5 -16.234 1 58.19 374 HIS A O 1
ATOM 3020 N N . ASP A 1 375 ? -15.945 -10.938 -18.047 1 53.56 375 ASP A N 1
ATOM 3021 C CA . ASP A 1 375 ? -17.203 -10.586 -18.672 1 53.56 375 ASP A CA 1
ATOM 3022 C C . ASP A 1 375 ? -18.391 -11.109 -17.875 1 53.56 375 ASP A C 1
ATOM 3024 O O . ASP A 1 375 ? -18.453 -12.289 -17.531 1 53.56 375 ASP A O 1
ATOM 3028 N N . SER A 1 376 ? -19.031 -10.305 -17.156 1 52 376 SER A N 1
ATOM 3029 C CA . SER A 1 376 ? -20.203 -10.531 -16.312 1 52 376 SER A CA 1
ATOM 3030 C C . SER A 1 376 ? -21.203 -11.461 -17 1 52 376 SER A C 1
ATOM 3032 O O . SER A 1 376 ? -22.141 -11.93 -16.359 1 52 376 SER A O 1
ATOM 3034 N N . GLN A 1 377 ? -21.109 -11.68 -18.266 1 49.28 377 GLN A N 1
ATOM 3035 C CA . GLN A 1 377 ? -22.188 -12.312 -19 1 49.28 377 GLN A CA 1
ATOM 3036 C C . GLN A 1 377 ? -22.234 -13.812 -18.719 1 49.28 377 GLN A C 1
ATOM 3038 O O . GLN A 1 377 ? -23.188 -14.492 -19.094 1 49.28 377 GLN A O 1
ATOM 3043 N N . HIS A 1 378 ? -21.266 -14.344 -18.156 1 53.41 378 HIS A N 1
ATOM 3044 C CA . HIS A 1 378 ? -21.359 -15.797 -18.047 1 53.41 378 HIS A CA 1
ATOM 3045 C C . HIS A 1 378 ? -21.969 -16.203 -16.703 1 53.41 378 HIS A C 1
ATOM 3047 O O . HIS A 1 378 ? -21.453 -15.852 -15.648 1 53.41 378 HIS A O 1
ATOM 3053 N N . ALA A 1 379 ? -23.312 -16.422 -16.828 1 51.19 379 ALA A N 1
ATOM 3054 C CA . ALA A 1 379 ? -24.109 -16.953 -15.727 1 51.19 379 ALA A CA 1
ATOM 3055 C C . ALA A 1 379 ? -23.453 -18.203 -15.141 1 51.19 379 ALA A C 1
ATOM 3057 O O . ALA A 1 379 ? -23.047 -19.094 -15.883 1 51.19 379 ALA A O 1
ATOM 3058 N N . TYR A 1 380 ? -22.859 -18.062 -13.984 1 53.19 380 TYR A N 1
ATOM 3059 C CA . TYR A 1 380 ? -22.125 -19.156 -13.336 1 53.19 380 TYR A CA 1
ATOM 3060 C C . TYR A 1 380 ? -23.094 -20.234 -12.867 1 53.19 380 TYR A C 1
ATOM 3062 O O . TYR A 1 380 ? -24.25 -19.953 -12.555 1 53.19 380 TYR A O 1
ATOM 3070 N N . PRO A 1 381 ? -22.578 -21.453 -13 1 56.97 381 PRO A N 1
ATOM 3071 C CA . PRO A 1 381 ? -23.406 -22.625 -12.711 1 56.97 381 PRO A CA 1
ATOM 3072 C C . PRO A 1 381 ? -24.141 -22.5 -11.383 1 56.97 381 PRO A C 1
ATOM 3074 O O . PRO A 1 381 ? -23.891 -21.578 -10.609 1 56.97 381 PRO A O 1
ATOM 3077 N N . MET A 1 382 ? -24.812 -23.594 -10.984 1 60.25 382 MET A N 1
ATOM 3078 C CA . MET A 1 382 ? -25.656 -23.906 -9.836 1 60.25 382 MET A CA 1
ATOM 3079 C C . MET A 1 382 ? -24.953 -23.547 -8.531 1 60.25 382 MET A C 1
ATOM 3081 O O . MET A 1 382 ? -23.734 -23.406 -8.492 1 60.25 382 MET A O 1
ATOM 3085 N N . GLU A 1 383 ? -25.594 -23.469 -7.492 1 69.62 383 GLU A N 1
ATOM 3086 C CA . GLU A 1 383 ? -25.172 -23.172 -6.125 1 69.62 383 GLU A CA 1
ATOM 3087 C C . GLU A 1 383 ? -24.047 -24.094 -5.672 1 69.62 383 GLU A C 1
ATOM 3089 O O . GLU A 1 383 ? -24.266 -25.297 -5.512 1 69.62 383 GLU A O 1
ATOM 3094 N N . SER A 1 384 ? -22.812 -23.594 -5.707 1 85.44 384 SER A N 1
ATOM 3095 C CA . SER A 1 384 ? -21.625 -24.344 -5.305 1 85.44 384 SER A CA 1
ATOM 3096 C C . SER A 1 384 ? -20.609 -23.438 -4.625 1 85.44 384 SER A C 1
ATOM 3098 O O . SER A 1 384 ? -20.781 -22.219 -4.598 1 85.44 384 SER A O 1
ATOM 3100 N N . ILE A 1 385 ? -19.672 -24.047 -4.027 1 88.19 385 ILE A N 1
ATOM 3101 C CA . ILE A 1 385 ? -18.578 -23.297 -3.412 1 88.19 385 ILE A CA 1
ATOM 3102 C C . ILE A 1 385 ? -17.844 -22.5 -4.48 1 88.19 385 ILE A C 1
ATOM 3104 O O . ILE A 1 385 ? -17.359 -21.391 -4.219 1 88.19 385 ILE A O 1
ATOM 3108 N N . VAL A 1 386 ? -17.812 -23.031 -5.691 1 88.81 386 VAL A N 1
ATOM 3109 C CA . VAL A 1 386 ? -17.156 -22.359 -6.801 1 88.81 386 VAL A CA 1
ATOM 3110 C C . VAL A 1 386 ? -17.891 -21.062 -7.133 1 88.81 386 VAL A C 1
ATOM 3112 O O . VAL A 1 386 ? -17.266 -20.016 -7.312 1 88.81 386 VAL A O 1
ATOM 3115 N N . SER A 1 387 ? -19.172 -21.156 -7.137 1 85.75 387 SER A N 1
ATOM 3116 C CA . SER A 1 387 ? -19.969 -19.969 -7.438 1 85.75 387 SER A CA 1
ATOM 3117 C C . SER A 1 387 ? -19.766 -18.891 -6.371 1 85.75 387 SER A C 1
ATOM 3119 O O . SER A 1 387 ? -19.688 -17.703 -6.688 1 85.75 387 SER A O 1
ATOM 3121 N N . LEU A 1 388 ? -19.75 -19.391 -5.191 1 88.81 388 LEU A N 1
ATOM 3122 C CA . LEU A 1 388 ? -19.547 -18.453 -4.082 1 88.81 388 LEU A CA 1
ATOM 3123 C C . LEU A 1 388 ? -18.172 -17.797 -4.18 1 88.81 388 LEU A C 1
ATOM 3125 O O . LEU A 1 388 ? -18.047 -16.578 -4.004 1 88.81 388 LEU A O 1
ATOM 3129 N N . LEU A 1 389 ? -17.156 -18.531 -4.457 1 91.19 389 LEU A N 1
ATOM 3130 C CA . LEU A 1 389 ? -15.805 -18.016 -4.578 1 91.19 389 LEU A CA 1
ATOM 3131 C C . LEU A 1 389 ? -15.688 -17.062 -5.766 1 91.19 389 LEU A C 1
ATOM 3133 O O . LEU A 1 389 ? -14.969 -16.062 -5.699 1 91.19 389 LEU A O 1
ATOM 3137 N N . GLN A 1 390 ? -16.344 -17.375 -6.781 1 87.69 390 GLN A N 1
ATOM 3138 C CA . GLN A 1 390 ? -16.344 -16.484 -7.941 1 87.69 390 GLN A CA 1
ATOM 3139 C C . GLN A 1 390 ? -16.938 -15.125 -7.598 1 87.69 390 GLN A C 1
ATOM 3141 O O . GLN A 1 390 ? -16.391 -14.086 -7.965 1 87.69 390 GLN A O 1
ATOM 3146 N N . GLN A 1 391 ? -18.016 -15.219 -6.918 1 86.75 391 GLN A N 1
ATOM 3147 C CA . GLN A 1 391 ? -18.672 -13.977 -6.508 1 86.75 391 GLN A CA 1
ATOM 3148 C C . GLN A 1 391 ? -17.766 -13.148 -5.598 1 86.75 391 GLN A C 1
ATOM 3150 O O . GLN A 1 391 ? -17.656 -11.938 -5.762 1 86.75 391 GLN A O 1
ATOM 3155 N N . GLN A 1 392 ? -17.219 -13.812 -4.684 1 89.88 392 GLN A N 1
ATOM 3156 C CA . GLN A 1 392 ? -16.312 -13.125 -3.768 1 89.88 392 GLN A CA 1
ATOM 3157 C C . GLN A 1 392 ? -15.125 -12.531 -4.516 1 89.88 392 GLN A C 1
ATOM 3159 O O . GLN A 1 392 ? -14.711 -11.406 -4.242 1 89.88 392 GLN A O 1
ATOM 3164 N N . SER A 1 393 ? -14.562 -13.25 -5.395 1 90.44 393 SER A N 1
ATOM 3165 C CA . SER A 1 393 ? -13.445 -12.781 -6.195 1 90.44 393 SER A CA 1
ATOM 3166 C C . SER A 1 393 ? -13.82 -11.555 -7.016 1 90.44 393 SER A C 1
ATOM 3168 O O . SER A 1 393 ? -13.039 -10.609 -7.129 1 90.44 393 SER A O 1
ATOM 3170 N N . GLN A 1 394 ? -14.961 -11.586 -7.523 1 85.75 394 GLN A N 1
ATOM 3171 C CA . GLN A 1 394 ? -15.438 -10.453 -8.312 1 85.75 394 GLN A CA 1
ATOM 3172 C C . GLN A 1 394 ? -15.602 -9.211 -7.449 1 85.75 394 GLN A C 1
ATOM 3174 O O . GLN A 1 394 ? -15.234 -8.109 -7.867 1 85.75 394 GLN A O 1
ATOM 3179 N N . GLN A 1 395 ? -16.156 -9.422 -6.332 1 86.94 395 GLN A N 1
ATOM 3180 C CA . GLN A 1 395 ? -16.312 -8.305 -5.406 1 86.94 395 GLN A CA 1
ATOM 3181 C C . GLN A 1 395 ? -14.969 -7.691 -5.043 1 86.94 395 GLN A C 1
ATOM 3183 O O . GLN A 1 395 ? -14.82 -6.465 -5.02 1 86.94 395 GLN A O 1
ATOM 3188 N N . ILE A 1 396 ? -14.055 -8.508 -4.809 1 87.5 396 ILE A N 1
ATOM 3189 C CA . ILE A 1 396 ? -12.719 -8.047 -4.445 1 87.5 396 ILE A CA 1
ATOM 3190 C C . ILE A 1 396 ? -12.078 -7.328 -5.629 1 87.5 396 ILE A C 1
ATOM 3192 O O . ILE A 1 396 ? -11.445 -6.285 -5.461 1 87.5 396 ILE A O 1
ATOM 3196 N N . ALA A 1 397 ? -12.242 -7.852 -6.781 1 83.81 397 ALA A N 1
ATOM 3197 C CA . ALA A 1 397 ? -11.703 -7.223 -7.988 1 83.81 397 ALA A CA 1
ATOM 3198 C C . ALA A 1 397 ? -12.266 -5.816 -8.172 1 83.81 397 ALA A C 1
ATOM 3200 O O . ALA A 1 397 ? -11.539 -4.891 -8.539 1 83.81 397 ALA A O 1
ATOM 3201 N N . GLU A 1 398 ? -13.469 -5.688 -7.926 1 82.44 398 GLU A N 1
ATOM 3202 C CA . GLU A 1 398 ? -14.117 -4.383 -8.039 1 82.44 398 GLU A CA 1
ATOM 3203 C C . GLU A 1 398 ? -13.547 -3.393 -7.023 1 82.44 398 GLU A C 1
ATOM 3205 O O . GLU A 1 398 ? -13.281 -2.236 -7.359 1 82.44 398 GLU A O 1
ATOM 3210 N N . ILE A 1 399 ? -13.367 -3.871 -5.859 1 82.06 399 ILE A N 1
ATOM 3211 C CA . ILE A 1 399 ? -12.797 -3.037 -4.805 1 82.06 399 ILE A CA 1
ATOM 3212 C C . ILE A 1 399 ? -11.383 -2.611 -5.188 1 82.06 399 ILE A C 1
ATOM 3214 O O . ILE A 1 399 ? -11.016 -1.446 -5.027 1 82.06 399 ILE A O 1
ATOM 3218 N N . GLU A 1 400 ? -10.633 -3.502 -5.668 1 80.75 400 GLU A N 1
ATOM 3219 C CA . GLU A 1 400 ? -9.25 -3.227 -6.055 1 80.75 400 GLU A CA 1
ATOM 3220 C C . GLU A 1 400 ? -9.188 -2.227 -7.203 1 80.75 400 GLU A C 1
ATOM 3222 O O . GLU A 1 400 ? -8.297 -1.375 -7.246 1 80.75 400 GLU A O 1
ATOM 3227 N N . ASN A 1 401 ? -10.062 -2.367 -8.094 1 77.19 401 ASN A N 1
ATOM 3228 C CA . ASN A 1 401 ? -10.117 -1.446 -9.227 1 77.19 401 ASN A CA 1
ATOM 3229 C C . ASN A 1 401 ? -10.445 -0.025 -8.773 1 77.19 401 ASN A C 1
ATOM 3231 O O . ASN A 1 401 ? -9.828 0.936 -9.234 1 77.19 401 ASN A O 1
ATOM 3235 N N . GLU A 1 402 ? -11.336 0.054 -7.922 1 76.19 402 GLU A N 1
ATOM 3236 C CA . GLU A 1 402 ? -11.703 1.359 -7.379 1 76.19 402 GLU A CA 1
ATOM 3237 C C . GLU A 1 402 ? -10.555 1.974 -6.59 1 76.19 402 GLU A C 1
ATOM 3239 O O . GLU A 1 402 ? -10.305 3.178 -6.676 1 76.19 402 GLU A O 1
ATOM 3244 N N . LEU A 1 403 ? -9.852 1.162 -5.918 1 80.06 403 LEU A N 1
ATOM 3245 C CA . LEU A 1 403 ? -8.734 1.608 -5.09 1 80.06 403 LEU A CA 1
ATOM 3246 C C . LEU A 1 403 ? -7.566 2.068 -5.953 1 80.06 403 LEU A C 1
ATOM 3248 O O . LEU A 1 403 ? -6.848 3.002 -5.586 1 80.06 403 LEU A O 1
ATOM 3252 N N . ALA A 1 404 ? -7.406 1.487 -7.062 1 75.81 404 ALA A N 1
ATOM 3253 C CA . ALA A 1 404 ? -6.266 1.775 -7.93 1 75.81 404 ALA A CA 1
ATOM 3254 C C . ALA A 1 404 ? -6.27 3.236 -8.375 1 75.81 404 ALA A C 1
ATOM 3256 O O . ALA A 1 404 ? -5.219 3.881 -8.414 1 75.81 404 ALA A O 1
ATOM 3257 N N . GLU A 1 405 ? -7.32 3.807 -8.609 1 72 405 GLU A N 1
ATOM 3258 C CA . GLU A 1 405 ? -7.418 5.203 -9.031 1 72 405 GLU A CA 1
ATOM 3259 C C . GLU A 1 405 ? -7.016 6.148 -7.906 1 72 405 GLU A C 1
ATOM 3261 O O . GLU A 1 405 ? -6.254 7.094 -8.125 1 72 405 GLU A O 1
ATOM 3266 N N . THR A 1 406 ? -7.512 5.859 -6.77 1 75.44 406 THR A N 1
ATOM 3267 C CA . THR A 1 406 ? -7.195 6.688 -5.613 1 75.44 406 THR A CA 1
ATOM 3268 C C . THR A 1 406 ? -5.719 6.559 -5.242 1 75.44 406 THR A C 1
ATOM 3270 O O . THR A 1 406 ? -5.066 7.555 -4.914 1 75.44 406 THR A O 1
ATOM 3273 N N . LYS A 1 407 ? -5.227 5.383 -5.32 1 78.31 407 LYS A N 1
ATOM 3274 C CA . LYS A 1 407 ? -3.832 5.133 -4.973 1 78.31 407 LYS A CA 1
ATOM 3275 C C . LYS A 1 407 ? -2.889 5.797 -5.973 1 78.31 407 LYS A C 1
ATOM 3277 O O . LYS A 1 407 ? -1.805 6.25 -5.602 1 78.31 407 LYS A O 1
ATOM 3282 N N . GLN A 1 408 ? -3.342 5.832 -7.164 1 76.31 408 GLN A N 1
ATOM 3283 C CA . GLN A 1 408 ? -2.545 6.516 -8.18 1 76.31 408 GLN A CA 1
ATOM 3284 C C . GLN A 1 408 ? -2.445 8.008 -7.887 1 76.31 408 GLN A C 1
ATOM 3286 O O . GLN A 1 408 ? -1.368 8.602 -8 1 76.31 408 GLN A O 1
ATOM 3291 N N . ALA A 1 409 ? -3.506 8.594 -7.508 1 74.19 409 ALA A N 1
ATOM 3292 C CA . ALA A 1 409 ? -3.518 10.016 -7.16 1 74.19 409 ALA A CA 1
ATOM 3293 C C . ALA A 1 409 ? -2.607 10.297 -5.969 1 74.19 409 ALA A C 1
ATOM 3295 O O . ALA A 1 409 ? -1.861 11.273 -5.965 1 74.19 409 ALA A O 1
ATOM 3296 N N . LEU A 1 410 ? -2.65 9.422 -5.016 1 77.94 410 LEU A N 1
ATOM 3297 C CA . LEU A 1 410 ? -1.825 9.57 -3.822 1 77.94 410 LEU A CA 1
ATOM 3298 C C . LEU A 1 410 ? -0.348 9.391 -4.156 1 77.94 410 LEU A C 1
ATOM 3300 O O . LEU A 1 410 ? 0.499 10.133 -3.658 1 77.94 410 LEU A O 1
ATOM 3304 N N . ALA A 1 411 ? -0.12 8.43 -4.934 1 78 411 ALA A N 1
ATOM 3305 C CA . ALA A 1 411 ? 1.262 8.18 -5.336 1 78 411 ALA A CA 1
ATOM 3306 C C . ALA A 1 411 ? 1.831 9.367 -6.109 1 78 411 ALA A C 1
ATOM 3308 O O . ALA A 1 411 ? 2.988 9.75 -5.91 1 78 411 ALA A O 1
ATOM 3309 N N . GLU A 1 412 ? 1.069 9.898 -6.988 1 76.69 412 GLU A N 1
ATOM 3310 C CA . GLU A 1 412 ? 1.49 11.07 -7.754 1 76.69 412 GLU A CA 1
ATOM 3311 C C . GLU A 1 412 ? 1.78 12.25 -6.84 1 76.69 412 GLU A C 1
ATOM 3313 O O . GLU A 1 412 ? 2.789 12.945 -7.008 1 76.69 412 GLU A O 1
ATOM 3318 N N . ARG A 1 413 ? 0.984 12.438 -5.922 1 75.62 413 ARG A N 1
ATOM 3319 C CA . ARG A 1 413 ? 1.187 13.523 -4.969 1 75.62 413 ARG A CA 1
ATOM 3320 C C . ARG A 1 413 ? 2.486 13.336 -4.191 1 75.62 413 ARG A C 1
ATOM 3322 O O . ARG A 1 413 ? 3.246 14.289 -4.008 1 75.62 413 ARG A O 1
ATOM 3329 N N . LYS A 1 414 ? 2.682 12.156 -3.725 1 79.12 414 LYS A N 1
ATOM 3330 C CA . LYS A 1 414 ? 3.896 11.867 -2.969 1 79.12 414 LYS A CA 1
ATOM 3331 C C . LYS A 1 414 ? 5.145 12.164 -3.795 1 79.12 414 LYS A C 1
ATOM 3333 O O . LYS A 1 414 ? 6.094 12.766 -3.295 1 79.12 414 LYS A O 1
ATOM 3338 N N . GLN A 1 415 ? 5.074 11.773 -5.051 1 81.81 415 GLN A N 1
ATOM 3339 C CA . GLN A 1 415 ? 6.219 11.984 -5.93 1 81.81 415 GLN A CA 1
ATOM 3340 C C . GLN A 1 415 ? 6.43 13.469 -6.211 1 81.81 415 GLN A C 1
ATOM 3342 O O . GLN A 1 415 ? 7.566 13.945 -6.254 1 81.81 415 GLN A O 1
ATOM 3347 N N . ILE A 1 416 ? 5.375 14.156 -6.375 1 83.38 416 ILE A N 1
ATOM 3348 C CA . ILE A 1 416 ? 5.461 15.586 -6.637 1 83.38 416 ILE A CA 1
ATOM 3349 C C . ILE A 1 416 ? 6.012 16.312 -5.406 1 83.38 416 ILE A C 1
ATOM 3351 O O . ILE A 1 416 ? 6.883 17.172 -5.523 1 83.38 416 ILE A O 1
ATOM 3355 N N . GLU A 1 417 ? 5.547 15.859 -4.258 1 80 417 GLU A N 1
ATOM 3356 C CA . GLU A 1 417 ? 6.031 16.453 -3.018 1 80 417 GLU A CA 1
ATOM 3357 C C . GLU A 1 417 ? 7.516 16.172 -2.811 1 80 417 GLU A C 1
ATOM 3359 O O . GLU A 1 417 ? 8.266 17.047 -2.373 1 80 417 GLU A O 1
ATOM 3364 N N . ARG A 1 418 ? 7.879 15.07 -3.088 1 80.38 418 ARG A N 1
ATOM 3365 C CA . ARG A 1 418 ? 9.281 14.703 -2.963 1 80.38 418 ARG A CA 1
ATOM 3366 C C . ARG A 1 418 ? 10.148 15.508 -3.932 1 80.38 418 ARG A C 1
ATOM 3368 O O . ARG A 1 418 ? 11.234 15.961 -3.57 1 80.38 418 ARG A O 1
ATOM 3375 N N . ALA A 1 419 ? 9.688 15.586 -5.152 1 84.69 419 ALA A N 1
ATOM 3376 C CA . ALA A 1 419 ? 10.422 16.359 -6.145 1 84.69 419 ALA A CA 1
ATOM 3377 C C . ALA A 1 419 ? 10.539 17.828 -5.719 1 84.69 419 ALA A C 1
ATOM 3379 O O . ALA A 1 419 ? 11.602 18.438 -5.863 1 84.69 419 ALA A O 1
ATOM 3380 N N . LYS A 1 420 ? 9.461 18.359 -5.227 1 84.56 420 LYS A N 1
ATOM 3381 C CA . LYS A 1 420 ? 9.492 19.734 -4.719 1 84.56 420 LYS A CA 1
ATOM 3382 C C . LYS A 1 420 ? 10.516 19.891 -3.594 1 84.56 420 LYS A C 1
ATOM 338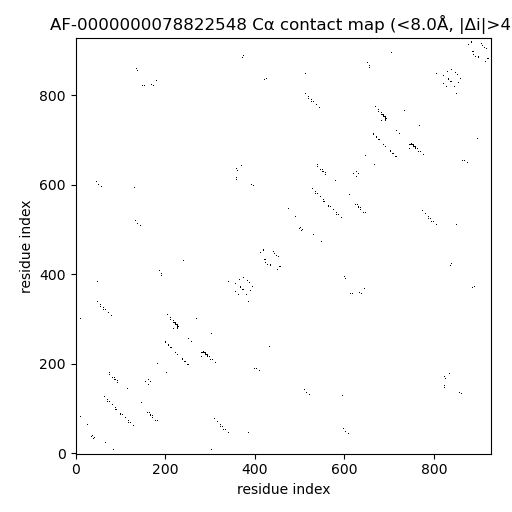4 O O . LYS A 1 420 ? 11.281 20.844 -3.568 1 84.56 420 LYS A O 1
ATOM 3389 N N . GLY A 1 421 ? 10.469 18.875 -2.713 1 78.75 421 GLY A N 1
ATOM 3390 C CA . GLY A 1 421 ? 11.422 18.891 -1.612 1 78.75 421 GLY A CA 1
ATOM 3391 C C . GLY A 1 421 ? 12.867 18.891 -2.074 1 78.75 421 GLY A C 1
ATOM 3392 O O . GLY A 1 421 ? 13.688 19.641 -1.537 1 78.75 421 GLY A O 1
ATOM 3393 N N . LEU A 1 422 ? 13.125 18.172 -3.008 1 81.56 422 LEU A N 1
ATOM 3394 C CA . LEU A 1 422 ? 14.469 18.094 -3.57 1 81.56 422 LEU A CA 1
ATOM 3395 C C . LEU A 1 422 ? 14.859 19.422 -4.211 1 81.56 422 LEU A C 1
ATOM 3397 O O . LEU A 1 422 ? 15.977 19.906 -4.023 1 81.56 422 LEU A O 1
ATOM 3401 N N . LEU A 1 423 ? 13.961 19.953 -4.969 1 83.62 423 LEU A N 1
ATOM 3402 C CA . LEU A 1 423 ? 14.219 21.234 -5.621 1 83.62 423 LEU A CA 1
ATOM 3403 C C . LEU A 1 423 ? 14.445 22.328 -4.586 1 83.62 423 LEU A C 1
ATOM 3405 O O . LEU A 1 423 ? 15.344 23.156 -4.75 1 83.62 423 LEU A O 1
ATOM 3409 N N . MET A 1 424 ? 13.672 22.25 -3.584 1 81 424 MET A N 1
ATOM 3410 C CA . MET A 1 424 ? 13.789 23.25 -2.525 1 81 424 MET A CA 1
ATOM 3411 C C . MET A 1 424 ? 15.133 23.141 -1.819 1 81 424 MET A C 1
ATOM 3413 O O . MET A 1 424 ? 15.789 24.156 -1.562 1 81 424 MET A O 1
ATOM 3417 N N . SER A 1 425 ? 15.531 22 -1.579 1 75.44 425 SER A N 1
ATOM 3418 C CA . SER A 1 425 ? 16.781 21.75 -0.88 1 75.44 425 SER A CA 1
ATOM 3419 C C . SER A 1 425 ? 17.984 22.109 -1.759 1 75.44 425 SER A C 1
ATOM 3421 O O . SER A 1 425 ? 18.953 22.703 -1.285 1 75.44 425 SER A O 1
ATOM 3423 N N . LYS A 1 426 ? 17.938 21.891 -2.922 1 79.88 426 LYS A N 1
ATOM 3424 C CA . LYS A 1 426 ? 19.062 22.062 -3.828 1 79.88 426 LYS A CA 1
ATOM 3425 C C . LYS A 1 426 ? 19.188 23.516 -4.285 1 79.88 426 LYS A C 1
ATOM 3427 O O . LYS A 1 426 ? 20.297 24.016 -4.465 1 79.88 426 LYS A O 1
ATOM 3432 N N . ARG A 1 427 ? 18.078 24.094 -4.48 1 84.19 427 ARG A N 1
ATOM 3433 C CA . ARG A 1 427 ? 18.125 25.422 -5.094 1 84.19 427 ARG A CA 1
ATOM 3434 C C . ARG A 1 427 ? 17.781 26.5 -4.074 1 84.19 427 ARG A C 1
ATOM 3436 O O . ARG A 1 427 ? 17.875 27.688 -4.371 1 84.19 427 ARG A O 1
ATOM 3443 N N . GLY A 1 428 ? 17.297 26.047 -2.9 1 79.25 428 GLY A N 1
ATOM 3444 C CA . GLY A 1 428 ? 16.938 27.016 -1.877 1 79.25 428 GLY A CA 1
ATOM 3445 C C . GLY A 1 428 ? 15.719 27.844 -2.238 1 79.25 428 GLY A C 1
ATOM 3446 O O . GLY A 1 428 ? 15.695 29.062 -2.023 1 79.25 428 GLY A O 1
ATOM 3447 N N . ILE A 1 429 ? 14.836 27.25 -2.938 1 81.5 429 ILE A N 1
ATOM 3448 C CA . ILE A 1 429 ? 13.648 27.953 -3.4 1 81.5 429 ILE A CA 1
ATOM 3449 C C . ILE A 1 429 ? 12.438 27.547 -2.562 1 81.5 429 ILE A C 1
ATOM 3451 O O . ILE A 1 429 ? 12.516 26.594 -1.787 1 81.5 429 ILE A O 1
ATOM 3455 N N . SER A 1 430 ? 11.375 28.359 -2.662 1 76.06 430 SER A N 1
ATOM 3456 C CA . SER A 1 430 ? 10.148 28.078 -1.918 1 76.06 430 SER A CA 1
ATOM 3457 C C . SER A 1 430 ? 9.352 26.953 -2.562 1 76.06 430 SER A C 1
ATOM 3459 O O . SER A 1 430 ? 9.664 26.531 -3.678 1 76.06 430 SER A O 1
ATOM 3461 N N . GLU A 1 431 ? 8.383 26.469 -1.81 1 76.69 431 GLU A N 1
ATOM 3462 C CA . GLU A 1 431 ? 7.512 25.406 -2.301 1 76.69 431 GLU A CA 1
ATOM 3463 C C . GLU A 1 431 ? 6.762 25.844 -3.555 1 76.69 431 GLU A C 1
ATOM 3465 O O . GLU A 1 431 ? 6.609 25.078 -4.5 1 76.69 431 GLU A O 1
ATOM 3470 N N . VAL A 1 432 ? 6.367 27.094 -3.557 1 76.44 432 VAL A N 1
ATOM 3471 C CA . VAL A 1 432 ? 5.602 27.609 -4.688 1 76.44 432 VAL A CA 1
ATOM 3472 C C . VAL A 1 432 ? 6.5 27.703 -5.922 1 76.44 432 VAL A C 1
ATOM 3474 O O . VAL A 1 432 ? 6.094 27.328 -7.023 1 76.44 432 VAL A O 1
ATOM 3477 N N . GLU A 1 433 ? 7.66 28.203 -5.605 1 83.88 433 GLU A N 1
ATOM 3478 C CA . GLU A 1 433 ? 8.609 28.297 -6.715 1 83.88 433 GLU A CA 1
ATOM 3479 C C . GLU A 1 433 ? 8.969 26.922 -7.254 1 83.88 433 GLU A C 1
ATOM 3481 O O . GLU A 1 433 ? 9.07 26.719 -8.469 1 83.88 433 GLU A O 1
ATOM 3486 N N . ALA A 1 434 ? 9.164 26.016 -6.363 1 86.75 434 ALA A N 1
ATOM 3487 C CA . ALA A 1 434 ? 9.469 24.641 -6.766 1 86.75 434 ALA A CA 1
ATOM 3488 C C . ALA A 1 434 ? 8.359 24.062 -7.633 1 86.75 434 ALA A C 1
ATOM 3490 O O . ALA A 1 434 ? 8.633 23.438 -8.664 1 86.75 434 ALA A O 1
ATOM 3491 N N . TYR A 1 435 ? 7.207 24.312 -7.27 1 84.56 435 TYR A N 1
ATOM 3492 C CA . TYR A 1 435 ? 6.078 23.797 -8.031 1 84.56 435 TYR A CA 1
ATOM 3493 C C . TYR A 1 435 ? 5.988 24.469 -9.398 1 84.56 435 TYR A C 1
ATOM 3495 O O . TYR A 1 435 ? 5.656 23.828 -10.398 1 84.56 435 TYR A O 1
ATOM 3503 N N . LYS A 1 436 ? 6.207 25.75 -9.375 1 84.81 436 LYS A N 1
ATOM 3504 C CA . LYS A 1 436 ? 6.188 26.5 -10.633 1 84.81 436 LYS A CA 1
ATOM 3505 C C . LYS A 1 436 ? 7.199 25.922 -11.617 1 84.81 436 LYS A C 1
ATOM 3507 O O . LYS A 1 436 ? 6.922 25.812 -12.82 1 84.81 436 LYS A O 1
ATOM 3512 N N . ILE A 1 437 ? 8.281 25.609 -11.102 1 90.38 437 ILE A N 1
ATOM 3513 C CA . ILE A 1 437 ? 9.32 25.016 -11.938 1 90.38 437 ILE A CA 1
ATOM 3514 C C . ILE A 1 437 ? 8.82 23.688 -12.523 1 90.38 437 ILE A C 1
ATOM 3516 O O . ILE A 1 437 ? 8.984 23.438 -13.719 1 90.38 437 ILE A O 1
ATOM 3520 N N . LEU A 1 438 ? 8.242 22.906 -11.664 1 89.88 438 LEU A N 1
ATOM 3521 C CA . LEU A 1 438 ? 7.703 21.641 -12.125 1 89.88 438 LEU A CA 1
ATOM 3522 C C . LEU A 1 438 ? 6.645 21.844 -13.203 1 89.88 438 LEU A C 1
ATOM 3524 O O . LEU A 1 438 ? 6.676 21.188 -14.25 1 89.88 438 LEU A O 1
ATOM 3528 N N . ARG A 1 439 ? 5.816 22.734 -12.992 1 85.5 439 ARG A N 1
ATOM 3529 C CA . ARG A 1 439 ? 4.707 23.016 -13.906 1 85.5 439 ARG A CA 1
ATOM 3530 C C . ARG A 1 439 ? 5.215 23.578 -15.227 1 85.5 439 ARG A C 1
ATOM 3532 O O . ARG A 1 439 ? 4.777 23.156 -16.297 1 85.5 439 ARG A O 1
ATOM 3539 N N . SER A 1 440 ? 6.07 24.531 -15.078 1 89.81 440 SER A N 1
ATOM 3540 C CA . SER A 1 440 ? 6.621 25.141 -16.281 1 89.81 440 SER A CA 1
ATOM 3541 C C . SER A 1 440 ? 7.383 24.125 -17.125 1 89.81 440 SER A C 1
ATOM 3543 O O . SER A 1 440 ? 7.273 24.125 -18.344 1 89.81 440 SER A O 1
ATOM 3545 N N . THR A 1 441 ? 8.125 23.359 -16.484 1 90.88 441 THR A N 1
ATOM 3546 C CA . THR A 1 441 ? 8.875 22.312 -17.172 1 90.88 441 THR A CA 1
ATOM 3547 C C . THR A 1 441 ? 7.93 21.344 -17.859 1 90.88 441 THR A C 1
ATOM 3549 O O . THR A 1 441 ? 8.18 20.906 -18.984 1 90.88 441 THR A O 1
ATOM 3552 N N . ALA A 1 442 ? 6.934 20.969 -17.172 1 89.19 442 ALA A N 1
ATOM 3553 C CA . ALA A 1 442 ? 5.926 20.078 -17.719 1 89.19 442 ALA A CA 1
ATOM 3554 C C . ALA A 1 442 ? 5.277 20.672 -18.969 1 89.19 442 ALA A C 1
ATOM 3556 O O . ALA A 1 442 ? 5.098 19.984 -19.969 1 89.19 442 ALA A O 1
ATOM 3557 N N . MET A 1 443 ? 5.012 21.875 -18.906 1 83.75 443 MET A N 1
ATOM 3558 C CA . MET A 1 443 ? 4.383 22.578 -20.016 1 83.75 443 MET A CA 1
ATOM 3559 C C . MET A 1 443 ? 5.34 22.688 -21.203 1 83.75 443 MET A C 1
ATOM 3561 O O . MET A 1 443 ? 4.949 22.453 -22.344 1 83.75 443 MET A O 1
ATOM 3565 N N . GLU A 1 444 ? 6.453 23.078 -20.922 1 88.38 444 GLU A N 1
ATOM 3566 C CA . GLU A 1 444 ? 7.469 23.234 -21.969 1 88.38 444 GLU A CA 1
ATOM 3567 C C . GLU A 1 444 ? 7.73 21.906 -22.688 1 88.38 444 GLU A C 1
ATOM 3569 O O . GLU A 1 444 ? 7.934 21.875 -23.891 1 88.38 444 GLU A O 1
ATOM 3574 N N . GLN A 1 445 ? 7.664 20.875 -21.938 1 88.19 445 GLN A N 1
ATOM 3575 C CA . GLN A 1 445 ? 7.98 19.562 -22.5 1 88.19 445 GLN A CA 1
ATOM 3576 C C . GLN A 1 445 ? 6.715 18.828 -22.922 1 88.19 445 GLN A C 1
ATOM 3578 O O . GLN A 1 445 ? 6.785 17.703 -23.422 1 88.19 445 GLN A O 1
ATOM 3583 N N . ASN A 1 446 ? 5.621 19.438 -22.703 1 83 446 ASN A N 1
ATOM 3584 C CA . ASN A 1 446 ? 4.328 18.828 -23 1 83 446 ASN A CA 1
ATOM 3585 C C . ASN A 1 446 ? 4.184 17.469 -22.328 1 83 446 ASN A C 1
ATOM 3587 O O . ASN A 1 446 ? 3.895 16.469 -23 1 83 446 ASN A O 1
ATOM 3591 N N . ARG A 1 447 ? 4.516 17.453 -21.062 1 83.62 447 ARG A N 1
ATOM 3592 C CA . ARG A 1 447 ? 4.426 16.234 -20.25 1 83.62 447 ARG A CA 1
ATOM 3593 C C . ARG A 1 447 ? 3.594 16.484 -19 1 83.62 447 ARG A C 1
ATOM 3595 O O . ARG A 1 447 ? 3.357 17.625 -18.609 1 83.62 447 ARG A O 1
ATOM 3602 N N . LYS A 1 448 ? 3.17 15.367 -18.438 1 82.31 448 LYS A N 1
ATOM 3603 C CA . LYS A 1 448 ? 2.492 15.492 -17.141 1 82.31 448 LYS A CA 1
ATOM 3604 C C . LYS A 1 448 ? 3.473 15.867 -16.031 1 82.31 448 LYS A C 1
ATOM 3606 O O . LYS A 1 448 ? 4.629 15.438 -16.062 1 82.31 448 LYS A O 1
ATOM 3611 N N . ILE A 1 449 ? 3.01 16.672 -15.133 1 84.75 449 ILE A N 1
ATOM 3612 C CA . ILE A 1 449 ? 3.85 17.125 -14.039 1 84.75 449 ILE A CA 1
ATOM 3613 C C . ILE A 1 449 ? 4.457 15.938 -13.312 1 84.75 449 ILE A C 1
ATOM 3615 O O . ILE A 1 449 ? 5.602 15.992 -12.859 1 84.75 449 ILE A O 1
ATOM 3619 N N . ILE A 1 450 ? 3.699 14.844 -13.281 1 82.25 450 ILE A N 1
ATOM 3620 C CA . ILE A 1 450 ? 4.168 13.664 -12.578 1 82.25 450 ILE A CA 1
ATOM 3621 C C . ILE A 1 450 ? 5.379 13.078 -13.297 1 82.25 450 ILE A C 1
ATOM 3623 O O . ILE A 1 450 ? 6.305 12.57 -12.656 1 82.25 450 ILE A O 1
ATOM 3627 N N . ASP A 1 451 ? 5.398 13.141 -14.523 1 83.19 451 ASP A N 1
ATOM 3628 C CA . ASP A 1 451 ? 6.523 12.641 -15.297 1 83.19 451 ASP A CA 1
ATOM 3629 C C . ASP A 1 451 ? 7.773 13.484 -15.07 1 83.19 451 ASP A C 1
ATOM 3631 O O . ASP A 1 451 ? 8.883 12.945 -14.984 1 83.19 451 ASP A O 1
ATOM 3635 N N . VAL A 1 452 ? 7.543 14.734 -14.992 1 87.31 452 VAL A N 1
ATOM 3636 C CA . VAL A 1 452 ? 8.641 15.648 -14.703 1 87.31 452 VAL A CA 1
ATOM 3637 C C . VAL A 1 452 ? 9.188 15.383 -13.305 1 87.31 452 VAL A C 1
ATOM 3639 O O . VAL A 1 452 ? 10.398 15.344 -13.102 1 87.31 452 VAL A O 1
ATOM 3642 N N . ALA A 1 453 ? 8.281 15.195 -12.414 1 87.31 453 ALA A N 1
ATOM 3643 C CA . ALA A 1 453 ? 8.68 14.898 -11.039 1 87.31 453 ALA A CA 1
ATOM 3644 C C . ALA A 1 453 ? 9.516 13.625 -10.969 1 87.31 453 ALA A C 1
ATOM 3646 O O . ALA A 1 453 ? 10.562 13.594 -10.32 1 87.31 453 ALA A O 1
ATOM 3647 N N . ASP A 1 454 ? 9.094 12.641 -11.656 1 81.31 454 ASP A N 1
ATOM 3648 C CA . ASP A 1 454 ? 9.781 11.359 -11.672 1 81.31 454 ASP A CA 1
ATOM 3649 C C . ASP A 1 454 ? 11.195 11.5 -12.25 1 81.31 454 ASP A C 1
ATOM 3651 O O . ASP A 1 454 ? 12.133 10.883 -11.758 1 81.31 454 ASP A O 1
ATOM 3655 N N . ASN A 1 455 ? 11.297 12.25 -13.219 1 82.25 455 ASN A N 1
ATOM 3656 C CA . ASN A 1 455 ? 12.594 12.477 -13.852 1 82.25 455 ASN A CA 1
ATOM 3657 C C . ASN A 1 455 ? 13.562 13.188 -12.906 1 82.25 455 ASN A C 1
ATOM 3659 O O . ASN A 1 455 ? 14.75 12.859 -12.875 1 82.25 455 ASN A O 1
ATOM 3663 N N . ILE A 1 456 ? 13.055 14.086 -12.258 1 84 456 ILE A N 1
ATOM 3664 C CA . ILE A 1 456 ? 13.875 14.836 -11.312 1 84 456 ILE A CA 1
ATOM 3665 C C . ILE A 1 456 ? 14.367 13.906 -10.211 1 84 456 ILE A C 1
ATOM 3667 O O . ILE A 1 456 ? 15.539 13.961 -9.82 1 84 456 ILE A O 1
ATOM 3671 N N . LEU A 1 457 ? 13.539 13.078 -9.742 1 80.38 457 LEU A N 1
ATOM 3672 C CA . LEU A 1 457 ? 13.891 12.148 -8.664 1 80.38 457 LEU A CA 1
ATOM 3673 C C . LEU A 1 457 ? 14.875 11.094 -9.164 1 80.38 457 LEU A C 1
ATOM 3675 O O . LEU A 1 457 ? 15.781 10.695 -8.43 1 80.38 457 LEU A O 1
ATOM 3679 N N . ALA A 1 458 ? 14.664 10.633 -10.367 1 75.62 458 ALA A N 1
ATOM 3680 C CA . ALA A 1 458 ? 15.531 9.617 -10.961 1 75.62 458 ALA A CA 1
ATOM 3681 C C . ALA A 1 458 ? 16.938 10.156 -11.164 1 75.62 458 ALA A C 1
ATOM 3683 O O . ALA A 1 458 ? 17.922 9.43 -10.992 1 75.62 458 ALA A O 1
ATOM 3684 N N . LYS A 1 459 ? 16.984 11.344 -11.562 1 73.62 459 LYS A N 1
ATOM 3685 C CA . LYS A 1 459 ? 18.297 11.969 -11.789 1 73.62 459 LYS A CA 1
ATOM 3686 C C . LYS A 1 459 ? 19.062 12.109 -10.484 1 73.62 459 LYS A C 1
ATOM 3688 O O . LYS A 1 459 ? 20.297 12 -10.477 1 73.62 459 LYS A O 1
ATOM 3693 N N . GLN A 1 460 ? 18.375 12.312 -9.508 1 66.38 460 GLN A N 1
ATOM 3694 C CA . GLN A 1 460 ? 19.031 12.422 -8.211 1 66.38 460 GLN A CA 1
ATOM 3695 C C . GLN A 1 460 ? 19.609 11.078 -7.77 1 66.38 460 GLN A C 1
ATOM 3697 O O . GLN A 1 460 ? 20.703 11.008 -7.219 1 66.38 460 GLN A O 1
ATOM 3702 N N . ASN A 1 461 ? 18.844 10.062 -7.953 1 59.59 461 ASN A N 1
ATOM 3703 C CA . ASN A 1 461 ? 19.281 8.734 -7.551 1 59.59 461 ASN A CA 1
ATOM 3704 C C . ASN A 1 461 ? 20.453 8.242 -8.391 1 59.59 461 ASN A C 1
ATOM 3706 O O . ASN A 1 461 ? 21.281 7.457 -7.922 1 59.59 461 ASN A O 1
ATOM 3710 N N . SER A 1 462 ? 20.469 8.633 -9.648 1 50.44 462 SER A N 1
ATOM 3711 C CA . SER A 1 462 ? 21.609 8.281 -10.492 1 50.44 462 SER A CA 1
ATOM 3712 C C . SER A 1 462 ? 22.859 9.039 -10.078 1 50.44 462 SER A C 1
ATOM 3714 O O . SER A 1 462 ? 23.984 8.562 -10.297 1 50.44 462 SER A O 1
ATOM 3716 N N . LEU A 1 463 ? 22.781 10.164 -9.5 1 44.53 463 LEU A N 1
ATOM 3717 C CA . LEU A 1 463 ? 23.938 10.93 -9.086 1 44.53 463 LEU A CA 1
ATOM 3718 C C . LEU A 1 463 ? 24.438 10.477 -7.719 1 44.53 463 LEU A C 1
ATOM 3720 O O . LEU A 1 463 ? 25.562 10.805 -7.316 1 44.53 463 LEU A O 1
ATOM 3724 N N . SER A 1 464 ? 23.516 9.977 -6.867 1 41.69 464 SER A N 1
ATOM 3725 C CA . SER A 1 464 ? 24.062 9.531 -5.59 1 41.69 464 SER A CA 1
ATOM 3726 C C . SER A 1 464 ? 24.641 8.125 -5.691 1 41.69 464 SER A C 1
ATOM 3728 O O . SER A 1 464 ? 24.125 7.293 -6.441 1 41.69 464 SER A O 1
ATOM 3730 N N . MET B 1 1 ? 11.773 -56.812 -9.898 1 23.66 1 MET B N 1
ATOM 3731 C CA . MET B 1 1 ? 12.445 -55.625 -9.375 1 23.66 1 MET B CA 1
ATOM 3732 C C . MET B 1 1 ? 12.57 -54.562 -10.453 1 23.66 1 MET B C 1
ATOM 3734 O O . MET B 1 1 ? 13.484 -54.625 -11.281 1 23.66 1 MET B O 1
ATOM 3738 N N . GLN B 1 2 ? 11.43 -54.188 -11.062 1 29.69 2 GLN B N 1
ATOM 3739 C CA . GLN B 1 2 ? 11.305 -53.406 -12.289 1 29.69 2 GLN B CA 1
ATOM 3740 C C . GLN B 1 2 ? 11.992 -52.031 -12.156 1 29.69 2 GLN B C 1
ATOM 3742 O O . GLN B 1 2 ? 11.766 -51.312 -11.188 1 29.69 2 GLN B O 1
ATOM 3747 N N . ALA B 1 3 ? 13.047 -51.812 -12.797 1 39.31 3 ALA B N 1
ATOM 3748 C CA . ALA B 1 3 ? 14.047 -50.75 -12.867 1 39.31 3 ALA B CA 1
ATOM 3749 C C . ALA B 1 3 ? 13.383 -49.375 -13.133 1 39.31 3 ALA B C 1
ATOM 3751 O O . ALA B 1 3 ? 12.508 -49.281 -13.992 1 39.31 3 ALA B O 1
ATOM 3752 N N . ARG B 1 4 ? 13.305 -48.625 -12.102 1 44.28 4 ARG B N 1
ATOM 3753 C CA . ARG B 1 4 ? 12.859 -47.25 -12.203 1 44.28 4 ARG B CA 1
ATOM 3754 C C . ARG B 1 4 ? 13.508 -46.531 -13.391 1 44.28 4 ARG B C 1
ATOM 3756 O O . ARG B 1 4 ? 14.672 -46.781 -13.711 1 44.28 4 ARG B O 1
ATOM 3763 N N . HIS B 1 5 ? 12.797 -46.25 -14.297 1 39.34 5 HIS B N 1
ATOM 3764 C CA . HIS B 1 5 ? 13.305 -45.625 -15.508 1 39.34 5 HIS B CA 1
ATOM 3765 C C . HIS B 1 5 ? 14.289 -44.5 -15.172 1 39.34 5 HIS B C 1
ATOM 3767 O O . HIS B 1 5 ? 14.094 -43.781 -14.195 1 39.34 5 HIS B O 1
ATOM 3773 N N . PRO B 1 6 ? 15.578 -44.531 -15.617 1 36.69 6 PRO B N 1
ATOM 3774 C CA . PRO B 1 6 ? 16.688 -43.625 -15.352 1 36.69 6 PRO B CA 1
ATOM 3775 C C . PRO B 1 6 ? 16.25 -42.156 -15.406 1 36.69 6 PRO B C 1
ATOM 3777 O O . PRO B 1 6 ? 16.906 -41.281 -14.812 1 36.69 6 PRO B O 1
ATOM 3780 N N . GLY B 1 7 ? 15.391 -41.906 -16.203 1 37.62 7 GLY B N 1
ATOM 3781 C CA . GLY B 1 7 ? 15.07 -40.5 -16.391 1 37.62 7 GLY B CA 1
ATOM 3782 C C . GLY B 1 7 ? 14.523 -39.844 -15.148 1 37.62 7 GLY B C 1
ATOM 3783 O O . GLY B 1 7 ? 14.273 -38.625 -15.148 1 37.62 7 GLY B O 1
ATOM 3784 N N . TYR B 1 8 ? 13.969 -40.719 -14.25 1 39.25 8 TYR B N 1
ATOM 3785 C CA . TYR B 1 8 ? 13.242 -40.156 -13.109 1 39.25 8 TYR B CA 1
ATOM 3786 C C . TYR B 1 8 ? 14.211 -39.656 -12.047 1 39.25 8 TYR B C 1
ATOM 3788 O O . TYR B 1 8 ? 13.789 -39.188 -10.992 1 39.25 8 TYR B O 1
ATOM 3796 N N . ARG B 1 9 ? 15.383 -40 -12.109 1 40.72 9 ARG B N 1
ATOM 3797 C CA . ARG B 1 9 ? 16.297 -39.625 -11.039 1 40.72 9 ARG B CA 1
ATOM 3798 C C . ARG B 1 9 ? 16.281 -38.125 -10.844 1 40.72 9 ARG B C 1
ATOM 3800 O O . ARG B 1 9 ? 16.641 -37.625 -9.766 1 40.72 9 ARG B O 1
ATOM 3807 N N . ALA B 1 10 ? 16.062 -37.531 -11.945 1 38.72 10 ALA B N 1
ATOM 3808 C CA . ALA B 1 10 ? 16.266 -36.062 -11.898 1 38.72 10 ALA B CA 1
ATOM 3809 C C . ALA B 1 10 ? 15.125 -35.375 -11.188 1 38.72 10 ALA B C 1
ATOM 3811 O O . ALA B 1 10 ? 15.156 -34.156 -10.992 1 38.72 10 ALA B O 1
ATOM 3812 N N . TYR B 1 11 ? 14.062 -36.094 -11.055 1 37.03 11 TYR B N 1
ATOM 3813 C CA . TYR B 1 11 ? 12.938 -35.312 -10.555 1 37.03 11 TYR B CA 1
ATOM 3814 C C . TYR B 1 11 ? 12.953 -35.25 -9.031 1 37.03 11 TYR B C 1
ATOM 3816 O O . TYR B 1 11 ? 12.133 -34.562 -8.422 1 37.03 11 TYR B O 1
ATOM 3824 N N . CYS B 1 12 ? 13.328 -36.5 -8.289 1 36.25 12 CYS B N 1
ATOM 3825 C CA . CYS B 1 12 ? 13.078 -36.469 -6.855 1 36.25 12 CYS B CA 1
ATOM 3826 C C . CYS B 1 12 ? 14.047 -35.531 -6.145 1 36.25 12 CYS B C 1
ATOM 3828 O O . CYS B 1 12 ? 15.25 -35.594 -6.379 1 36.25 12 CYS B O 1
ATOM 3830 N N . PRO B 1 13 ? 13.617 -34.5 -5.57 1 37.84 13 PRO B N 1
ATOM 3831 C CA . PRO B 1 13 ? 14.633 -33.844 -4.754 1 37.84 13 PRO B CA 1
ATOM 3832 C C . PRO B 1 13 ? 15.5 -34.812 -3.973 1 37.84 13 PRO B C 1
ATOM 3834 O O . PRO B 1 13 ? 15.07 -35.938 -3.686 1 37.84 13 PRO B O 1
ATOM 3837 N N . PRO B 1 14 ? 16.781 -34.969 -4.121 1 30.89 14 PRO B N 1
ATOM 3838 C CA . PRO B 1 14 ? 17.469 -35.906 -3.223 1 30.89 14 PRO B CA 1
ATOM 3839 C C . PRO B 1 14 ? 16.797 -36.031 -1.861 1 30.89 14 PRO B C 1
ATOM 3841 O O . PRO B 1 14 ? 16.141 -35.062 -1.406 1 30.89 14 PRO B O 1
ATOM 3844 N N . ARG B 1 15 ? 16.344 -37.281 -1.457 1 32.75 15 ARG B N 1
ATOM 3845 C CA . ARG B 1 15 ? 15.797 -37.531 -0.122 1 32.75 15 ARG B CA 1
ATOM 3846 C C . ARG B 1 15 ? 16.344 -36.5 0.876 1 32.75 15 ARG B C 1
ATOM 3848 O O . ARG B 1 15 ? 15.648 -36.125 1.831 1 32.75 15 ARG B O 1
ATOM 3855 N N . GLY B 1 16 ? 17.719 -36.5 1.146 1 30.66 16 GLY B N 1
ATOM 3856 C CA . GLY B 1 16 ? 18.406 -35.844 2.248 1 30.66 16 GLY B CA 1
ATOM 3857 C C . GLY B 1 16 ? 18.281 -34.344 2.227 1 30.66 16 GLY B C 1
ATOM 3858 O O . GLY B 1 16 ? 18.688 -33.656 3.174 1 30.66 16 GLY B O 1
ATOM 3859 N N . GLY B 1 17 ? 18.359 -33.719 1.092 1 29.36 17 GLY B N 1
ATOM 3860 C CA . GLY B 1 17 ? 18.719 -32.312 1.064 1 29.36 17 GLY B CA 1
ATOM 3861 C C . GLY B 1 17 ? 17.531 -31.406 1.367 1 29.36 17 GLY B C 1
ATOM 3862 O O . GLY B 1 17 ? 17.625 -30.188 1.17 1 29.36 17 GLY B O 1
ATOM 3863 N N . LEU B 1 18 ? 16.375 -31.812 1.258 1 33.72 18 LEU B N 1
ATOM 3864 C CA . LEU B 1 18 ? 15.281 -30.984 1.739 1 33.72 18 LEU B CA 1
ATOM 3865 C C . LEU B 1 18 ? 15.445 -30.672 3.225 1 33.72 18 LEU B C 1
ATOM 3867 O O . LEU B 1 18 ? 14.531 -30.125 3.852 1 33.72 18 LEU B O 1
ATOM 3871 N N . THR B 1 19 ? 16.266 -31.438 4.066 1 30.39 19 THR B N 1
ATOM 3872 C CA . THR B 1 19 ? 16.422 -31.297 5.504 1 30.39 19 THR B CA 1
ATOM 3873 C C . THR B 1 19 ? 16.688 -29.828 5.867 1 30.39 19 THR B C 1
ATOM 3875 O O . THR B 1 19 ? 16.172 -29.328 6.867 1 30.39 19 THR B O 1
ATOM 3878 N N . ASP B 1 20 ? 17.922 -29.219 5.488 1 30.39 20 ASP B N 1
ATOM 3879 C CA . ASP B 1 20 ? 18.547 -28.266 6.391 1 30.39 20 ASP B CA 1
ATOM 3880 C C . ASP B 1 20 ? 17.969 -26.875 6.211 1 30.39 20 ASP B C 1
ATOM 3882 O O . ASP B 1 20 ? 18.656 -25.875 6.438 1 30.39 20 ASP B O 1
ATOM 3886 N N . CYS B 1 21 ? 17.141 -26.75 5.23 1 33.22 21 CYS B N 1
ATOM 3887 C CA . CYS B 1 21 ? 16.781 -25.359 5.512 1 33.22 21 CYS B CA 1
ATOM 3888 C C . CYS B 1 21 ? 16.109 -25.234 6.871 1 33.22 21 CYS B C 1
ATOM 3890 O O . CYS B 1 21 ? 15.031 -25.781 7.086 1 33.22 21 CYS B O 1
ATOM 3892 N N . PRO B 1 22 ? 16.812 -25.109 7.941 1 29.58 22 PRO B N 1
ATOM 3893 C CA . PRO B 1 22 ? 16.188 -24.938 9.258 1 29.58 22 PRO B CA 1
ATOM 3894 C C . PRO B 1 22 ? 15.016 -23.969 9.234 1 29.58 22 PRO B C 1
ATOM 3896 O O . PRO B 1 22 ? 15.141 -22.859 8.695 1 29.58 22 PRO B O 1
ATOM 3899 N N . ILE B 1 23 ? 13.906 -24.531 9.188 1 33.38 23 ILE B N 1
ATOM 3900 C CA . ILE B 1 23 ? 12.75 -23.672 9.469 1 33.38 23 ILE B CA 1
ATOM 3901 C C . ILE B 1 23 ? 13 -22.875 10.742 1 33.38 23 ILE B C 1
ATOM 3903 O O . ILE B 1 23 ? 13.148 -23.438 11.828 1 33.38 23 ILE B O 1
ATOM 3907 N N . ILE B 1 24 ? 13.547 -21.844 10.727 1 30.19 24 ILE B N 1
ATOM 3908 C CA . ILE B 1 24 ? 13.688 -20.984 11.891 1 30.19 24 ILE B CA 1
ATOM 3909 C C . ILE B 1 24 ? 12.305 -20.594 12.422 1 30.19 24 ILE B C 1
ATOM 3911 O O . ILE B 1 24 ? 11.5 -20.016 11.688 1 30.19 24 ILE B O 1
ATOM 3915 N N . VAL B 1 25 ? 11.828 -21.312 13.383 1 31.27 25 VAL B N 1
ATOM 3916 C CA . VAL B 1 25 ? 10.578 -21.109 14.109 1 31.27 25 VAL B CA 1
ATOM 3917 C C . VAL B 1 25 ? 10.539 -19.719 14.711 1 31.27 25 VAL B C 1
ATOM 3919 O O . VAL B 1 25 ? 11.453 -19.328 15.453 1 31.27 25 VAL B O 1
ATOM 3922 N N . GLY B 1 26 ? 9.828 -18.875 14.109 1 33.91 26 GLY B N 1
ATOM 3923 C CA . GLY B 1 26 ? 9.648 -17.453 14.352 1 33.91 26 GLY B CA 1
ATOM 3924 C C . GLY B 1 26 ? 9.016 -17.156 15.695 1 33.91 26 GLY B C 1
ATOM 3925 O O . GLY B 1 26 ? 8.391 -18.031 16.312 1 33.91 26 GLY B O 1
ATOM 3926 N N . PHE B 1 27 ? 9.391 -16.109 16.328 1 33.88 27 PHE B N 1
ATOM 3927 C CA . PHE B 1 27 ? 9.109 -15.383 17.547 1 33.88 27 PHE B CA 1
ATOM 3928 C C . PHE B 1 27 ? 7.648 -14.945 17.609 1 33.88 27 PHE B C 1
ATOM 3930 O O . PHE B 1 27 ? 7.051 -14.633 16.562 1 33.88 27 PHE B O 1
ATOM 3937 N N . SER B 1 28 ? 6.871 -15.18 18.562 1 38.09 28 SER B N 1
ATOM 3938 C CA . SER B 1 28 ? 5.469 -14.953 18.906 1 38.09 28 SER B CA 1
ATOM 3939 C C . SER B 1 28 ? 5.145 -13.469 18.953 1 38.09 28 SER B C 1
ATOM 3941 O O . SER B 1 28 ? 5.859 -12.688 19.578 1 38.09 28 SER B O 1
ATOM 3943 N N . ILE B 1 29 ? 4.457 -12.945 18.109 1 42.78 29 ILE B N 1
ATOM 3944 C CA . ILE B 1 29 ? 3.805 -11.641 18.016 1 42.78 29 ILE B CA 1
ATOM 3945 C C . ILE B 1 29 ? 3.176 -11.273 19.359 1 42.78 29 ILE B C 1
ATOM 3947 O O . ILE B 1 29 ? 3.047 -10.094 19.688 1 42.78 29 ILE B O 1
ATOM 3951 N N . ASP B 1 30 ? 2.803 -12.219 20.156 1 46.88 30 ASP B N 1
ATOM 3952 C CA . ASP B 1 30 ? 2.174 -11.961 21.453 1 46.88 30 ASP B CA 1
ATOM 3953 C C . ASP B 1 30 ? 3.059 -11.086 22.328 1 46.88 30 ASP B C 1
ATOM 3955 O O . ASP B 1 30 ? 2.574 -10.445 23.266 1 46.88 30 ASP B O 1
ATOM 3959 N N . ARG B 1 31 ? 4.211 -11.086 22.016 1 45.12 31 ARG B N 1
ATOM 3960 C CA . ARG B 1 31 ? 5.125 -10.398 22.922 1 45.12 31 ARG B CA 1
ATOM 3961 C C . ARG B 1 31 ? 4.988 -8.891 22.812 1 45.12 31 ARG B C 1
ATOM 3963 O O . ARG B 1 31 ? 5.102 -8.164 23.797 1 45.12 31 ARG B O 1
ATOM 3970 N N . THR B 1 32 ? 4.77 -8.406 21.625 1 46.03 32 THR B N 1
ATOM 3971 C CA . THR B 1 32 ? 4.695 -6.957 21.484 1 46.03 32 THR B CA 1
ATOM 3972 C C . THR B 1 32 ? 3.486 -6.398 22.219 1 46.03 32 THR B C 1
ATOM 3974 O O . THR B 1 32 ? 3.576 -5.359 22.875 1 46.03 32 THR B O 1
ATOM 3977 N N . ARG B 1 33 ? 2.383 -7.109 22.125 1 50.88 33 ARG B N 1
ATOM 3978 C CA . ARG B 1 33 ? 1.214 -6.672 22.875 1 50.88 33 ARG B CA 1
ATOM 3979 C C . ARG B 1 33 ? 1.493 -6.684 24.375 1 50.88 33 ARG B C 1
ATOM 3981 O O . ARG B 1 33 ? 1.048 -5.797 25.109 1 50.88 33 ARG B O 1
ATOM 3988 N N . MET B 1 34 ? 2.191 -7.688 24.625 1 48.88 34 MET B N 1
ATOM 3989 C CA . MET B 1 34 ? 2.527 -7.809 26.047 1 48.88 34 MET B CA 1
ATOM 3990 C C . MET B 1 34 ? 3.447 -6.676 26.484 1 48.88 34 MET B C 1
ATOM 3992 O O . MET B 1 34 ? 3.303 -6.148 27.578 1 48.88 34 MET B O 1
ATOM 3996 N N . ILE B 1 35 ? 4.289 -6.336 25.641 1 49.09 35 ILE B N 1
ATOM 3997 C CA . ILE B 1 35 ? 5.227 -5.285 26 1 49.09 35 ILE B CA 1
ATOM 3998 C C . ILE B 1 35 ? 4.488 -3.951 26.125 1 49.09 35 ILE B C 1
ATOM 4000 O O . ILE B 1 35 ? 4.719 -3.184 27.062 1 49.09 35 ILE B O 1
ATOM 4004 N N . ILE B 1 36 ? 3.637 -3.732 25.109 1 52.56 36 ILE B N 1
ATOM 4005 C CA . ILE B 1 36 ? 2.918 -2.463 25.156 1 52.56 36 ILE B CA 1
ATOM 4006 C C . ILE B 1 36 ? 2.096 -2.385 26.438 1 52.56 36 ILE B C 1
ATOM 4008 O O . ILE B 1 36 ? 2.078 -1.35 27.109 1 52.56 36 ILE B O 1
ATOM 4012 N N . ALA B 1 37 ? 1.421 -3.512 26.703 1 51.44 37 ALA B N 1
ATOM 4013 C CA . ALA B 1 37 ? 0.574 -3.518 27.891 1 51.44 37 ALA B CA 1
ATOM 4014 C C . ALA B 1 37 ? 1.408 -3.35 29.156 1 51.44 37 ALA B C 1
ATOM 4016 O O . ALA B 1 37 ? 0.977 -2.695 30.109 1 51.44 37 ALA B O 1
ATOM 4017 N N . THR B 1 38 ? 2.523 -3.924 29.125 1 49.97 38 THR B N 1
ATOM 4018 C CA . THR B 1 38 ? 3.293 -3.93 30.359 1 49.97 38 THR B CA 1
ATOM 4019 C C . THR B 1 38 ? 4.133 -2.66 30.484 1 49.97 38 THR B C 1
ATOM 4021 O O . THR B 1 38 ? 4.297 -2.121 31.578 1 49.97 38 THR B O 1
ATOM 4024 N N . GLU B 1 39 ? 4.758 -2.322 29.453 1 53.97 39 GLU B N 1
ATOM 4025 C CA . GLU B 1 39 ? 5.738 -1.247 29.578 1 53.97 39 GLU B CA 1
ATOM 4026 C C . GLU B 1 39 ? 5.078 0.121 29.438 1 53.97 39 GLU B C 1
ATOM 4028 O O . GLU B 1 39 ? 5.633 1.133 29.859 1 53.97 39 GLU B O 1
ATOM 4033 N N . PHE B 1 40 ? 3.986 0.083 28.766 1 55.44 40 PHE B N 1
ATOM 4034 C CA . PHE B 1 40 ? 3.492 1.426 28.484 1 55.44 40 PHE B CA 1
ATOM 4035 C C . PHE B 1 40 ? 2.18 1.684 29.219 1 55.44 40 PHE B C 1
ATOM 4037 O O . PHE B 1 40 ? 1.242 0.889 29.109 1 55.44 40 PHE B O 1
ATOM 4044 N N . ASN B 1 41 ? 2.285 2.33 30.312 1 53 41 ASN B N 1
ATOM 4045 C CA . ASN B 1 41 ? 1.038 2.859 30.844 1 53 41 ASN B CA 1
ATOM 4046 C C . ASN B 1 41 ? 0.25 3.631 29.797 1 53 41 ASN B C 1
ATOM 4048 O O . ASN B 1 41 ? 0.693 4.68 29.328 1 53 41 ASN B O 1
ATOM 4052 N N . MET B 1 42 ? -0.744 3.068 29.172 1 53.34 42 MET B N 1
ATOM 4053 C CA . MET B 1 42 ? -1.483 3.479 27.984 1 53.34 42 MET B CA 1
ATOM 4054 C C . MET B 1 42 ? -2.146 4.836 28.188 1 53.34 42 MET B C 1
ATOM 4056 O O . MET B 1 42 ? -2.635 5.445 27.234 1 53.34 42 MET B O 1
ATOM 4060 N N . LYS B 1 43 ? -2.213 5.418 29.344 1 56.5 43 LYS B N 1
ATOM 4061 C CA . LYS B 1 43 ? -2.998 6.633 29.547 1 56.5 43 LYS B CA 1
ATOM 4062 C C . LYS B 1 43 ? -2.168 7.879 29.266 1 56.5 43 LYS B C 1
ATOM 4064 O O . LYS B 1 43 ? -2.719 8.945 29 1 56.5 43 LYS B O 1
ATOM 4069 N N . ASP B 1 44 ? -0.763 7.691 29.188 1 69.56 44 ASP B N 1
ATOM 4070 C CA . ASP B 1 44 ? -0.004 8.922 28.969 1 69.56 44 ASP B CA 1
ATOM 4071 C C . ASP B 1 44 ? 1.177 8.664 28.031 1 69.56 44 ASP B C 1
ATOM 4073 O O . ASP B 1 44 ? 2.314 8.523 28.484 1 69.56 44 ASP B O 1
ATOM 4077 N N . PHE B 1 45 ? 0.788 8.688 26.766 1 82.62 45 PHE B N 1
ATOM 4078 C CA . PHE B 1 45 ? 1.861 8.445 25.812 1 82.62 45 PHE B CA 1
ATOM 4079 C C . PHE B 1 45 ? 2.814 9.633 25.75 1 82.62 45 PHE B C 1
ATOM 4081 O O . PHE B 1 45 ? 2.379 10.773 25.609 1 82.62 45 PHE B O 1
ATOM 4088 N N . SER B 1 46 ? 4.113 9.312 26.078 1 88.25 46 SER B N 1
ATOM 4089 C CA . SER B 1 46 ? 5.188 10.281 25.891 1 88.25 46 SER B CA 1
ATOM 4090 C C . SER B 1 46 ? 5.934 10.055 24.578 1 88.25 46 SER B C 1
ATOM 4092 O O . SER B 1 46 ? 5.809 8.992 23.969 1 88.25 46 SER B O 1
ATOM 4094 N N . PRO B 1 47 ? 6.617 11.055 24.109 1 91.06 47 PRO B N 1
ATOM 4095 C CA . PRO B 1 47 ? 7.438 10.867 22.906 1 91.06 47 PRO B CA 1
ATOM 4096 C C . PRO B 1 47 ? 8.422 9.703 23.047 1 91.06 47 PRO B C 1
ATOM 4098 O O . PRO B 1 47 ? 8.633 8.953 22.094 1 91.06 47 PRO B O 1
ATOM 4101 N N . ASP B 1 48 ? 8.977 9.523 24.25 1 90.12 48 ASP B N 1
ATOM 4102 C CA . ASP B 1 48 ? 9.922 8.438 24.484 1 90.12 48 ASP B CA 1
ATOM 4103 C C . ASP B 1 48 ? 9.266 7.078 24.219 1 90.12 48 ASP B C 1
ATOM 4105 O O . ASP B 1 48 ? 9.852 6.219 23.562 1 90.12 48 ASP B O 1
ATOM 4109 N N . GLN B 1 49 ? 8.094 6.992 24.703 1 89.62 49 GLN B N 1
ATOM 4110 C CA . GLN B 1 49 ? 7.383 5.727 24.578 1 89.62 49 GLN B CA 1
ATOM 4111 C C . GLN B 1 49 ? 7.043 5.434 23.109 1 89.62 49 GLN B C 1
ATOM 4113 O O . GLN B 1 49 ? 7.191 4.301 22.656 1 89.62 49 GLN B O 1
ATOM 4118 N N . THR B 1 50 ? 6.605 6.402 22.406 1 92.88 50 THR B N 1
ATOM 4119 C CA . THR B 1 50 ? 6.219 6.188 21.016 1 92.88 50 THR B CA 1
ATOM 4120 C C . THR B 1 50 ? 7.445 5.938 20.141 1 92.88 50 THR B C 1
ATOM 4122 O O . THR B 1 50 ? 7.375 5.195 19.156 1 92.88 50 THR B O 1
ATOM 4125 N N . ILE B 1 51 ? 8.602 6.562 20.531 1 93.44 51 ILE B N 1
ATOM 4126 C CA . ILE B 1 51 ? 9.844 6.305 19.812 1 93.44 51 ILE B CA 1
ATOM 4127 C C . ILE B 1 51 ? 10.234 4.836 19.953 1 93.44 51 ILE B C 1
ATOM 4129 O O . ILE B 1 51 ? 10.562 4.172 18.969 1 93.44 51 ILE B O 1
ATOM 4133 N N . ILE B 1 52 ? 10.133 4.398 21.172 1 93.12 52 ILE B N 1
ATOM 4134 C CA . ILE B 1 52 ? 10.469 3.008 21.453 1 93.12 52 ILE B CA 1
ATOM 4135 C C . ILE B 1 52 ? 9.477 2.082 20.766 1 93.12 52 ILE B C 1
ATOM 4137 O O . ILE B 1 52 ? 9.867 1.078 20.156 1 93.12 52 ILE B O 1
ATOM 4141 N N . LEU B 1 53 ? 8.211 2.432 20.844 1 91.69 53 LEU B N 1
ATOM 4142 C CA . LEU B 1 53 ? 7.18 1.63 20.188 1 91.69 53 LEU B CA 1
ATOM 4143 C C . LEU B 1 53 ? 7.426 1.543 18.688 1 91.69 53 LEU B C 1
ATOM 4145 O O . LEU B 1 53 ? 7.188 0.5 18.078 1 91.69 53 LEU B O 1
ATOM 4149 N N . ALA B 1 54 ? 7.887 2.633 18.109 1 93.44 54 ALA B N 1
ATOM 4150 C CA . ALA B 1 54 ? 8.195 2.629 16.688 1 93.44 54 ALA B CA 1
ATOM 4151 C C . ALA B 1 54 ? 9.266 1.593 16.359 1 93.44 54 ALA B C 1
ATOM 4153 O O . ALA B 1 54 ? 9.156 0.87 15.367 1 93.44 54 ALA B O 1
ATOM 4154 N N . LYS B 1 55 ? 10.273 1.521 17.234 1 94.12 55 LYS B N 1
ATOM 4155 C CA . LYS B 1 55 ? 11.336 0.545 17.031 1 94.12 55 LYS B CA 1
ATOM 4156 C C . LYS B 1 55 ? 10.812 -0.88 17.188 1 94.12 55 LYS B C 1
ATOM 4158 O O . LYS B 1 55 ? 11.18 -1.766 16.406 1 94.12 55 LYS B O 1
ATOM 4163 N N . ILE B 1 56 ? 9.977 -1.032 18.109 1 91.25 56 ILE B N 1
ATOM 4164 C CA . ILE B 1 56 ? 9.406 -2.35 18.375 1 91.25 56 ILE B CA 1
ATOM 4165 C C . ILE B 1 56 ? 8.547 -2.781 17.188 1 91.25 56 ILE B C 1
ATOM 4167 O O . ILE B 1 56 ? 8.641 -3.92 16.719 1 91.25 56 ILE B O 1
ATOM 4171 N N . ARG B 1 57 ? 7.715 -1.892 16.703 1 89.62 57 ARG B N 1
ATOM 4172 C CA . ARG B 1 57 ? 6.852 -2.197 15.57 1 89.62 57 ARG B CA 1
ATOM 4173 C C . ARG B 1 57 ? 7.676 -2.559 14.344 1 89.62 57 ARG B C 1
ATOM 4175 O O . ARG B 1 57 ? 7.266 -3.396 13.539 1 89.62 57 ARG B O 1
ATOM 4182 N N . HIS B 1 58 ? 8.797 -1.906 14.211 1 90.5 58 HIS B N 1
ATOM 4183 C CA . HIS B 1 58 ? 9.68 -2.232 13.102 1 90.5 58 HIS B CA 1
ATOM 4184 C C . HIS B 1 58 ? 10.188 -3.666 13.203 1 90.5 58 HIS B C 1
ATOM 4186 O O . HIS B 1 58 ? 10.227 -4.391 12.203 1 90.5 58 HIS B O 1
ATOM 4192 N N . ILE B 1 59 ? 10.562 -4.055 14.359 1 91 59 ILE B N 1
ATOM 4193 C CA . ILE B 1 59 ? 11.039 -5.41 14.594 1 91 59 ILE B CA 1
ATOM 4194 C C . ILE B 1 59 ? 9.906 -6.406 14.336 1 91 59 ILE B C 1
ATOM 4196 O O . ILE B 1 59 ? 10.117 -7.445 13.711 1 91 59 ILE B O 1
ATOM 4200 N N . GLU B 1 60 ? 8.688 -6.066 14.758 1 86.5 60 GLU B N 1
ATOM 4201 C CA . GLU B 1 60 ? 7.523 -6.922 14.531 1 86.5 60 GLU B CA 1
ATOM 4202 C C . GLU B 1 60 ? 7.258 -7.105 13.039 1 86.5 60 GLU B C 1
ATOM 4204 O O . GLU B 1 60 ? 6.891 -8.195 12.594 1 86.5 60 GLU B O 1
ATOM 4209 N N . GLU B 1 61 ? 7.391 -6.07 12.367 1 87 61 GLU B N 1
ATOM 4210 C CA . GLU B 1 61 ? 7.203 -6.137 10.922 1 87 61 GLU B CA 1
ATOM 4211 C C . GLU B 1 61 ? 8.203 -7.09 10.273 1 87 61 GLU B C 1
ATOM 4213 O O . GLU B 1 61 ? 7.84 -7.867 9.391 1 87 61 GLU B O 1
ATOM 4218 N N . LEU B 1 62 ? 9.445 -7.035 10.695 1 89.44 62 LEU B N 1
ATOM 4219 C CA . LEU B 1 62 ? 10.477 -7.918 10.156 1 89.44 62 LEU B CA 1
ATOM 4220 C C . LEU B 1 62 ? 10.195 -9.367 10.539 1 89.44 62 LEU B C 1
ATOM 4222 O O . LEU B 1 62 ? 10.422 -10.281 9.734 1 89.44 62 LEU B O 1
ATOM 4226 N N . GLU B 1 63 ? 9.648 -9.547 11.688 1 85.69 63 GLU B N 1
ATOM 4227 C CA . GLU B 1 63 ? 9.289 -10.891 12.125 1 85.69 63 GLU B CA 1
ATOM 4228 C C . GLU B 1 63 ? 8.117 -11.445 11.312 1 85.69 63 GLU B C 1
ATOM 4230 O O . GLU B 1 63 ? 8.109 -12.625 10.953 1 85.69 63 GLU B O 1
ATOM 4235 N N . ARG B 1 64 ? 7.18 -10.625 11.109 1 84.94 64 ARG B N 1
ATOM 4236 C CA . ARG B 1 64 ? 6.062 -11.016 10.258 1 84.94 64 ARG B CA 1
ATOM 4237 C C . ARG B 1 64 ? 6.539 -11.391 8.867 1 84.94 64 ARG B C 1
ATOM 4239 O O . ARG B 1 64 ? 6.07 -12.375 8.281 1 84.94 64 ARG B O 1
ATOM 4246 N N . LEU B 1 65 ? 7.461 -10.641 8.367 1 87.62 65 LEU B N 1
ATOM 4247 C CA . LEU B 1 65 ? 8.008 -10.922 7.039 1 87.62 65 LEU B CA 1
ATOM 4248 C C . LEU B 1 65 ? 8.734 -12.258 7.02 1 87.62 65 LEU B C 1
ATOM 4250 O O . LEU B 1 65 ? 8.734 -12.961 6.004 1 87.62 65 LEU B O 1
ATOM 4254 N N . SER B 1 66 ? 9.367 -12.555 8.148 1 87.88 66 SER B N 1
ATOM 4255 C CA . SER B 1 66 ? 10.039 -13.844 8.242 1 87.88 66 SER B CA 1
ATOM 4256 C C . SER B 1 66 ? 9.039 -14.992 8.109 1 87.88 66 SER B C 1
ATOM 4258 O O . SER B 1 66 ? 9.297 -15.961 7.383 1 87.88 66 SER B O 1
ATOM 4260 N N . ALA B 1 67 ? 7.926 -14.852 8.781 1 84.25 67 ALA B N 1
ATOM 4261 C CA . ALA B 1 67 ? 6.879 -15.867 8.656 1 84.25 67 ALA B CA 1
ATOM 4262 C C . ALA B 1 67 ? 6.34 -15.93 7.23 1 84.25 67 ALA B C 1
ATOM 4264 O O . ALA B 1 67 ? 6.082 -17.016 6.707 1 84.25 67 ALA B O 1
ATOM 4265 N N . CYS B 1 68 ? 6.168 -14.836 6.676 1 88.44 68 CYS B N 1
ATOM 4266 C CA . CYS B 1 68 ? 5.691 -14.75 5.301 1 88.44 68 CYS B CA 1
ATOM 4267 C C . CYS B 1 68 ? 6.664 -15.438 4.344 1 88.44 68 CYS B C 1
ATOM 4269 O O . CYS B 1 68 ? 6.242 -16.125 3.41 1 88.44 68 CYS B O 1
ATOM 4271 N N . THR B 1 69 ? 7.93 -15.25 4.57 1 89.69 69 THR B N 1
ATOM 4272 C CA . THR B 1 69 ? 8.945 -15.836 3.705 1 89.69 69 THR B CA 1
ATOM 4273 C C . THR B 1 69 ? 8.914 -17.359 3.797 1 89.69 69 THR B C 1
ATOM 4275 O O . THR B 1 69 ? 9.062 -18.047 2.789 1 89.69 69 THR B O 1
ATOM 4278 N N . VAL B 1 70 ? 8.664 -17.875 4.957 1 90.94 70 VAL B N 1
ATOM 4279 C CA . VAL B 1 70 ? 8.555 -19.312 5.137 1 90.94 70 VAL B CA 1
ATOM 4280 C C . VAL B 1 70 ? 7.336 -19.828 4.375 1 90.94 70 VAL B C 1
ATOM 4282 O O . VAL B 1 70 ? 7.398 -20.891 3.748 1 90.94 70 VAL B O 1
ATOM 4285 N N . PHE B 1 71 ? 6.312 -19.141 4.469 1 93.62 71 PHE B N 1
ATOM 4286 C CA . PHE B 1 71 ? 5.098 -19.516 3.76 1 93.62 71 PHE B CA 1
ATOM 4287 C C . PHE B 1 71 ? 5.328 -19.531 2.254 1 93.62 71 PHE B C 1
ATOM 4289 O O . PHE B 1 71 ? 4.961 -20.484 1.57 1 93.62 71 PHE B O 1
ATOM 4296 N N . VAL B 1 72 ? 5.957 -18.469 1.756 1 94.44 72 VAL B N 1
ATOM 4297 C CA . VAL B 1 72 ? 6.242 -18.359 0.329 1 94.44 72 VAL B CA 1
ATOM 4298 C C . VAL B 1 72 ? 7.164 -19.5 -0.104 1 94.44 72 VAL B C 1
ATOM 4300 O O . VAL B 1 72 ? 7 -20.062 -1.189 1 94.44 72 VAL B O 1
ATOM 4303 N N . GLU B 1 73 ? 8.102 -19.797 0.717 1 94.19 73 GLU B N 1
ATOM 4304 C CA . GLU B 1 73 ? 9 -20.922 0.456 1 94.19 73 GLU B CA 1
ATOM 4305 C C . GLU B 1 73 ? 8.211 -22.219 0.3 1 94.19 73 GLU B C 1
ATOM 4307 O O . GLU B 1 73 ? 8.477 -23 -0.618 1 94.19 73 GLU B O 1
ATOM 4312 N N . THR B 1 74 ? 7.305 -22.422 1.176 1 95.38 74 THR B N 1
ATOM 4313 C CA . THR B 1 74 ? 6.477 -23.625 1.128 1 95.38 74 THR B CA 1
ATOM 4314 C C . THR B 1 74 ? 5.656 -23.656 -0.159 1 95.38 74 THR B C 1
ATOM 4316 O O . THR B 1 74 ? 5.551 -24.719 -0.799 1 95.38 74 THR B O 1
ATOM 4319 N N . ILE B 1 75 ? 5.094 -22.562 -0.521 1 96.75 75 ILE B N 1
ATOM 4320 C CA . ILE B 1 75 ? 4.324 -22.484 -1.756 1 96.75 75 ILE B CA 1
ATOM 4321 C C . ILE B 1 75 ? 5.219 -22.812 -2.947 1 96.75 75 ILE B C 1
ATOM 4323 O O . ILE B 1 75 ? 4.82 -23.562 -3.838 1 96.75 75 ILE B O 1
ATOM 4327 N N . GLY B 1 76 ? 6.418 -22.219 -2.916 1 95.25 76 GLY B N 1
ATOM 4328 C CA . GLY B 1 76 ? 7.363 -22.516 -3.98 1 95.25 76 GLY B CA 1
ATOM 4329 C C . GLY B 1 76 ? 7.664 -24 -4.113 1 95.25 76 GLY B C 1
ATOM 4330 O O . GLY B 1 76 ? 7.738 -24.516 -5.223 1 95.25 76 GLY B O 1
ATOM 4331 N N . LEU B 1 77 ? 7.793 -24.641 -3.023 1 94.5 77 LEU B N 1
ATOM 4332 C CA . LEU B 1 77 ? 8.062 -26.078 -3.012 1 94.5 77 LEU B CA 1
ATOM 4333 C C . LEU B 1 77 ? 6.883 -26.859 -3.576 1 94.5 77 LEU B C 1
ATOM 4335 O O . LEU B 1 77 ? 7.07 -27.797 -4.359 1 94.5 77 LEU B O 1
ATOM 4339 N N . ILE B 1 78 ? 5.762 -26.484 -3.199 1 96.25 78 ILE B N 1
ATOM 4340 C CA . ILE B 1 78 ? 4.559 -27.156 -3.666 1 96.25 78 ILE B CA 1
ATOM 4341 C C . ILE B 1 78 ? 4.426 -27 -5.18 1 96.25 78 ILE B C 1
ATOM 4343 O O . ILE B 1 78 ? 4.102 -27.953 -5.887 1 96.25 78 ILE B O 1
ATOM 4347 N N . ILE B 1 79 ? 4.668 -25.797 -5.656 1 96.5 79 ILE B N 1
ATOM 4348 C CA . ILE B 1 79 ? 4.605 -25.547 -7.094 1 96.5 79 ILE B CA 1
ATOM 4349 C C . ILE B 1 79 ? 5.562 -26.469 -7.824 1 96.5 79 ILE B C 1
ATOM 4351 O O . ILE B 1 79 ? 5.184 -27.109 -8.805 1 96.5 79 ILE B O 1
ATOM 4355 N N . HIS B 1 80 ? 6.734 -26.625 -7.301 1 94.62 80 HIS B N 1
ATOM 4356 C CA . HIS B 1 80 ? 7.738 -27.5 -7.91 1 94.62 80 HIS B CA 1
ATOM 4357 C C . HIS B 1 80 ? 7.254 -28.938 -7.965 1 94.62 80 HIS B C 1
ATOM 4359 O O . HIS B 1 80 ? 7.367 -29.594 -9 1 94.62 80 HIS B O 1
ATOM 4365 N N . GLN B 1 81 ? 6.637 -29.375 -6.953 1 94.12 81 GLN B N 1
ATOM 4366 C CA . GLN B 1 81 ? 6.223 -30.781 -6.863 1 94.12 81 GLN B CA 1
ATOM 4367 C C . GLN B 1 81 ? 4.977 -31.031 -7.703 1 94.12 81 GLN B C 1
ATOM 4369 O O . GLN B 1 81 ? 4.816 -32.125 -8.273 1 94.12 81 GLN B O 1
ATOM 4374 N N . ILE B 1 82 ? 4.098 -30.062 -7.711 1 95.94 82 ILE B N 1
ATOM 4375 C CA . ILE B 1 82 ? 2.908 -30.203 -8.547 1 95.94 82 ILE B CA 1
ATOM 4376 C C . ILE B 1 82 ? 3.307 -30.188 -10.016 1 95.94 82 ILE B C 1
ATOM 4378 O O . ILE B 1 82 ? 2.715 -30.906 -10.836 1 95.94 82 ILE B O 1
ATOM 4382 N N . GLN B 1 83 ? 4.316 -29.422 -10.352 1 93 83 GLN B N 1
ATOM 4383 C CA . GLN B 1 83 ? 4.844 -29.422 -11.719 1 93 83 GLN B CA 1
ATOM 4384 C C . GLN B 1 83 ? 5.422 -30.781 -12.078 1 93 83 GLN B C 1
ATOM 4386 O O . GLN B 1 83 ? 5.254 -31.25 -13.211 1 93 83 GLN B O 1
ATOM 4391 N N . ALA B 1 84 ? 6.043 -31.422 -11.141 1 93 84 ALA B N 1
ATOM 4392 C CA . ALA B 1 84 ? 6.539 -32.781 -11.352 1 93 84 ALA B CA 1
ATOM 4393 C C . ALA B 1 84 ? 5.387 -33.75 -11.562 1 93 84 ALA B C 1
ATOM 4395 O O . ALA B 1 84 ? 5.449 -34.625 -12.438 1 93 84 ALA B O 1
ATOM 4396 N N . GLU B 1 85 ? 4.375 -33.594 -10.789 1 94.88 85 GLU B N 1
ATOM 4397 C CA . GLU B 1 85 ? 3.205 -34.438 -10.93 1 94.88 85 GLU B CA 1
ATOM 4398 C C . GLU B 1 85 ? 2.539 -34.25 -12.289 1 94.88 85 GLU B C 1
ATOM 4400 O O . GLU B 1 85 ? 2.09 -35.219 -12.898 1 94.88 85 GLU B O 1
ATOM 4405 N N . ARG B 1 86 ? 2.436 -33.031 -12.641 1 94.12 86 ARG B N 1
ATOM 4406 C CA . ARG B 1 86 ? 1.892 -32.75 -13.969 1 94.12 86 ARG B CA 1
ATOM 4407 C C . ARG B 1 86 ? 2.67 -33.5 -15.047 1 94.12 86 ARG B C 1
ATOM 4409 O O . ARG B 1 86 ? 2.076 -34.156 -15.906 1 94.12 86 ARG B O 1
ATOM 4416 N N . GLY B 1 87 ? 4.008 -33.406 -14.992 1 89.56 87 GLY B N 1
ATOM 4417 C CA . GLY B 1 87 ? 4.844 -34.094 -15.969 1 89.56 87 GLY B CA 1
ATOM 4418 C C . GLY B 1 87 ? 4.641 -35.594 -15.977 1 89.56 87 GLY B C 1
ATOM 4419 O O . GLY B 1 87 ? 4.445 -36.188 -17.031 1 89.56 87 GLY B O 1
ATOM 4420 N N . ALA B 1 88 ? 4.633 -36.219 -14.836 1 91.38 88 ALA B N 1
ATOM 4421 C CA . ALA B 1 88 ? 4.461 -37.656 -14.711 1 91.38 88 ALA B CA 1
ATOM 4422 C C . ALA B 1 88 ? 3.08 -38.094 -15.203 1 91.38 88 ALA B C 1
ATOM 4424 O O . ALA B 1 88 ? 2.941 -39.125 -15.859 1 91.38 88 ALA B O 1
ATOM 4425 N N . SER B 1 89 ? 2.082 -37.312 -14.859 1 93.75 89 SER B N 1
ATOM 4426 C CA . SER B 1 89 ? 0.717 -37.625 -15.266 1 93.75 89 SER B CA 1
ATOM 4427 C C . SER B 1 89 ? 0.563 -37.531 -16.781 1 93.75 89 SER B C 1
ATOM 4429 O O . SER B 1 89 ? -0.112 -38.375 -17.391 1 93.75 89 SER B O 1
ATOM 4431 N N . CYS B 1 90 ? 1.188 -36.562 -17.312 1 88.12 90 CYS B N 1
ATOM 4432 C CA . CYS B 1 90 ? 1.127 -36.406 -18.766 1 88.12 90 CYS B CA 1
ATOM 4433 C C . CYS B 1 90 ? 1.791 -37.562 -19.469 1 88.12 90 CYS B C 1
ATOM 4435 O O . CYS B 1 90 ? 1.245 -38.125 -20.422 1 88.12 90 CYS B O 1
ATOM 4437 N N . LEU B 1 91 ? 2.965 -38.031 -18.984 1 85.19 91 LEU B N 1
ATOM 4438 C CA . LEU B 1 91 ? 3.656 -39.188 -19.578 1 85.19 91 LEU B CA 1
ATOM 4439 C C . LEU B 1 91 ? 2.857 -40.469 -19.375 1 85.19 91 LEU B C 1
ATOM 4441 O O . LEU B 1 91 ? 2.816 -41.312 -20.266 1 85.19 91 LEU B O 1
ATOM 4445 N N . TYR B 1 92 ? 2.271 -40.531 -18.266 1 90.81 92 TYR B N 1
ATOM 4446 C CA . TYR B 1 92 ? 1.427 -41.688 -17.969 1 90.81 92 TYR B CA 1
ATOM 4447 C C . TYR B 1 92 ? 0.268 -41.75 -18.953 1 90.81 92 TYR B C 1
ATOM 4449 O O . TYR B 1 92 ? 0.017 -42.812 -19.531 1 90.81 92 TYR B O 1
ATOM 4457 N N . LEU B 1 93 ? -0.404 -40.719 -19.172 1 89.62 93 LEU B N 1
ATOM 4458 C CA . LEU B 1 93 ? -1.528 -40.656 -20.094 1 89.62 93 LEU B CA 1
ATOM 4459 C C . LEU B 1 93 ? -1.062 -40.906 -21.531 1 89.62 93 LEU B C 1
ATOM 4461 O O . LEU B 1 93 ? -1.699 -41.656 -22.266 1 89.62 93 LEU B O 1
ATOM 4465 N N . ALA B 1 94 ? 0.018 -40.312 -21.891 1 82.44 94 ALA B N 1
ATOM 4466 C CA . ALA B 1 94 ? 0.532 -40.406 -23.25 1 82.44 94 ALA B CA 1
ATOM 4467 C C . ALA B 1 94 ? 0.933 -41.844 -23.562 1 82.44 94 ALA B C 1
ATOM 4469 O O . ALA B 1 94 ? 0.87 -42.281 -24.719 1 82.44 94 ALA B O 1
ATOM 4470 N N . SER B 1 95 ? 1.299 -42.656 -22.578 1 83.94 95 SER B N 1
ATOM 4471 C CA . SER B 1 95 ? 1.733 -44.031 -22.766 1 83.94 95 SER B CA 1
ATOM 4472 C C . SER B 1 95 ? 0.602 -45 -22.484 1 83.94 95 SER B C 1
ATOM 4474 O O . SER B 1 95 ? 0.837 -46.219 -22.344 1 83.94 95 SER B O 1
ATOM 4476 N N . ALA B 1 96 ? -0.576 -44.469 -22.281 1 86.88 96 ALA B N 1
ATOM 4477 C CA . ALA B 1 96 ? -1.739 -45.281 -21.953 1 86.88 96 ALA B CA 1
ATOM 4478 C C . ALA B 1 96 ? -1.488 -46.125 -20.703 1 86.88 96 ALA B C 1
ATOM 4480 O O . ALA B 1 96 ? -1.846 -47.281 -20.641 1 86.88 96 ALA B O 1
ATOM 4481 N N . GLY B 1 97 ? -0.712 -45.469 -19.734 1 87.94 97 GLY B N 1
ATOM 4482 C CA . GLY B 1 97 ? -0.5 -46.062 -18.422 1 87.94 97 GLY B CA 1
ATOM 4483 C C . GLY B 1 97 ? 0.69 -47 -18.375 1 87.94 97 GLY B C 1
ATOM 4484 O O . GLY B 1 97 ? 0.985 -47.594 -17.344 1 87.94 97 GLY B O 1
ATOM 4485 N N . GLN B 1 98 ? 1.418 -47.156 -19.469 1 87 98 GLN B N 1
ATOM 4486 C CA . GLN B 1 98 ? 2.502 -48.125 -19.547 1 87 98 GLN B CA 1
ATOM 4487 C C . GLN B 1 98 ? 3.777 -47.594 -18.906 1 87 98 GLN B C 1
ATOM 4489 O O . GLN B 1 98 ? 4.645 -48.375 -18.5 1 87 98 GLN B O 1
ATOM 4494 N N . ARG B 1 99 ? 3.855 -46.344 -18.906 1 85 99 ARG B N 1
ATOM 4495 C CA . ARG B 1 99 ? 5.055 -45.719 -18.344 1 85 99 ARG B CA 1
ATOM 4496 C C . ARG B 1 99 ? 4.699 -44.781 -17.203 1 85 99 ARG B C 1
ATOM 4498 O O . ARG B 1 99 ? 3.59 -44.25 -17.156 1 85 99 ARG B O 1
ATOM 4505 N N . PHE B 1 100 ? 5.562 -44.625 -16.203 1 86.06 100 PHE B N 1
ATOM 4506 C CA . PHE B 1 100 ? 5.586 -43.594 -15.164 1 86.06 100 PHE B CA 1
ATOM 4507 C C . PHE B 1 100 ? 4.496 -43.844 -14.125 1 86.06 100 PHE B C 1
ATOM 4509 O O . PHE B 1 100 ? 4.137 -42.969 -13.359 1 86.06 100 PHE B O 1
ATOM 4516 N N . GLY B 1 101 ? 3.887 -45 -14.18 1 89.31 101 GLY B N 1
ATOM 4517 C CA . GLY B 1 101 ? 2.896 -45.344 -13.164 1 89.31 101 GLY B CA 1
ATOM 4518 C C . GLY B 1 101 ? 3.453 -45.344 -11.758 1 89.31 101 GLY B C 1
ATOM 4519 O O . GLY B 1 101 ? 2.887 -44.688 -10.867 1 89.31 101 GLY B O 1
ATOM 4520 N N . ARG B 1 102 ? 4.551 -45.969 -11.578 1 91.06 102 ARG B N 1
ATOM 4521 C CA . ARG B 1 102 ? 5.168 -46.031 -10.258 1 91.06 102 ARG B CA 1
ATOM 4522 C C . ARG B 1 102 ? 5.711 -44.688 -9.836 1 91.06 102 ARG B C 1
ATOM 4524 O O . ARG B 1 102 ? 5.52 -44.25 -8.695 1 91.06 102 ARG B O 1
ATOM 4531 N N . GLU B 1 103 ? 6.414 -44.031 -10.734 1 89.19 103 GLU B N 1
ATOM 4532 C CA . GLU B 1 103 ? 6.961 -42.719 -10.445 1 89.19 103 GLU B CA 1
ATOM 4533 C C . GLU B 1 103 ? 5.859 -41.719 -10.055 1 89.19 103 GLU B C 1
ATOM 4535 O O . GLU B 1 103 ? 6.016 -40.969 -9.109 1 89.19 103 GLU B O 1
ATOM 4540 N N . ARG B 1 104 ? 4.812 -41.75 -10.812 1 93.5 104 ARG B N 1
ATOM 4541 C CA . ARG B 1 104 ? 3.678 -40.875 -10.539 1 93.5 104 ARG B CA 1
ATOM 4542 C C . ARG B 1 104 ? 3.113 -41.156 -9.148 1 93.5 104 ARG B C 1
ATOM 4544 O O . ARG B 1 104 ? 2.816 -40.219 -8.406 1 93.5 104 ARG B O 1
ATOM 4551 N N . SER B 1 105 ? 3.027 -42.406 -8.797 1 94.5 105 SER B N 1
ATOM 4552 C CA . SER B 1 105 ? 2.514 -42.781 -7.484 1 94.5 105 SER B CA 1
ATOM 4553 C C . SER B 1 105 ? 3.414 -42.25 -6.371 1 94.5 105 SER B C 1
ATOM 4555 O O . SER B 1 105 ? 2.926 -41.75 -5.344 1 94.5 105 SER B O 1
ATOM 4557 N N . ASP B 1 106 ? 4.684 -42.312 -6.543 1 93.44 106 ASP B N 1
ATOM 4558 C CA . ASP B 1 106 ? 5.633 -41.812 -5.566 1 93.44 106 ASP B CA 1
ATOM 4559 C C . ASP B 1 106 ? 5.488 -40.281 -5.406 1 93.44 106 ASP B C 1
ATOM 4561 O O . ASP B 1 106 ? 5.512 -39.781 -4.289 1 93.44 106 ASP B O 1
ATOM 4565 N N . ILE B 1 107 ? 5.371 -39.625 -6.48 1 94.31 107 ILE B N 1
ATOM 4566 C CA . ILE B 1 107 ? 5.242 -38.188 -6.48 1 94.31 107 ILE B CA 1
ATOM 4567 C C . ILE B 1 107 ? 3.959 -37.781 -5.758 1 94.31 107 ILE B C 1
ATOM 4569 O O . ILE B 1 107 ? 3.961 -36.844 -4.949 1 94.31 107 ILE B O 1
ATOM 4573 N N . ILE B 1 108 ? 2.875 -38.469 -6.043 1 95.94 108 ILE B N 1
ATOM 4574 C CA . ILE B 1 108 ? 1.588 -38.188 -5.422 1 95.94 108 ILE B CA 1
ATOM 4575 C C . ILE B 1 108 ? 1.695 -38.344 -3.906 1 95.94 108 ILE B C 1
ATOM 4577 O O . ILE B 1 108 ? 1.182 -37.531 -3.15 1 95.94 108 ILE B O 1
ATOM 4581 N N . GLU B 1 109 ? 2.383 -39.406 -3.494 1 94.31 109 GLU B N 1
ATOM 4582 C CA . GLU B 1 109 ? 2.572 -39.625 -2.064 1 94.31 109 GLU B CA 1
ATOM 4583 C C . GLU B 1 109 ? 3.344 -38.5 -1.419 1 94.31 109 GLU B C 1
ATOM 4585 O O . GLU B 1 109 ? 2.967 -38 -0.351 1 94.31 109 GLU B O 1
ATOM 4590 N N . GLN B 1 110 ? 4.363 -38.062 -2.027 1 92.88 110 GLN B N 1
ATOM 4591 C CA . GLN B 1 110 ? 5.141 -36.938 -1.532 1 92.88 110 GLN B CA 1
ATOM 4592 C C . GLN B 1 110 ? 4.297 -35.656 -1.495 1 92.88 110 GLN B C 1
ATOM 4594 O O . GLN B 1 110 ? 4.375 -34.875 -0.541 1 92.88 110 GLN B O 1
ATOM 4599 N N . ASN B 1 111 ? 3.506 -35.438 -2.527 1 95.06 111 ASN B N 1
ATOM 4600 C CA . ASN B 1 111 ? 2.682 -34.25 -2.627 1 95.06 111 ASN B CA 1
ATOM 4601 C C . ASN B 1 111 ? 1.609 -34.219 -1.542 1 95.06 111 ASN B C 1
ATOM 4603 O O . ASN B 1 111 ? 1.231 -33.125 -1.071 1 95.06 111 ASN B O 1
ATOM 4607 N N . GLN B 1 112 ? 1.135 -35.375 -1.167 1 93.19 112 GLN B N 1
ATOM 4608 C CA . GLN B 1 112 ? 0.165 -35.438 -0.079 1 93.19 112 GLN B CA 1
ATOM 4609 C C . GLN B 1 112 ? 0.786 -34.969 1.236 1 93.19 112 GLN B C 1
ATOM 4611 O O . GLN B 1 112 ? 0.135 -34.281 2.031 1 93.19 112 GLN B O 1
ATOM 4616 N N . GLY B 1 113 ? 2.047 -35.312 1.44 1 92.38 113 GLY B N 1
ATOM 4617 C CA . GLY B 1 113 ? 2.766 -34.812 2.594 1 92.38 113 GLY B CA 1
ATOM 4618 C C . GLY B 1 113 ? 2.986 -33.312 2.537 1 92.38 113 GLY B C 1
ATOM 4619 O O . GLY B 1 113 ? 2.889 -32.625 3.557 1 92.38 113 GLY B O 1
ATOM 4620 N N . LEU B 1 114 ? 3.236 -32.812 1.423 1 92.69 114 LEU B N 1
ATOM 4621 C CA . LEU B 1 114 ? 3.498 -31.406 1.246 1 92.69 114 LEU B CA 1
ATOM 4622 C C . LEU B 1 114 ? 2.229 -30.578 1.465 1 92.69 114 LEU B C 1
ATOM 4624 O O . LEU B 1 114 ? 2.293 -29.438 1.927 1 92.69 114 LEU B O 1
ATOM 4628 N N . GLU B 1 115 ? 1.081 -31.172 1.064 1 93.56 115 GLU B N 1
ATOM 4629 C CA . GLU B 1 115 ? -0.173 -30.484 1.356 1 93.56 115 GLU B CA 1
ATOM 4630 C C . GLU B 1 115 ? -0.33 -30.234 2.854 1 93.56 115 GLU B C 1
ATOM 4632 O O . GLU B 1 115 ? -0.767 -29.156 3.266 1 93.56 115 GLU B O 1
ATOM 4637 N N . LEU B 1 116 ? 0.015 -31.219 3.645 1 91.5 116 LEU B N 1
ATOM 4638 C CA . LEU B 1 116 ? -0.047 -31.062 5.094 1 91.5 116 LEU B CA 1
ATOM 4639 C C . LEU B 1 116 ? 0.891 -29.953 5.559 1 91.5 116 LEU B C 1
ATOM 4641 O O . LEU B 1 116 ? 0.533 -29.156 6.43 1 91.5 116 LEU B O 1
ATOM 4645 N N . ARG B 1 117 ? 2.02 -29.891 4.977 1 91.5 117 ARG B N 1
ATOM 4646 C CA . ARG B 1 117 ? 2.977 -28.844 5.301 1 91.5 117 ARG B CA 1
ATOM 4647 C C . ARG B 1 117 ? 2.436 -27.469 4.91 1 91.5 117 ARG B C 1
ATOM 4649 O O . ARG B 1 117 ? 2.67 -26.484 5.613 1 91.5 117 ARG B O 1
ATOM 4656 N N . PHE B 1 118 ? 1.764 -27.469 3.838 1 93.81 118 PHE B N 1
ATOM 4657 C CA . PHE B 1 118 ? 1.146 -26.219 3.406 1 93.81 118 PHE B CA 1
ATOM 4658 C C . PHE B 1 118 ? 0.15 -25.719 4.445 1 93.81 118 PHE B C 1
ATOM 4660 O O . PHE B 1 118 ? 0.173 -24.547 4.82 1 93.81 118 PHE B O 1
ATOM 4667 N N . ARG B 1 119 ? -0.696 -26.578 4.84 1 91.75 119 ARG B N 1
ATOM 4668 C CA . ARG B 1 119 ? -1.744 -26.219 5.789 1 91.75 119 ARG B CA 1
ATOM 4669 C C . ARG B 1 119 ? -1.148 -25.766 7.121 1 91.75 119 ARG B C 1
ATOM 4671 O O . ARG B 1 119 ? -1.658 -24.844 7.762 1 91.75 119 ARG B O 1
ATOM 4678 N N . GLU B 1 120 ? -0.053 -26.359 7.508 1 88.88 120 GLU B N 1
ATOM 4679 C CA . GLU B 1 120 ? 0.646 -25.938 8.719 1 88.88 120 GLU B CA 1
ATOM 4680 C C . GLU B 1 120 ? 1.249 -24.547 8.555 1 88.88 120 GLU B C 1
ATOM 4682 O O . GLU B 1 120 ? 1.142 -23.703 9.453 1 88.88 120 GLU B O 1
ATOM 4687 N N . ALA B 1 121 ? 1.903 -24.359 7.465 1 90.12 121 ALA B N 1
ATOM 4688 C CA . ALA B 1 121 ? 2.5 -23.062 7.184 1 90.12 121 ALA B CA 1
ATOM 4689 C C . ALA B 1 121 ? 1.431 -21.984 7.102 1 90.12 121 ALA B C 1
ATOM 4691 O O . ALA B 1 121 ? 1.647 -20.844 7.547 1 90.12 121 ALA B O 1
ATOM 4692 N N . LEU B 1 122 ? 0.295 -22.375 6.508 1 91.56 122 LEU B N 1
ATOM 4693 C CA . LEU B 1 122 ? -0.831 -21.453 6.41 1 91.56 122 LEU B CA 1
ATOM 4694 C C . LEU B 1 122 ? -1.325 -21.047 7.797 1 91.56 122 LEU B C 1
ATOM 4696 O O . LEU B 1 122 ? -1.579 -19.859 8.055 1 91.56 122 LEU B O 1
ATOM 4700 N N . GLN B 1 123 ? -1.415 -22 8.641 1 86.5 123 GLN B N 1
ATOM 4701 C CA . GLN B 1 123 ? -1.846 -21.734 10.008 1 86.5 123 GLN B CA 1
ATOM 4702 C C . GLN B 1 123 ? -0.901 -20.75 10.695 1 86.5 123 GLN B C 1
ATOM 4704 O O . GLN B 1 123 ? -1.349 -19.797 11.344 1 86.5 123 GLN B O 1
ATOM 4709 N N . ARG B 1 124 ? 0.326 -20.953 10.523 1 84.5 124 ARG B N 1
ATOM 4710 C CA . ARG B 1 124 ? 1.314 -20.062 11.117 1 84.5 124 ARG B CA 1
ATOM 4711 C C . ARG B 1 124 ? 1.217 -18.656 10.516 1 84.5 124 ARG B C 1
ATOM 4713 O O . ARG B 1 124 ? 1.307 -17.656 11.234 1 84.5 124 ARG B O 1
ATOM 4720 N N . HIS B 1 125 ? 1.006 -18.656 9.281 1 86.62 125 HIS B N 1
ATOM 4721 C CA . HIS B 1 125 ? 0.889 -17.391 8.562 1 86.62 125 HIS B CA 1
ATOM 4722 C C . HIS B 1 125 ? -0.309 -16.578 9.055 1 86.62 125 HIS B C 1
ATOM 4724 O O . HIS B 1 125 ? -0.194 -15.375 9.305 1 86.62 125 HIS B O 1
ATOM 4730 N N . LEU B 1 126 ? -1.427 -17.234 9.25 1 83.75 126 LEU B N 1
ATOM 4731 C CA . LEU B 1 126 ? -2.652 -16.562 9.664 1 83.75 126 LEU B CA 1
ATOM 4732 C C . LEU B 1 126 ? -2.584 -16.156 11.133 1 83.75 126 LEU B C 1
ATOM 4734 O O . LEU B 1 126 ? -3.195 -15.172 11.547 1 83.75 126 LEU B O 1
ATOM 4738 N N . GLU B 1 127 ? -1.833 -16.844 11.891 1 76.62 127 GLU B N 1
ATOM 4739 C CA . GLU B 1 127 ? -1.684 -16.547 13.312 1 76.62 127 GLU B CA 1
ATOM 4740 C C . GLU B 1 127 ? -0.775 -15.336 13.523 1 76.62 127 GLU B C 1
ATOM 4742 O O . GLU B 1 127 ? -1.008 -14.523 14.43 1 76.62 127 GLU B O 1
ATOM 4747 N N . HIS B 1 128 ? 0.18 -15.211 12.68 1 71 128 HIS B N 1
ATOM 4748 C CA . HIS B 1 128 ? 1.189 -14.18 12.891 1 71 128 HIS B CA 1
ATOM 4749 C C . HIS B 1 128 ? 0.859 -12.914 12.102 1 71 128 HIS B C 1
ATOM 4751 O O . HIS B 1 128 ? 1.446 -11.859 12.344 1 71 128 HIS B O 1
ATOM 4757 N N . ASP B 1 129 ? 0.025 -13.148 11.219 1 65.69 129 ASP B N 1
ATOM 4758 C CA . ASP B 1 129 ? -0.218 -11.992 10.359 1 65.69 129 ASP B CA 1
ATOM 4759 C C . ASP B 1 129 ? -1.68 -11.555 10.422 1 65.69 129 ASP B C 1
ATOM 4761 O O . ASP B 1 129 ? -2.516 -12.055 9.664 1 65.69 129 ASP B O 1
ATOM 4765 N N . SER B 1 130 ? -1.844 -10.664 11.211 1 64.81 130 SER B N 1
ATOM 4766 C CA . SER B 1 130 ? -3.191 -10.117 11.336 1 64.81 130 SER B CA 1
ATOM 4767 C C . SER B 1 130 ? -3.539 -9.227 10.148 1 64.81 130 SER B C 1
ATOM 4769 O O . SER B 1 130 ? -4.676 -8.766 10.023 1 64.81 130 SER B O 1
ATOM 4771 N N . MET B 1 131 ? -2.582 -9.211 9.25 1 71.5 131 MET B N 1
ATOM 4772 C CA . MET B 1 131 ? -2.775 -8.281 8.141 1 71.5 131 MET B CA 1
ATOM 4773 C C . MET B 1 131 ? -3.271 -9.008 6.898 1 71.5 131 MET B C 1
ATOM 4775 O O . MET B 1 131 ? -3.547 -8.375 5.875 1 71.5 131 MET B O 1
ATOM 4779 N N . VAL B 1 132 ? -3.451 -10.281 7.07 1 85.38 132 VAL B N 1
ATOM 4780 C CA . VAL B 1 132 ? -3.996 -11.008 5.926 1 85.38 132 VAL B CA 1
ATOM 4781 C C . VAL B 1 132 ? -5.418 -10.523 5.641 1 85.38 132 VAL B C 1
ATOM 4783 O O . VAL B 1 132 ? -6.297 -10.625 6.504 1 85.38 132 VAL B O 1
ATOM 4786 N N . ASP B 1 133 ? -5.609 -10.086 4.488 1 88.62 133 ASP B N 1
ATOM 4787 C CA . ASP B 1 133 ? -6.883 -9.445 4.184 1 88.62 133 ASP B CA 1
ATOM 4788 C C . ASP B 1 133 ? -7.805 -10.391 3.414 1 88.62 133 ASP B C 1
ATOM 4790 O O . ASP B 1 133 ? -7.469 -11.555 3.205 1 88.62 133 ASP B O 1
ATOM 4794 N N . ALA B 1 134 ? -8.969 -9.875 3.082 1 91.31 134 ALA B N 1
ATOM 4795 C CA . ALA B 1 134 ? -10 -10.672 2.422 1 91.31 134 ALA B CA 1
ATOM 4796 C C . ALA B 1 134 ? -9.523 -11.156 1.053 1 91.31 134 ALA B C 1
ATOM 4798 O O . ALA B 1 134 ? -9.875 -12.258 0.622 1 91.31 134 ALA B O 1
ATOM 4799 N N . LYS B 1 135 ? -8.789 -10.383 0.396 1 91.44 135 LYS B N 1
ATOM 4800 C CA . LYS B 1 135 ? -8.273 -10.758 -0.919 1 91.44 135 LYS B CA 1
ATOM 4801 C C . LYS B 1 135 ? -7.395 -12 -0.832 1 91.44 135 LYS B C 1
ATOM 4803 O O . LYS B 1 135 ? -7.629 -12.984 -1.54 1 91.44 135 LYS B O 1
ATOM 4808 N N . GLN B 1 136 ? -6.434 -11.93 0.049 1 93.38 136 GLN B N 1
ATOM 4809 C CA . GLN B 1 136 ? -5.52 -13.055 0.2 1 93.38 136 GLN B CA 1
ATOM 4810 C C . GLN B 1 136 ? -6.262 -14.305 0.668 1 93.38 136 GLN B C 1
ATOM 4812 O O . GLN B 1 136 ? -5.98 -15.414 0.201 1 93.38 136 GLN B O 1
ATOM 4817 N N . LEU B 1 137 ? -7.195 -14.133 1.533 1 94.19 137 LEU B N 1
ATOM 4818 C CA . LEU B 1 137 ? -7.957 -15.266 2.055 1 94.19 137 LEU B CA 1
ATOM 4819 C C . LEU B 1 137 ? -8.812 -15.898 0.962 1 94.19 137 LEU B C 1
ATOM 4821 O O . LEU B 1 137 ? -9.016 -17.109 0.952 1 94.19 137 LEU B O 1
ATOM 4825 N N . THR B 1 138 ? -9.32 -15.109 0.096 1 94 138 THR B N 1
ATOM 4826 C CA . THR B 1 138 ? -10.078 -15.641 -1.03 1 94 138 THR B CA 1
ATOM 4827 C C . THR B 1 138 ? -9.188 -16.469 -1.94 1 94 138 THR B C 1
ATOM 4829 O O . THR B 1 138 ? -9.586 -17.547 -2.393 1 94 138 THR B O 1
ATOM 4832 N N . LEU B 1 139 ? -8.008 -16 -2.186 1 94.62 139 LEU B N 1
ATOM 4833 C CA . LEU B 1 139 ? -7.043 -16.781 -2.959 1 94.62 139 LEU B CA 1
ATOM 4834 C C . LEU B 1 139 ? -6.734 -18.094 -2.271 1 94.62 139 LEU B C 1
ATOM 4836 O O . LEU B 1 139 ? -6.703 -19.141 -2.922 1 94.62 139 LEU B O 1
ATOM 4840 N N . ILE B 1 140 ? -6.574 -18 -0.983 1 95.94 140 ILE B N 1
ATOM 4841 C CA . ILE B 1 140 ? -6.285 -19.188 -0.193 1 95.94 140 ILE B CA 1
ATOM 4842 C C . ILE B 1 140 ? -7.461 -20.156 -0.276 1 95.94 140 ILE B C 1
ATOM 4844 O O . ILE B 1 140 ? -7.266 -21.375 -0.361 1 95.94 140 ILE B O 1
ATOM 4848 N N . SER B 1 141 ? -8.672 -19.656 -0.324 1 95.5 141 SER B N 1
ATOM 4849 C CA . SER B 1 141 ? -9.859 -20.5 -0.451 1 95.5 141 SER B CA 1
ATOM 4850 C C . SER B 1 141 ? -9.852 -21.266 -1.764 1 95.5 141 SER B C 1
ATOM 4852 O O . SER B 1 141 ? -10.188 -22.453 -1.793 1 95.5 141 SER B O 1
ATOM 4854 N N . TRP B 1 142 ? -9.477 -20.609 -2.797 1 94.44 142 TRP B N 1
ATOM 4855 C CA . TRP B 1 142 ? -9.359 -21.281 -4.086 1 94.44 142 TRP B CA 1
ATOM 4856 C C . TRP B 1 142 ? -8.32 -22.391 -4.023 1 94.44 142 TRP B C 1
ATOM 4858 O O . TRP B 1 142 ? -8.555 -23.5 -4.523 1 94.44 142 TRP B O 1
ATOM 4868 N N . ILE B 1 143 ? -7.211 -22.125 -3.406 1 96.38 143 ILE B N 1
ATOM 4869 C CA . ILE B 1 143 ? -6.109 -23.078 -3.318 1 96.38 143 ILE B CA 1
ATOM 4870 C C . ILE B 1 143 ? -6.539 -24.281 -2.486 1 96.38 143 ILE B C 1
ATOM 4872 O O . ILE B 1 143 ? -6.293 -25.438 -2.873 1 96.38 143 ILE B O 1
ATOM 4876 N N . LEU B 1 144 ? -7.199 -24.031 -1.402 1 95.12 144 LEU B N 1
ATOM 4877 C CA . LEU B 1 144 ? -7.66 -25.125 -0.551 1 95.12 144 LEU B CA 1
ATOM 4878 C C . LEU B 1 144 ? -8.688 -25.984 -1.281 1 95.12 144 LEU B C 1
ATOM 4880 O O . LEU B 1 144 ? -8.68 -27.219 -1.146 1 95.12 144 LEU B O 1
ATOM 4884 N N . LEU B 1 145 ? -9.562 -25.312 -2.027 1 93.44 145 LEU B N 1
ATOM 4885 C CA . LEU B 1 145 ? -10.516 -26.062 -2.838 1 93.44 145 LEU B CA 1
ATOM 4886 C C . LEU B 1 145 ? -9.797 -26.938 -3.863 1 93.44 145 LEU B C 1
ATOM 4888 O O . LEU B 1 145 ? -10.18 -28.094 -4.086 1 93.44 145 LEU B O 1
ATOM 4892 N N . GLY B 1 146 ? -8.773 -26.406 -4.48 1 94.5 146 GLY B N 1
ATOM 4893 C CA . GLY B 1 146 ? -7.945 -27.172 -5.391 1 94.5 146 GLY B CA 1
ATOM 4894 C C . GLY B 1 146 ? -7.316 -28.391 -4.738 1 94.5 146 GLY B C 1
ATOM 4895 O O . GLY B 1 146 ? -7.352 -29.484 -5.301 1 94.5 146 GLY B O 1
ATOM 4896 N N . PHE B 1 147 ? -6.781 -28.203 -3.57 1 94.56 147 PHE B N 1
ATOM 4897 C CA . PHE B 1 147 ? -6.203 -29.312 -2.83 1 94.56 147 PHE B CA 1
ATOM 4898 C C . PHE B 1 147 ? -7.254 -30.391 -2.557 1 94.56 147 PHE B C 1
ATOM 4900 O O . PHE B 1 147 ? -7.008 -31.578 -2.775 1 94.56 147 PHE B O 1
ATOM 4907 N N . ASP B 1 148 ? -8.398 -29.969 -2.174 1 92.06 148 ASP B N 1
ATOM 4908 C CA . ASP B 1 148 ? -9.469 -30.906 -1.812 1 92.06 148 ASP B CA 1
ATOM 4909 C C . ASP B 1 148 ? -9.891 -31.75 -3.008 1 92.06 148 ASP B C 1
ATOM 4911 O O . ASP B 1 148 ? -10.32 -32.906 -2.844 1 92.06 148 ASP B O 1
ATOM 4915 N N . GLN B 1 149 ? -9.688 -31.203 -4.16 1 93.06 149 GLN B N 1
ATOM 4916 C CA . GLN B 1 149 ? -10.234 -31.875 -5.328 1 93.06 149 GLN B CA 1
ATOM 4917 C C . GLN B 1 149 ? -9.133 -32.5 -6.172 1 93.06 149 GLN B C 1
ATOM 4919 O O . GLN B 1 149 ? -9.383 -32.969 -7.281 1 93.06 149 GLN B O 1
ATOM 4924 N N . LEU B 1 150 ? -7.91 -32.531 -5.672 1 94.56 150 LEU B N 1
ATOM 4925 C CA . LEU B 1 150 ? -6.793 -33.156 -6.371 1 94.56 150 LEU B CA 1
ATOM 4926 C C . LEU B 1 150 ? -6.984 -34.688 -6.457 1 94.56 150 LEU B C 1
ATOM 4928 O O . LEU B 1 150 ? -6.609 -35.312 -7.457 1 94.56 150 LEU B O 1
ATOM 4932 N N . LYS B 1 151 ? -7.559 -35.219 -5.387 1 94.06 151 LYS B N 1
ATOM 4933 C CA . LYS B 1 151 ? -7.773 -36.656 -5.375 1 94.06 151 LYS B CA 1
ATOM 4934 C C . LYS B 1 151 ? -8.656 -37.094 -6.543 1 94.06 151 LYS B C 1
ATOM 4936 O O . LYS B 1 151 ? -8.359 -38.062 -7.219 1 94.06 151 LYS B O 1
ATOM 4941 N N . ALA B 1 152 ? -9.719 -36.375 -6.742 1 93.19 152 ALA B N 1
ATOM 4942 C CA . ALA B 1 152 ? -10.625 -36.688 -7.848 1 93.19 152 ALA B CA 1
ATOM 4943 C C . ALA B 1 152 ? -9.914 -36.531 -9.188 1 93.19 152 ALA B C 1
ATOM 4945 O O . ALA B 1 152 ? -10.109 -37.375 -10.094 1 93.19 152 ALA B O 1
ATOM 4946 N N . LEU B 1 153 ? -9.109 -35.531 -9.367 1 94.94 153 LEU B N 1
ATOM 4947 C CA . LEU B 1 153 ? -8.352 -35.344 -10.602 1 94.94 153 LEU B CA 1
ATOM 4948 C C . LEU B 1 153 ? -7.383 -36.5 -10.828 1 94.94 153 LEU B C 1
ATOM 4950 O O . LEU B 1 153 ? -7.297 -37.031 -11.93 1 94.94 153 LEU B O 1
ATOM 4954 N N . ARG B 1 154 ? -6.664 -36.875 -9.75 1 95.88 154 ARG B N 1
ATOM 4955 C CA . ARG B 1 154 ? -5.707 -38 -9.82 1 95.88 154 ARG B CA 1
ATOM 4956 C C . ARG B 1 154 ? -6.391 -39.281 -10.234 1 95.88 154 ARG B C 1
ATOM 4958 O O . ARG B 1 154 ? -5.836 -40.062 -11 1 95.88 154 ARG B O 1
ATOM 4965 N N . HIS B 1 155 ? -7.602 -39.5 -9.789 1 95.06 155 HIS B N 1
ATOM 4966 C CA . HIS B 1 155 ? -8.375 -40.656 -10.156 1 95.06 155 HIS B CA 1
ATOM 4967 C C . HIS B 1 155 ? -8.742 -40.656 -11.641 1 95.06 155 HIS B C 1
ATOM 4969 O O . HIS B 1 155 ? -8.664 -41.688 -12.312 1 95.06 155 HIS B O 1
ATOM 4975 N N . GLN B 1 156 ? -9.125 -39.5 -12.109 1 94.88 156 GLN B N 1
ATOM 4976 C CA . GLN B 1 156 ? -9.445 -39.375 -13.531 1 94.88 156 GLN B CA 1
ATOM 4977 C C . GLN B 1 156 ? -8.227 -39.719 -14.391 1 94.88 156 GLN B C 1
ATOM 4979 O O . GLN B 1 156 ? -8.367 -40.344 -15.438 1 94.88 156 GLN B O 1
ATOM 4984 N N . VAL B 1 157 ? -7.094 -39.281 -13.984 1 95.19 157 VAL B N 1
ATOM 4985 C CA . VAL B 1 157 ? -5.871 -39.562 -14.727 1 95.19 157 VAL B CA 1
ATOM 4986 C C . VAL B 1 157 ? -5.57 -41.062 -14.688 1 95.19 157 VAL B C 1
ATOM 4988 O O . VAL B 1 157 ? -5.262 -41.656 -15.719 1 95.19 157 VAL B O 1
ATOM 4991 N N . THR B 1 158 ? -5.715 -41.656 -13.5 1 95.38 158 THR B N 1
ATOM 4992 C CA . THR B 1 158 ? -5.434 -43.094 -13.328 1 95.38 158 THR B CA 1
ATOM 4993 C C . THR B 1 158 ? -6.336 -43.938 -14.227 1 95.38 158 THR B C 1
ATOM 4995 O O . THR B 1 158 ? -5.883 -44.906 -14.82 1 95.38 158 THR B O 1
ATOM 4998 N N . LEU B 1 159 ? -7.598 -43.438 -14.383 1 94.75 159 LEU B N 1
ATOM 4999 C CA . LEU B 1 159 ? -8.586 -44.219 -15.133 1 94.75 159 LEU B CA 1
ATOM 5000 C C . LEU B 1 159 ? -8.602 -43.812 -16.594 1 94.75 159 LEU B C 1
ATOM 5002 O O . LEU B 1 159 ? -9.406 -44.312 -17.375 1 94.75 159 LEU B O 1
ATOM 5006 N N . HIS B 1 160 ? -7.766 -42.906 -17 1 93.69 160 HIS B N 1
ATOM 5007 C CA . HIS B 1 160 ? -7.695 -42.406 -18.359 1 93.69 160 HIS B CA 1
ATOM 5008 C C . HIS B 1 160 ? -9.023 -41.781 -18.797 1 93.69 160 HIS B C 1
ATOM 5010 O O . HIS B 1 160 ? -9.469 -42 -19.922 1 93.69 160 HIS B O 1
ATOM 5016 N N . LYS B 1 161 ? -9.641 -41.062 -17.875 1 93.5 161 LYS B N 1
ATOM 5017 C CA . LYS B 1 161 ? -10.922 -40.438 -18.141 1 93.5 161 LYS B CA 1
ATOM 5018 C C . LYS B 1 161 ? -10.758 -38.938 -18.406 1 93.5 161 LYS B C 1
ATOM 5020 O O . LYS B 1 161 ? -11.727 -38.188 -18.328 1 93.5 161 LYS B O 1
ATOM 5025 N N . ILE B 1 162 ? -9.57 -38.531 -18.516 1 93.81 162 ILE B N 1
ATOM 5026 C CA . ILE B 1 162 ? -9.266 -37.125 -18.828 1 93.81 162 ILE B CA 1
ATOM 5027 C C . ILE B 1 162 ? -8.32 -37.062 -20.031 1 93.81 162 ILE B C 1
ATOM 5029 O O . ILE B 1 162 ? -7.41 -37.906 -20.156 1 93.81 162 ILE B O 1
ATOM 5033 N N . SER B 1 163 ? -8.633 -36.094 -20.891 1 90.69 163 SER B N 1
ATOM 5034 C CA . SER B 1 163 ? -7.773 -35.938 -22.047 1 90.69 163 SER B CA 1
ATOM 5035 C C . SER B 1 163 ? -6.418 -35.344 -21.672 1 90.69 163 SER B C 1
ATOM 5037 O O . SER B 1 163 ? -6.285 -34.719 -20.609 1 90.69 163 SER B O 1
ATOM 5039 N N . PHE B 1 164 ? -5.434 -35.625 -22.531 1 87.62 164 PHE B N 1
ATOM 5040 C CA . PHE B 1 164 ? -4.082 -35.094 -22.328 1 87.62 164 PHE B CA 1
ATOM 5041 C C . PHE B 1 164 ? -4.094 -33.594 -22.188 1 87.62 164 PHE B C 1
ATOM 5043 O O . PHE B 1 164 ? -3.58 -33.062 -21.203 1 87.62 164 PHE B O 1
ATOM 5050 N N . PRO B 1 165 ? -4.695 -32.781 -23 1 87.12 165 PRO B N 1
ATOM 5051 C CA . PRO B 1 165 ? -4.727 -31.328 -22.859 1 87.12 165 PRO B CA 1
ATOM 5052 C C . PRO B 1 165 ? -5.449 -30.875 -21.578 1 87.12 165 PRO B C 1
ATOM 5054 O O . PRO B 1 165 ? -5.023 -29.922 -20.938 1 87.12 165 PRO B O 1
ATOM 5057 N N . ASP B 1 166 ? -6.496 -31.562 -21.234 1 91.88 166 ASP B N 1
ATOM 5058 C CA . ASP B 1 166 ? -7.25 -31.188 -20.031 1 91.88 166 ASP B CA 1
ATOM 5059 C C . ASP B 1 166 ? -6.438 -31.453 -18.766 1 91.88 166 ASP B C 1
ATOM 5061 O O . ASP B 1 166 ? -6.555 -30.719 -17.797 1 91.88 166 ASP B O 1
ATOM 5065 N N . CYS B 1 167 ? -5.699 -32.531 -18.828 1 93.88 167 CYS B N 1
ATOM 5066 C CA . CYS B 1 167 ? -4.824 -32.844 -17.703 1 93.88 167 CYS B CA 1
ATOM 5067 C C . CYS B 1 167 ? -3.818 -31.703 -17.484 1 93.88 167 CYS B C 1
ATOM 5069 O O . CYS B 1 167 ? -3.689 -31.203 -16.359 1 93.88 167 CYS B O 1
ATOM 5071 N N . ILE B 1 168 ? -3.193 -31.266 -18.516 1 91.62 168 ILE B N 1
ATOM 5072 C CA . ILE B 1 168 ? -2.221 -30.188 -18.453 1 91.62 168 ILE B CA 1
ATOM 5073 C C . ILE B 1 168 ? -2.895 -28.922 -17.922 1 91.62 168 ILE B C 1
ATOM 5075 O O . ILE B 1 168 ? -2.393 -28.297 -16.984 1 91.62 168 ILE B O 1
ATOM 5079 N N . GLN B 1 169 ? -4.012 -28.641 -18.438 1 91.56 169 GLN B N 1
ATOM 5080 C CA . GLN B 1 169 ? -4.699 -27.406 -18.078 1 91.56 169 GLN B CA 1
ATOM 5081 C C . GLN B 1 169 ? -5.16 -27.422 -16.625 1 91.56 169 GLN B C 1
ATOM 5083 O O . GLN B 1 169 ? -5.176 -26.391 -15.961 1 91.56 169 GLN B O 1
ATOM 5088 N N . SER B 1 170 ? -5.574 -28.562 -16.203 1 94.38 170 SER B N 1
ATOM 5089 C CA . SER B 1 170 ? -6.008 -28.688 -14.82 1 94.38 170 SER B CA 1
ATOM 5090 C C . SER B 1 170 ? -4.871 -28.375 -13.852 1 94.38 170 SER B C 1
ATOM 5092 O O . SER B 1 170 ? -5.047 -27.578 -12.922 1 94.38 170 SER B O 1
ATOM 5094 N N . PHE B 1 171 ? -3.719 -28.953 -14.102 1 95.56 171 PHE B N 1
ATOM 5095 C CA . PHE B 1 171 ? -2.574 -28.672 -13.242 1 95.56 171 PHE B CA 1
ATOM 5096 C C . PHE B 1 171 ? -2.117 -27.219 -13.398 1 95.56 171 PHE B C 1
ATOM 5098 O O . PHE B 1 171 ? -1.701 -26.594 -12.43 1 95.56 171 PHE B O 1
ATOM 5105 N N . ASN B 1 172 ? -2.182 -26.703 -14.641 1 93.62 172 ASN B N 1
ATOM 5106 C CA . ASN B 1 172 ? -1.843 -25.297 -14.859 1 93.62 172 ASN B CA 1
ATOM 5107 C C . ASN B 1 172 ? -2.711 -24.375 -14.008 1 93.62 172 ASN B C 1
ATOM 5109 O O . ASN B 1 172 ? -2.215 -23.391 -13.445 1 93.62 172 ASN B O 1
ATOM 5113 N N . ARG B 1 173 ? -3.912 -24.672 -13.953 1 92.62 173 ARG B N 1
ATOM 5114 C CA . ARG B 1 173 ? -4.863 -23.875 -13.172 1 92.62 173 ARG B CA 1
ATOM 5115 C C . ARG B 1 173 ? -4.469 -23.844 -11.695 1 92.62 173 ARG B C 1
ATOM 5117 O O . ARG B 1 173 ? -4.449 -22.781 -11.078 1 92.62 173 ARG B O 1
ATOM 5124 N N . PHE B 1 174 ? -4.223 -25 -11.195 1 95.44 174 PHE B N 1
ATOM 5125 C CA . PHE B 1 174 ? -3.879 -25.094 -9.781 1 95.44 174 PHE B CA 1
ATOM 5126 C C . PHE B 1 174 ? -2.58 -24.359 -9.492 1 95.44 174 PHE B C 1
ATOM 5128 O O . PHE B 1 174 ? -2.504 -23.578 -8.539 1 95.44 174 PHE B O 1
ATOM 5135 N N . VAL B 1 175 ? -1.533 -24.578 -10.266 1 96.19 175 VAL B N 1
ATOM 5136 C CA . VAL B 1 175 ? -0.252 -23.891 -10.117 1 96.19 175 VAL B CA 1
ATOM 5137 C C . VAL B 1 175 ? -0.45 -22.375 -10.242 1 96.19 175 VAL B C 1
ATOM 5139 O O . VAL B 1 175 ? 0.16 -21.609 -9.5 1 96.19 175 VAL B O 1
ATOM 5142 N N . GLY B 1 176 ? -1.315 -21.953 -11.156 1 93.19 176 GLY B N 1
ATOM 5143 C CA . GLY B 1 176 ? -1.627 -20.547 -11.32 1 93.19 176 GLY B CA 1
ATOM 5144 C C . GLY B 1 176 ? -2.182 -19.906 -10.062 1 93.19 176 GLY B C 1
ATOM 5145 O O . GLY B 1 176 ? -1.852 -18.766 -9.734 1 93.19 176 GLY B O 1
ATOM 5146 N N . CYS B 1 177 ? -2.99 -20.641 -9.367 1 94.38 177 CYS B N 1
ATOM 5147 C CA . CYS B 1 177 ? -3.531 -20.156 -8.102 1 94.38 177 CYS B CA 1
ATOM 5148 C C . CYS B 1 177 ? -2.422 -19.938 -7.082 1 94.38 177 CYS B C 1
ATOM 5150 O O . CYS B 1 177 ? -2.398 -18.922 -6.387 1 94.38 177 CYS B O 1
ATOM 5152 N N . LEU B 1 178 ? -1.571 -20.891 -7.047 1 96.56 178 LEU B N 1
ATOM 5153 C CA . LEU B 1 178 ? -0.469 -20.812 -6.094 1 96.56 178 LEU B CA 1
ATOM 5154 C C . LEU B 1 178 ? 0.445 -19.625 -6.418 1 96.56 178 LEU B C 1
ATOM 5156 O O . LEU B 1 178 ? 0.869 -18.906 -5.52 1 96.56 178 LEU B O 1
ATOM 5160 N N . ILE B 1 179 ? 0.715 -19.391 -7.66 1 95.25 179 ILE B N 1
ATOM 5161 C CA . ILE B 1 179 ? 1.575 -18.297 -8.094 1 95.25 179 ILE B CA 1
ATOM 5162 C C . ILE B 1 179 ? 0.897 -16.953 -7.797 1 95.25 179 ILE B C 1
ATOM 5164 O O . ILE B 1 179 ? 1.553 -16 -7.383 1 95.25 179 ILE B O 1
ATOM 5168 N N . SER B 1 180 ? -0.405 -16.922 -7.984 1 92.44 180 SER B N 1
ATOM 5169 C CA . SER B 1 180 ? -1.156 -15.711 -7.668 1 92.44 180 SER B CA 1
ATOM 5170 C C . SER B 1 180 ? -1.026 -15.352 -6.191 1 92.44 180 SER B C 1
ATOM 5172 O O . SER B 1 180 ? -0.999 -14.172 -5.836 1 92.44 180 SER B O 1
ATOM 5174 N N . LEU B 1 181 ? -0.988 -16.359 -5.391 1 94.44 181 LEU B N 1
ATOM 5175 C CA . LEU B 1 181 ? -0.812 -16.109 -3.963 1 94.44 181 LEU B CA 1
ATOM 5176 C C . LEU B 1 181 ? 0.567 -15.531 -3.674 1 94.44 181 LEU B C 1
ATOM 5178 O O . LEU B 1 181 ? 0.697 -14.602 -2.875 1 94.44 181 LEU B O 1
ATOM 5182 N N . ILE B 1 182 ? 1.616 -16.016 -4.324 1 93.38 182 ILE B N 1
ATOM 5183 C CA . ILE B 1 182 ? 2.955 -15.453 -4.176 1 93.38 182 ILE B CA 1
ATOM 5184 C C . ILE B 1 182 ? 2.949 -13.977 -4.586 1 93.38 182 ILE B C 1
ATOM 5186 O O . ILE B 1 182 ? 3.531 -13.133 -3.902 1 93.38 182 ILE B O 1
ATOM 5190 N N . PHE B 1 183 ? 2.275 -13.711 -5.602 1 88.56 183 PHE B N 1
ATOM 5191 C CA . PHE B 1 183 ? 2.201 -12.336 -6.086 1 88.56 183 PHE B CA 1
ATOM 5192 C C . PHE B 1 183 ? 1.503 -11.438 -5.074 1 88.56 183 PHE B C 1
ATOM 5194 O O . PHE B 1 183 ? 1.95 -10.32 -4.816 1 88.56 183 PHE B O 1
ATOM 5201 N N . ASP B 1 184 ? 0.422 -11.914 -4.535 1 90.5 184 ASP B N 1
ATOM 5202 C CA . ASP B 1 184 ? -0.315 -11.133 -3.543 1 90.5 184 ASP B CA 1
ATOM 5203 C C . ASP B 1 184 ? 0.554 -10.836 -2.324 1 90.5 184 ASP B C 1
ATOM 5205 O O . ASP B 1 184 ? 0.548 -9.711 -1.812 1 90.5 184 ASP B O 1
ATOM 5209 N N . ILE B 1 185 ? 1.259 -11.805 -1.907 1 89.75 185 ILE B N 1
ATOM 5210 C CA . ILE B 1 185 ? 2.143 -11.641 -0.758 1 89.75 185 ILE B CA 1
ATOM 5211 C C . ILE B 1 185 ? 3.24 -10.633 -1.089 1 89.75 185 ILE B C 1
ATOM 5213 O O . ILE B 1 185 ? 3.578 -9.781 -0.264 1 89.75 185 ILE B O 1
ATOM 5217 N N . THR B 1 186 ? 3.758 -10.703 -2.266 1 85.44 186 THR B N 1
ATOM 5218 C CA . THR B 1 186 ? 4.789 -9.773 -2.727 1 85.44 186 THR B CA 1
ATOM 5219 C C . THR B 1 186 ? 4.262 -8.344 -2.742 1 85.44 186 THR B C 1
ATOM 5221 O O . THR B 1 186 ? 4.941 -7.422 -2.291 1 85.44 186 THR B O 1
ATOM 5224 N N . ASP B 1 187 ? 3.08 -8.195 -3.162 1 82 187 ASP B N 1
ATOM 5225 C CA . ASP B 1 187 ? 2.451 -6.891 -3.314 1 82 187 ASP B CA 1
ATOM 5226 C C . ASP B 1 187 ? 2.191 -6.246 -1.954 1 82 187 ASP B C 1
ATOM 5228 O O . ASP B 1 187 ? 2.117 -5.02 -1.847 1 82 187 ASP B O 1
ATOM 5232 N N . ASN B 1 188 ? 2.082 -6.969 -0.954 1 77.56 188 ASN B N 1
ATOM 5233 C CA . ASN B 1 188 ? 1.743 -6.457 0.37 1 77.56 188 ASN B CA 1
ATOM 5234 C C . ASN B 1 188 ? 2.984 -6.289 1.241 1 77.56 188 ASN B C 1
ATOM 5236 O O . ASN B 1 188 ? 2.887 -5.859 2.391 1 77.56 188 ASN B O 1
ATOM 5240 N N . ALA B 1 189 ? 4.164 -6.598 0.705 1 72.69 189 ALA B N 1
ATOM 5241 C CA . ALA B 1 189 ? 5.391 -6.477 1.484 1 72.69 189 ALA B CA 1
ATOM 5242 C C . ALA B 1 189 ? 5.777 -5.012 1.676 1 72.69 189 ALA B C 1
ATOM 5244 O O . ALA B 1 189 ? 5.641 -4.203 0.758 1 72.69 189 ALA B O 1
ATOM 5245 N N . VAL B 1 190 ? 6.238 -4.758 2.861 1 71.25 190 VAL B N 1
ATOM 5246 C CA . VAL B 1 190 ? 6.445 -3.365 3.246 1 71.25 190 VAL B CA 1
ATOM 5247 C C . VAL B 1 190 ? 7.941 -3.072 3.336 1 71.25 190 VAL B C 1
ATOM 5249 O O . VAL B 1 190 ? 8.344 -1.985 3.762 1 71.25 190 VAL B O 1
ATOM 5252 N N . ASN B 1 191 ? 8.773 -3.973 3.088 1 80.75 191 ASN B N 1
ATOM 5253 C CA . ASN B 1 191 ? 10.219 -3.76 3.08 1 80.75 191 ASN B CA 1
ATOM 5254 C C . ASN B 1 191 ? 10.789 -3.836 1.668 1 80.75 191 ASN B C 1
ATOM 5256 O O . ASN B 1 191 ? 10.547 -4.805 0.946 1 80.75 191 ASN B O 1
ATOM 5260 N N . SER B 1 192 ? 11.594 -2.885 1.354 1 80.75 192 SER B N 1
ATOM 5261 C CA . SER B 1 192 ? 12.055 -2.75 -0.023 1 80.75 192 SER B CA 1
ATOM 5262 C C . SER B 1 192 ? 12.969 -3.908 -0.413 1 80.75 192 SER B C 1
ATOM 5264 O O . SER B 1 192 ? 12.852 -4.453 -1.512 1 80.75 192 SER B O 1
ATOM 5266 N N . LYS B 1 193 ? 13.859 -4.219 0.433 1 86.88 193 LYS B N 1
ATOM 5267 C CA . LYS B 1 193 ? 14.805 -5.285 0.111 1 86.88 193 LYS B CA 1
ATOM 5268 C C . LYS B 1 193 ? 14.094 -6.625 -0.045 1 86.88 193 LYS B C 1
ATOM 5270 O O . LYS B 1 193 ? 14.328 -7.348 -1.014 1 86.88 193 LYS B O 1
ATOM 5275 N N . ILE B 1 194 ? 13.25 -6.891 0.834 1 90.5 194 ILE B N 1
ATOM 5276 C CA . ILE B 1 194 ? 12.531 -8.164 0.796 1 90.5 194 ILE B CA 1
ATOM 5277 C C . ILE B 1 194 ? 11.547 -8.164 -0.373 1 90.5 194 ILE B C 1
ATOM 5279 O O . ILE B 1 194 ? 11.375 -9.188 -1.042 1 90.5 194 ILE B O 1
ATOM 5283 N N . SER B 1 195 ? 10.922 -7.059 -0.598 1 88.56 195 SER B N 1
ATOM 5284 C CA . SER B 1 195 ? 10.023 -6.949 -1.74 1 88.56 195 SER B CA 1
ATOM 5285 C C . SER B 1 195 ? 10.75 -7.242 -3.049 1 88.56 195 SER B C 1
ATOM 5287 O O . SER B 1 195 ? 10.188 -7.863 -3.953 1 88.56 195 SER B O 1
ATOM 5289 N N . THR B 1 196 ? 11.961 -6.773 -3.141 1 89.44 196 THR B N 1
ATOM 5290 C CA . THR B 1 196 ? 12.758 -7.031 -4.332 1 89.44 196 THR B CA 1
ATOM 5291 C C . THR B 1 196 ? 13.047 -8.523 -4.48 1 89.44 196 THR B C 1
ATOM 5293 O O . THR B 1 196 ? 12.953 -9.078 -5.578 1 89.44 196 THR B O 1
ATOM 5296 N N . TYR B 1 197 ? 13.359 -9.133 -3.398 1 92.56 197 TYR B N 1
ATOM 5297 C CA . TYR B 1 197 ? 13.555 -10.578 -3.406 1 92.56 197 TYR B CA 1
ATOM 5298 C C . TYR B 1 197 ? 12.289 -11.305 -3.834 1 92.56 197 TYR B C 1
ATOM 5300 O O . TYR B 1 197 ? 12.336 -12.227 -4.648 1 92.56 197 TYR B O 1
ATOM 5308 N N . LEU B 1 198 ? 11.211 -10.852 -3.24 1 92.5 198 LEU B N 1
ATOM 5309 C CA . LEU B 1 198 ? 9.93 -11.492 -3.535 1 92.5 198 LEU B CA 1
ATOM 5310 C C . LEU B 1 198 ? 9.547 -11.297 -4.996 1 92.5 198 LEU B C 1
ATOM 5312 O O . LEU B 1 198 ? 8.992 -12.203 -5.625 1 92.5 198 LEU B O 1
ATOM 5316 N N . LEU B 1 199 ? 9.859 -10.203 -5.527 1 90.31 199 LEU B N 1
ATOM 5317 C CA . LEU B 1 199 ? 9.586 -9.938 -6.938 1 90.31 199 LEU B CA 1
ATOM 5318 C C . LEU B 1 199 ? 10.445 -10.82 -7.836 1 90.31 199 LEU B C 1
ATOM 5320 O O . LEU B 1 199 ? 9.961 -11.359 -8.828 1 90.31 199 LEU B O 1
ATOM 5324 N N . ALA B 1 200 ? 11.68 -10.891 -7.508 1 94.31 200 ALA B N 1
ATOM 5325 C CA . ALA B 1 200 ? 12.562 -11.805 -8.242 1 94.31 200 ALA B CA 1
ATOM 5326 C C . ALA B 1 200 ? 12.039 -13.234 -8.18 1 94.31 200 ALA B C 1
ATOM 5328 O O . ALA B 1 200 ? 12.016 -13.938 -9.195 1 94.31 200 ALA B O 1
ATOM 5329 N N . LEU B 1 201 ? 11.625 -13.586 -7.027 1 95.56 201 LEU B N 1
ATOM 5330 C CA . LEU B 1 201 ? 11.109 -14.938 -6.832 1 95.56 201 LEU B CA 1
ATOM 5331 C C . LEU B 1 201 ? 9.859 -15.172 -7.672 1 95.56 201 LEU B C 1
ATOM 5333 O O . LEU B 1 201 ? 9.727 -16.203 -8.328 1 95.56 201 LEU B O 1
ATOM 5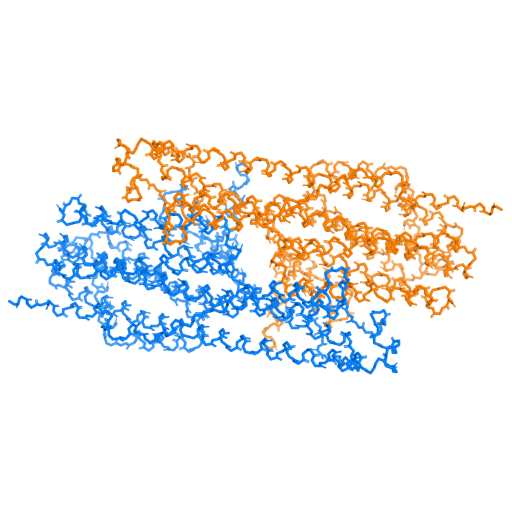337 N N . TYR B 1 202 ? 8.984 -14.242 -7.582 1 94.06 202 TYR B N 1
ATOM 5338 C CA . TYR B 1 202 ? 7.758 -14.352 -8.367 1 94.06 202 TYR B CA 1
ATOM 5339 C C . TYR B 1 202 ? 8.078 -14.586 -9.844 1 94.06 202 TYR B C 1
ATOM 5341 O O . TYR B 1 202 ? 7.504 -15.477 -10.477 1 94.06 202 TYR B O 1
ATOM 5349 N N . ASN B 1 203 ? 8.969 -13.789 -10.383 1 93.69 203 ASN B N 1
ATOM 5350 C CA . ASN B 1 203 ? 9.305 -13.898 -11.805 1 93.69 203 ASN B CA 1
ATOM 5351 C C . ASN B 1 203 ? 10 -15.227 -12.117 1 93.69 203 ASN B C 1
ATOM 5353 O O . ASN B 1 203 ? 9.766 -15.82 -13.172 1 93.69 203 ASN B O 1
ATOM 5357 N N . LEU B 1 204 ? 10.797 -15.648 -11.242 1 97.12 204 LEU B N 1
ATOM 5358 C CA . LEU B 1 204 ? 11.477 -16.922 -11.438 1 97.12 204 LEU B CA 1
ATOM 5359 C C . LEU B 1 204 ? 10.477 -18.078 -11.445 1 97.12 204 LEU B C 1
ATOM 5361 O O . LEU B 1 204 ? 10.531 -18.938 -12.32 1 97.12 204 LEU B O 1
ATOM 5365 N N . VAL B 1 205 ? 9.578 -18.047 -10.508 1 96.69 205 VAL B N 1
ATOM 5366 C CA . VAL B 1 205 ? 8.594 -19.109 -10.383 1 96.69 205 VAL B CA 1
ATOM 5367 C C . VAL B 1 205 ? 7.656 -19.094 -11.586 1 96.69 205 VAL B C 1
ATOM 5369 O O . VAL B 1 205 ? 7.316 -20.156 -12.125 1 96.69 205 VAL B O 1
ATOM 5372 N N . GLN B 1 206 ? 7.273 -17.922 -12 1 93.81 206 GLN B N 1
ATOM 5373 C CA . GLN B 1 206 ? 6.414 -17.812 -13.18 1 93.81 206 GLN B CA 1
ATOM 5374 C C . GLN B 1 206 ? 7.133 -18.297 -14.43 1 93.81 206 GLN B C 1
ATOM 5376 O O . GLN B 1 206 ? 6.547 -19.031 -15.242 1 93.81 206 GLN B O 1
ATOM 5381 N N . GLY B 1 207 ? 8.336 -17.906 -14.617 1 95.94 207 GLY B N 1
ATOM 5382 C CA . GLY B 1 207 ? 9.109 -18.422 -15.734 1 95.94 207 GLY B CA 1
ATOM 5383 C C . GLY B 1 207 ? 9.258 -19.922 -15.711 1 95.94 207 GLY B C 1
ATOM 5384 O O . GLY B 1 207 ? 9.133 -20.578 -16.75 1 95.94 207 GLY B O 1
ATOM 5385 N N . LYS B 1 208 ? 9.516 -20.422 -14.578 1 97.06 208 LYS B N 1
ATOM 5386 C CA . LYS B 1 208 ? 9.648 -21.875 -14.406 1 97.06 208 LYS B CA 1
ATOM 5387 C C . LYS B 1 208 ? 8.352 -22.578 -14.781 1 97.06 208 LYS B C 1
ATOM 5389 O O . LYS B 1 208 ? 8.383 -23.672 -15.352 1 97.06 208 LYS B O 1
ATOM 5394 N N . GLU B 1 209 ? 7.227 -21.953 -14.383 1 96 209 GLU B N 1
ATOM 5395 C CA . GLU B 1 209 ? 5.938 -22.516 -14.758 1 96 209 GLU B CA 1
ATOM 5396 C C . GLU B 1 209 ? 5.785 -22.609 -16.266 1 96 209 GLU B C 1
ATOM 5398 O O . GLU B 1 209 ? 5.363 -23.641 -16.797 1 96 209 GLU B O 1
ATOM 5403 N N . PHE B 1 210 ? 6.164 -21.594 -16.969 1 95.38 210 PHE B N 1
ATOM 5404 C CA . PHE B 1 210 ? 6.066 -21.609 -18.422 1 95.38 210 PHE B CA 1
ATOM 5405 C C . PHE B 1 210 ? 7.035 -22.625 -19.016 1 95.38 210 PHE B C 1
ATOM 5407 O O . PHE B 1 210 ? 6.738 -23.25 -20.047 1 95.38 210 PHE B O 1
ATOM 5414 N N . ALA B 1 211 ? 8.148 -22.781 -18.406 1 97 211 ALA B N 1
ATOM 5415 C CA . ALA B 1 211 ? 9.078 -23.828 -18.828 1 97 211 ALA B CA 1
ATOM 5416 C C . ALA B 1 211 ? 8.469 -25.219 -18.656 1 97 211 ALA B C 1
ATOM 5418 O O . ALA B 1 211 ? 8.656 -26.094 -19.5 1 97 211 ALA B O 1
ATOM 5419 N N . GLY B 1 212 ? 7.773 -25.359 -17.562 1 95.25 212 GLY B N 1
ATOM 5420 C CA . GLY B 1 212 ? 7.07 -26.609 -17.344 1 95.25 212 GLY B CA 1
ATOM 5421 C C . GLY B 1 212 ? 5.992 -26.875 -18.391 1 95.25 212 GLY B C 1
ATOM 5422 O O . GLY B 1 212 ? 5.828 -28.016 -18.844 1 95.25 212 GLY B O 1
ATOM 5423 N N . GLN B 1 213 ? 5.273 -25.906 -18.734 1 93.88 213 GLN B N 1
ATOM 5424 C CA . GLN B 1 213 ? 4.273 -26.031 -19.781 1 93.88 213 GLN B CA 1
ATOM 5425 C C . GLN B 1 213 ? 4.93 -26.359 -21.125 1 93.88 213 GLN B C 1
ATOM 5427 O O . GLN B 1 213 ? 4.395 -27.141 -21.922 1 93.88 213 GLN B O 1
ATOM 5432 N N . GLU B 1 214 ? 6.043 -25.719 -21.328 1 95.38 214 GLU B N 1
ATOM 5433 C CA . GLU B 1 214 ? 6.805 -26.016 -22.531 1 95.38 214 GLU B CA 1
ATOM 5434 C C . GLU B 1 214 ? 7.152 -27.5 -22.609 1 95.38 214 GLU B C 1
ATOM 5436 O O . GLU B 1 214 ? 7.023 -28.109 -23.672 1 95.38 214 GLU B O 1
ATOM 5441 N N . ARG B 1 215 ? 7.617 -28.031 -21.531 1 94 215 ARG B N 1
ATOM 5442 C CA . ARG B 1 215 ? 7.922 -29.469 -21.484 1 94 215 ARG B CA 1
ATOM 5443 C C . ARG B 1 215 ? 6.719 -30.297 -21.906 1 94 215 ARG B C 1
ATOM 5445 O O . ARG B 1 215 ? 6.852 -31.234 -22.688 1 94 215 ARG B O 1
ATOM 5452 N N . ALA B 1 216 ? 5.523 -29.953 -21.359 1 89.62 216 ALA B N 1
ATOM 5453 C CA . ALA B 1 216 ? 4.305 -30.703 -21.641 1 89.62 216 ALA B CA 1
ATOM 5454 C C . ALA B 1 216 ? 3.916 -30.594 -23.109 1 89.62 216 ALA B C 1
ATOM 5456 O O . ALA B 1 216 ? 3.633 -31.594 -23.766 1 89.62 216 ALA B O 1
ATOM 5457 N N . VAL B 1 217 ? 3.961 -29.422 -23.641 1 90.44 217 VAL B N 1
ATOM 5458 C CA . VAL B 1 217 ? 3.566 -29.172 -25.031 1 90.44 217 VAL B CA 1
ATOM 5459 C C . VAL B 1 217 ? 4.547 -29.875 -25.984 1 90.44 217 VAL B C 1
ATOM 5461 O O . VAL B 1 217 ? 4.133 -30.531 -26.938 1 90.44 217 VAL B O 1
ATOM 5464 N N . GLY B 1 218 ? 5.848 -29.719 -25.703 1 92.44 218 GLY B N 1
ATOM 5465 C CA . GLY B 1 218 ? 6.848 -30.391 -26.516 1 92.44 218 GLY B CA 1
ATOM 5466 C C . GLY B 1 218 ? 6.73 -31.891 -26.484 1 92.44 218 GLY B C 1
ATOM 5467 O O . GLY B 1 218 ? 6.895 -32.562 -27.516 1 92.44 218 GLY B O 1
ATOM 5468 N N . SER B 1 219 ? 6.508 -32.406 -25.344 1 89.06 219 SER B N 1
ATOM 5469 C CA . SER B 1 219 ? 6.316 -33.844 -25.219 1 89.06 219 SER B CA 1
ATOM 5470 C C . SER B 1 219 ? 5.145 -34.344 -26.062 1 89.06 219 SER B C 1
ATOM 5472 O O . SER B 1 219 ? 5.211 -35.406 -26.688 1 89.06 219 SER B O 1
ATOM 5474 N N . TYR B 1 220 ? 4.074 -33.562 -26 1 85.44 220 TYR B N 1
ATOM 5475 C CA . TYR B 1 220 ? 2.928 -33.906 -26.844 1 85.44 220 TYR B CA 1
ATOM 5476 C C . TYR B 1 220 ? 3.297 -33.844 -28.312 1 85.44 220 TYR B C 1
ATOM 5478 O O . TYR B 1 220 ? 2.912 -34.719 -29.094 1 85.44 220 TYR B O 1
ATOM 5486 N N . MET B 1 221 ? 3.992 -32.844 -28.703 1 89.94 221 MET B N 1
ATOM 5487 C CA . MET B 1 221 ? 4.371 -32.656 -30.094 1 89.94 221 MET B CA 1
ATOM 5488 C C . MET B 1 221 ? 5.25 -33.812 -30.578 1 89.94 221 MET B C 1
ATOM 5490 O O . MET B 1 221 ? 4.988 -34.406 -31.641 1 89.94 221 MET B O 1
ATOM 5494 N N . PHE B 1 222 ? 6.27 -34.188 -29.906 1 90.12 222 PHE B N 1
ATOM 5495 C CA . PHE B 1 222 ? 7.117 -35.312 -30.266 1 90.12 222 PHE B CA 1
ATOM 5496 C C . PHE B 1 222 ? 6.324 -36.625 -30.219 1 90.12 222 PHE B C 1
ATOM 5498 O O . PHE B 1 222 ? 6.48 -37.469 -31.094 1 90.12 222 PHE B O 1
ATOM 5505 N N . GLY B 1 223 ? 5.465 -36.75 -29.219 1 84.56 223 GLY B N 1
ATOM 5506 C CA . GLY B 1 223 ? 4.688 -37.969 -29.047 1 84.56 223 GLY B CA 1
ATOM 5507 C C . GLY B 1 223 ? 3.674 -38.188 -30.156 1 84.56 223 GLY B C 1
ATOM 5508 O O . GLY B 1 223 ? 3.363 -39.312 -30.5 1 84.56 223 GLY B O 1
ATOM 5509 N N . SER B 1 224 ? 3.139 -37.125 -30.656 1 84.5 224 SER B N 1
ATOM 5510 C CA . SER B 1 224 ? 2.148 -37.219 -31.719 1 84.5 224 SER B CA 1
ATOM 5511 C C . SER B 1 224 ? 2.801 -37.594 -33.031 1 84.5 224 SER B C 1
ATOM 5513 O O . SER B 1 224 ? 2.117 -38 -34 1 84.5 224 SER B O 1
ATOM 5515 N N . GLY B 1 225 ? 4.047 -37.344 -33.156 1 88.19 225 GLY B N 1
ATOM 5516 C CA . GLY B 1 225 ? 4.793 -37.688 -34.344 1 88.19 225 GLY B CA 1
ATOM 5517 C C . GLY B 1 225 ? 4.734 -36.625 -35.438 1 88.19 225 GLY B C 1
ATOM 5518 O O . GLY B 1 225 ? 5.387 -36.75 -36.469 1 88.19 225 GLY B O 1
ATOM 5519 N N . GLN B 1 226 ? 3.904 -35.656 -35.219 1 90.56 226 GLN B N 1
ATOM 5520 C CA . GLN B 1 226 ? 3.795 -34.562 -36.188 1 90.56 226 GLN B CA 1
ATOM 5521 C C . GLN B 1 226 ? 3.605 -33.219 -35.469 1 90.56 226 GLN B C 1
ATOM 5523 O O . GLN B 1 226 ? 2.922 -33.125 -34.438 1 90.56 226 GLN B O 1
ATOM 5528 N N . VAL B 1 227 ? 4.301 -32.219 -36.062 1 91.5 227 VAL B N 1
ATOM 5529 C CA . VAL B 1 227 ? 4.184 -30.891 -35.5 1 91.5 227 VAL B CA 1
ATOM 5530 C C . VAL B 1 227 ? 2.908 -30.219 -36 1 91.5 227 VAL B C 1
ATOM 5532 O O . VAL B 1 227 ? 2.658 -30.188 -37.219 1 91.5 227 VAL B O 1
ATOM 5535 N N . GLN B 1 228 ? 2.109 -29.859 -35.156 1 90.56 228 GLN B N 1
ATOM 5536 C CA . GLN B 1 228 ? 0.9 -29.109 -35.469 1 90.56 228 GLN B CA 1
ATOM 5537 C C . GLN B 1 228 ? 1.093 -27.609 -35.219 1 90.56 228 GLN B C 1
ATOM 5539 O O . GLN B 1 228 ? 1.654 -27.219 -34.188 1 90.56 228 GLN B O 1
ATOM 5544 N N . GLN B 1 229 ? 0.538 -26.859 -36.031 1 90.19 229 GLN B N 1
ATOM 5545 C CA . GLN B 1 229 ? 0.738 -25.422 -36 1 90.19 229 GLN B CA 1
ATOM 5546 C C . GLN B 1 229 ? 0.226 -24.828 -34.688 1 90.19 229 GLN B C 1
ATOM 5548 O O . GLN B 1 229 ? 0.845 -23.922 -34.125 1 90.19 229 GLN B O 1
ATOM 5553 N N . GLU B 1 230 ? -0.849 -25.281 -34.25 1 86.44 230 GLU B N 1
ATOM 5554 C CA . GLU B 1 230 ? -1.447 -24.75 -33.031 1 86.44 230 GLU B CA 1
ATOM 5555 C C . GLU B 1 230 ? -0.512 -24.938 -31.828 1 86.44 230 GLU B C 1
ATOM 5557 O O . GLU B 1 230 ? -0.335 -24.016 -31.031 1 86.44 230 GLU B O 1
ATOM 5562 N N . HIS B 1 231 ? 0.061 -26.094 -31.766 1 89.31 231 HIS B N 1
ATOM 5563 C CA . HIS B 1 231 ? 0.956 -26.375 -30.656 1 89.31 231 HIS B CA 1
ATOM 5564 C C . HIS B 1 231 ? 2.297 -25.672 -30.828 1 89.31 231 HIS B C 1
ATOM 5566 O O . HIS B 1 231 ? 2.926 -25.281 -29.828 1 89.31 231 HIS B O 1
ATOM 5572 N N . GLN B 1 232 ? 2.701 -25.547 -32.062 1 92.12 232 GLN B N 1
ATOM 5573 C CA . GLN B 1 232 ? 3.922 -24.797 -32.312 1 92.12 232 GLN B CA 1
ATOM 5574 C C . GLN B 1 232 ? 3.77 -23.344 -31.891 1 92.12 232 GLN B C 1
ATOM 5576 O O . GLN B 1 232 ? 4.688 -22.766 -31.297 1 92.12 232 GLN B O 1
ATOM 5581 N N . GLN B 1 233 ? 2.646 -22.766 -32.188 1 87.88 233 GLN B N 1
ATOM 5582 C CA . GLN B 1 233 ? 2.367 -21.391 -31.766 1 87.88 233 GLN B CA 1
ATOM 5583 C C . GLN B 1 233 ? 2.357 -21.281 -30.25 1 87.88 233 GLN B C 1
ATOM 5585 O O . GLN B 1 233 ? 2.879 -20.312 -29.688 1 87.88 233 GLN B O 1
ATOM 5590 N N . LYS B 1 234 ? 1.784 -22.203 -29.625 1 89.12 234 LYS B N 1
ATOM 5591 C CA . LYS B 1 234 ? 1.771 -22.203 -28.156 1 89.12 234 LYS B CA 1
ATOM 5592 C C . LYS B 1 234 ? 3.188 -22.297 -27.609 1 89.12 234 LYS B C 1
ATOM 5594 O O . LYS B 1 234 ? 3.518 -21.625 -26.625 1 89.12 234 LYS B O 1
ATOM 5599 N N . LEU B 1 235 ? 3.953 -23.141 -28.219 1 92.62 235 LEU B N 1
ATOM 5600 C CA . LEU B 1 235 ? 5.344 -23.281 -27.797 1 92.62 235 LEU B CA 1
ATOM 5601 C C . LEU B 1 235 ? 6.09 -21.953 -27.906 1 92.62 235 LEU B C 1
ATOM 5603 O O . LEU B 1 235 ? 6.828 -21.578 -27 1 92.62 235 LEU B O 1
ATOM 5607 N N . LEU B 1 236 ? 5.875 -21.281 -28.984 1 90.62 236 LEU B N 1
ATOM 5608 C CA . LEU B 1 236 ? 6.523 -19.984 -29.219 1 90.62 236 LEU B CA 1
ATOM 5609 C C . LEU B 1 236 ? 6.082 -18.969 -28.188 1 90.62 236 LEU B C 1
ATOM 5611 O O . LEU B 1 236 ? 6.898 -18.188 -27.688 1 90.62 236 LEU B O 1
ATOM 5615 N N . GLU B 1 237 ? 4.863 -19.016 -27.859 1 88.56 237 GLU B N 1
ATOM 5616 C CA . GLU B 1 237 ? 4.336 -18.109 -26.828 1 88.56 237 GLU B CA 1
ATOM 5617 C C . GLU B 1 237 ? 4.969 -18.391 -25.469 1 88.56 237 GLU B C 1
ATOM 5619 O O . GLU B 1 237 ? 5.355 -17.469 -24.75 1 88.56 237 GLU B O 1
ATOM 5624 N N . LEU B 1 238 ? 5.031 -19.594 -25.109 1 92.94 238 LEU B N 1
ATOM 5625 C CA . LEU B 1 238 ? 5.613 -20 -23.828 1 92.94 238 LEU B CA 1
ATOM 5626 C C . LEU B 1 238 ? 7.074 -19.562 -23.734 1 92.94 238 LEU B C 1
ATOM 5628 O O . LEU B 1 238 ? 7.527 -19.125 -22.688 1 92.94 238 LEU B O 1
ATOM 5632 N N . ILE B 1 239 ? 7.766 -19.719 -24.875 1 93.75 239 ILE B N 1
ATOM 5633 C CA . ILE B 1 239 ? 9.164 -19.312 -24.922 1 93.75 239 ILE B CA 1
ATOM 5634 C C . ILE B 1 239 ? 9.281 -17.812 -24.688 1 93.75 239 ILE B C 1
ATOM 5636 O O . ILE B 1 239 ? 10.094 -17.359 -23.875 1 93.75 239 ILE B O 1
ATOM 5640 N N . ALA B 1 240 ? 8.438 -17.047 -25.281 1 89.06 240 ALA B N 1
ATOM 5641 C CA . ALA B 1 240 ? 8.453 -15.602 -25.125 1 89.06 240 ALA B CA 1
ATOM 5642 C C . ALA B 1 240 ? 8.141 -15.203 -23.688 1 89.06 240 ALA B C 1
ATOM 5644 O O . ALA B 1 240 ? 8.766 -14.289 -23.141 1 89.06 240 ALA B O 1
ATOM 5645 N N . LEU B 1 241 ? 7.191 -15.789 -23.125 1 89.12 241 LEU B N 1
ATOM 5646 C CA . LEU B 1 241 ? 6.809 -15.5 -21.734 1 89.12 241 LEU B CA 1
ATOM 5647 C C . LEU B 1 241 ? 7.945 -15.836 -20.781 1 89.12 241 LEU B C 1
ATOM 5649 O O . LEU B 1 241 ? 8.203 -15.086 -19.828 1 89.12 241 LEU B O 1
ATOM 5653 N N . GLN B 1 242 ? 8.594 -16.938 -21.047 1 94.5 242 GLN B N 1
ATOM 5654 C CA . GLN B 1 242 ? 9.758 -17.312 -20.234 1 94.5 242 GLN B CA 1
ATOM 5655 C C . GLN B 1 242 ? 10.836 -16.234 -20.297 1 94.5 242 GLN B C 1
ATOM 5657 O O . GLN B 1 242 ? 11.328 -15.781 -19.266 1 94.5 242 GLN B O 1
ATOM 5662 N N . ASP B 1 243 ? 11.148 -15.859 -21.484 1 92.75 243 ASP B N 1
ATOM 5663 C CA . ASP B 1 243 ? 12.203 -14.867 -21.688 1 92.75 243 ASP B CA 1
ATOM 5664 C C . ASP B 1 243 ? 11.906 -13.586 -20.922 1 92.75 243 ASP B C 1
ATOM 5666 O O . ASP B 1 243 ? 12.789 -13.023 -20.266 1 92.75 243 ASP B O 1
ATOM 5670 N N . ARG B 1 244 ? 10.75 -13.156 -20.938 1 87.44 244 ARG B N 1
ATOM 5671 C CA . ARG B 1 244 ? 10.352 -11.938 -20.25 1 87.44 244 ARG B CA 1
ATOM 5672 C C . ARG B 1 244 ? 10.516 -12.078 -18.734 1 87.44 244 ARG B C 1
ATOM 5674 O O . ARG B 1 244 ? 11.109 -11.211 -18.078 1 87.44 244 ARG B O 1
ATOM 5681 N N . HIS B 1 245 ? 9.992 -13.078 -18.188 1 92.94 245 HIS B N 1
ATOM 5682 C CA . HIS B 1 245 ? 10.031 -13.266 -16.734 1 92.94 245 HIS B CA 1
ATOM 5683 C C . HIS B 1 245 ? 11.461 -13.5 -16.25 1 92.94 245 HIS B C 1
ATOM 5685 O O . HIS B 1 245 ? 11.836 -13.023 -15.172 1 92.94 245 HIS B O 1
ATOM 5691 N N . PHE B 1 246 ? 12.273 -14.211 -17.047 1 95.56 246 PHE B N 1
ATOM 5692 C CA . PHE B 1 246 ? 13.656 -14.445 -16.641 1 95.56 246 PHE B CA 1
ATOM 5693 C C . PHE B 1 246 ? 14.469 -13.164 -16.75 1 95.56 246 PHE B C 1
ATOM 5695 O O . PHE B 1 246 ? 15.375 -12.93 -15.945 1 95.56 246 PHE B O 1
ATOM 5702 N N . GLU B 1 247 ? 14.102 -12.344 -17.672 1 92.38 247 GLU B N 1
ATOM 5703 C CA . GLU B 1 247 ? 14.727 -11.023 -17.734 1 92.38 247 GLU B CA 1
ATOM 5704 C C . GLU B 1 247 ? 14.43 -10.211 -16.469 1 92.38 247 GLU B C 1
ATOM 5706 O O . GLU B 1 247 ? 15.328 -9.594 -15.898 1 92.38 247 GLU B O 1
ATOM 5711 N N . LEU B 1 248 ? 13.227 -10.203 -16.078 1 89 248 LEU B N 1
ATOM 5712 C CA . LEU B 1 248 ? 12.812 -9.484 -14.883 1 89 248 LEU B CA 1
ATOM 5713 C C . LEU B 1 248 ? 13.453 -10.094 -13.641 1 89 248 LEU B C 1
ATOM 5715 O O . LEU B 1 248 ? 13.852 -9.375 -12.719 1 89 248 LEU B O 1
ATOM 5719 N N . PHE B 1 249 ? 13.555 -11.383 -13.586 1 94.94 249 PHE B N 1
ATOM 5720 C CA . PHE B 1 249 ? 14.25 -12.055 -12.5 1 94.94 249 PHE B CA 1
ATOM 5721 C C . PHE B 1 249 ? 15.68 -11.555 -12.375 1 94.94 249 PHE B C 1
ATOM 5723 O O . PHE B 1 249 ? 16.141 -11.234 -11.273 1 94.94 249 PHE B O 1
ATOM 5730 N N . CYS B 1 250 ? 16.312 -11.453 -13.492 1 94 250 CYS B N 1
ATOM 5731 C CA . CYS B 1 250 ? 17.703 -11.008 -13.5 1 94 250 CYS B CA 1
ATOM 5732 C C . CYS B 1 250 ? 17.797 -9.531 -13.117 1 94 250 CYS B C 1
ATOM 5734 O O . CYS B 1 250 ? 18.75 -9.125 -12.453 1 94 250 CYS B O 1
ATOM 5736 N N . GLN B 1 251 ? 16.875 -8.797 -13.5 1 87.88 251 GLN B N 1
ATOM 5737 C CA . GLN B 1 251 ? 16.859 -7.375 -13.18 1 87.88 251 GLN B CA 1
ATOM 5738 C C . GLN B 1 251 ? 16.703 -7.148 -11.68 1 87.88 251 GLN B C 1
ATOM 5740 O O . GLN B 1 251 ? 17.422 -6.336 -11.086 1 87.88 251 GLN B O 1
ATOM 5745 N N . PHE B 1 252 ? 15.867 -7.918 -11.055 1 88.31 252 PHE B N 1
ATOM 5746 C CA . PHE B 1 252 ? 15.562 -7.695 -9.648 1 88.31 252 PHE B CA 1
ATOM 5747 C C . PHE B 1 252 ? 16.453 -8.555 -8.758 1 88.31 252 PHE B C 1
ATOM 5749 O O . PHE B 1 252 ? 16.625 -8.266 -7.57 1 88.31 252 PHE B O 1
ATOM 5756 N N . GLY B 1 253 ? 16.953 -9.68 -9.211 1 88.94 253 GLY B N 1
ATOM 5757 C CA . GLY B 1 253 ? 17.719 -10.633 -8.422 1 88.94 253 GLY B CA 1
ATOM 5758 C C . GLY B 1 253 ? 19.094 -10.125 -8.031 1 88.94 253 GLY B C 1
ATOM 5759 O O . GLY B 1 253 ? 19.719 -10.656 -7.117 1 88.94 253 GLY B O 1
ATOM 5760 N N . GLY B 1 254 ? 19.578 -9.102 -8.602 1 87.44 254 GLY B N 1
ATOM 5761 C CA . GLY B 1 254 ? 20.906 -8.594 -8.289 1 87.44 254 GLY B CA 1
ATOM 5762 C C . GLY B 1 254 ? 22 -9.258 -9.094 1 87.44 254 GLY B C 1
ATOM 5763 O O . GLY B 1 254 ? 21.75 -10.18 -9.867 1 87.44 254 GLY B O 1
ATOM 5764 N N . HIS B 1 255 ? 23.219 -8.898 -8.797 1 90.81 255 HIS B N 1
ATOM 5765 C CA . HIS B 1 255 ? 24.359 -9.305 -9.609 1 90.81 255 HIS B CA 1
ATOM 5766 C C . HIS B 1 255 ? 24.703 -10.766 -9.359 1 90.81 255 HIS B C 1
ATOM 5768 O O . HIS B 1 255 ? 25.031 -11.5 -10.305 1 90.81 255 HIS B O 1
ATOM 5774 N N . GLN B 1 256 ? 24.625 -11.227 -8.227 1 91.12 256 GLN B N 1
ATOM 5775 C CA . GLN B 1 256 ? 25 -12.594 -7.891 1 91.12 256 GLN B CA 1
ATOM 5776 C C . GLN B 1 256 ? 24.078 -13.602 -8.562 1 91.12 256 GLN B C 1
ATOM 5778 O O . GLN B 1 256 ? 24.531 -14.602 -9.125 1 91.12 256 GLN B O 1
ATOM 5783 N N . LEU B 1 257 ? 22.812 -13.344 -8.508 1 93.25 257 LEU B N 1
ATOM 5784 C CA . LEU B 1 257 ? 21.844 -14.258 -9.109 1 93.25 257 LEU B CA 1
ATOM 5785 C C . LEU B 1 257 ? 21.906 -14.188 -10.633 1 93.25 257 LEU B C 1
ATOM 5787 O O . LEU B 1 257 ? 21.672 -15.188 -11.32 1 93.25 257 LEU B O 1
ATOM 5791 N N . GLN B 1 258 ? 22.234 -13.031 -11.117 1 94.31 258 GLN B N 1
ATOM 5792 C CA . GLN B 1 258 ? 22.422 -12.891 -12.555 1 94.31 258 GLN B CA 1
ATOM 5793 C C . GLN B 1 258 ? 23.578 -13.75 -13.047 1 94.31 258 GLN B C 1
ATOM 5795 O O . GLN B 1 258 ? 23.469 -14.414 -14.078 1 94.31 258 GLN B O 1
ATOM 5800 N N . LYS B 1 259 ? 24.609 -13.742 -12.344 1 95.06 259 LYS B N 1
ATOM 5801 C CA . LYS B 1 259 ? 25.766 -14.555 -12.688 1 95.06 259 LYS B CA 1
ATOM 5802 C C . LYS B 1 259 ? 25.453 -16.047 -12.57 1 95.06 259 LYS B C 1
ATOM 5804 O O . LYS B 1 259 ? 25.859 -16.828 -13.43 1 95.06 259 LYS B O 1
ATOM 5809 N N . ALA B 1 260 ? 24.766 -16.375 -11.539 1 95.31 260 ALA B N 1
ATOM 5810 C CA . ALA B 1 260 ? 24.391 -17.781 -11.352 1 95.31 260 ALA B CA 1
ATOM 5811 C C . ALA B 1 260 ? 23.484 -18.266 -12.469 1 95.31 260 ALA B C 1
ATOM 5813 O O . ALA B 1 260 ? 23.625 -19.391 -12.953 1 95.31 260 ALA B O 1
ATOM 5814 N N . TRP B 1 261 ? 22.578 -17.391 -12.859 1 96.06 261 TRP B N 1
ATOM 5815 C CA . TRP B 1 261 ? 21.688 -17.719 -13.961 1 96.06 261 TRP B CA 1
ATOM 5816 C C . TRP B 1 261 ? 22.469 -17.938 -15.25 1 96.06 261 TRP B C 1
ATOM 5818 O O . TRP B 1 261 ? 22.281 -18.953 -15.93 1 96.06 261 TRP B O 1
ATOM 5828 N N . ALA B 1 262 ? 23.359 -17.047 -15.547 1 94.88 262 ALA B N 1
ATOM 5829 C CA . ALA B 1 262 ? 24.156 -17.141 -16.766 1 94.88 262 ALA B CA 1
ATOM 5830 C C . ALA B 1 262 ? 25 -18.406 -16.781 1 94.88 262 ALA B C 1
ATOM 5832 O O . ALA B 1 262 ? 25.094 -19.078 -17.797 1 94.88 262 ALA B O 1
ATOM 5833 N N . ALA B 1 263 ? 25.531 -18.719 -15.727 1 94.69 263 ALA B N 1
ATOM 5834 C CA . ALA B 1 263 ? 26.375 -19.906 -15.617 1 94.69 263 ALA B CA 1
ATOM 5835 C C . ALA B 1 263 ? 25.531 -21.172 -15.805 1 94.69 263 ALA B C 1
ATOM 5837 O O . ALA B 1 263 ? 25.984 -22.125 -16.469 1 94.69 263 ALA B O 1
ATOM 5838 N N . SER B 1 264 ? 24.344 -21.156 -15.227 1 92.94 264 SER B N 1
ATOM 5839 C CA . SER B 1 264 ? 23.469 -22.312 -15.305 1 92.94 264 SER B CA 1
ATOM 5840 C C . SER B 1 264 ? 22.969 -22.531 -16.719 1 92.94 264 SER B C 1
ATOM 5842 O O . SER B 1 264 ? 22.797 -23.672 -17.156 1 92.94 264 SER B O 1
ATOM 5844 N N . MET B 1 265 ? 22.766 -21.422 -17.484 1 90.38 265 MET B N 1
ATOM 5845 C CA . MET B 1 265 ? 22.172 -21.5 -18.812 1 90.38 265 MET B CA 1
ATOM 5846 C C . MET B 1 265 ? 23.219 -21.766 -19.875 1 90.38 265 MET B C 1
ATOM 5848 O O . MET B 1 265 ? 22.891 -22.094 -21.016 1 90.38 265 MET B O 1
ATOM 5852 N N . ASP B 1 266 ? 24.438 -21.703 -19.516 1 90.25 266 ASP B N 1
ATOM 5853 C CA . ASP B 1 266 ? 25.516 -21.875 -20.484 1 90.25 266 ASP B CA 1
ATOM 5854 C C . ASP B 1 266 ? 26.094 -23.297 -20.406 1 90.25 266 ASP B C 1
ATOM 5856 O O . ASP B 1 266 ? 27.203 -23.547 -20.891 1 90.25 266 ASP B O 1
ATOM 5860 N N . THR B 1 267 ? 25.438 -24.234 -20.016 1 92.25 267 THR B N 1
ATOM 5861 C CA . THR B 1 267 ? 25.906 -25.609 -19.922 1 92.25 267 THR B CA 1
ATOM 5862 C C . THR B 1 267 ? 25.562 -26.391 -21.188 1 92.25 267 THR B C 1
ATOM 5864 O O . THR B 1 267 ? 24.766 -25.922 -22 1 92.25 267 THR B O 1
ATOM 5867 N N . SER B 1 268 ? 26.109 -27.578 -21.312 1 92.56 268 SER B N 1
ATOM 5868 C CA . SER B 1 268 ? 25.891 -28.422 -22.469 1 92.56 268 SER B CA 1
ATOM 5869 C C . SER B 1 268 ? 24.438 -28.906 -22.531 1 92.56 268 SER B C 1
ATOM 5871 O O . SER B 1 268 ? 23.859 -29.016 -23.625 1 92.56 268 SER B O 1
ATOM 5873 N N . ILE B 1 269 ? 23.922 -29.078 -21.438 1 91.56 269 ILE B N 1
ATOM 5874 C CA . ILE B 1 269 ? 22.547 -29.547 -21.359 1 91.56 269 ILE B CA 1
ATOM 5875 C C . ILE B 1 269 ? 21.594 -28.5 -21.906 1 91.56 269 ILE B C 1
ATOM 5877 O O . ILE B 1 269 ? 20.672 -28.812 -22.641 1 91.56 269 ILE B O 1
ATOM 5881 N N . HIS B 1 270 ? 21.844 -27.297 -21.641 1 93.19 270 HIS B N 1
ATOM 5882 C CA . HIS B 1 270 ? 20.969 -26.219 -22.094 1 93.19 270 HIS B CA 1
ATOM 5883 C C . HIS B 1 270 ? 21.172 -25.938 -23.578 1 93.19 270 HIS B C 1
ATOM 5885 O O . HIS B 1 270 ? 20.234 -25.531 -24.281 1 93.19 270 HIS B O 1
ATOM 5891 N N . GLN B 1 271 ? 22.344 -26.25 -24.062 1 94.12 271 GLN B N 1
ATOM 5892 C CA . GLN B 1 271 ? 22.562 -26.156 -25.5 1 94.12 271 GLN B CA 1
ATOM 5893 C C . GLN B 1 271 ? 21.766 -27.203 -26.25 1 94.12 271 GLN B C 1
ATOM 5895 O O . GLN B 1 271 ? 21.172 -26.906 -27.297 1 94.12 271 GLN B O 1
ATOM 5900 N N . ARG B 1 272 ? 21.8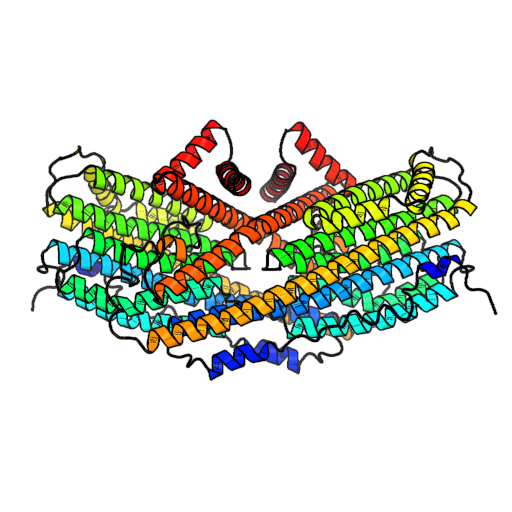12 -28.359 -25.703 1 95.44 272 ARG B N 1
ATOM 5901 C CA . ARG B 1 272 ? 21.047 -29.422 -26.312 1 95.44 272 ARG B CA 1
ATOM 5902 C C . ARG B 1 272 ? 19.547 -29.125 -26.25 1 95.44 272 ARG B C 1
ATOM 5904 O O . ARG B 1 272 ? 18.828 -29.391 -27.219 1 95.44 272 ARG B O 1
ATOM 5911 N N . HIS B 1 273 ? 19.094 -28.625 -25.156 1 96.06 273 HIS B N 1
ATOM 5912 C CA . HIS B 1 273 ? 17.703 -28.203 -25.031 1 96.06 273 HIS B CA 1
ATOM 5913 C C . HIS B 1 273 ? 17.328 -27.203 -26.109 1 96.06 273 HIS B C 1
ATOM 5915 O O . HIS B 1 273 ? 16.266 -27.312 -26.719 1 96.06 273 HIS B O 1
ATOM 5921 N N . ARG B 1 274 ? 18.203 -26.266 -26.391 1 95.25 274 ARG B N 1
ATOM 5922 C CA . ARG B 1 274 ? 17.953 -25.25 -27.406 1 95.25 274 ARG B CA 1
ATOM 5923 C C . ARG B 1 274 ? 17.875 -25.891 -28.797 1 95.25 274 ARG B C 1
ATOM 5925 O O . ARG B 1 274 ? 17.078 -25.438 -29.641 1 95.25 274 ARG B O 1
ATOM 5932 N N . GLN B 1 275 ? 18.625 -26.859 -28.953 1 95.31 275 GLN B N 1
ATOM 5933 C CA . GLN B 1 275 ? 18.594 -27.562 -30.234 1 95.31 275 GLN B CA 1
ATOM 5934 C C . GLN B 1 275 ? 17.234 -28.234 -30.453 1 95.31 275 GLN B C 1
ATOM 5936 O O . GLN B 1 275 ? 16.672 -28.141 -31.547 1 95.31 275 GLN B O 1
ATOM 5941 N N . PHE B 1 276 ? 16.781 -28.891 -29.453 1 95.62 276 PHE B N 1
ATOM 5942 C CA . PHE B 1 276 ? 15.492 -29.547 -29.562 1 95.62 276 PHE B CA 1
ATOM 5943 C C . PHE B 1 276 ? 14.367 -28.531 -29.719 1 95.62 276 PHE B C 1
ATOM 5945 O O . PHE B 1 276 ? 13.414 -28.766 -30.469 1 95.62 276 PHE B O 1
ATOM 5952 N N . ARG B 1 277 ? 14.5 -27.438 -28.969 1 95.44 277 ARG B N 1
ATOM 5953 C CA . ARG B 1 277 ? 13.57 -26.328 -29.141 1 95.44 277 ARG B CA 1
ATOM 5954 C C . ARG B 1 277 ? 13.523 -25.891 -30.609 1 95.44 277 ARG B C 1
ATOM 5956 O O . ARG B 1 277 ? 12.445 -25.672 -31.156 1 95.44 277 ARG B O 1
ATOM 5963 N N . GLY B 1 278 ? 14.641 -25.781 -31.141 1 95.06 278 GLY B N 1
ATOM 5964 C CA . GLY B 1 278 ? 14.75 -25.375 -32.531 1 95.06 278 GLY B CA 1
ATOM 5965 C C . GLY B 1 278 ? 14.078 -26.328 -33.5 1 95.06 278 GLY B C 1
ATOM 5966 O O . GLY B 1 278 ? 13.453 -25.922 -34.469 1 95.06 278 GLY B O 1
ATOM 5967 N N . LYS B 1 279 ? 14.188 -27.625 -33.25 1 94.31 279 LYS B N 1
ATOM 5968 C CA . LYS B 1 279 ? 13.547 -28.641 -34.094 1 94.31 279 LYS B CA 1
ATOM 5969 C C . LYS B 1 279 ? 12.039 -28.422 -34.156 1 94.31 279 LYS B C 1
ATOM 5971 O O . LYS B 1 279 ? 11.422 -28.594 -35.188 1 94.31 279 LYS B O 1
ATOM 5976 N N . LEU B 1 280 ? 11.508 -28.047 -33 1 94.56 280 LEU B N 1
ATOM 5977 C CA . LEU B 1 280 ? 10.055 -27.906 -32.906 1 94.56 280 LEU B CA 1
ATOM 5978 C C . LEU B 1 280 ? 9.609 -26.547 -33.438 1 94.56 280 LEU B C 1
ATOM 5980 O O . LEU B 1 280 ? 8.578 -26.438 -34.094 1 94.56 280 LEU B O 1
ATOM 5984 N N . THR B 1 281 ? 10.375 -25.5 -33.156 1 94.5 281 THR B N 1
ATOM 5985 C CA . THR B 1 281 ? 9.945 -24.141 -33.469 1 94.5 281 THR B CA 1
ATOM 5986 C C . THR B 1 281 ? 10.164 -23.828 -34.969 1 94.5 281 THR B C 1
ATOM 5988 O O . THR B 1 281 ? 9.477 -22.984 -35.531 1 94.5 281 THR B O 1
ATOM 5991 N N . HIS B 1 282 ? 11.047 -24.531 -35.656 1 92.75 282 HIS B N 1
ATOM 5992 C CA . HIS B 1 282 ? 11.344 -24.281 -37.062 1 92.75 282 HIS B CA 1
ATOM 5993 C C . HIS B 1 282 ? 10.633 -25.281 -37.969 1 92.75 282 HIS B C 1
ATOM 5995 O O . HIS B 1 282 ? 10.711 -25.172 -39.188 1 92.75 282 HIS B O 1
ATOM 6001 N N . ALA B 1 283 ? 9.969 -26.172 -37.375 1 92.69 283 ALA B N 1
ATOM 6002 C CA . ALA B 1 283 ? 9.297 -27.203 -38.156 1 92.69 283 ALA B CA 1
ATOM 6003 C C . ALA B 1 283 ? 8.102 -26.609 -38.906 1 92.69 283 ALA B C 1
ATOM 6005 O O . ALA B 1 283 ? 7.473 -25.656 -38.438 1 92.69 283 ALA B O 1
ATOM 6006 N N . HIS B 1 284 ? 7.836 -27.109 -40.062 1 92.12 284 HIS B N 1
ATOM 6007 C CA . HIS B 1 284 ? 6.637 -26.719 -40.812 1 92.12 284 HIS B CA 1
ATOM 6008 C C . HIS B 1 284 ? 5.418 -27.5 -40.312 1 92.12 284 HIS B C 1
ATOM 6010 O O . HIS B 1 284 ? 5.559 -28.531 -39.656 1 92.12 284 HIS B O 1
ATOM 6016 N N . ASP B 1 285 ? 4.297 -26.938 -40.625 1 91.44 285 ASP B N 1
ATOM 6017 C CA . ASP B 1 285 ? 3.064 -27.609 -40.219 1 91.44 285 ASP B CA 1
ATOM 6018 C C . ASP B 1 285 ? 2.984 -29.016 -40.781 1 91.44 285 ASP B C 1
ATOM 6020 O O . ASP B 1 285 ? 3.16 -29.219 -42 1 91.44 285 ASP B O 1
ATOM 6024 N N . GLY B 1 286 ? 2.791 -29.938 -40 1 91.06 286 GLY B N 1
ATOM 6025 C CA . GLY B 1 286 ? 2.672 -31.328 -40.438 1 91.06 286 GLY B CA 1
ATOM 6026 C C . GLY B 1 286 ? 4.012 -32.031 -40.562 1 91.06 286 GLY B C 1
ATOM 6027 O O . GLY B 1 286 ? 4.066 -33.219 -40.875 1 91.06 286 GLY B O 1
ATOM 6028 N N . GLN B 1 287 ? 5.051 -31.391 -40.25 1 93.5 287 GLN B N 1
ATOM 6029 C CA . GLN B 1 287 ? 6.371 -32 -40.375 1 93.5 287 GLN B CA 1
ATOM 6030 C C . GLN B 1 287 ? 6.531 -33.156 -39.406 1 93.5 287 GLN B C 1
ATOM 6032 O O . GLN B 1 287 ? 6.129 -33.094 -38.25 1 93.5 287 GLN B O 1
ATOM 6037 N N . ALA B 1 288 ? 7.113 -34.25 -39.906 1 93.44 288 ALA B N 1
ATOM 6038 C CA . ALA B 1 288 ? 7.309 -35.469 -39.094 1 93.44 288 ALA B CA 1
ATOM 6039 C C . ALA B 1 288 ? 8.461 -35.281 -38.094 1 93.44 288 ALA B C 1
ATOM 6041 O O . ALA B 1 288 ? 9.477 -34.656 -38.438 1 93.44 288 ALA B O 1
ATOM 6042 N N . VAL B 1 289 ? 8.219 -35.719 -36.875 1 91.5 289 VAL B N 1
ATOM 6043 C CA . VAL B 1 289 ? 9.266 -35.719 -35.844 1 91.5 289 VAL B CA 1
ATOM 6044 C C . VAL B 1 289 ? 9.406 -37.125 -35.25 1 91.5 289 VAL B C 1
ATOM 6046 O O . VAL B 1 289 ? 8.453 -37.906 -35.281 1 91.5 289 VAL B O 1
ATOM 6049 N N . LYS B 1 290 ? 10.594 -37.406 -34.844 1 90.06 290 LYS B N 1
ATOM 6050 C CA . LYS B 1 290 ? 10.859 -38.75 -34.281 1 90.06 290 LYS B CA 1
ATOM 6051 C C . LYS B 1 290 ? 10.281 -38.875 -32.875 1 90.06 290 LYS B C 1
ATOM 6053 O O . LYS B 1 290 ? 10.656 -38.125 -31.969 1 90.06 290 LYS B O 1
ATOM 6058 N N . THR B 1 291 ? 9.516 -39.875 -32.625 1 84.25 291 THR B N 1
ATOM 6059 C CA . THR B 1 291 ? 8.844 -40.094 -31.359 1 84.25 291 THR B CA 1
ATOM 6060 C C . THR B 1 291 ? 9.852 -40.344 -30.25 1 84.25 291 THR B C 1
ATOM 6062 O O . THR B 1 291 ? 9.633 -40 -29.094 1 84.25 291 THR B O 1
ATOM 6065 N N . HIS B 1 292 ? 10.93 -40.938 -30.609 1 84.94 292 HIS B N 1
ATOM 6066 C CA . HIS B 1 292 ? 11.945 -41.25 -29.609 1 84.94 292 HIS B CA 1
ATOM 6067 C C . HIS B 1 292 ? 12.602 -40 -29.062 1 84.94 292 HIS B C 1
ATOM 6069 O O . HIS B 1 292 ? 13.148 -40 -27.953 1 84.94 292 HIS B O 1
ATOM 6075 N N . ASP B 1 293 ? 12.531 -38.906 -29.859 1 91.25 293 ASP B N 1
ATOM 6076 C CA . ASP B 1 293 ? 13.07 -37.625 -29.406 1 91.25 293 ASP B CA 1
ATOM 6077 C C . ASP B 1 293 ? 12.273 -37.094 -28.219 1 91.25 293 ASP B C 1
ATOM 6079 O O . ASP B 1 293 ? 12.758 -36.219 -27.5 1 91.25 293 ASP B O 1
ATOM 6083 N N . GLY B 1 294 ? 11.07 -37.594 -28.031 1 88.81 294 GLY B N 1
ATOM 6084 C CA . GLY B 1 294 ? 10.219 -37.156 -26.938 1 88.81 294 GLY B CA 1
ATOM 6085 C C . GLY B 1 294 ? 10.797 -37.438 -25.562 1 88.81 294 GLY B C 1
ATOM 6086 O O . GLY B 1 294 ? 10.688 -36.625 -24.656 1 88.81 294 GLY B O 1
ATOM 6087 N N . ASP B 1 295 ? 11.422 -38.531 -25.438 1 87.19 295 ASP B N 1
ATOM 6088 C CA . ASP B 1 295 ? 12.031 -38.906 -24.156 1 87.19 295 ASP B CA 1
ATOM 6089 C C . ASP B 1 295 ? 13.211 -37.969 -23.828 1 87.19 295 ASP B C 1
ATOM 6091 O O . ASP B 1 295 ? 13.344 -37.531 -22.688 1 87.19 295 ASP B O 1
ATOM 6095 N N . GLU B 1 296 ? 14 -37.812 -24.734 1 92.06 296 GLU B N 1
ATOM 6096 C CA . GLU B 1 296 ? 15.141 -36.906 -24.531 1 92.06 296 GLU B CA 1
ATOM 6097 C C . GLU B 1 296 ? 14.688 -35.5 -24.234 1 92.06 296 GLU B C 1
ATOM 6099 O O . GLU B 1 296 ? 15.242 -34.844 -23.344 1 92.06 296 GLU B O 1
ATOM 6104 N N . TRP B 1 297 ? 13.719 -35 -24.984 1 94.12 297 TRP B N 1
ATOM 6105 C CA . TRP B 1 297 ? 13.133 -33.688 -24.734 1 94.12 297 TRP B CA 1
ATOM 6106 C C . TRP B 1 297 ? 12.672 -33.594 -23.281 1 94.12 297 TRP B C 1
ATOM 6108 O O . TRP B 1 297 ? 12.977 -32.594 -22.609 1 94.12 297 TRP B O 1
ATOM 6118 N N . PHE B 1 298 ? 11.961 -34.562 -22.875 1 91.12 298 PHE B N 1
ATOM 6119 C CA . PHE B 1 298 ? 11.422 -34.562 -21.516 1 91.12 298 PHE B CA 1
ATOM 6120 C C . PHE B 1 298 ? 12.547 -34.469 -20.484 1 91.12 298 PHE B C 1
ATOM 6122 O O . PHE B 1 298 ? 12.461 -33.688 -19.531 1 91.12 298 PHE B O 1
ATOM 6129 N N . GLU B 1 299 ? 13.562 -35.188 -20.688 1 91.44 299 GLU B N 1
ATOM 6130 C CA . GLU B 1 299 ? 14.688 -35.219 -19.766 1 91.44 299 GLU B CA 1
ATOM 6131 C C . GLU B 1 299 ? 15.414 -33.875 -19.75 1 91.44 299 GLU B C 1
ATOM 6133 O O . GLU B 1 299 ? 15.797 -33.375 -18.688 1 91.44 299 GLU B O 1
ATOM 6138 N N . LEU B 1 300 ? 15.664 -33.375 -20.906 1 95 300 LEU B N 1
ATOM 6139 C CA . LEU B 1 300 ? 16.344 -32.062 -21.016 1 95 300 LEU B CA 1
ATOM 6140 C C . LEU B 1 300 ? 15.539 -30.984 -20.312 1 95 300 LEU B C 1
ATOM 6142 O O . LEU B 1 300 ? 16.094 -30.188 -19.547 1 95 300 LEU B O 1
ATOM 6146 N N . CYS B 1 301 ? 14.219 -30.938 -20.594 1 95.38 301 CYS B N 1
ATOM 6147 C CA . CYS B 1 301 ? 13.359 -29.938 -19.953 1 95.38 301 CYS B CA 1
ATOM 6148 C C . CYS B 1 301 ? 13.328 -30.141 -18.438 1 95.38 301 CYS B C 1
ATOM 6150 O O . CYS B 1 301 ? 13.312 -29.172 -17.672 1 95.38 301 CYS B O 1
ATOM 6152 N N . SER B 1 302 ? 13.273 -31.344 -17.984 1 92.88 302 SER B N 1
ATOM 6153 C CA . SER B 1 302 ? 13.242 -31.656 -16.562 1 92.88 302 SER B CA 1
ATOM 6154 C C . SER B 1 302 ? 14.523 -31.172 -15.867 1 92.88 302 SER B C 1
ATOM 6156 O O . SER B 1 302 ? 14.469 -30.641 -14.758 1 92.88 302 SER B O 1
ATOM 6158 N N . GLN B 1 303 ? 15.617 -31.422 -16.531 1 94.12 303 GLN B N 1
ATOM 6159 C CA . GLN B 1 303 ? 16.875 -30.938 -15.977 1 94.12 303 GLN B CA 1
ATOM 6160 C C . GLN B 1 303 ? 16.906 -29.422 -15.883 1 94.12 303 GLN B C 1
ATOM 6162 O O . GLN B 1 303 ? 17.391 -28.859 -14.906 1 94.12 303 GLN B O 1
ATOM 6167 N N . ARG B 1 304 ? 16.453 -28.781 -16.891 1 95.69 304 ARG B N 1
ATOM 6168 C CA . ARG B 1 304 ? 16.359 -27.328 -16.875 1 95.69 304 ARG B CA 1
ATOM 6169 C C . ARG B 1 304 ? 15.508 -26.844 -15.711 1 95.69 304 ARG B C 1
ATOM 6171 O O . ARG B 1 304 ? 15.875 -25.906 -15.008 1 95.69 304 ARG B O 1
ATOM 6178 N N . LEU B 1 305 ? 14.383 -27.484 -15.5 1 94.75 305 LEU B N 1
ATOM 6179 C CA . LEU B 1 305 ? 13.492 -27.125 -14.398 1 94.75 305 LEU B CA 1
ATOM 6180 C C . LEU B 1 305 ? 14.195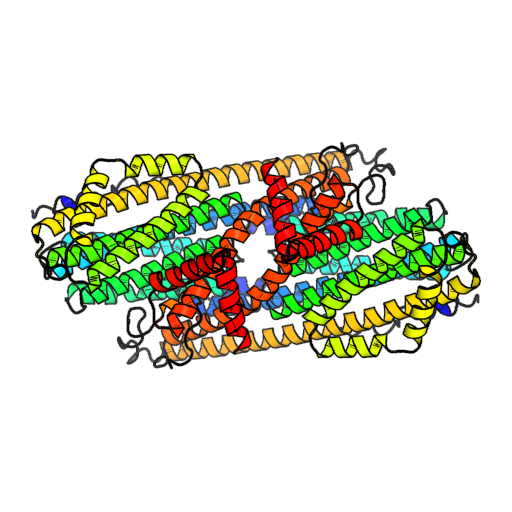 -27.328 -13.055 1 94.75 305 LEU B C 1
ATOM 6182 O O . LEU B 1 305 ? 14.023 -26.531 -12.133 1 94.75 305 LEU B O 1
ATOM 6186 N N . THR B 1 306 ? 14.977 -28.359 -12.969 1 94.12 306 THR B N 1
ATOM 6187 C CA . THR B 1 306 ? 15.742 -28.625 -11.758 1 94.12 306 THR B CA 1
ATOM 6188 C C . THR B 1 306 ? 16.781 -27.531 -11.516 1 94.12 306 THR B C 1
ATOM 6190 O O . THR B 1 306 ? 16.984 -27.094 -10.383 1 94.12 306 THR B O 1
ATOM 6193 N N . ASP B 1 307 ? 17.422 -27.156 -12.531 1 95.62 307 ASP B N 1
ATOM 6194 C CA . ASP B 1 307 ? 18.406 -26.078 -12.406 1 95.62 307 ASP B CA 1
ATOM 6195 C C . ASP B 1 307 ? 17.75 -24.781 -11.938 1 95.62 307 ASP B C 1
ATOM 6197 O O . ASP B 1 307 ? 18.312 -24.078 -11.102 1 95.62 307 ASP B O 1
ATOM 6201 N N . ILE B 1 308 ? 16.641 -24.484 -12.531 1 96.44 308 ILE B N 1
ATOM 6202 C CA . ILE B 1 308 ? 15.906 -23.281 -12.125 1 96.44 308 ILE B CA 1
ATOM 6203 C C . ILE B 1 308 ? 15.492 -23.406 -10.656 1 96.44 308 ILE B C 1
ATOM 6205 O O . ILE B 1 308 ? 15.531 -22.422 -9.914 1 96.44 308 ILE B O 1
ATOM 6209 N N . TRP B 1 309 ? 15.117 -24.562 -10.242 1 95.38 309 TRP B N 1
ATOM 6210 C CA . TRP B 1 309 ? 14.766 -24.828 -8.852 1 95.38 309 TRP B CA 1
ATOM 6211 C C . TRP B 1 309 ? 15.938 -24.531 -7.926 1 95.38 309 TRP B C 1
ATOM 6213 O O . TRP B 1 309 ? 15.758 -23.953 -6.852 1 95.38 309 TRP B O 1
ATOM 6223 N N . HIS B 1 310 ? 17.141 -24.922 -8.32 1 94.81 310 HIS B N 1
ATOM 6224 C CA . HIS B 1 310 ? 18.312 -24.641 -7.508 1 94.81 310 HIS B CA 1
ATOM 6225 C C . HIS B 1 310 ? 18.531 -23.141 -7.355 1 94.81 310 HIS B C 1
ATOM 6227 O O . HIS B 1 310 ? 18.922 -22.672 -6.281 1 94.81 310 HIS B O 1
ATOM 6233 N N . LEU B 1 311 ? 18.312 -22.469 -8.398 1 96.44 311 LEU B N 1
ATOM 6234 C CA . LEU B 1 311 ? 18.422 -21.016 -8.328 1 96.44 311 LEU B CA 1
ATOM 6235 C C . LEU B 1 311 ? 17.359 -20.438 -7.398 1 96.44 311 LEU B C 1
ATOM 6237 O O . LEU B 1 311 ? 17.625 -19.484 -6.664 1 96.44 311 LEU B O 1
ATOM 6241 N N . GLN B 1 312 ? 16.172 -20.969 -7.48 1 96.62 312 GLN B N 1
ATOM 6242 C CA . GLN B 1 312 ? 15.094 -20.562 -6.582 1 96.62 312 GLN B CA 1
ATOM 6243 C C . GLN B 1 312 ? 15.492 -20.766 -5.121 1 96.62 312 GLN B C 1
ATOM 6245 O O . GLN B 1 312 ? 15.258 -19.891 -4.285 1 96.62 312 GLN B O 1
ATOM 6250 N N . CYS B 1 313 ? 16.109 -21.891 -4.844 1 95.19 313 CYS B N 1
ATOM 6251 C CA . CYS B 1 313 ? 16.547 -22.188 -3.484 1 95.19 313 CYS B CA 1
ATOM 6252 C C . CYS B 1 313 ? 17.609 -21.188 -3.023 1 95.19 313 CYS B C 1
ATOM 6254 O O . CYS B 1 313 ? 17.594 -20.75 -1.873 1 95.19 313 CYS B O 1
ATOM 6256 N N . GLN B 1 314 ? 18.453 -20.875 -3.91 1 95.31 314 GLN B N 1
ATOM 6257 C CA . GLN B 1 314 ? 19.484 -19.891 -3.588 1 95.31 314 GLN B CA 1
ATOM 6258 C C . GLN B 1 314 ? 18.859 -18.531 -3.273 1 95.31 314 GLN B C 1
ATOM 6260 O O . GLN B 1 314 ? 19.281 -17.859 -2.324 1 95.31 314 GLN B O 1
ATOM 6265 N N . LEU B 1 315 ? 17.938 -18.172 -4.07 1 96.44 315 LEU B N 1
ATOM 6266 C CA . LEU B 1 315 ? 17.234 -16.906 -3.877 1 96.44 315 LEU B CA 1
ATOM 6267 C C . LEU B 1 315 ? 16.531 -16.891 -2.525 1 96.44 315 LEU B C 1
ATOM 6269 O O . LEU B 1 315 ? 16.609 -15.891 -1.799 1 96.44 315 LEU B O 1
ATOM 6273 N N . ILE B 1 316 ? 15.867 -17.906 -2.162 1 95.12 316 ILE B N 1
ATOM 6274 C CA . ILE B 1 316 ? 15.133 -18.016 -0.908 1 95.12 316 ILE B CA 1
ATOM 6275 C C . ILE B 1 316 ? 16.094 -17.969 0.27 1 95.12 316 ILE B C 1
ATOM 6277 O O . ILE B 1 316 ? 15.836 -17.297 1.27 1 95.12 316 ILE B O 1
ATOM 6281 N N . LYS B 1 317 ? 17.219 -18.656 0.12 1 94.62 317 LYS B N 1
ATOM 6282 C CA . LYS B 1 317 ? 18.234 -18.609 1.162 1 94.62 317 LYS B CA 1
ATOM 6283 C C . LYS B 1 317 ? 18.75 -17.188 1.362 1 94.62 317 LYS B C 1
ATOM 6285 O O . LYS B 1 317 ? 18.906 -16.734 2.498 1 94.62 317 LYS B O 1
ATOM 6290 N N . GLY B 1 318 ? 19.031 -16.578 0.266 1 94.38 318 GLY B N 1
ATOM 6291 C CA . GLY B 1 318 ? 19.438 -15.188 0.35 1 94.38 318 GLY B CA 1
ATOM 6292 C C . GLY B 1 318 ? 18.438 -14.305 1.05 1 94.38 318 GLY B C 1
ATOM 6293 O O . GLY B 1 318 ? 18.812 -13.414 1.815 1 94.38 318 GLY B O 1
ATOM 6294 N N . MET B 1 319 ? 17.219 -14.5 0.792 1 93.5 319 MET B N 1
ATOM 6295 C CA . MET B 1 319 ? 16.141 -13.742 1.421 1 93.5 319 MET B CA 1
ATOM 6296 C C . MET B 1 319 ? 16.125 -13.969 2.93 1 93.5 319 MET B C 1
ATOM 6298 O O . MET B 1 319 ? 15.977 -13.016 3.701 1 93.5 319 MET B O 1
ATOM 6302 N N . HIS B 1 320 ? 16.266 -15.211 3.367 1 94.5 320 HIS B N 1
ATOM 6303 C CA . HIS B 1 320 ? 16.328 -15.531 4.789 1 94.5 320 HIS B CA 1
ATOM 6304 C C . HIS B 1 320 ? 17.516 -14.852 5.461 1 94.5 320 HIS B C 1
ATOM 6306 O O . HIS B 1 320 ? 17.375 -14.281 6.547 1 94.5 320 HIS B O 1
ATOM 6312 N N . ASP B 1 321 ? 18.641 -14.914 4.777 1 95.19 321 ASP B N 1
ATOM 6313 C CA . ASP B 1 321 ? 19.844 -14.281 5.316 1 95.19 321 ASP B CA 1
ATOM 6314 C C . ASP B 1 321 ? 19.656 -12.773 5.469 1 95.19 321 ASP B C 1
ATOM 6316 O O . ASP B 1 321 ? 20.047 -12.195 6.48 1 95.19 321 ASP B O 1
ATOM 6320 N N . MET B 1 322 ? 19.078 -12.195 4.477 1 94.25 322 MET B N 1
ATOM 6321 C CA . MET B 1 322 ? 18.828 -10.758 4.512 1 94.25 322 MET B CA 1
ATOM 6322 C C . MET B 1 322 ? 17.891 -10.398 5.668 1 94.25 322 MET B C 1
ATOM 6324 O O . MET B 1 322 ? 18.156 -9.438 6.398 1 94.25 322 MET B O 1
ATOM 6328 N N . LEU B 1 323 ? 16.875 -11.102 5.867 1 93.56 323 LEU B N 1
ATOM 6329 C CA . LEU B 1 323 ? 15.891 -10.836 6.918 1 93.56 323 LEU B CA 1
ATOM 6330 C C . LEU B 1 323 ? 16.531 -10.984 8.297 1 93.56 323 LEU B C 1
ATOM 6332 O O . LEU B 1 323 ? 16.234 -10.211 9.211 1 93.56 323 LEU B O 1
ATOM 6336 N N . GLU B 1 324 ? 17.359 -11.984 8.406 1 94.12 324 GLU B N 1
ATOM 6337 C CA . GLU B 1 324 ? 18.078 -12.18 9.664 1 94.12 324 GLU B CA 1
ATOM 6338 C C . GLU B 1 324 ? 18.969 -10.984 9.977 1 94.12 324 GLU B C 1
ATOM 6340 O O . GLU B 1 324 ? 19.016 -10.516 11.117 1 94.12 324 GLU B O 1
ATOM 6345 N N . THR B 1 325 ? 19.641 -10.539 8.992 1 95.56 325 THR B N 1
ATOM 6346 C CA . THR B 1 325 ? 20.516 -9.383 9.156 1 95.56 325 THR B CA 1
ATOM 6347 C C . THR B 1 325 ? 19.719 -8.141 9.539 1 95.56 325 THR B C 1
ATOM 6349 O O . THR B 1 325 ? 20.078 -7.422 10.469 1 95.56 325 THR B O 1
ATOM 6352 N N . LEU B 1 326 ? 18.641 -7.914 8.859 1 93.88 326 LEU B N 1
ATOM 6353 C CA . LEU B 1 326 ? 17.797 -6.758 9.133 1 93.88 326 LEU B CA 1
ATOM 6354 C C . LEU B 1 326 ? 17.219 -6.82 10.547 1 93.88 326 LEU B C 1
ATOM 6356 O O . LEU B 1 326 ? 17.188 -5.809 11.25 1 93.88 326 LEU B O 1
ATOM 6360 N N . ALA B 1 327 ? 16.781 -7.98 10.969 1 94.19 327 ALA B N 1
ATOM 6361 C CA . ALA B 1 327 ? 16.219 -8.156 12.297 1 94.19 327 ALA B CA 1
ATOM 6362 C C . ALA B 1 327 ? 17.25 -7.887 13.383 1 94.19 327 ALA B C 1
ATOM 6364 O O . ALA B 1 327 ? 16.969 -7.223 14.375 1 94.19 327 ALA B O 1
ATOM 6365 N N . LYS B 1 328 ? 18.469 -8.398 13.172 1 95.38 328 LYS B N 1
ATOM 6366 C CA . LYS B 1 328 ? 19.562 -8.172 14.117 1 95.38 328 LYS B CA 1
ATOM 6367 C C . LYS B 1 328 ? 19.891 -6.684 14.227 1 95.38 328 LYS B C 1
ATOM 6369 O O . LYS B 1 328 ? 20.062 -6.16 15.328 1 95.38 328 LYS B O 1
ATOM 6374 N N . GLU B 1 329 ? 19.938 -6.031 13.109 1 95.38 329 GLU B N 1
ATOM 6375 C CA . GLU B 1 329 ? 20.219 -4.598 13.094 1 95.38 329 GLU B CA 1
ATOM 6376 C C . GLU B 1 329 ? 19.109 -3.809 13.789 1 95.38 329 GLU B C 1
ATOM 6378 O O . GLU B 1 329 ? 19.391 -2.857 14.523 1 95.38 329 GLU B O 1
ATOM 6383 N N . ALA B 1 330 ? 17.891 -4.18 13.562 1 94.62 330 ALA B N 1
ATOM 6384 C CA . ALA B 1 330 ? 16.75 -3.488 14.172 1 94.62 330 ALA B CA 1
ATOM 6385 C C . ALA B 1 330 ? 16.766 -3.658 15.695 1 94.62 330 ALA B C 1
ATOM 6387 O O . ALA B 1 330 ? 16.469 -2.713 16.438 1 94.62 330 ALA B O 1
ATOM 6388 N N . LYS B 1 331 ? 17.078 -4.855 16.188 1 95.5 331 LYS B N 1
ATOM 6389 C CA . LYS B 1 331 ? 17.141 -5.121 17.609 1 95.5 331 LYS B CA 1
ATOM 6390 C C . LYS B 1 331 ? 18.281 -4.328 18.266 1 95.5 331 LYS B C 1
ATOM 6392 O O . LYS B 1 331 ? 18.109 -3.777 19.359 1 95.5 331 LYS B O 1
ATOM 6397 N N . ASN B 1 332 ? 19.406 -4.273 17.547 1 96.31 332 ASN B N 1
ATOM 6398 C CA . ASN B 1 332 ? 20.516 -3.461 18.031 1 96.31 332 ASN B CA 1
ATOM 6399 C C . ASN B 1 332 ? 20.141 -1.982 18.094 1 96.31 332 ASN B C 1
ATOM 6401 O O . ASN B 1 332 ? 20.516 -1.288 19.047 1 96.31 332 ASN B O 1
ATOM 6405 N N . ASP B 1 333 ? 19.453 -1.519 17.141 1 95.06 333 ASP B N 1
ATOM 6406 C CA . ASP B 1 333 ? 19.016 -0.125 17.078 1 95.06 333 ASP B CA 1
ATOM 6407 C C . ASP B 1 333 ? 18.062 0.196 18.234 1 95.06 333 ASP B C 1
ATOM 6409 O O . ASP B 1 333 ? 18.125 1.286 18.812 1 95.06 333 ASP B O 1
ATOM 6413 N N . LEU B 1 334 ? 17.156 -0.744 18.562 1 95.31 334 LEU B N 1
ATOM 6414 C CA . LEU B 1 334 ? 16.25 -0.569 19.688 1 95.31 334 LEU B CA 1
ATOM 6415 C C . LEU B 1 334 ? 17.016 -0.411 20.984 1 95.31 334 LEU B C 1
ATOM 6417 O O . LEU B 1 334 ? 16.719 0.484 21.781 1 95.31 334 LEU B O 1
ATOM 6421 N N . GLU B 1 335 ? 18.047 -1.217 21.156 1 95.19 335 GLU B N 1
ATOM 6422 C CA . GLU B 1 335 ? 18.844 -1.163 22.391 1 95.19 335 GLU B CA 1
ATOM 6423 C C . GLU B 1 335 ? 19.625 0.142 22.484 1 95.19 335 GLU B C 1
ATOM 6425 O O . GLU B 1 335 ? 19.703 0.753 23.547 1 95.19 335 GLU B O 1
ATOM 6430 N N . LYS B 1 336 ? 20.188 0.579 21.422 1 94.81 336 LYS B N 1
ATOM 6431 C CA . LYS B 1 336 ? 20.891 1.851 21.406 1 94.81 336 LYS B CA 1
ATOM 6432 C C . LYS B 1 336 ? 19.969 3.014 21.719 1 94.81 336 LYS B C 1
ATOM 6434 O O . LYS B 1 336 ? 20.344 3.938 22.453 1 94.81 336 LYS B O 1
ATOM 6439 N N . THR B 1 337 ? 18.766 2.955 21.203 1 93.62 337 THR B N 1
ATOM 6440 C CA . THR B 1 337 ? 17.781 4.004 21.438 1 93.62 337 THR B CA 1
ATOM 6441 C C . THR B 1 337 ? 17.375 4.047 22.906 1 93.62 337 THR B C 1
ATOM 6443 O O . THR B 1 337 ? 17.25 5.125 23.484 1 93.62 337 THR B O 1
ATOM 6446 N N . ARG B 1 338 ? 17.172 2.861 23.5 1 92.69 338 ARG B N 1
ATOM 6447 C CA . ARG B 1 338 ? 16.828 2.783 24.922 1 92.69 338 ARG B CA 1
ATOM 6448 C C . ARG B 1 338 ? 17.922 3.41 25.781 1 92.69 338 ARG B C 1
ATOM 6450 O O . ARG B 1 338 ? 17.625 4.188 26.688 1 92.69 338 ARG B O 1
ATOM 6457 N N . GLN B 1 339 ? 19.141 3.121 25.438 1 92.12 339 GLN B N 1
ATOM 6458 C CA . GLN B 1 339 ? 20.281 3.666 26.172 1 92.12 339 GLN B CA 1
ATOM 6459 C C . GLN B 1 339 ? 20.375 5.18 26 1 92.12 339 GLN B C 1
ATOM 6461 O O . GLN B 1 339 ? 20.625 5.906 26.953 1 92.12 339 GLN B O 1
ATOM 6466 N N . TYR B 1 340 ? 20.125 5.562 24.812 1 91 340 TYR B N 1
ATOM 6467 C CA . TYR B 1 340 ? 20.172 6.988 24.516 1 91 340 TYR B CA 1
ATOM 6468 C C . TYR B 1 340 ? 19.125 7.746 25.297 1 91 340 TYR B C 1
ATOM 6470 O O . TYR B 1 340 ? 19.406 8.781 25.906 1 91 340 TYR B O 1
ATOM 6478 N N . LEU B 1 341 ? 17.922 7.258 25.344 1 89.88 341 LEU B N 1
ATOM 6479 C CA . LEU B 1 341 ? 16.812 7.922 26.016 1 89.88 341 LEU B CA 1
ATOM 6480 C C . LEU B 1 341 ? 17.031 7.926 27.531 1 89.88 341 LEU B C 1
ATOM 6482 O O . LEU B 1 341 ? 16.672 8.891 28.219 1 89.88 341 LEU B O 1
ATOM 6486 N N . GLN B 1 342 ? 17.609 6.891 28.031 1 88.38 342 GLN B N 1
ATOM 6487 C CA . GLN B 1 342 ? 17.938 6.832 29.453 1 88.38 342 GLN B CA 1
ATOM 6488 C C . GLN B 1 342 ? 18.984 7.887 29.812 1 88.38 342 GLN B C 1
ATOM 6490 O O . GLN B 1 342 ? 18.891 8.516 30.859 1 88.38 342 GLN B O 1
ATOM 6495 N N . LYS B 1 343 ? 19.875 8.102 28.969 1 86 343 LYS B N 1
ATOM 6496 C CA . LYS B 1 343 ? 20.922 9.102 29.188 1 86 343 LYS B CA 1
ATOM 6497 C C . LYS B 1 343 ? 20.328 10.516 29.156 1 86 343 LYS B C 1
ATOM 6499 O O . LYS B 1 343 ? 20.672 11.352 30 1 86 343 LYS B O 1
ATOM 6504 N N . VAL B 1 344 ? 19.469 10.727 28.172 1 82.56 344 VAL B N 1
ATOM 6505 C CA . VAL B 1 344 ? 18.859 12.047 28.016 1 82.56 344 VAL B CA 1
ATOM 6506 C C . VAL B 1 344 ? 17.984 12.367 29.219 1 82.56 344 VAL B C 1
ATOM 6508 O O . VAL B 1 344 ? 17.922 13.508 29.672 1 82.56 344 VAL B O 1
ATOM 6511 N N . ARG B 1 345 ? 17.297 11.438 29.828 1 77.88 345 ARG B N 1
ATOM 6512 C CA . ARG B 1 345 ? 16.422 11.648 30.984 1 77.88 345 ARG B CA 1
ATOM 6513 C C . ARG B 1 345 ? 17.219 11.938 32.25 1 77.88 345 ARG B C 1
ATOM 6515 O O . ARG B 1 345 ? 16.781 12.695 33.125 1 77.88 345 ARG B O 1
ATOM 6522 N N . ARG B 1 346 ? 18.297 11.219 32.438 1 74.25 346 ARG B N 1
ATOM 6523 C CA . ARG B 1 346 ? 19.125 11.383 33.625 1 74.25 346 ARG B CA 1
ATOM 6524 C C . ARG B 1 346 ? 19.812 12.734 33.625 1 74.25 346 ARG B C 1
ATOM 6526 O O . ARG B 1 346 ? 20.141 13.266 34.688 1 74.25 346 ARG B O 1
ATOM 6533 N N . GLN B 1 347 ? 20.125 13.164 32.594 1 63.88 347 GLN B N 1
ATOM 6534 C CA . GLN B 1 347 ? 20.797 14.461 32.531 1 63.88 347 GLN B CA 1
ATOM 6535 C C . GLN B 1 347 ? 19.828 15.555 32.062 1 63.88 347 GLN B C 1
ATOM 6537 O O . GLN B 1 347 ? 19.969 16.078 30.969 1 63.88 347 GLN B O 1
ATOM 6542 N N . PRO B 1 348 ? 18.656 15.508 32.719 1 54.94 348 PRO B N 1
ATOM 6543 C CA . PRO B 1 348 ? 17.641 16.469 32.281 1 54.94 348 PRO B CA 1
ATOM 6544 C C . PRO B 1 348 ? 18.188 17.891 32.188 1 54.94 348 PRO B C 1
ATOM 6546 O O . PRO B 1 348 ? 17.5 18.781 31.672 1 54.94 348 PRO B O 1
ATOM 6549 N N . ALA B 1 349 ? 19.156 18.172 33.062 1 48.75 349 ALA B N 1
ATOM 6550 C CA . ALA B 1 349 ? 19.625 19.516 33.375 1 48.75 349 ALA B CA 1
ATOM 6551 C C . ALA B 1 349 ? 19.719 20.375 32.125 1 48.75 349 ALA B C 1
ATOM 6553 O O . ALA B 1 349 ? 19.125 21.453 32.062 1 48.75 349 ALA B O 1
ATOM 6554 N N . GLN B 1 350 ? 21 20.578 31.703 1 45.06 350 GLN B N 1
ATOM 6555 C CA . GLN B 1 350 ? 21.438 21.719 30.891 1 45.06 350 GLN B CA 1
ATOM 6556 C C . GLN B 1 350 ? 20.75 21.719 29.531 1 45.06 350 GLN B C 1
ATOM 6558 O O . GLN B 1 350 ? 20.891 22.672 28.766 1 45.06 350 GLN B O 1
ATOM 6563 N N . SER B 1 351 ? 20.25 20.656 29.094 1 43.47 351 SER B N 1
ATOM 6564 C CA . SER B 1 351 ? 19.984 20.453 27.672 1 43.47 351 SER B CA 1
ATOM 6565 C C . SER B 1 351 ? 18.609 21 27.281 1 43.47 351 SER B C 1
ATOM 6567 O O . SER B 1 351 ? 18.234 20.984 26.109 1 43.47 351 SER B O 1
ATOM 6569 N N . ALA B 1 352 ? 17.641 20.766 28.141 1 48.94 352 ALA B N 1
ATOM 6570 C CA . ALA B 1 352 ? 16.438 21.406 27.625 1 48.94 352 ALA B CA 1
ATOM 6571 C C . ALA B 1 352 ? 16.719 22.844 27.234 1 48.94 352 ALA B C 1
ATOM 6573 O O . ALA B 1 352 ? 16.109 23.781 27.766 1 48.94 352 ALA B O 1
ATOM 6574 N N . THR B 1 353 ? 17.953 23.094 27.141 1 49.06 353 THR B N 1
ATOM 6575 C CA . THR B 1 353 ? 18.234 24.391 26.531 1 49.06 353 THR B CA 1
ATOM 6576 C C . THR B 1 353 ? 17.438 24.578 25.25 1 49.06 353 THR B C 1
ATOM 6578 O O . THR B 1 353 ? 17.062 23.594 24.594 1 49.06 353 THR B O 1
ATOM 6581 N N . LEU B 1 354 ? 16.781 25.766 25.219 1 54.03 354 LEU B N 1
ATOM 6582 C CA . LEU B 1 354 ? 16.047 26.391 24.109 1 54.03 354 LEU B CA 1
ATOM 6583 C C . LEU B 1 354 ? 16.578 25.906 22.766 1 54.03 354 LEU B C 1
ATOM 6585 O O . LEU B 1 354 ? 15.828 25.797 21.797 1 54.03 354 LEU B O 1
ATOM 6589 N N . ASP B 1 355 ? 17.875 25.297 22.828 1 58.94 355 ASP B N 1
ATOM 6590 C CA . ASP B 1 355 ? 18.531 25.141 21.531 1 58.94 355 ASP B CA 1
ATOM 6591 C C . ASP B 1 355 ? 18.125 23.828 20.859 1 58.94 355 ASP B C 1
ATOM 6593 O O . ASP B 1 355 ? 18.25 23.688 19.656 1 58.94 355 ASP B O 1
ATOM 6597 N N . SER B 1 356 ? 17.469 22.922 21.703 1 61.91 356 SER B N 1
ATOM 6598 C CA . SER B 1 356 ? 17.109 21.672 21.047 1 61.91 356 SER B CA 1
ATOM 6599 C C . SER B 1 356 ? 15.609 21.375 21.203 1 61.91 356 SER B C 1
ATOM 6601 O O . SER B 1 356 ? 15.219 20.234 21.422 1 61.91 356 SER B O 1
ATOM 6603 N N . ALA B 1 357 ? 14.898 22.344 21.078 1 79.75 357 ALA B N 1
ATOM 6604 C CA . ALA B 1 357 ? 13.461 22.234 21.297 1 79.75 357 ALA B CA 1
ATOM 6605 C C . ALA B 1 357 ? 12.711 22.109 19.969 1 79.75 357 ALA B C 1
ATOM 6607 O O . ALA B 1 357 ? 13.234 22.5 18.922 1 79.75 357 ALA B O 1
ATOM 6608 N N . PHE B 1 358 ? 11.578 21.516 20.062 1 87.62 358 PHE B N 1
ATOM 6609 C CA . PHE B 1 358 ? 10.688 21.359 18.922 1 87.62 358 PHE B CA 1
ATOM 6610 C C . PHE B 1 358 ? 10.406 22.719 18.266 1 87.62 358 PHE B C 1
ATOM 6612 O O . PHE B 1 358 ? 10.375 22.828 17.047 1 87.62 358 PHE B O 1
ATOM 6619 N N . PHE B 1 359 ? 10.344 23.766 19.031 1 89.75 359 PHE B N 1
ATOM 6620 C CA . PHE B 1 359 ? 9.953 25.062 18.5 1 89.75 359 PHE B CA 1
ATOM 6621 C C . PHE B 1 359 ? 11.18 25.938 18.25 1 89.75 359 PHE B C 1
ATOM 6623 O O . PHE B 1 359 ? 11.047 27.141 18.016 1 89.75 359 PHE B O 1
ATOM 6630 N N . ASN B 1 360 ? 12.414 25.391 18.406 1 86.5 360 ASN B N 1
ATOM 6631 C CA . ASN B 1 360 ? 13.602 26.094 17.938 1 86.5 360 ASN B CA 1
ATOM 6632 C C . ASN B 1 360 ? 13.688 26.109 16.406 1 86.5 360 ASN B C 1
ATOM 6634 O O . ASN B 1 360 ? 14.07 25.109 15.797 1 86.5 360 ASN B O 1
ATOM 6638 N N . LEU B 1 361 ? 13.383 27.188 15.836 1 85.19 361 LEU B N 1
ATOM 6639 C CA . LEU B 1 361 ? 13.211 27.312 14.398 1 85.19 361 LEU B CA 1
ATOM 6640 C C . LEU B 1 361 ? 14.555 27.234 13.672 1 85.19 361 LEU B C 1
ATOM 6642 O O . LEU B 1 361 ? 14.602 27.094 12.453 1 85.19 361 LEU B O 1
ATOM 6646 N N . SER B 1 362 ? 15.625 27.328 14.398 1 78.69 362 SER B N 1
ATOM 6647 C CA . SER B 1 362 ? 16.953 27.172 13.805 1 78.69 362 SER B CA 1
ATOM 6648 C C . SER B 1 362 ? 17.203 25.719 13.414 1 78.69 362 SER B C 1
ATOM 6650 O O . SER B 1 362 ? 18.109 25.422 12.641 1 78.69 362 SER B O 1
ATOM 6652 N N . ILE B 1 363 ? 16.359 24.844 13.977 1 78.75 363 ILE B N 1
ATOM 6653 C CA . ILE B 1 363 ? 16.438 23.422 13.641 1 78.75 363 ILE B CA 1
ATOM 6654 C C . ILE B 1 363 ? 15.367 23.078 12.609 1 78.75 363 ILE B C 1
ATOM 6656 O O . ILE B 1 363 ? 14.172 23.172 12.891 1 78.75 363 ILE B O 1
ATOM 6660 N N . PRO B 1 364 ? 15.719 22.734 11.414 1 76.94 364 PRO B N 1
ATOM 6661 C CA . PRO B 1 364 ? 14.719 22.406 10.398 1 76.94 364 PRO B CA 1
ATOM 6662 C C . PRO B 1 364 ? 14.109 21.016 10.617 1 76.94 364 PRO B C 1
ATOM 6664 O O . PRO B 1 364 ? 14.539 20.047 10 1 76.94 364 PRO B O 1
ATOM 6667 N N . VAL B 1 365 ? 13.133 20.922 11.352 1 78.19 365 VAL B N 1
ATOM 6668 C CA . VAL B 1 365 ? 12.547 19.625 11.688 1 78.19 365 VAL B CA 1
ATOM 6669 C C . VAL B 1 365 ? 11.43 19.297 10.695 1 78.19 365 VAL B C 1
ATOM 6671 O O . VAL B 1 365 ? 10.945 18.172 10.648 1 78.19 365 VAL B O 1
ATOM 6674 N N . GLU B 1 366 ? 11.031 20.25 9.844 1 76.12 366 GLU B N 1
ATOM 6675 C CA . GLU B 1 366 ? 9.906 20.062 8.93 1 76.12 366 GLU B CA 1
ATOM 6676 C C . GLU B 1 366 ? 10.164 18.906 7.961 1 76.12 366 GLU B C 1
ATOM 6678 O O . GLU B 1 366 ? 9.289 18.062 7.73 1 76.12 366 GLU B O 1
ATOM 6683 N N . ASN B 1 367 ? 11.352 18.781 7.527 1 73.69 367 ASN B N 1
ATOM 6684 C CA . ASN B 1 367 ? 11.711 17.719 6.602 1 73.69 367 ASN B CA 1
ATOM 6685 C C . ASN B 1 367 ? 11.719 16.359 7.289 1 73.69 367 ASN B C 1
ATOM 6687 O O . ASN B 1 367 ? 11.391 15.344 6.672 1 73.69 367 ASN B O 1
ATOM 6691 N N . ALA B 1 368 ? 12.031 16.5 8.5 1 75.38 368 ALA B N 1
ATOM 6692 C CA . ALA B 1 368 ? 12.172 15.234 9.234 1 75.38 368 ALA B CA 1
ATOM 6693 C C . ALA B 1 368 ? 10.812 14.602 9.508 1 75.38 368 ALA B C 1
ATOM 6695 O O . ALA B 1 368 ? 10.633 13.398 9.336 1 75.38 368 ALA B O 1
ATOM 6696 N N . TYR B 1 369 ? 9.844 15.414 9.758 1 75.56 369 TYR B N 1
ATOM 6697 C CA . TYR B 1 369 ? 8.57 14.781 10.078 1 75.56 369 TYR B CA 1
ATOM 6698 C C . TYR B 1 369 ? 7.738 14.562 8.812 1 75.56 369 TYR B C 1
ATOM 6700 O O . TYR B 1 369 ? 6.742 13.836 8.836 1 75.56 369 TYR B O 1
ATOM 6708 N N . THR B 1 370 ? 8.18 15.102 7.723 1 77.38 370 THR B N 1
ATOM 6709 C CA . THR B 1 370 ? 7.523 14.812 6.449 1 77.38 370 THR B CA 1
ATOM 6710 C C . THR B 1 370 ? 8.312 13.773 5.66 1 77.38 370 THR B C 1
ATOM 6712 O O . THR B 1 370 ? 7.91 13.383 4.559 1 77.38 370 THR B O 1
ATOM 6715 N N . PHE B 1 371 ? 9.398 13.422 6.242 1 75.31 371 PHE B N 1
ATOM 6716 C CA . PHE B 1 371 ? 10.266 12.391 5.695 1 75.31 371 PHE B CA 1
ATOM 6717 C C . PHE B 1 371 ? 10.781 12.789 4.316 1 75.31 371 PHE B C 1
ATOM 6719 O O . PHE B 1 371 ? 10.797 11.977 3.395 1 75.31 371 PHE B O 1
ATOM 6726 N N . LEU B 1 372 ? 10.984 14.047 4.219 1 69.5 372 LEU B N 1
ATOM 6727 C CA . LEU B 1 372 ? 11.57 14.562 2.986 1 69.5 372 LEU B CA 1
ATOM 6728 C C . LEU B 1 372 ? 13.094 14.586 3.07 1 69.5 372 LEU B C 1
ATOM 6730 O O . LEU B 1 372 ? 13.656 14.68 4.164 1 69.5 372 LEU B O 1
ATOM 6734 N N . ALA B 1 373 ? 13.75 14.359 1.914 1 60.28 373 ALA B N 1
ATOM 6735 C CA . ALA B 1 373 ? 15.211 14.305 1.822 1 60.28 373 ALA B CA 1
ATOM 6736 C C . ALA B 1 373 ? 15.844 15.578 2.375 1 60.28 373 ALA B C 1
ATOM 6738 O O . ALA B 1 373 ? 15.359 16.688 2.117 1 60.28 373 ALA B O 1
ATOM 6739 N N . HIS B 1 374 ? 16.453 15.445 3.537 1 58.44 374 HIS B N 1
ATOM 6740 C CA . HIS B 1 374 ? 17.219 16.578 4.051 1 58.44 374 HIS B CA 1
ATOM 6741 C C . HIS B 1 374 ? 18.672 16.5 3.613 1 58.44 374 HIS B C 1
ATOM 6743 O O . HIS B 1 374 ? 19.203 15.414 3.379 1 58.44 374 HIS B O 1
ATOM 6749 N N . ASP B 1 375 ? 19.203 17.734 3.367 1 53.91 375 ASP B N 1
ATOM 6750 C CA . ASP B 1 375 ? 20.641 17.828 3.154 1 53.91 375 ASP B CA 1
ATOM 6751 C C . ASP B 1 375 ? 21.406 17.328 4.379 1 53.91 375 ASP B C 1
ATOM 6753 O O . ASP B 1 375 ? 21.156 17.781 5.496 1 53.91 375 ASP B O 1
ATOM 6757 N N . SER B 1 376 ? 21.891 16.188 4.348 1 51.97 376 SER B N 1
ATOM 6758 C CA . SER B 1 376 ? 22.688 15.5 5.359 1 51.97 376 SER B CA 1
ATOM 6759 C C . SER B 1 376 ? 23.703 16.438 6.004 1 51.97 376 SER B C 1
ATOM 6761 O O . SER B 1 376 ? 24.312 16.094 7.02 1 51.97 376 SER B O 1
ATOM 6763 N N . GLN B 1 377 ? 23.984 17.531 5.406 1 49.5 377 GLN B N 1
ATOM 6764 C CA . GLN B 1 377 ? 25.141 18.312 5.836 1 49.5 377 GLN B CA 1
ATOM 6765 C C . GLN B 1 377 ? 24.859 19.031 7.16 1 49.5 377 GLN B C 1
ATOM 6767 O O . GLN B 1 377 ? 25.766 19.578 7.781 1 49.5 377 GLN B O 1
ATOM 6772 N N . HIS B 1 378 ? 23.672 19.094 7.547 1 52.81 378 HIS B N 1
ATOM 6773 C CA . HIS B 1 378 ? 23.5 19.891 8.758 1 52.81 378 HIS B CA 1
ATOM 6774 C C . HIS B 1 378 ? 23.531 19.016 10 1 52.81 378 HIS B C 1
ATOM 6776 O O . HIS B 1 378 ? 22.688 18.125 10.164 1 52.81 378 HIS B O 1
ATOM 6782 N N . ALA B 1 379 ? 24.781 18.859 10.461 1 51.09 379 ALA B N 1
ATOM 6783 C CA . ALA B 1 379 ? 25.031 18.188 11.742 1 51.09 379 ALA B CA 1
ATOM 6784 C C . ALA B 1 379 ? 24.156 18.781 12.844 1 51.09 379 ALA B C 1
ATOM 6786 O O . ALA B 1 379 ? 24.062 20 12.984 1 51.09 379 ALA B O 1
ATOM 6787 N N . TYR B 1 380 ? 23.078 18.156 13.125 1 52.66 380 TYR B N 1
ATOM 6788 C CA . TYR B 1 380 ? 22.141 18.688 14.109 1 52.66 380 TYR B CA 1
ATOM 6789 C C . TYR B 1 380 ? 22.75 18.641 15.508 1 52.66 380 TYR B C 1
ATOM 6791 O O . TYR B 1 380 ? 23.609 17.812 15.797 1 52.66 380 TYR B O 1
ATOM 6799 N N . PRO B 1 381 ? 22.266 19.609 16.281 1 55.72 381 PRO B N 1
ATOM 6800 C CA . PRO B 1 381 ? 22.859 19.891 17.594 1 55.72 381 PRO B CA 1
ATOM 6801 C C . PRO B 1 381 ? 23.031 18.625 18.438 1 55.72 381 PRO B C 1
ATOM 6803 O O . PRO B 1 381 ? 22.578 17.547 18.062 1 55.72 381 PRO B O 1
ATOM 6806 N N . MET B 1 382 ? 23.281 18.859 19.766 1 59.62 382 MET B N 1
ATOM 6807 C CA . MET B 1 382 ? 23.625 18.047 20.938 1 59.62 382 MET B CA 1
ATOM 6808 C C . MET B 1 382 ? 22.594 16.938 21.141 1 59.62 382 MET B C 1
ATOM 6810 O O . MET B 1 382 ? 21.469 17.031 20.641 1 59.62 382 MET B O 1
ATOM 6814 N N . GLU B 1 383 ? 22.859 15.992 21.844 1 69.19 383 GLU B N 1
ATOM 6815 C CA . GLU B 1 383 ? 22.078 14.828 22.25 1 69.19 383 GLU B CA 1
ATOM 6816 C C . GLU B 1 383 ? 20.75 15.242 22.844 1 69.19 383 GLU B C 1
ATOM 6818 O O . GLU B 1 383 ? 20.703 15.844 23.922 1 69.19 383 GLU B O 1
ATOM 6823 N N . SER B 1 384 ? 19.672 15.156 22.078 1 85.06 384 SER B N 1
ATOM 6824 C CA . SER B 1 384 ? 18.312 15.5 22.484 1 85.06 384 SER B CA 1
ATOM 6825 C C . SER B 1 384 ? 17.281 14.578 21.844 1 85.06 384 SER B C 1
ATOM 6827 O O . SER B 1 384 ? 17.625 13.773 20.969 1 85.06 384 SER B O 1
ATOM 6829 N N . ILE B 1 385 ? 16.125 14.656 22.359 1 88 385 ILE B N 1
ATOM 6830 C CA . ILE B 1 385 ? 15.023 13.891 21.781 1 88 385 ILE B CA 1
ATOM 6831 C C . ILE B 1 385 ? 14.797 14.328 20.328 1 88 385 ILE B C 1
ATOM 6833 O O . ILE B 1 385 ? 14.445 13.508 19.469 1 88 385 ILE B O 1
ATOM 6837 N N . VAL B 1 386 ? 15.086 15.578 20.047 1 88.62 386 VAL B N 1
ATOM 6838 C CA . VAL B 1 386 ? 14.93 16.109 18.703 1 88.62 386 VAL B CA 1
ATOM 6839 C C . VAL B 1 386 ? 15.93 15.438 17.766 1 88.62 386 VAL B C 1
ATOM 6841 O O . VAL B 1 386 ? 15.562 15.023 16.656 1 88.62 386 VAL B O 1
ATOM 6844 N N . SER B 1 387 ? 17.109 15.305 18.25 1 85.44 387 SER B N 1
ATOM 6845 C CA . SER B 1 387 ? 18.141 14.664 17.422 1 85.44 387 SER B CA 1
ATOM 6846 C C . SER B 1 387 ? 17.781 13.203 17.141 1 85.44 387 SER B C 1
ATOM 6848 O O . SER B 1 387 ? 17.984 12.719 16.016 1 85.44 387 SER B O 1
ATOM 6850 N N . LEU B 1 388 ? 17.312 12.609 18.156 1 88.69 388 LEU B N 1
ATOM 6851 C CA . LEU B 1 388 ? 16.891 11.219 18.016 1 88.69 388 LEU B CA 1
ATOM 6852 C C . LEU B 1 388 ? 15.75 11.094 17 1 88.69 388 LEU B C 1
ATOM 6854 O O . LEU B 1 388 ? 15.773 10.219 16.141 1 88.69 388 LEU B O 1
ATOM 6858 N N . LEU B 1 389 ? 14.781 11.938 17.094 1 90.94 389 LEU B N 1
ATOM 6859 C CA . LEU B 1 389 ? 13.633 11.922 16.203 1 90.94 389 LEU B CA 1
ATOM 6860 C C . LEU B 1 389 ? 14.062 12.25 14.773 1 90.94 389 LEU B C 1
ATOM 6862 O O . LEU B 1 389 ? 13.523 11.695 13.812 1 90.94 389 LEU B O 1
ATOM 6866 N N . GLN B 1 390 ? 14.945 13.109 14.648 1 87.44 390 GLN B N 1
ATOM 6867 C CA . GLN B 1 390 ? 15.469 13.445 13.328 1 87.44 390 GLN B CA 1
ATOM 6868 C C . GLN B 1 390 ? 16.125 12.234 12.672 1 87.44 390 GLN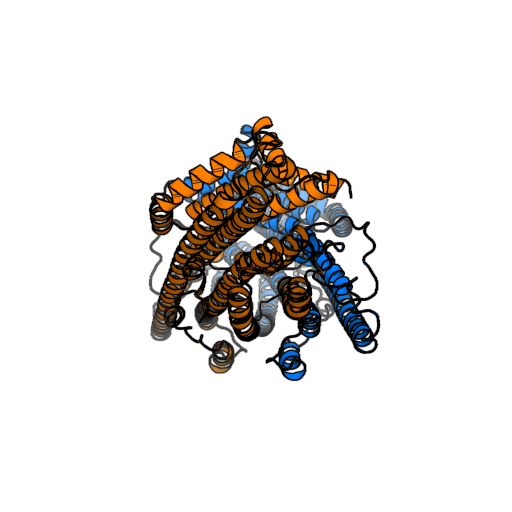 B C 1
ATOM 6870 O O . GLN B 1 390 ? 15.898 11.961 11.492 1 87.44 390 GLN B O 1
ATOM 6875 N N . GLN B 1 391 ? 16.891 11.609 13.453 1 86.5 391 GLN B N 1
ATOM 6876 C CA . GLN B 1 391 ? 17.562 10.414 12.945 1 86.5 391 GLN B CA 1
ATOM 6877 C C . GLN B 1 391 ? 16.562 9.344 12.539 1 86.5 391 GLN B C 1
ATOM 6879 O O . GLN B 1 391 ? 16.703 8.727 11.477 1 86.5 391 GLN B O 1
ATOM 6884 N N . GLN B 1 392 ? 15.648 9.148 13.375 1 89.88 392 GLN B N 1
ATOM 6885 C CA . GLN B 1 392 ? 14.617 8.164 13.07 1 89.88 392 GLN B CA 1
ATOM 6886 C C . GLN B 1 392 ? 13.836 8.555 11.82 1 89.88 392 GLN B C 1
ATOM 6888 O O . GLN B 1 392 ? 13.539 7.707 10.977 1 89.88 392 GLN B O 1
ATOM 6893 N N . SER B 1 393 ? 13.484 9.766 11.703 1 90.25 393 SER B N 1
ATOM 6894 C CA . SER B 1 393 ? 12.766 10.266 10.531 1 90.25 393 SER B CA 1
ATOM 6895 C C . SER B 1 393 ? 13.578 10.062 9.258 1 90.25 393 SER B C 1
ATOM 6897 O O . SER B 1 393 ? 13.039 9.672 8.219 1 90.25 393 SER B O 1
ATOM 6899 N N . GLN B 1 394 ? 14.812 10.297 9.359 1 85.56 394 GLN B N 1
ATOM 6900 C CA . GLN B 1 394 ? 15.688 10.117 8.211 1 85.56 394 GLN B CA 1
ATOM 6901 C C . GLN B 1 394 ? 15.75 8.656 7.789 1 85.56 394 GLN B C 1
ATOM 6903 O O . GLN B 1 394 ? 15.727 8.344 6.598 1 85.56 394 GLN B O 1
ATOM 6908 N N . GLN B 1 395 ? 15.875 7.84 8.758 1 86.88 395 GLN B N 1
ATOM 6909 C CA . GLN B 1 395 ? 15.906 6.41 8.477 1 86.88 395 GLN B CA 1
ATOM 6910 C C . GLN B 1 395 ? 14.625 5.961 7.773 1 86.88 395 GLN B C 1
ATOM 6912 O O . GLN B 1 395 ? 14.68 5.199 6.801 1 86.88 395 GLN B O 1
ATOM 6917 N N . ILE B 1 396 ? 13.57 6.438 8.234 1 87.5 396 ILE B N 1
ATOM 6918 C CA . ILE B 1 396 ? 12.273 6.078 7.66 1 87.5 396 ILE B CA 1
ATOM 6919 C C . ILE B 1 396 ? 12.172 6.637 6.242 1 87.5 396 ILE B C 1
ATOM 6921 O O . ILE B 1 396 ? 11.688 5.957 5.336 1 87.5 396 ILE B O 1
ATOM 6925 N N . ALA B 1 397 ? 12.617 7.82 6.051 1 83.56 397 ALA B N 1
ATOM 6926 C CA . ALA B 1 397 ? 12.594 8.438 4.723 1 83.56 397 ALA B CA 1
ATOM 6927 C C . ALA B 1 397 ? 13.398 7.609 3.727 1 83.56 397 ALA B C 1
ATOM 6929 O O . ALA B 1 397 ? 12.984 7.426 2.58 1 83.56 397 ALA B O 1
ATOM 6930 N N . GLU B 1 398 ? 14.477 7.145 4.156 1 82.44 398 GLU B N 1
ATOM 6931 C CA . GLU B 1 398 ? 15.32 6.316 3.299 1 82.44 398 GLU B CA 1
ATOM 6932 C C . GLU B 1 398 ? 14.617 5.012 2.928 1 82.44 398 GLU B C 1
ATOM 6934 O O . GLU B 1 398 ? 14.664 4.586 1.771 1 82.44 398 GLU B O 1
ATOM 6939 N N . ILE B 1 399 ? 14 4.449 3.885 1 82.12 399 ILE B N 1
ATOM 6940 C CA . ILE B 1 399 ? 13.266 3.213 3.652 1 82.12 399 ILE B CA 1
ATOM 6941 C C . ILE B 1 399 ? 12.133 3.465 2.662 1 82.12 399 ILE B C 1
ATOM 6943 O O . ILE B 1 399 ? 11.914 2.674 1.739 1 82.12 399 ILE B O 1
ATOM 6947 N N . GLU B 1 400 ? 11.43 4.504 2.828 1 80.69 400 GLU B N 1
ATOM 6948 C CA . GLU B 1 400 ? 10.312 4.848 1.959 1 80.69 400 GLU B CA 1
ATOM 6949 C C . GLU B 1 400 ? 10.781 5.113 0.531 1 80.69 400 GLU B C 1
ATOM 6951 O O . GLU B 1 400 ? 10.094 4.754 -0.43 1 80.69 400 GLU B O 1
ATOM 6956 N N . ASN B 1 401 ? 11.859 5.746 0.424 1 77.12 401 ASN B N 1
ATOM 6957 C CA . ASN B 1 401 ? 12.414 6.027 -0.896 1 77.12 401 ASN B CA 1
ATOM 6958 C C . ASN B 1 401 ? 12.805 4.742 -1.625 1 77.12 401 ASN B C 1
ATOM 6960 O O . ASN B 1 401 ? 12.523 4.594 -2.816 1 77.12 401 ASN B O 1
ATOM 6964 N N . GLU B 1 402 ? 13.383 3.898 -0.928 1 76.25 402 GLU B N 1
ATOM 6965 C CA . GLU B 1 402 ? 13.758 2.611 -1.506 1 76.25 402 GLU B CA 1
ATOM 6966 C C . GLU B 1 402 ? 12.523 1.805 -1.904 1 76.25 402 GLU B C 1
ATOM 6968 O O . GLU B 1 402 ? 12.516 1.157 -2.953 1 76.25 402 GLU B O 1
ATOM 6973 N N . LEU B 1 403 ? 11.531 1.906 -1.127 1 80.12 403 LEU B N 1
ATOM 6974 C CA . LEU B 1 403 ? 10.289 1.171 -1.363 1 80.12 403 LEU B CA 1
ATOM 6975 C C . LEU B 1 403 ? 9.547 1.729 -2.572 1 80.12 403 LEU B C 1
ATOM 6977 O O . LEU B 1 403 ? 8.906 0.981 -3.312 1 80.12 403 LEU B O 1
ATOM 6981 N N . ALA B 1 404 ? 9.664 2.975 -2.797 1 75.81 404 ALA B N 1
ATOM 6982 C CA . ALA B 1 404 ? 8.93 3.639 -3.871 1 75.81 404 ALA B CA 1
ATOM 6983 C C . ALA B 1 404 ? 9.305 3.061 -5.234 1 75.81 404 ALA B C 1
ATOM 6985 O O . ALA B 1 404 ? 8.445 2.855 -6.086 1 75.81 404 ALA B O 1
ATOM 6986 N N . GLU B 1 405 ? 10.461 2.715 -5.465 1 72.06 405 GLU B N 1
ATOM 6987 C CA . GLU B 1 405 ? 10.914 2.15 -6.734 1 72.06 405 GLU B CA 1
ATOM 6988 C C . GLU B 1 405 ? 10.328 0.762 -6.965 1 72.06 405 GLU B C 1
ATOM 6990 O O . GLU B 1 405 ? 9.836 0.463 -8.055 1 72.06 405 GLU B O 1
ATOM 6995 N N . THR B 1 406 ? 10.375 -0.002 -5.945 1 75.44 406 THR B N 1
ATOM 6996 C CA . THR B 1 406 ? 9.836 -1.354 -6.043 1 75.44 406 THR B CA 1
ATOM 6997 C C . THR B 1 406 ? 8.32 -1.321 -6.215 1 75.44 406 THR B C 1
ATOM 6999 O O . THR B 1 406 ? 7.762 -2.086 -7.004 1 75.44 406 THR B O 1
ATOM 7002 N N . LYS B 1 407 ? 7.695 -0.455 -5.508 1 78.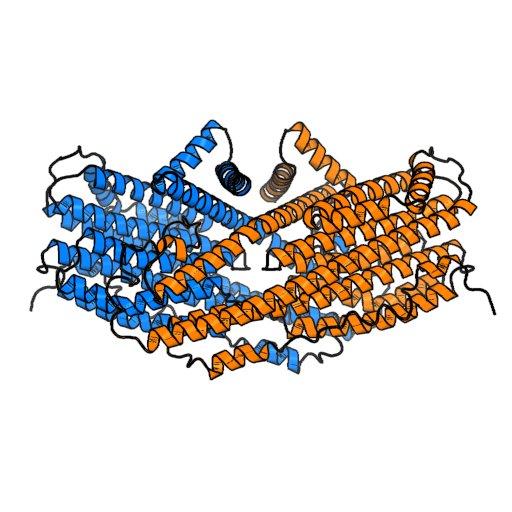31 407 LYS B N 1
ATOM 7003 C CA . LYS B 1 407 ? 6.238 -0.343 -5.574 1 78.31 407 LYS B CA 1
ATOM 7004 C C . LYS B 1 407 ? 5.789 0.153 -6.945 1 78.31 407 LYS B C 1
ATOM 7006 O O . LYS B 1 407 ? 4.73 -0.242 -7.438 1 78.31 407 LYS B O 1
ATOM 7011 N N . GLN B 1 408 ? 6.605 0.983 -7.492 1 76.25 408 GLN B N 1
ATOM 7012 C CA . GLN B 1 408 ? 6.297 1.46 -8.836 1 76.25 408 GLN B CA 1
ATOM 7013 C C . GLN B 1 408 ? 6.352 0.32 -9.852 1 76.25 408 GLN B C 1
ATOM 7015 O O . GLN B 1 408 ? 5.477 0.207 -10.711 1 76.25 408 GLN B O 1
ATOM 7020 N N . ALA B 1 409 ? 7.309 -0.5 -9.734 1 74.19 409 ALA B N 1
ATOM 7021 C CA . ALA B 1 409 ? 7.438 -1.652 -10.625 1 74.19 409 ALA B CA 1
ATOM 7022 C C . ALA B 1 409 ? 6.246 -2.596 -10.469 1 74.19 409 ALA B C 1
ATOM 7024 O O . ALA B 1 409 ? 5.707 -3.092 -11.461 1 74.19 409 ALA B O 1
ATOM 7025 N N . LEU B 1 410 ? 5.852 -2.789 -9.266 1 77.94 410 LEU B N 1
ATOM 7026 C CA . LEU B 1 410 ? 4.723 -3.664 -8.977 1 77.94 410 LEU B CA 1
ATOM 7027 C C . LEU B 1 410 ? 3.424 -3.066 -9.508 1 77.94 410 LEU B C 1
ATOM 7029 O O . LEU B 1 410 ? 2.592 -3.779 -10.07 1 77.94 410 LEU B O 1
ATOM 7033 N N . ALA B 1 411 ? 3.309 -1.837 -9.281 1 77.94 411 ALA B N 1
ATOM 7034 C CA . ALA B 1 411 ? 2.107 -1.158 -9.758 1 77.94 411 ALA B CA 1
ATOM 7035 C C . ALA B 1 411 ? 2.014 -1.218 -11.281 1 77.94 411 ALA B C 1
ATOM 7037 O O . ALA B 1 411 ? 0.931 -1.427 -11.836 1 77.94 411 ALA B O 1
ATOM 7038 N N . GLU B 1 412 ? 3.094 -0.997 -11.93 1 76.62 412 GLU B N 1
ATOM 7039 C CA . GLU B 1 412 ? 3.135 -1.072 -13.383 1 76.62 412 GLU B CA 1
ATOM 7040 C C . GLU B 1 412 ? 2.758 -2.467 -13.875 1 76.62 412 GLU B C 1
ATOM 7042 O O . GLU B 1 412 ? 1.98 -2.609 -14.82 1 76.62 412 GLU B O 1
ATOM 7047 N N . ARG B 1 413 ? 3.236 -3.408 -13.242 1 75.62 413 ARG B N 1
ATOM 7048 C CA . ARG B 1 413 ? 2.914 -4.785 -13.609 1 75.62 413 ARG B CA 1
ATOM 7049 C C . ARG B 1 413 ? 1.42 -5.055 -13.453 1 75.62 413 ARG B C 1
ATOM 7051 O O . ARG B 1 413 ? 0.802 -5.668 -14.328 1 75.62 413 ARG B O 1
ATOM 7058 N N . LYS B 1 414 ? 0.897 -4.645 -12.352 1 79.31 414 LYS B N 1
ATOM 7059 C CA . LYS B 1 414 ? -0.526 -4.852 -12.102 1 79.31 414 LYS B CA 1
ATOM 7060 C C . LYS B 1 414 ? -1.375 -4.211 -13.195 1 79.31 414 LYS B C 1
ATOM 7062 O O . LYS B 1 414 ? -2.328 -4.816 -13.688 1 79.31 414 LYS B O 1
ATOM 7067 N N . GLN B 1 415 ? -0.97 -3.021 -13.578 1 81.88 415 GLN B N 1
ATOM 7068 C CA . GLN B 1 415 ? -1.722 -2.301 -14.602 1 81.88 415 GLN B CA 1
ATOM 7069 C C . GLN B 1 415 ? -1.591 -2.98 -15.961 1 81.88 415 GLN B C 1
ATOM 7071 O O . GLN B 1 415 ? -2.564 -3.068 -16.719 1 81.88 415 GLN B O 1
ATOM 7076 N N . ILE B 1 416 ? -0.442 -3.438 -16.234 1 83.5 416 ILE B N 1
ATOM 7077 C CA . ILE B 1 416 ? -0.206 -4.117 -17.5 1 83.5 416 ILE B CA 1
ATOM 7078 C C . ILE B 1 416 ? -1.003 -5.418 -17.547 1 83.5 416 ILE B C 1
ATOM 7080 O O . ILE B 1 416 ? -1.634 -5.734 -18.562 1 83.5 416 ILE B O 1
ATOM 7084 N N . GLU B 1 417 ? -1.014 -6.102 -16.422 1 80.06 417 GLU B N 1
ATOM 7085 C CA . GLU B 1 417 ? -1.771 -7.348 -16.344 1 80.06 417 GLU B CA 1
ATOM 7086 C C . GLU B 1 417 ? -3.268 -7.094 -16.5 1 80.06 417 GLU B C 1
ATOM 7088 O O . GLU B 1 417 ? -3.967 -7.852 -17.172 1 80.06 417 GLU B O 1
ATOM 7093 N N . ARG B 1 418 ? -3.691 -6.137 -15.914 1 80.31 418 ARG B N 1
ATOM 7094 C CA . ARG B 1 418 ? -5.102 -5.781 -16.016 1 80.31 418 ARG B CA 1
ATOM 7095 C C . ARG B 1 418 ? -5.465 -5.406 -17.453 1 80.31 418 ARG B C 1
ATOM 7097 O O . ARG B 1 418 ? -6.52 -5.801 -17.953 1 80.31 418 ARG B O 1
ATOM 7104 N N . ALA B 1 419 ? -4.625 -4.59 -18.047 1 84.5 419 ALA B N 1
ATOM 7105 C CA . ALA B 1 419 ? -4.863 -4.203 -19.438 1 84.5 419 ALA B CA 1
ATOM 7106 C C . ALA B 1 419 ? -4.879 -5.426 -20.359 1 84.5 419 ALA B C 1
ATOM 7108 O O . ALA B 1 419 ? -5.723 -5.531 -21.25 1 84.5 419 ALA B O 1
ATOM 7109 N N . LYS B 1 420 ? -3.945 -6.312 -20.141 1 84.69 420 LYS B N 1
ATOM 7110 C CA . LYS B 1 420 ? -3.916 -7.551 -20.922 1 84.69 420 LYS B CA 1
ATOM 7111 C C . LYS B 1 420 ? -5.207 -8.344 -20.734 1 84.69 420 LYS B C 1
ATOM 7113 O O . LYS B 1 420 ? -5.773 -8.852 -21.703 1 84.69 420 LYS B O 1
ATOM 7118 N N . GLY B 1 421 ? -5.613 -8.398 -19.453 1 78.88 421 GLY B N 1
ATOM 7119 C CA . GLY B 1 421 ? -6.852 -9.102 -19.156 1 78.88 421 GLY B CA 1
ATOM 7120 C C . GLY B 1 421 ? -8.047 -8.531 -19.891 1 78.88 421 GLY B C 1
ATOM 7121 O O . GLY B 1 421 ? -8.867 -9.273 -20.438 1 78.88 421 GLY B O 1
ATOM 7122 N N . LEU B 1 422 ? -8.102 -7.316 -19.938 1 81.44 422 LEU B N 1
ATOM 7123 C CA . LEU B 1 422 ? -9.188 -6.633 -20.641 1 81.44 422 LEU B CA 1
ATOM 7124 C C . LEU B 1 422 ? -9.125 -6.914 -22.141 1 81.44 422 LEU B C 1
ATOM 7126 O O . LEU B 1 422 ? -10.156 -7.191 -22.766 1 81.44 422 LEU B O 1
ATOM 7130 N N . LEU B 1 423 ? -7.961 -6.801 -22.672 1 83.62 423 LEU B N 1
ATOM 7131 C CA . LEU B 1 423 ? -7.785 -7.066 -24.094 1 83.62 423 LEU B CA 1
ATOM 7132 C C . LEU B 1 423 ? -8.156 -8.508 -24.438 1 83.62 423 LEU B C 1
ATOM 7134 O O . LEU B 1 423 ? -8.812 -8.758 -25.453 1 83.62 423 LEU B O 1
ATOM 7138 N N . MET B 1 424 ? -7.77 -9.352 -23.562 1 81.31 424 MET B N 1
ATOM 7139 C CA . MET B 1 424 ? -8.062 -10.766 -23.766 1 81.31 424 MET B CA 1
ATOM 7140 C C . MET B 1 424 ? -9.562 -11.023 -23.719 1 81.31 424 MET B C 1
ATOM 7142 O O . MET B 1 424 ? -10.094 -11.758 -24.562 1 81.31 424 MET B O 1
ATOM 7146 N N . SER B 1 425 ? -10.203 -10.43 -22.844 1 75.44 425 SER B N 1
ATOM 7147 C CA . SER B 1 425 ? -11.641 -10.617 -22.688 1 75.44 425 SER B CA 1
ATOM 7148 C C . SER B 1 425 ? -12.414 -9.977 -23.828 1 75.44 425 SER B C 1
ATOM 7150 O O . SER B 1 425 ? -13.375 -10.555 -24.344 1 75.44 425 SER B O 1
ATOM 7152 N N . LYS B 1 426 ? -12.031 -8.953 -24.297 1 79.62 426 LYS B N 1
ATOM 7153 C CA . LYS B 1 426 ? -12.766 -8.195 -25.297 1 79.62 426 LYS B CA 1
ATOM 7154 C C . LYS B 1 426 ? -12.5 -8.734 -26.703 1 79.62 426 LYS B C 1
ATOM 7156 O O . LYS B 1 426 ? -13.398 -8.75 -27.547 1 79.62 426 LYS B O 1
ATOM 7161 N N . ARG B 1 427 ? -11.305 -9.133 -26.906 1 83.81 427 ARG B N 1
ATOM 7162 C CA . ARG B 1 427 ? -10.93 -9.492 -28.266 1 83.81 427 ARG B CA 1
ATOM 7163 C C . ARG B 1 427 ? -10.766 -11 -28.422 1 83.81 427 ARG B C 1
ATOM 7165 O O . ARG B 1 427 ? -10.562 -11.508 -29.516 1 83.81 427 ARG B O 1
ATOM 7172 N N . GLY B 1 428 ? -10.773 -11.688 -27.25 1 79.31 428 GLY B N 1
ATOM 7173 C CA . GLY B 1 428 ? -10.609 -13.133 -27.297 1 79.31 428 GLY B CA 1
ATOM 7174 C C . GLY B 1 428 ? -9.227 -13.562 -27.734 1 79.31 428 GLY B C 1
ATOM 7175 O O . GLY B 1 428 ? -9.078 -14.492 -28.531 1 79.31 428 GLY B O 1
ATOM 7176 N N . ILE B 1 429 ? -8.266 -12.789 -27.391 1 81.62 429 ILE B N 1
ATOM 7177 C CA . ILE B 1 429 ? -6.891 -13.07 -27.812 1 81.62 429 ILE B CA 1
ATOM 7178 C C . ILE B 1 429 ? -6.102 -13.641 -26.625 1 81.62 429 ILE B C 1
ATOM 7180 O O . ILE B 1 429 ? -6.574 -13.625 -25.5 1 81.62 429 ILE B O 1
ATOM 7184 N N . SER B 1 430 ? -4.941 -14.234 -26.969 1 76.19 430 SER B N 1
ATOM 7185 C CA . SER B 1 430 ? -4.082 -14.82 -25.938 1 76.19 430 SER B CA 1
ATOM 7186 C C . SER B 1 430 ? -3.316 -13.75 -25.188 1 76.19 430 SER B C 1
ATOM 7188 O O . SER B 1 430 ? -3.314 -12.578 -25.578 1 76.19 430 SER B O 1
ATOM 7190 N N . GLU B 1 431 ? -2.73 -14.18 -24.078 1 77 431 GLU B N 1
ATOM 7191 C CA . GLU B 1 431 ? -1.93 -13.281 -23.266 1 77 431 GLU B CA 1
ATOM 7192 C C . GLU B 1 431 ? -0.756 -12.711 -24.047 1 77 431 GLU B C 1
ATOM 7194 O O . GLU B 1 431 ? -0.441 -11.523 -23.938 1 77 431 GLU B O 1
ATOM 7199 N N . VAL B 1 432 ? -0.186 -13.547 -24.875 1 76.88 432 VAL B N 1
ATOM 7200 C CA . VAL B 1 432 ? 0.976 -13.117 -25.656 1 76.88 432 VAL B CA 1
ATOM 7201 C C . VAL B 1 432 ? 0.55 -12.094 -26.703 1 76.88 432 VAL B C 1
ATOM 7203 O O . VAL B 1 432 ? 1.225 -11.086 -26.906 1 76.88 432 VAL B O 1
ATOM 7206 N N . GLU B 1 433 ? -0.562 -12.469 -27.281 1 84 433 GLU B N 1
ATOM 7207 C CA . GLU B 1 433 ? -1.072 -11.531 -28.281 1 84 433 GLU B CA 1
ATOM 7208 C C . GLU B 1 433 ? -1.456 -10.203 -27.641 1 84 433 GLU B C 1
ATOM 7210 O O . GLU B 1 433 ? -1.188 -9.141 -28.203 1 84 433 GLU B O 1
ATOM 7215 N N . ALA B 1 434 ? -2.059 -10.281 -26.516 1 86.81 434 ALA B N 1
ATOM 7216 C CA . ALA B 1 434 ? -2.439 -9.078 -25.797 1 86.81 434 ALA B CA 1
ATOM 7217 C C . ALA B 1 434 ? -1.217 -8.219 -25.469 1 86.81 434 ALA B C 1
ATOM 7219 O O . ALA B 1 434 ? -1.237 -7 -25.656 1 86.81 434 ALA B O 1
ATOM 7220 N N . TYR B 1 435 ? -0.212 -8.844 -25.094 1 84.81 435 TYR B N 1
ATOM 7221 C CA . TYR B 1 435 ? 1.006 -8.109 -24.766 1 84.81 435 TYR B CA 1
ATOM 7222 C C . TYR B 1 435 ? 1.637 -7.5 -26 1 84.81 435 TYR B C 1
ATOM 7224 O O . TYR B 1 435 ? 2.164 -6.387 -25.969 1 84.81 435 TYR B O 1
ATOM 7232 N N . LYS B 1 436 ? 1.625 -8.281 -27.047 1 85.12 436 LYS B N 1
ATOM 7233 C CA . LYS B 1 436 ? 2.164 -7.773 -28.297 1 85.12 436 LYS B CA 1
ATOM 7234 C C . LYS B 1 436 ? 1.445 -6.5 -28.734 1 85.12 436 LYS B C 1
ATOM 7236 O O . LYS B 1 436 ? 2.074 -5.566 -29.234 1 85.12 436 LYS B O 1
ATOM 7241 N N . ILE B 1 437 ? 0.222 -6.539 -28.562 1 90.38 437 ILE B N 1
ATOM 7242 C CA . ILE B 1 437 ? -0.574 -5.367 -28.906 1 90.38 437 ILE B CA 1
ATOM 7243 C C . ILE B 1 437 ? -0.135 -4.176 -28.062 1 90.38 437 ILE B C 1
ATOM 7245 O O . ILE B 1 437 ? 0.06 -3.074 -28.578 1 90.38 437 ILE B O 1
ATOM 7249 N N . LEU B 1 438 ? 0.007 -4.438 -26.797 1 89.88 438 LEU B N 1
ATOM 7250 C CA . LEU B 1 438 ? 0.453 -3.373 -25.906 1 89.88 438 LEU B CA 1
ATOM 7251 C C . LEU B 1 438 ? 1.821 -2.848 -26.344 1 89.88 438 LEU B C 1
ATOM 7253 O O . LEU B 1 438 ? 2.023 -1.635 -26.422 1 89.88 438 LEU B O 1
ATOM 7257 N N . ARG B 1 439 ? 2.674 -3.695 -26.641 1 85.69 439 ARG B N 1
ATOM 7258 C CA . ARG B 1 439 ? 4.043 -3.338 -27 1 85.69 439 ARG B CA 1
ATOM 7259 C C . ARG B 1 439 ? 4.086 -2.604 -28.328 1 85.69 439 ARG B C 1
ATOM 7261 O O . ARG B 1 439 ? 4.77 -1.586 -28.469 1 85.69 439 ARG B O 1
ATOM 7268 N N . SER B 1 440 ? 3.389 -3.172 -29.25 1 89.94 440 SER B N 1
ATOM 7269 C CA . SER B 1 440 ? 3.361 -2.547 -30.562 1 89.94 440 SER B CA 1
ATOM 7270 C C . SER B 1 440 ? 2.758 -1.148 -30.5 1 89.94 440 SER B C 1
ATOM 7272 O O . SER B 1 440 ? 3.252 -0.224 -31.156 1 89.94 440 SER B O 1
ATOM 7274 N N . THR B 1 441 ? 1.732 -1.051 -29.797 1 91 441 THR B N 1
ATOM 7275 C CA . THR B 1 441 ? 1.091 0.248 -29.625 1 91 441 THR B CA 1
ATOM 7276 C C . THR B 1 441 ? 2.037 1.235 -28.953 1 91 441 THR B C 1
ATOM 7278 O O . THR B 1 441 ? 2.1 2.406 -29.344 1 91 441 THR B O 1
ATOM 7281 N N . ALA B 1 442 ? 2.689 0.779 -27.969 1 89.44 442 ALA B N 1
ATOM 7282 C CA . ALA B 1 442 ? 3.664 1.607 -27.266 1 89.44 442 ALA B CA 1
ATOM 7283 C C . ALA B 1 442 ? 4.766 2.084 -28.219 1 89.44 442 ALA B C 1
ATOM 7285 O O . ALA B 1 442 ? 5.148 3.256 -28.188 1 89.44 442 ALA B O 1
ATOM 7286 N N . MET B 1 443 ? 5.191 1.256 -29.016 1 83.94 443 MET B N 1
ATOM 7287 C CA . MET B 1 443 ? 6.25 1.572 -29.969 1 83.94 443 MET B CA 1
ATOM 7288 C C . MET B 1 443 ? 5.754 2.553 -31.031 1 83.94 443 MET B C 1
ATOM 7290 O O . MET B 1 443 ? 6.441 3.518 -31.359 1 83.94 443 MET B O 1
ATOM 7294 N N . GLU B 1 444 ? 4.68 2.268 -31.516 1 88.44 444 GLU B N 1
ATOM 7295 C CA . GLU B 1 444 ? 4.086 3.123 -32.531 1 88.44 444 GLU B CA 1
ATOM 7296 C C . GLU B 1 444 ? 3.863 4.539 -32.031 1 88.44 444 GLU B C 1
ATOM 7298 O O . GLU B 1 444 ? 4.059 5.516 -32.75 1 88.44 444 GLU B O 1
ATOM 7303 N N . GLN B 1 445 ? 3.521 4.602 -30.797 1 88.31 445 GLN B N 1
ATOM 7304 C CA . GLN B 1 445 ? 3.197 5.898 -30.219 1 88.31 445 GLN B CA 1
ATOM 7305 C C . GLN B 1 445 ? 4.395 6.48 -29.469 1 88.31 445 GLN B C 1
ATOM 7307 O O . GLN B 1 445 ? 4.312 7.578 -28.922 1 88.31 445 GLN B O 1
ATOM 7312 N N . ASN B 1 446 ? 5.445 5.746 -29.469 1 83.19 446 ASN B N 1
ATOM 7313 C CA . ASN B 1 446 ? 6.648 6.152 -28.75 1 83.19 446 ASN B CA 1
ATOM 7314 C C . ASN B 1 446 ? 6.352 6.473 -27.297 1 83.19 446 ASN B C 1
ATOM 7316 O O . ASN B 1 446 ? 6.684 7.559 -26.812 1 83.19 446 ASN B O 1
ATOM 7320 N N . ARG B 1 447 ? 5.633 5.562 -26.688 1 83.94 447 ARG B N 1
ATOM 7321 C CA . ARG B 1 447 ? 5.266 5.691 -25.281 1 83.94 447 ARG B CA 1
ATOM 7322 C C . ARG B 1 447 ? 5.68 4.453 -24.484 1 83.94 447 ARG B C 1
ATOM 7324 O O . ARG B 1 447 ? 5.965 3.404 -25.078 1 83.94 447 ARG B O 1
ATOM 7331 N N . LYS B 1 448 ? 5.715 4.652 -23.188 1 81.81 448 LYS B N 1
ATOM 7332 C CA . LYS B 1 448 ? 5.949 3.486 -22.328 1 81.81 448 LYS B CA 1
ATOM 7333 C C . LYS B 1 448 ? 4.738 2.559 -22.328 1 81.81 448 LYS B C 1
ATOM 7335 O O . LYS B 1 448 ? 3.598 3.02 -22.391 1 81.81 448 LYS B O 1
ATOM 7340 N N . ILE B 1 449 ? 5.008 1.313 -22.266 1 84.88 449 ILE B N 1
ATOM 7341 C CA . ILE B 1 449 ? 3.945 0.314 -22.281 1 84.88 449 ILE B CA 1
ATOM 7342 C C . ILE B 1 449 ? 2.951 0.602 -21.172 1 84.88 449 ILE B C 1
ATOM 7344 O O . ILE B 1 449 ? 1.745 0.398 -21.328 1 84.88 449 ILE B O 1
ATOM 7348 N N . ILE B 1 450 ? 3.473 1.14 -20.078 1 82.5 450 ILE B N 1
ATOM 7349 C CA . ILE B 1 450 ? 2.615 1.415 -18.938 1 82.5 450 ILE B CA 1
ATOM 7350 C C . ILE B 1 450 ? 1.623 2.521 -19.281 1 82.5 450 ILE B C 1
ATOM 7352 O O . ILE B 1 450 ? 0.471 2.492 -18.844 1 82.5 450 ILE B O 1
ATOM 7356 N N . ASP B 1 451 ? 2.01 3.422 -20.016 1 83.25 451 ASP B N 1
ATOM 7357 C CA . ASP B 1 451 ? 1.13 4.512 -20.422 1 83.25 451 ASP B CA 1
ATOM 7358 C C . ASP B 1 451 ? 0.024 4.004 -21.344 1 83.25 451 ASP B C 1
ATOM 7360 O O . ASP B 1 451 ? -1.122 4.445 -21.25 1 83.25 451 ASP B O 1
ATOM 7364 N N . VAL B 1 452 ? 0.415 3.115 -22.188 1 87.56 452 VAL B N 1
ATOM 7365 C CA . VAL B 1 452 ? -0.557 2.498 -23.094 1 87.56 452 VAL B CA 1
ATOM 7366 C C . VAL B 1 452 ? -1.561 1.682 -22.281 1 87.56 452 VAL B C 1
ATOM 7368 O O . VAL B 1 452 ? -2.766 1.74 -22.531 1 87.56 452 VAL B O 1
ATOM 7371 N N . ALA B 1 453 ? -1.032 0.982 -21.359 1 87.38 453 ALA B N 1
ATOM 7372 C CA . ALA B 1 453 ? -1.894 0.177 -20.484 1 87.38 453 ALA B CA 1
ATOM 7373 C C . ALA B 1 453 ? -2.9 1.053 -19.75 1 87.38 453 ALA B C 1
ATOM 7375 O O . ALA B 1 453 ? -4.094 0.739 -19.703 1 87.38 453 ALA B O 1
ATOM 7376 N N . ASP B 1 454 ? -2.441 2.113 -19.25 1 81.38 454 ASP B N 1
ATOM 7377 C CA . ASP B 1 454 ? -3.289 3.039 -18.5 1 81.38 454 ASP B CA 1
ATOM 7378 C C . ASP B 1 454 ? -4.391 3.609 -19.391 1 81.38 454 ASP B C 1
ATOM 7380 O O . ASP B 1 454 ? -5.531 3.768 -18.953 1 81.38 454 ASP B O 1
ATOM 7384 N N . ASN B 1 455 ? -4.059 3.895 -20.531 1 82.19 455 ASN B N 1
ATOM 7385 C CA . ASN B 1 455 ? -5.023 4.441 -21.484 1 82.19 455 ASN B CA 1
ATOM 7386 C C . ASN B 1 455 ? -6.121 3.43 -21.812 1 82.19 455 ASN B C 1
ATOM 7388 O O . ASN B 1 455 ? -7.289 3.793 -21.922 1 82.19 455 ASN B O 1
ATOM 7392 N N . ILE B 1 456 ? -5.715 2.293 -21.969 1 84 456 ILE B N 1
ATOM 7393 C CA . ILE B 1 456 ? -6.664 1.23 -22.281 1 84 456 ILE B CA 1
ATOM 7394 C C . ILE B 1 456 ? -7.633 1.049 -21.109 1 84 456 ILE B C 1
ATOM 7396 O O . ILE B 1 456 ? -8.844 0.898 -21.328 1 84 456 ILE B O 1
ATOM 7400 N N . LEU B 1 457 ? -7.152 1.083 -19.953 1 80.31 457 LEU B N 1
ATOM 7401 C CA . LEU B 1 457 ? -7.973 0.899 -18.766 1 80.31 457 LEU B CA 1
ATOM 7402 C C . LEU B 1 457 ? -8.898 2.094 -18.547 1 80.31 457 LEU B C 1
ATOM 7404 O O . LEU B 1 457 ? -10.047 1.928 -18.141 1 80.31 457 LEU B O 1
ATOM 7408 N N . ALA B 1 458 ? -8.375 3.268 -18.797 1 75.56 458 ALA B N 1
ATOM 7409 C CA . ALA B 1 458 ? -9.156 4.492 -18.641 1 75.56 458 ALA B CA 1
ATOM 7410 C C . ALA B 1 458 ? -10.32 4.531 -19.625 1 75.56 458 ALA B C 1
ATOM 7412 O O . ALA B 1 458 ? -11.406 5.008 -19.281 1 75.56 458 ALA B O 1
ATOM 7413 N N . LYS B 1 459 ? -10.07 4.094 -20.781 1 73.38 459 LYS B N 1
ATOM 7414 C CA . LYS B 1 459 ? -11.109 4.078 -21.812 1 73.38 459 LYS B CA 1
ATOM 7415 C C . LYS B 1 459 ? -12.234 3.119 -21.438 1 73.38 459 LYS B C 1
ATOM 7417 O O . LYS B 1 459 ? -13.398 3.371 -21.75 1 73.38 459 LYS B O 1
ATOM 7422 N N . GLN B 1 460 ? -11.867 2.137 -20.812 1 66.44 460 GLN B N 1
ATOM 7423 C CA . GLN B 1 460 ? -12.883 1.186 -20.391 1 66.44 460 GLN B CA 1
ATOM 7424 C C . GLN B 1 460 ? -13.766 1.783 -19.297 1 66.44 460 GLN B C 1
ATOM 7426 O O . GLN B 1 460 ? -14.984 1.582 -19.297 1 66.44 460 GLN B O 1
ATOM 7431 N N . ASN B 1 461 ? -13.164 2.432 -18.375 1 59.53 461 ASN B N 1
ATOM 7432 C CA . ASN B 1 461 ? -13.914 3.031 -17.266 1 59.53 461 ASN B CA 1
ATOM 7433 C C . ASN B 1 461 ? -14.812 4.164 -17.75 1 59.53 461 ASN B C 1
ATOM 7435 O O . ASN B 1 461 ? -15.859 4.43 -17.156 1 59.53 461 ASN B O 1
ATOM 7439 N N . SER B 1 462 ? -14.367 4.895 -18.766 1 50.34 462 SER B N 1
ATOM 7440 C CA . SER B 1 462 ? -15.211 5.938 -19.344 1 50.34 462 SER B CA 1
ATOM 7441 C C . SER B 1 462 ? -16.391 5.336 -20.094 1 50.34 462 SER B C 1
ATOM 7443 O O . SER B 1 462 ? -17.453 5.969 -20.219 1 50.34 462 SER B O 1
ATOM 7445 N N . LEU B 1 463 ? -16.328 4.18 -20.594 1 44.59 463 LEU B N 1
ATOM 7446 C CA . LEU B 1 463 ? -17.422 3.568 -21.328 1 44.59 463 LEU B CA 1
ATOM 7447 C C . LEU B 1 463 ? -18.391 2.875 -20.375 1 44.59 463 LEU B C 1
ATOM 7449 O O . LEU B 1 463 ? -19.516 2.539 -20.766 1 44.59 463 LEU B O 1
ATOM 7453 N N . SER B 1 464 ? -17.891 2.406 -19.219 1 41.72 464 SER B N 1
ATOM 7454 C CA . SER B 1 464 ? -18.891 1.8 -18.344 1 41.72 464 SER B CA 1
ATOM 7455 C C . SER B 1 464 ? -19.609 2.857 -17.516 1 41.72 464 SER B C 1
ATOM 7457 O O . SER B 1 464 ? -19.016 3.865 -17.125 1 41.72 464 SER B O 1
#

Radius of gyration: 31.67 Å; Cα contacts (8 Å, |Δi|>4): 970; chains: 2; bounding box: 54×108×74 Å

Foldseek 3Di:
DDDQDVLCVLQDPPPPPVPPPPLPDFDAPVVLVVCCVPVPPVPDDDLLNVLLNVLVVVLLLLRLVSLVLVLLVLLLVLLSLLLVLLLLLLVCLLVVNPPSVVVNVVSVVVSVVSVVVNVVSVVSNVNSDVPDDPVLVVLVVVLVVLVVCVVVLVVCSNVSVDDSVRSNVSSLVNSVSSLVSLLVSLLPRQFLLLSLLSLLLSLLSQLLSLLSVLLSLLLVCLSVQWAAPVSLVSNVLSVVSNVVSVVSSLVSLDDVLVVLVVVLCPDPLNVVLVVSNCVRNVDDHGDGHHSVVSSVNNSSSSNVSSSSVVSSVVSSVVSSVVSVVVSVVSVVVSVVSVVLVVVCVVPVPDPVPPCQDPPNVVDPCVCLVVLHDDDPPDDDDDRDSSVVSSVVSPVVSVRVVSNVVSSVVSVLVVLLVVLLVVCCVVVVDDSSVSVVVLVVVCVVVVHDSSVSSVVSVVVVVVVD/DDDADVLLVLQDDPPPPVPPPPPPDFDAPVVLVVCCVPVPPVPDDDLLNVLLNVLVVVLLLLRLVSLVLVLLVLLLVLLSLLLVLLLLLLVCLLVVNPPSVVVNVVSVVVSVVSVVVNVVSVVSNVNSDVPCDPVLVVLVVVLVVLVVCVVVLVVCSNVSVDDSVRSNVSSLVNSVSSLVSLLVSLLPRQFLLLSLLSLLLSLLSQLLSLLSVLLSLLLVCLSVQWAAPVSLVSNVLSVVSNVVSVVSSLVSLDDVLVVLVVVLCPDPLNVVLVVSNCVRNVADHGRGHHSVVSSVNNSSSSNVSSSSVVSSVVSSVVSSVVSVVVSVVSVVVSVVSVVLVVVCVVPVPPPVPPCQDPPNVVDPCVCLVVLHDDDPPDPGDDRDSSVVSSVVSPVVSVRVVSNVVSSVVSVLVVLLVVLLVVCCVVVVDDSSVSVVVLVVVCVVVVHDSSVSSVVSVVVVVVVD

Sequence (928 aa):
MQARHPGYRAYCPPRGGLTDCPIIVGFSIDRTRMIIATEFNMKDFSPDQTIILAKIRHIEELERLSACTVFVETIGLIIHQIQAERGASCLYLASAGQRFGRERSDIIEQNQGLELRFREALQRHLEHDSMVDAKQLTLISWILLGFDQLKALRHQVTLHKISFPDCIQSFNRFVGCLISLIFDITDNAVNSKISTYLLALYNLVQGKEFAGQERAVGSYMFGSGQVQQEHQQKLLELIALQDRHFELFCQFGGHQLQKAWAASMDTSIHQRHRQFRGKLTHAHDGQAVKTHDGDEWFELCSQRLTDIWHLQCQLIKGMHDMLETLAKEAKNDLEKTRQYLQKVRRQPAQSATLDSAFFNLSIPVENAYTFLAHDSQHAYPMESIVSLLQQQSQQIAEIENELAETKQALAERKQIERAKGLLMSKRGISEVEAYKILRSTAMEQNRKIIDVADNILAKQNSLSMQARHPGYRAYCPPRGGLTDCPIIVGFSIDRTRMIIATEFNMKDFSPDQTIILAKIRHIEELERLSACTVFVETIGLIIHQIQAERGASCLYLASAGQRFGRERSDIIEQNQGLELRFREALQRHLEHDSMVDAKQLTLISWILLGFDQLKALRHQVTLHKISFPDCIQSFNRFVGCLISLIFDITDNAVNSKISTYLLALYNLVQGKEFAGQERAVGSYMFGSGQVQQEHQQKLLELIALQDRHFELFCQFGGHQLQKAWAASMDTSIHQRHRQFRGKLTHAHDGQAVKTHDGDEWFELCSQRLTDIWHLQCQLIKGMHDMLETLAKEAKNDLEKTRQYLQKVRRQPAQSATLDSAFFNLSIPVENAYTFLAHDSQHAYPMESIVSLLQQQSQQIAEIENELAETKQALAERKQIERAKGLLMSKRGISEVEAYKILRSTAMEQNRKIIDVADNILAKQNSLS

pLDDT: mean 82.62, std 17.24, range [22.66, 97.12]